Protein AF-A0A9W2ZFW8-F1 (afdb_monomer_lite)

Structure (mmCIF, N/CA/C/O backbone):
data_AF-A0A9W2ZFW8-F1
#
_entry.id   AF-A0A9W2ZFW8-F1
#
loop_
_atom_site.group_PDB
_atom_site.id
_atom_site.type_symbol
_atom_site.label_atom_id
_atom_site.label_alt_id
_atom_site.label_comp_id
_atom_site.label_asym_id
_atom_site.label_entity_id
_atom_site.label_seq_id
_atom_site.pdbx_PDB_ins_code
_atom_site.Cartn_x
_atom_site.Cartn_y
_atom_site.Cartn_z
_atom_site.occupancy
_atom_site.B_iso_or_equiv
_atom_site.auth_seq_id
_atom_site.auth_comp_id
_atom_site.auth_asym_id
_atom_site.auth_atom_id
_atom_site.pdbx_PDB_model_num
ATOM 1 N N . MET A 1 1 ? -16.553 -14.782 97.239 1.00 31.61 1 MET A N 1
ATOM 2 C CA . MET A 1 1 ? -16.275 -13.470 96.618 1.00 31.61 1 MET A CA 1
ATOM 3 C C . MET A 1 1 ? -15.883 -13.699 95.170 1.00 31.61 1 MET A C 1
ATOM 5 O O . MET A 1 1 ? -14.961 -14.470 94.981 1.00 31.61 1 MET A O 1
ATOM 9 N N . LYS A 1 2 ? -16.585 -13.013 94.247 1.00 28.81 2 LYS A N 1
ATOM 10 C CA . LYS A 1 2 ? -16.128 -12.406 92.971 1.00 28.81 2 LYS A CA 1
ATOM 11 C C . LYS A 1 2 ? -15.401 -13.304 91.942 1.00 28.81 2 LYS A C 1
ATOM 13 O O . LYS A 1 2 ? -14.452 -13.972 92.299 1.00 28.81 2 LYS A O 1
ATOM 18 N N . HIS A 1 3 ? -15.677 -13.294 90.638 1.00 27.27 3 HIS A N 1
ATOM 19 C CA . HIS A 1 3 ? -16.649 -12.607 89.779 1.00 27.27 3 HIS A CA 1
ATOM 20 C C . HIS A 1 3 ? -16.687 -13.337 88.415 1.00 27.27 3 HIS A C 1
ATOM 22 O O . HIS A 1 3 ? -15.715 -13.972 88.021 1.00 27.27 3 HIS A O 1
ATOM 28 N N . PHE A 1 4 ? -17.828 -13.203 87.737 1.00 31.17 4 PHE A N 1
ATOM 29 C CA . PHE A 1 4 ? -18.163 -13.555 86.351 1.00 31.17 4 PHE A CA 1
ATOM 30 C C . PHE A 1 4 ? -17.203 -13.004 85.281 1.00 31.17 4 PHE A C 1
ATOM 32 O O . PHE A 1 4 ? -16.798 -11.855 85.427 1.00 31.17 4 PHE A O 1
ATOM 39 N N . THR A 1 5 ? -17.072 -13.715 84.144 1.00 24.08 5 THR A N 1
ATOM 40 C CA . THR A 1 5 ? -17.015 -13.102 82.793 1.00 24.08 5 THR A CA 1
ATOM 41 C C . THR A 1 5 ? -17.642 -14.027 81.732 1.00 24.08 5 THR A C 1
ATOM 43 O O . THR A 1 5 ? -17.488 -15.244 81.783 1.00 24.08 5 THR A O 1
ATOM 46 N N . TYR A 1 6 ? -18.393 -13.411 80.816 1.00 23.45 6 TYR A N 1
ATOM 47 C CA . TYR A 1 6 ? -19.310 -13.953 79.807 1.00 23.45 6 TYR A CA 1
ATOM 48 C C . TYR A 1 6 ? -18.646 -14.677 78.617 1.00 23.45 6 TYR A C 1
ATOM 50 O O . TYR A 1 6 ? -17.563 -14.301 78.177 1.00 23.45 6 TYR A O 1
ATOM 58 N N . TYR A 1 7 ? -19.375 -15.638 78.033 1.00 22.28 7 TYR A N 1
ATOM 59 C CA . TYR A 1 7 ? -19.152 -16.165 76.681 1.00 22.28 7 TYR A CA 1
ATOM 60 C C . TYR A 1 7 ? -19.612 -15.139 75.631 1.00 22.28 7 TYR A C 1
ATOM 62 O O . TYR A 1 7 ? -20.776 -14.740 75.636 1.00 22.28 7 TYR A O 1
ATOM 70 N N . PHE A 1 8 ? -18.722 -14.755 74.713 1.00 21.84 8 PHE A N 1
ATOM 71 C CA . PHE A 1 8 ? -19.089 -14.120 73.445 1.00 21.84 8 PHE A CA 1
ATOM 72 C C . PHE A 1 8 ? -19.116 -15.192 72.352 1.00 21.84 8 PHE A C 1
ATOM 74 O O . PHE A 1 8 ? -18.111 -15.849 72.082 1.00 21.84 8 PHE A O 1
ATOM 81 N N . LEU A 1 9 ? -20.283 -15.367 71.737 1.00 22.66 9 LEU A N 1
ATOM 82 C CA . LEU A 1 9 ? -20.469 -16.130 70.511 1.00 22.66 9 LEU A CA 1
ATOM 83 C C . LEU A 1 9 ? -19.939 -15.265 69.353 1.00 22.66 9 LEU A C 1
ATOM 85 O O . LEU A 1 9 ? -20.582 -14.290 68.972 1.00 22.66 9 LEU A O 1
ATOM 89 N N . ILE A 1 10 ? -18.755 -15.579 68.823 1.00 21.64 10 ILE A N 1
ATOM 90 C CA . ILE A 1 10 ? -18.279 -15.004 67.558 1.00 21.64 10 ILE A CA 1
ATOM 91 C C . ILE A 1 10 ? -18.782 -15.921 66.446 1.00 21.64 10 ILE A C 1
ATOM 93 O O . ILE A 1 10 ? -18.262 -17.018 66.245 1.00 21.64 10 ILE A O 1
ATOM 97 N N . ILE A 1 11 ? -19.823 -15.481 65.741 1.00 21.73 11 ILE A N 1
ATOM 98 C CA . ILE A 1 11 ? -20.190 -16.039 64.440 1.00 21.73 11 ILE A CA 1
ATOM 99 C C . ILE A 1 11 ? -19.097 -15.576 63.473 1.00 21.73 11 ILE A C 1
ATOM 101 O O . ILE A 1 11 ? -19.069 -14.416 63.069 1.00 21.73 11 ILE A O 1
ATOM 105 N N . ASN A 1 12 ? -18.153 -16.463 63.156 1.00 21.72 12 ASN A N 1
ATOM 106 C CA . ASN A 1 12 ? -17.224 -16.239 62.056 1.00 21.72 12 ASN A CA 1
ATOM 107 C C . ASN A 1 12 ? -18.032 -16.252 60.754 1.00 21.72 12 ASN A C 1
ATOM 109 O O . ASN A 1 12 ? -18.466 -17.313 60.309 1.00 21.72 12 ASN A O 1
ATOM 113 N N . PHE A 1 13 ? -18.224 -15.086 60.140 1.00 23.38 13 PHE A N 1
ATOM 114 C CA . PHE A 1 13 ? -18.522 -15.033 58.714 1.00 23.38 13 PHE A CA 1
ATOM 115 C C . PHE A 1 13 ? -17.293 -15.577 57.978 1.00 23.38 13 PHE A C 1
ATOM 117 O O . PHE A 1 13 ? -16.208 -14.997 58.053 1.00 23.38 13 PHE A O 1
ATOM 124 N N . LEU A 1 14 ? -17.446 -16.738 57.335 1.00 28.94 14 LEU A N 1
ATOM 125 C CA . LEU A 1 14 ? -16.432 -17.313 56.456 1.00 28.94 14 LEU A CA 1
ATOM 126 C C . LEU A 1 14 ? -16.151 -16.319 55.319 1.00 28.94 14 LEU A C 1
ATOM 128 O O . LEU A 1 14 ? -17.017 -16.066 54.487 1.00 28.94 14 LEU A O 1
ATOM 132 N N . GLN A 1 15 ? -14.938 -15.768 55.269 1.00 29.45 15 GLN A N 1
ATOM 133 C CA . GLN A 1 15 ? -14.463 -15.026 54.103 1.00 29.45 15 GLN A CA 1
ATOM 134 C C . GLN A 1 15 ? -14.056 -16.009 53.002 1.00 29.45 15 GLN A C 1
ATOM 136 O O . GLN A 1 15 ? -13.111 -16.784 53.156 1.00 29.45 15 GLN A O 1
ATOM 141 N N . VAL A 1 16 ? -14.760 -15.945 51.874 1.00 35.25 16 VAL A N 1
ATOM 142 C CA . VAL A 1 16 ? -14.351 -16.554 50.606 1.00 35.25 16 VAL A CA 1
ATOM 143 C C . VAL A 1 16 ? -13.136 -15.782 50.084 1.00 35.25 16 VAL A C 1
ATOM 145 O O . VAL A 1 16 ? -13.186 -14.562 49.942 1.00 35.25 16 VAL A O 1
ATOM 148 N N . LYS A 1 17 ? -12.019 -16.473 49.826 1.00 35.00 17 LYS A N 1
ATOM 149 C CA . LYS A 1 17 ? -10.791 -15.859 49.302 1.00 35.00 17 LYS A CA 1
ATOM 150 C C . LYS A 1 17 ? -10.717 -16.100 47.794 1.00 35.00 17 LYS A C 1
ATOM 152 O O . LYS A 1 17 ? -10.550 -17.238 47.368 1.00 35.00 17 LYS A O 1
ATOM 157 N N . VAL A 1 18 ? -10.848 -15.035 47.009 1.00 44.06 18 VAL A N 1
ATOM 158 C CA . VAL A 1 18 ? -10.645 -15.046 45.553 1.00 44.06 18 VAL A CA 1
ATOM 159 C C . VAL A 1 18 ? -9.259 -14.465 45.273 1.00 44.06 18 VAL A C 1
ATOM 161 O O . VAL A 1 18 ? -8.947 -13.370 45.737 1.00 44.06 18 VAL A O 1
ATOM 164 N N . GLU A 1 19 ? -8.401 -15.197 44.562 1.00 48.44 19 GLU A N 1
ATOM 165 C CA . GLU A 1 19 ? -7.116 -14.672 44.085 1.00 48.44 19 GLU A CA 1
ATOM 166 C C . GLU A 1 19 ? -7.337 -13.967 42.738 1.00 48.44 19 GLU A C 1
ATOM 168 O O . GLU A 1 19 ? -7.812 -14.582 41.784 1.00 48.44 19 GLU A O 1
ATOM 173 N N . ALA A 1 20 ? -7.031 -12.668 42.667 1.00 46.53 20 ALA A N 1
ATOM 174 C CA . ALA A 1 20 ? -7.050 -11.916 41.413 1.00 46.53 20 ALA A CA 1
ATOM 175 C C . ALA A 1 20 ? -5.888 -12.371 40.513 1.00 46.53 20 ALA A C 1
ATOM 177 O O . ALA A 1 20 ? -4.753 -12.481 40.982 1.00 46.53 20 ALA A O 1
ATOM 178 N N . ALA A 1 21 ? -6.160 -12.622 39.230 1.00 56.41 21 ALA A N 1
ATOM 179 C CA . ALA A 1 21 ? -5.157 -13.051 38.258 1.00 56.41 21 ALA A CA 1
ATOM 180 C C . ALA A 1 21 ? -4.753 -11.880 37.346 1.00 56.41 21 ALA A C 1
ATOM 182 O O . ALA A 1 21 ? -5.589 -11.298 36.653 1.00 56.41 21 ALA A O 1
ATOM 183 N N . THR A 1 22 ? -3.461 -11.552 37.331 1.00 48.75 22 THR A N 1
ATOM 184 C CA . THR A 1 22 ? -2.849 -10.691 36.307 1.00 48.75 22 THR A CA 1
ATOM 185 C C . THR A 1 22 ? -2.267 -11.590 35.222 1.00 48.75 22 THR A C 1
ATOM 187 O O . THR A 1 22 ? -1.548 -12.535 35.547 1.00 48.75 22 THR A O 1
ATOM 190 N N . ILE A 1 23 ? -2.575 -11.313 33.956 1.00 58.12 23 ILE A N 1
ATOM 191 C CA . ILE A 1 23 ? -2.137 -12.104 32.804 1.00 58.12 23 ILE A CA 1
ATOM 192 C C . ILE A 1 23 ? -1.477 -11.169 31.783 1.00 58.12 23 ILE A C 1
ATOM 194 O O . ILE A 1 23 ? -2.114 -10.261 31.247 1.00 58.12 23 ILE A O 1
ATOM 198 N N . ASP A 1 24 ? -0.193 -11.393 31.514 1.00 46.97 24 ASP A N 1
ATOM 199 C CA . ASP A 1 24 ? 0.544 -10.716 30.443 1.00 46.97 24 ASP A CA 1
ATOM 200 C C . ASP A 1 24 ? 0.364 -11.498 29.132 1.00 46.97 24 ASP A C 1
ATOM 202 O O . ASP A 1 24 ? 0.521 -12.722 29.117 1.00 46.97 24 ASP A O 1
ATOM 206 N N . VAL A 1 25 ? 0.031 -10.813 28.033 1.00 50.25 25 VAL A N 1
ATOM 207 C CA . VAL A 1 25 ? -0.354 -11.456 26.765 1.00 50.25 25 VAL A CA 1
ATOM 208 C C . VAL A 1 25 ? 0.441 -10.892 25.583 1.00 50.25 25 VAL A C 1
ATOM 210 O O . VAL A 1 25 ? 0.639 -9.680 25.469 1.00 50.25 25 VAL A O 1
ATOM 213 N N . LEU A 1 26 ? 0.897 -11.792 24.706 1.00 46.38 26 LEU A N 1
ATOM 214 C CA . LEU A 1 26 ? 1.558 -11.501 23.426 1.00 46.38 26 LEU A CA 1
ATOM 215 C C . LEU A 1 26 ? 0.513 -11.399 22.299 1.00 46.38 26 LEU A C 1
ATOM 217 O O . LEU A 1 26 ? -0.500 -12.095 22.345 1.00 46.38 26 LEU A O 1
ATOM 221 N N . GLU A 1 27 ? 0.761 -10.569 21.279 1.00 48.16 27 GLU A N 1
ATOM 222 C CA . GLU A 1 27 ? -0.092 -10.515 20.077 1.00 48.16 27 GLU A CA 1
ATOM 223 C C . GLU A 1 27 ? -0.289 -11.925 19.477 1.00 48.16 27 GLU A C 1
ATOM 225 O O . GLU A 1 27 ? 0.660 -12.700 19.364 1.00 48.16 27 GLU A O 1
ATOM 230 N N . ASP A 1 28 ? -1.537 -12.248 19.117 1.00 47.22 28 ASP A N 1
ATOM 231 C CA . ASP A 1 28 ? -1.970 -13.464 18.402 1.00 47.22 28 ASP A CA 1
ATOM 232 C C . ASP A 1 28 ? -2.026 -14.799 19.180 1.00 47.22 28 ASP A C 1
ATOM 234 O O . ASP A 1 28 ? -2.217 -15.856 18.569 1.00 47.22 28 ASP A O 1
ATOM 238 N N . GLN A 1 29 ? -1.919 -14.797 20.514 1.00 45.84 29 GLN A N 1
ATOM 239 C CA . GLN A 1 29 ? -2.115 -16.006 21.336 1.00 45.84 29 GLN A CA 1
ATOM 240 C C . GLN A 1 29 ? -3.477 -15.980 22.058 1.00 45.84 29 GLN A C 1
ATOM 242 O O . GLN A 1 29 ? -3.819 -14.961 22.661 1.00 45.84 29 GLN A O 1
ATOM 247 N N . PRO A 1 30 ? -4.257 -17.082 22.052 1.00 46.56 30 PRO A N 1
ATOM 248 C CA . PRO A 1 30 ? -5.460 -17.178 22.873 1.00 46.56 30 PRO A CA 1
ATOM 249 C C . PRO A 1 30 ? -5.087 -17.158 24.360 1.00 46.56 30 PRO A C 1
ATOM 251 O O . PRO A 1 30 ? -4.150 -17.828 24.796 1.00 46.56 30 PRO A O 1
ATOM 254 N N . VAL A 1 31 ? -5.829 -16.384 25.149 1.00 53.72 31 VAL A N 1
ATOM 255 C CA . VAL A 1 31 ? -5.595 -16.247 26.593 1.00 53.72 31 VAL A CA 1
ATOM 256 C C . VAL A 1 31 ? -6.463 -17.238 27.337 1.00 53.72 31 VAL A C 1
ATOM 258 O O . VAL A 1 31 ? -7.669 -17.221 27.130 1.00 53.72 31 VAL A O 1
ATOM 261 N N . THR A 1 32 ? -5.875 -18.040 28.230 1.00 50.53 32 THR A N 1
ATOM 262 C CA . THR A 1 32 ? -6.615 -18.889 29.174 1.00 50.53 32 THR A CA 1
ATOM 263 C C . THR A 1 32 ? -6.692 -18.221 30.546 1.00 50.53 32 THR A C 1
ATOM 265 O O . THR A 1 32 ? -5.689 -18.114 31.251 1.00 50.53 32 THR A O 1
ATOM 268 N N . VAL A 1 33 ? -7.889 -17.798 30.954 1.00 53.16 33 VAL A N 1
ATOM 269 C CA . VAL A 1 33 ? -8.146 -17.295 32.316 1.00 53.16 33 VAL A CA 1
ATOM 270 C C . VAL A 1 33 ? -8.590 -18.454 33.201 1.00 53.16 33 VAL A C 1
ATOM 272 O O . VAL A 1 33 ? -9.528 -19.155 32.835 1.00 53.16 33 VAL A O 1
ATOM 275 N N . LEU A 1 34 ? -7.944 -18.643 34.358 1.00 49.59 34 LEU A N 1
ATOM 276 C CA . LEU A 1 34 ? -8.240 -19.735 35.287 1.00 49.59 34 LEU A CA 1
ATOM 277 C C . LEU A 1 34 ? -8.881 -19.208 36.579 1.00 49.59 34 LEU A C 1
ATOM 279 O O . LEU A 1 34 ? -8.193 -18.670 37.445 1.00 49.59 34 LEU A O 1
ATOM 283 N N . CYS A 1 35 ? -10.188 -19.404 36.747 1.00 50.47 35 CYS A N 1
ATOM 284 C CA . CYS A 1 35 ? -10.863 -19.145 38.022 1.00 50.47 35 CYS A CA 1
ATOM 285 C C . CYS A 1 35 ? -10.838 -20.417 38.882 1.00 50.47 35 CYS A C 1
ATOM 287 O O . CYS A 1 35 ? -11.285 -21.469 38.423 1.00 50.47 35 CYS A O 1
ATOM 289 N N . ARG A 1 36 ? -10.313 -20.335 40.115 1.00 52.66 36 ARG A N 1
ATOM 290 C CA . ARG A 1 36 ? -10.326 -21.443 41.087 1.00 52.66 36 ARG A CA 1
ATOM 291 C C . ARG A 1 36 ? -11.293 -21.138 42.213 1.00 52.66 36 ARG A C 1
ATOM 293 O O . ARG A 1 36 ? -11.154 -20.119 42.884 1.00 52.66 36 ARG A O 1
ATOM 300 N N . GLN A 1 37 ? -12.202 -22.067 42.479 1.00 56.41 37 GLN A N 1
ATOM 301 C CA . GLN A 1 37 ? -13.021 -22.025 43.681 1.00 56.41 37 GLN A CA 1
ATOM 302 C C . GLN A 1 37 ? -13.168 -23.424 44.281 1.00 56.41 37 GLN A C 1
ATOM 304 O O . GLN A 1 37 ? -13.388 -24.399 43.563 1.00 56.41 37 GLN A O 1
ATOM 309 N N . SER A 1 38 ? -13.042 -23.502 45.607 1.00 50.16 38 SER A N 1
ATOM 310 C CA . SER A 1 38 ? -13.308 -24.699 46.408 1.00 50.16 38 SER A CA 1
ATOM 311 C C . SER A 1 38 ? -14.647 -24.513 47.129 1.00 50.16 38 SER A C 1
ATOM 313 O O . SER A 1 38 ? -14.664 -23.947 48.225 1.00 50.16 38 SER A O 1
ATOM 315 N N . PRO A 1 39 ? -15.783 -24.907 46.534 1.00 52.12 39 PRO A N 1
ATOM 316 C CA . PRO A 1 39 ? -17.070 -24.783 47.204 1.00 52.12 39 PRO A CA 1
ATOM 317 C C . PRO A 1 39 ? -17.166 -25.771 48.380 1.00 52.12 39 PRO A C 1
ATOM 319 O O . PRO A 1 39 ? -16.813 -26.940 48.250 1.00 52.12 39 PRO A O 1
ATOM 322 N N . GLN A 1 40 ? -17.659 -25.312 49.538 1.00 53.22 40 GLN A N 1
ATOM 323 C CA . GLN A 1 40 ? -17.947 -26.182 50.694 1.00 53.22 40 GLN A CA 1
ATOM 324 C C . GLN A 1 40 ? -19.318 -26.880 50.614 1.00 53.22 40 GLN A C 1
ATOM 326 O O . GLN A 1 40 ? -19.653 -27.679 51.485 1.00 53.22 40 GLN A O 1
ATOM 331 N N . SER A 1 41 ? -20.116 -26.604 49.581 1.00 54.47 41 SER A N 1
ATOM 332 C CA . SER A 1 41 ? -21.440 -27.200 49.373 1.00 54.47 41 SER A CA 1
ATOM 333 C C . SER A 1 41 ? -21.666 -27.534 47.899 1.00 54.47 41 SER A C 1
ATOM 335 O O . SER A 1 41 ? -21.141 -26.833 47.034 1.00 54.47 41 SER A O 1
ATOM 337 N N . GLU A 1 42 ? -22.484 -28.552 47.620 1.00 59.16 42 GLU A N 1
ATOM 338 C CA . GLU A 1 42 ? -22.949 -28.913 46.273 1.00 59.16 42 GLU A CA 1
ATOM 339 C C . GLU A 1 42 ? -23.677 -27.723 45.630 1.00 59.16 42 GLU A C 1
ATOM 341 O O . GLU A 1 42 ? -24.845 -27.474 45.915 1.00 59.16 42 GLU A O 1
ATOM 346 N N . ARG A 1 43 ? -22.979 -26.951 44.792 1.00 64.06 43 ARG A N 1
ATOM 347 C CA . ARG A 1 43 ? -23.563 -25.839 44.032 1.00 64.06 43 ARG A CA 1
ATOM 348 C C . ARG A 1 43 ? -23.303 -26.024 42.549 1.00 64.06 43 ARG A C 1
ATOM 350 O O . ARG A 1 43 ? -22.231 -26.491 42.156 1.00 64.06 43 ARG A O 1
ATOM 357 N N . CYS A 1 44 ? -24.287 -25.645 41.749 1.00 66.56 44 CYS A N 1
ATOM 358 C CA . CYS A 1 44 ? -24.222 -25.656 40.297 1.00 66.56 44 CYS A CA 1
ATOM 359 C C . CYS A 1 44 ? -24.118 -24.204 39.789 1.00 66.56 44 CYS A C 1
ATOM 361 O O . CYS A 1 44 ? -24.771 -23.313 40.334 1.00 66.56 44 CYS A O 1
ATOM 363 N N . ILE A 1 45 ? -23.273 -23.958 38.778 1.00 66.44 45 ILE A N 1
ATOM 364 C CA . ILE A 1 45 ? -23.218 -22.656 38.091 1.00 66.44 45 ILE A CA 1
ATOM 365 C C . ILE A 1 45 ? -24.511 -22.490 37.291 1.00 66.44 45 ILE A C 1
ATOM 367 O O . ILE A 1 45 ? -24.856 -23.373 36.509 1.00 66.44 45 ILE A O 1
ATOM 371 N N . ASP A 1 46 ? -25.177 -21.356 37.477 1.00 74.69 46 ASP A N 1
ATOM 372 C CA . ASP A 1 46 ? -26.357 -20.937 36.721 1.00 74.69 46 ASP A CA 1
ATOM 373 C C . ASP A 1 46 ? -25.927 -20.242 35.419 1.00 74.69 46 ASP A C 1
ATOM 375 O O . ASP A 1 46 ? -26.155 -20.727 34.307 1.00 74.69 46 ASP A O 1
ATOM 379 N N . TYR A 1 47 ? -25.172 -19.148 35.558 1.00 76.56 47 TYR A N 1
ATOM 380 C CA . TYR A 1 47 ? -24.600 -18.426 34.430 1.00 76.56 47 TYR A CA 1
ATOM 381 C C . TYR A 1 47 ? -23.261 -17.769 34.774 1.00 76.56 47 TYR A C 1
ATOM 383 O O . TYR A 1 47 ? -22.967 -17.447 35.928 1.00 76.56 47 TYR A O 1
ATOM 391 N N . LEU A 1 48 ? -22.459 -17.531 33.737 1.00 76.25 48 LEU A N 1
ATOM 392 C CA . LEU A 1 48 ? -21.229 -16.743 33.795 1.00 76.25 48 LEU A CA 1
ATOM 393 C C . LEU A 1 48 ? -21.358 -15.544 32.857 1.00 76.25 48 LEU A C 1
ATOM 395 O O . LEU A 1 48 ? -21.826 -15.700 31.732 1.00 76.25 48 LEU A O 1
ATOM 399 N N . LYS A 1 49 ? -20.947 -14.357 33.309 1.00 80.88 49 LYS A N 1
ATOM 400 C CA . LYS A 1 49 ? -20.893 -13.136 32.492 1.00 80.88 49 LYS A CA 1
ATOM 401 C C . LYS A 1 49 ? -19.511 -12.509 32.564 1.00 80.88 49 LYS A C 1
ATOM 403 O O . LYS A 1 49 ? -18.938 -12.404 33.645 1.00 80.88 49 LYS A O 1
ATOM 408 N N . LEU A 1 50 ? -19.004 -12.059 31.424 1.00 78.31 50 LEU A N 1
ATOM 409 C CA . LEU A 1 50 ? -17.755 -11.314 31.328 1.00 78.31 50 LEU A CA 1
ATOM 410 C C . LEU A 1 50 ? -18.049 -9.859 30.970 1.00 78.31 50 LEU A C 1
ATOM 412 O O . LEU A 1 50 ? -18.825 -9.588 30.052 1.00 78.31 50 LEU A O 1
ATOM 416 N N . TYR A 1 51 ? -17.401 -8.942 31.677 1.00 79.31 51 TYR A N 1
ATOM 417 C CA . TYR A 1 51 ? -17.503 -7.507 31.463 1.00 79.31 51 TYR A CA 1
ATOM 418 C C . TYR A 1 51 ? -16.125 -6.881 31.249 1.00 79.31 51 TYR A C 1
ATOM 420 O O . TYR A 1 51 ? -15.138 -7.362 31.808 1.00 79.31 51 TYR A O 1
ATOM 428 N N . ASP A 1 52 ? -16.055 -5.801 30.474 1.00 79.44 52 ASP A N 1
ATOM 429 C CA . ASP A 1 52 ? -14.857 -4.958 30.396 1.00 79.44 52 ASP A CA 1
ATOM 430 C C . ASP A 1 52 ? -14.727 -4.006 31.607 1.00 79.44 52 ASP A C 1
ATOM 432 O O . ASP A 1 52 ? -15.577 -3.971 32.503 1.00 79.44 52 ASP A O 1
ATOM 436 N N . ASN A 1 53 ? -13.665 -3.195 31.600 1.00 75.12 53 ASN A N 1
ATOM 437 C CA . ASN A 1 53 ? -13.378 -2.146 32.587 1.00 75.12 53 ASN A CA 1
ATOM 438 C C . ASN A 1 53 ? -14.542 -1.165 32.810 1.00 75.12 53 ASN A C 1
ATOM 440 O O . ASN A 1 53 ? -14.711 -0.628 33.904 1.00 75.12 53 ASN A O 1
ATOM 444 N N . ASN A 1 54 ? -15.336 -0.928 31.768 1.00 77.81 54 ASN A N 1
ATOM 445 C CA . ASN A 1 54 ? -16.453 0.008 31.748 1.00 77.81 54 ASN A CA 1
ATOM 446 C C . ASN A 1 54 ? -17.790 -0.692 32.047 1.00 77.81 54 ASN A C 1
ATOM 448 O O . ASN A 1 54 ? -18.854 -0.087 31.913 1.00 77.81 54 ASN A O 1
ATOM 452 N N . LYS A 1 55 ? -17.749 -1.960 32.482 1.00 76.31 55 LYS A N 1
ATOM 453 C CA . LYS A 1 55 ? -18.914 -2.825 32.703 1.00 76.31 55 LYS A CA 1
ATOM 454 C C . LYS A 1 55 ? -19.748 -3.068 31.441 1.00 76.31 55 LYS A C 1
ATOM 456 O O . LYS A 1 55 ? -20.930 -3.406 31.548 1.00 76.31 55 LYS A O 1
ATOM 461 N N . HIS A 1 56 ? -19.169 -2.946 30.248 1.00 78.19 56 HIS A N 1
ATOM 462 C CA . HIS A 1 56 ? -19.820 -3.425 29.038 1.00 78.19 56 HIS A CA 1
ATOM 463 C C . HIS A 1 56 ? -19.828 -4.943 29.042 1.00 78.19 56 HIS A C 1
ATOM 465 O O . HIS A 1 56 ? -18.808 -5.594 29.251 1.00 78.19 56 HIS A O 1
ATOM 471 N N . PHE A 1 57 ? -21.008 -5.500 28.817 1.00 78.12 57 PHE A N 1
ATOM 472 C CA . PHE A 1 57 ? -21.196 -6.930 28.686 1.00 78.12 57 PHE A CA 1
ATOM 473 C C . PHE A 1 57 ? -20.489 -7.437 27.421 1.00 78.12 57 PHE A C 1
ATOM 475 O O . PHE A 1 57 ? -20.807 -6.990 26.320 1.00 78.12 57 PHE A O 1
ATOM 482 N N . LEU A 1 58 ? -19.541 -8.359 27.588 1.00 72.00 58 LEU A N 1
ATOM 483 C CA . LEU A 1 58 ? -18.761 -8.934 26.491 1.00 72.00 58 LEU A CA 1
ATOM 484 C C . LEU A 1 58 ? -19.307 -10.296 26.056 1.00 72.00 58 LEU A C 1
ATOM 486 O O . LEU A 1 58 ? -19.441 -10.552 24.862 1.00 72.00 58 LEU A O 1
ATOM 490 N N . ALA A 1 59 ? -19.620 -11.165 27.020 1.00 77.00 59 ALA A N 1
ATOM 491 C CA . ALA A 1 59 ? -20.091 -12.523 26.759 1.00 77.00 59 ALA A CA 1
ATOM 492 C C . ALA A 1 59 ? -20.872 -13.100 27.949 1.00 77.00 59 ALA A C 1
ATOM 494 O O . ALA A 1 59 ? -20.597 -12.760 29.105 1.00 77.00 59 ALA A O 1
ATOM 495 N N . ASP A 1 60 ? -21.806 -14.011 27.664 1.00 78.88 60 ASP A N 1
ATOM 496 C CA . ASP A 1 60 ? -22.456 -14.879 28.645 1.00 78.88 60 ASP A CA 1
ATOM 497 C C . ASP A 1 60 ? -22.247 -16.360 28.315 1.00 78.88 60 ASP A C 1
ATOM 499 O O . ASP A 1 60 ? -21.991 -16.759 27.181 1.00 78.88 60 ASP A O 1
ATOM 503 N N . TYR A 1 61 ? -22.347 -17.185 29.351 1.00 73.12 61 TYR A N 1
ATOM 504 C CA . TYR A 1 61 ? -22.453 -18.629 29.236 1.00 73.12 61 TYR A CA 1
ATOM 505 C C . TYR A 1 61 ? -23.635 -19.093 30.080 1.00 73.12 61 TYR A C 1
ATOM 507 O O . TYR A 1 61 ? -23.625 -18.936 31.304 1.00 73.12 61 TYR A O 1
ATOM 515 N N . PHE A 1 62 ? -24.639 -19.670 29.419 1.00 67.00 62 PHE A N 1
ATOM 516 C CA . PHE A 1 62 ? -25.793 -20.298 30.056 1.00 67.00 62 PHE A CA 1
ATOM 517 C C . PHE A 1 62 ? -25.705 -21.812 29.883 1.00 67.00 62 PHE A C 1
ATOM 519 O O . PHE A 1 62 ? -25.759 -22.323 28.763 1.00 67.00 62 PHE A O 1
ATOM 526 N N . GLY A 1 63 ? -25.578 -22.540 30.989 1.00 54.53 63 GLY A N 1
ATOM 527 C CA . GLY A 1 63 ? -25.592 -23.998 30.978 1.00 54.53 63 GLY A CA 1
ATOM 528 C C . GLY A 1 63 ? -26.944 -24.535 31.428 1.00 54.53 63 GLY A C 1
ATOM 529 O O . GLY A 1 63 ? -27.099 -24.828 32.605 1.00 54.53 63 GLY A O 1
ATOM 530 N N . TYR A 1 64 ? -27.911 -24.715 30.520 1.00 48.56 64 TYR A N 1
ATOM 531 C CA . TYR A 1 64 ? -29.140 -25.447 30.856 1.00 48.56 64 TYR A CA 1
ATOM 532 C C . TYR A 1 64 ? -28.969 -26.933 30.530 1.00 48.56 64 TYR A C 1
ATOM 534 O O . TYR A 1 64 ? -28.648 -27.300 29.397 1.00 48.56 64 TYR A O 1
ATOM 542 N N . THR A 1 65 ? -29.191 -27.802 31.515 1.00 45.91 65 THR A N 1
ATOM 543 C CA . THR A 1 65 ? -29.293 -29.247 31.287 1.00 45.91 65 THR A CA 1
ATOM 544 C C . THR A 1 65 ? -30.759 -29.638 31.252 1.00 45.91 65 THR A C 1
ATOM 546 O O . THR A 1 65 ? -31.390 -29.810 32.287 1.00 45.91 65 THR A O 1
ATOM 549 N N . ASP A 1 66 ? -31.304 -29.798 30.047 1.00 38.91 66 ASP A N 1
ATOM 550 C CA . ASP A 1 66 ? -32.488 -30.633 29.859 1.00 38.91 66 ASP A CA 1
ATOM 551 C C . ASP A 1 66 ? -32.008 -32.060 29.558 1.00 38.91 66 ASP A C 1
ATOM 553 O O . ASP A 1 66 ? -31.026 -32.257 28.835 1.00 38.91 66 ASP A O 1
ATOM 557 N N . GLY A 1 67 ? -32.625 -33.054 30.192 1.00 44.78 67 GLY A N 1
ATOM 558 C CA . GLY A 1 67 ? -32.090 -34.406 30.379 1.00 44.78 67 GLY A CA 1
ATOM 559 C C . GLY A 1 67 ? -31.226 -34.956 29.227 1.00 44.78 67 GLY A C 1
ATOM 560 O O . GLY A 1 67 ? -31.700 -35.209 28.122 1.00 44.78 67 GLY A O 1
ATOM 561 N N . ALA A 1 68 ? -29.949 -35.213 29.534 1.00 38.22 68 ALA A N 1
ATOM 562 C CA . ALA A 1 68 ? -28.964 -35.962 28.741 1.00 38.22 68 ALA A CA 1
ATOM 563 C C . ALA A 1 68 ? -28.456 -35.367 27.406 1.00 38.22 68 ALA A C 1
ATOM 565 O O . ALA A 1 68 ? -27.663 -36.035 26.735 1.00 38.22 68 ALA A O 1
ATOM 566 N N . LYS A 1 69 ? -28.795 -34.128 27.025 1.00 37.44 69 LYS A N 1
ATOM 567 C CA . LYS A 1 69 ? -28.129 -33.446 25.895 1.00 37.44 69 LYS A CA 1
ATOM 568 C C . LYS A 1 69 ? -27.820 -31.986 26.205 1.00 37.44 69 LYS A C 1
ATOM 570 O O . LYS A 1 69 ? -28.719 -31.169 26.345 1.00 37.44 69 LYS A O 1
ATOM 575 N N . THR A 1 70 ? -26.533 -31.648 26.216 1.00 39.88 70 THR A N 1
ATOM 576 C CA . THR A 1 70 ? -26.048 -30.265 26.182 1.00 39.88 70 THR A CA 1
ATOM 577 C C . THR A 1 70 ? -26.483 -29.622 24.865 1.00 39.88 70 THR A C 1
ATOM 579 O O . THR A 1 70 ? -25.938 -29.924 23.802 1.00 39.88 70 THR A O 1
ATOM 582 N N . VAL A 1 71 ? -27.490 -28.752 24.915 1.00 37.00 71 VAL A N 1
ATOM 583 C CA . VAL A 1 71 ? -27.844 -27.879 23.793 1.00 37.00 71 VAL A CA 1
ATOM 584 C C . VAL A 1 71 ? -27.022 -26.605 23.952 1.00 37.00 71 VAL A C 1
ATOM 586 O O . VAL A 1 71 ? -27.371 -25.726 24.729 1.00 37.00 71 VAL A O 1
ATOM 589 N N . ILE A 1 72 ? -25.897 -26.522 23.240 1.00 46.16 72 ILE A N 1
ATOM 590 C CA . ILE A 1 72 ? -25.202 -25.247 23.039 1.00 46.16 72 ILE A CA 1
ATOM 591 C C . ILE A 1 72 ? -26.100 -24.427 22.111 1.00 46.16 72 ILE A C 1
ATOM 593 O O . ILE A 1 72 ? -26.314 -24.833 20.963 1.00 46.16 72 ILE A O 1
ATOM 597 N N . ASP A 1 73 ? -26.647 -23.310 22.589 1.00 42.97 73 ASP A N 1
ATOM 598 C CA . ASP A 1 73 ? -27.393 -22.376 21.745 1.00 42.97 73 ASP A CA 1
ATOM 599 C C . ASP A 1 73 ? -26.420 -21.677 20.780 1.00 42.97 73 ASP A C 1
ATOM 601 O O . ASP A 1 73 ? -25.897 -20.597 21.039 1.00 42.97 73 ASP A O 1
ATOM 605 N N . LYS A 1 74 ? -26.143 -22.331 19.645 1.00 42.47 74 LYS A N 1
ATOM 606 C CA . LYS A 1 74 ? -25.257 -21.829 18.582 1.00 42.47 74 LYS A CA 1
ATOM 607 C C . LYS A 1 74 ? -25.772 -20.545 17.911 1.00 42.47 74 LYS A C 1
ATOM 609 O O . LYS A 1 74 ? -25.079 -20.011 17.049 1.00 42.47 74 LYS A O 1
ATOM 614 N N . ASN A 1 75 ? -26.961 -20.052 18.271 1.00 40.19 75 ASN A N 1
ATOM 615 C CA . ASN A 1 75 ? -27.572 -18.873 17.657 1.00 40.19 75 ASN A CA 1
ATOM 616 C C . ASN A 1 75 ? -27.264 -17.554 18.384 1.00 40.19 75 ASN A C 1
ATOM 618 O O . ASN A 1 75 ? -27.695 -16.500 17.917 1.00 40.19 75 ASN A O 1
ATOM 622 N N . LYS A 1 76 ? -26.491 -17.570 19.477 1.00 44.34 76 LYS A N 1
ATOM 623 C CA . LYS A 1 76 ? -26.012 -16.354 20.150 1.00 44.34 76 LYS A CA 1
ATOM 624 C C . LYS A 1 76 ? -24.482 -16.321 20.155 1.00 44.34 76 LYS A C 1
ATOM 626 O O . LYS A 1 76 ? -23.846 -16.831 21.059 1.00 44.34 76 LYS A O 1
ATOM 631 N N . SER A 1 77 ? -23.919 -15.701 19.116 1.00 41.97 77 SER A N 1
ATOM 632 C CA . SER A 1 77 ? -22.488 -15.402 18.919 1.00 41.97 77 SER A CA 1
ATOM 633 C C . SER A 1 77 ? -21.546 -16.623 18.788 1.00 41.97 77 SER A C 1
ATOM 635 O O . SER A 1 77 ? -21.086 -17.161 19.791 1.00 41.97 77 SER A O 1
ATOM 637 N N . PRO A 1 78 ? -21.173 -17.048 17.562 1.00 41.72 78 PRO A N 1
ATOM 638 C CA . PRO A 1 78 ? -20.241 -18.166 17.326 1.00 41.72 78 PRO A CA 1
ATOM 639 C C . PRO A 1 78 ? -18.768 -17.874 17.688 1.00 41.72 78 PRO A C 1
ATOM 641 O O . PRO A 1 78 ? -17.887 -18.673 17.379 1.00 41.72 78 PRO A O 1
ATOM 644 N N . ASP A 1 79 ? -18.490 -16.750 18.345 1.00 49.34 79 ASP A N 1
ATOM 645 C CA . ASP A 1 79 ? -17.184 -16.093 18.295 1.00 49.34 79 ASP A CA 1
ATOM 646 C C . ASP A 1 79 ? -16.366 -16.166 19.595 1.00 49.34 79 ASP A C 1
ATOM 648 O O . ASP A 1 79 ? -15.224 -15.710 19.617 1.00 49.34 79 ASP A O 1
ATOM 652 N N . TRP A 1 80 ? -16.933 -16.718 20.671 1.00 48.09 80 TRP A N 1
ATOM 653 C CA . TRP A 1 80 ? -16.286 -16.838 21.981 1.00 48.09 80 TRP A CA 1
ATOM 654 C C . TRP A 1 80 ? -16.386 -18.287 22.453 1.00 48.09 80 TRP A C 1
ATOM 656 O O . TRP A 1 80 ? -17.481 -18.800 22.684 1.00 48.09 80 TRP A O 1
ATOM 666 N N . ILE A 1 81 ? -15.248 -18.973 22.581 1.00 50.69 81 ILE A N 1
ATOM 667 C CA . ILE A 1 81 ? -15.223 -20.366 23.035 1.00 50.69 81 ILE A CA 1
ATOM 668 C C . ILE A 1 81 ? -14.928 -20.373 24.534 1.00 50.69 81 ILE A C 1
ATOM 670 O O . ILE A 1 81 ? -13.789 -20.228 24.971 1.00 50.69 81 ILE A O 1
ATOM 674 N N . ILE A 1 82 ? -15.975 -20.559 25.331 1.00 52.88 82 ILE A N 1
ATOM 675 C CA . ILE A 1 82 ? -15.849 -20.847 26.760 1.00 52.88 82 ILE A CA 1
ATOM 676 C C . ILE A 1 82 ? -15.833 -22.368 26.905 1.00 52.88 82 ILE A C 1
ATOM 678 O O . ILE A 1 82 ? -16.833 -23.036 26.648 1.00 52.88 82 ILE A O 1
ATOM 682 N N . THR A 1 83 ? -14.688 -22.929 27.284 1.00 50.97 83 THR A N 1
ATOM 683 C CA . THR A 1 83 ? -14.537 -24.366 27.543 1.00 50.97 83 THR A CA 1
ATOM 684 C C . THR A 1 83 ? -14.358 -24.581 29.033 1.00 50.97 83 THR A C 1
ATOM 686 O O . THR A 1 83 ? -13.372 -24.147 29.611 1.00 50.97 83 THR A O 1
ATOM 689 N N . THR A 1 84 ? -15.277 -25.281 29.690 1.00 49.12 84 THR A N 1
ATOM 690 C CA . THR A 1 84 ? -15.034 -25.740 31.063 1.00 49.12 84 THR A CA 1
ATOM 691 C C . THR A 1 84 ? -14.355 -27.107 31.007 1.00 49.12 84 THR A C 1
ATOM 693 O O . THR A 1 84 ? -14.910 -28.056 30.453 1.00 49.12 84 THR A O 1
ATOM 696 N N . SER A 1 85 ? -13.139 -27.223 31.544 1.00 45.16 85 SER A N 1
ATOM 697 C CA . SER A 1 85 ? -12.440 -28.504 31.682 1.00 45.16 85 SER A CA 1
ATOM 698 C C . SER A 1 85 ? -12.597 -29.018 33.119 1.00 45.16 85 SER A C 1
ATOM 700 O O . SER A 1 85 ? -12.048 -28.472 34.073 1.00 45.16 85 SER A O 1
ATOM 702 N N . GLY A 1 86 ? -13.418 -30.061 33.263 1.00 50.00 86 GLY A N 1
ATOM 703 C CA . GLY A 1 86 ? -13.968 -30.537 34.538 1.00 50.00 86 GLY A CA 1
ATOM 704 C C . GLY A 1 86 ? -15.494 -30.613 34.449 1.00 50.00 86 GLY A C 1
ATOM 705 O O . GLY A 1 86 ? -16.081 -29.853 33.686 1.00 50.00 86 GLY A O 1
ATOM 706 N N . HIS A 1 87 ? -16.090 -31.590 35.145 1.00 47.53 87 HIS A N 1
ATOM 707 C CA . HIS A 1 87 ? -17.517 -31.964 35.171 1.00 47.53 87 HIS A CA 1
ATOM 708 C C . HIS A 1 87 ? -18.506 -30.964 34.523 1.00 47.53 87 HIS A C 1
ATOM 710 O O . HIS A 1 87 ? -18.587 -29.803 34.916 1.00 47.53 87 HIS A O 1
ATOM 716 N N . LEU A 1 88 ? -19.257 -31.449 33.522 1.00 43.56 88 LEU A N 1
ATOM 717 C CA . LEU A 1 88 ? -20.178 -30.685 32.662 1.00 43.56 88 LEU A CA 1
ATOM 718 C C . LEU A 1 88 ? -21.147 -29.796 33.466 1.00 43.56 88 LEU A C 1
ATOM 720 O O . LEU A 1 88 ? -21.625 -30.202 34.526 1.00 43.56 88 LEU A O 1
ATOM 724 N N . ALA A 1 89 ? -21.493 -28.623 32.918 1.00 42.03 89 ALA A N 1
ATOM 725 C CA . ALA A 1 89 ? -22.544 -27.750 33.451 1.00 42.03 89 ALA A CA 1
ATOM 726 C C . ALA A 1 89 ? -23.803 -28.574 33.791 1.00 42.03 89 ALA A C 1
ATOM 728 O O . ALA A 1 89 ? -24.280 -29.333 32.950 1.00 42.03 89 ALA A O 1
ATOM 729 N N . GLY A 1 90 ? -24.279 -28.480 35.039 1.00 49.91 90 GLY A N 1
ATOM 730 C CA . GLY A 1 90 ? -25.338 -29.331 35.605 1.00 49.91 90 GLY A CA 1
ATOM 731 C C . GLY A 1 90 ? -24.863 -30.453 36.547 1.00 49.91 90 GLY A C 1
ATOM 732 O O . GLY A 1 90 ? -25.691 -31.083 37.200 1.00 49.91 90 GLY A O 1
ATOM 733 N N . GLN A 1 91 ? -23.554 -30.708 36.680 1.00 52.28 91 GLN A N 1
ATOM 734 C CA . GLN A 1 91 ? -23.013 -31.596 37.720 1.00 52.28 91 GLN A CA 1
ATOM 735 C C . GLN A 1 91 ? -22.613 -30.788 38.963 1.00 52.28 91 GLN A C 1
ATOM 737 O O . GLN A 1 91 ? -21.583 -30.117 38.985 1.00 52.28 91 GLN A O 1
ATOM 742 N N . CYS A 1 92 ? -23.445 -30.846 40.007 1.00 52.56 92 CYS A N 1
ATOM 743 C CA . CYS A 1 92 ? -23.153 -30.217 41.294 1.00 52.56 92 CYS A CA 1
ATOM 744 C C . CYS A 1 92 ? -21.991 -30.945 41.988 1.00 52.56 92 CYS A C 1
ATOM 746 O O . CYS A 1 92 ? -21.899 -32.174 42.004 1.00 52.56 92 CYS A O 1
ATOM 748 N N . ASN A 1 93 ? -21.072 -30.159 42.535 1.00 50.56 93 ASN A N 1
ATOM 749 C CA . ASN A 1 93 ? -19.767 -30.631 42.968 1.00 50.56 93 ASN A CA 1
ATOM 750 C C . ASN A 1 93 ? -19.809 -31.257 44.374 1.00 50.56 93 ASN A C 1
ATOM 752 O O . ASN A 1 93 ? -20.164 -30.578 45.336 1.00 50.56 93 ASN A O 1
ATOM 756 N N . LYS A 1 94 ? -19.375 -32.516 44.519 1.00 47.94 94 LYS A N 1
ATOM 757 C CA . LYS A 1 94 ? -19.042 -33.124 45.820 1.00 47.94 94 LYS A CA 1
ATOM 758 C C . LYS A 1 94 ? -17.550 -32.936 46.127 1.00 47.94 94 LYS A C 1
ATOM 760 O O . LYS A 1 94 ? -16.808 -33.905 46.221 1.00 47.94 94 LYS A O 1
ATOM 765 N N . GLY A 1 95 ? -17.125 -31.688 46.317 1.00 50.78 95 GLY A N 1
ATOM 766 C CA . GLY A 1 95 ? -15.878 -31.376 47.030 1.00 50.78 95 GLY A CA 1
ATOM 767 C C . GLY A 1 95 ? -14.585 -31.199 46.225 1.00 50.78 95 GLY A C 1
ATOM 768 O O . GLY A 1 95 ? -13.542 -31.088 46.863 1.00 50.78 95 GLY A O 1
ATOM 769 N N . ASP A 1 96 ? -14.616 -31.107 44.891 1.00 54.53 96 ASP A N 1
ATOM 770 C CA . ASP A 1 96 ? -13.410 -30.854 44.082 1.00 54.53 96 ASP A CA 1
ATOM 771 C C . ASP A 1 96 ? -13.286 -29.398 43.590 1.00 54.53 96 ASP A C 1
ATOM 773 O O . ASP A 1 96 ? -14.193 -28.578 43.715 1.00 54.53 96 ASP A O 1
ATOM 777 N N . LEU A 1 97 ? -12.123 -29.034 43.049 1.00 53.62 97 LEU A N 1
ATOM 778 C CA . LEU A 1 97 ? -11.830 -27.686 42.557 1.00 53.62 97 LEU A CA 1
ATOM 779 C C . LEU A 1 97 ? -12.558 -27.418 41.226 1.00 53.62 97 LEU A C 1
ATOM 781 O O . LEU A 1 97 ? -12.371 -28.152 40.257 1.00 53.62 97 LEU A O 1
ATOM 785 N N . MET A 1 98 ? -13.344 -26.344 41.145 1.00 52.69 98 MET A N 1
ATOM 786 C CA . MET A 1 98 ? -13.974 -25.927 39.886 1.00 52.69 98 MET A CA 1
ATOM 787 C C . MET A 1 98 ? -12.974 -25.125 39.037 1.00 52.69 98 MET A C 1
ATOM 789 O O . MET A 1 98 ? -12.367 -24.179 39.545 1.00 52.69 98 MET A O 1
ATOM 793 N N . ARG A 1 99 ? -12.794 -25.514 37.763 1.00 59.38 99 ARG A N 1
ATOM 794 C CA . ARG A 1 99 ? -11.908 -24.864 36.779 1.00 59.38 99 ARG A CA 1
ATOM 795 C C . ARG A 1 99 ? -12.734 -24.335 35.608 1.00 59.38 99 ARG A C 1
ATOM 797 O O . ARG A 1 99 ? -13.388 -25.099 34.904 1.00 59.38 99 ARG A O 1
ATOM 804 N N . ILE A 1 100 ? -12.679 -23.025 35.399 1.00 58.72 100 ILE A N 1
ATOM 805 C CA . ILE A 1 100 ? -13.286 -22.352 34.246 1.00 58.72 100 ILE A CA 1
ATOM 806 C C . ILE A 1 100 ? -12.143 -21.864 33.363 1.00 58.72 100 ILE A C 1
ATOM 808 O O . ILE A 1 100 ? -11.257 -21.185 33.880 1.00 58.72 100 ILE A O 1
ATOM 812 N N . GLU A 1 101 ? -12.152 -22.225 32.076 1.00 58.62 101 GLU A N 1
ATOM 813 C CA . GLU A 1 101 ? -11.194 -21.736 31.080 1.00 58.62 101 GLU A CA 1
ATOM 814 C C . GLU A 1 101 ? -11.923 -20.884 30.037 1.00 58.62 101 GLU A C 1
ATOM 816 O O . GLU A 1 101 ? -12.777 -21.355 29.284 1.00 58.62 101 GLU A O 1
ATOM 821 N N . LEU A 1 102 ? -11.587 -19.599 29.999 1.00 58.72 102 LEU A N 1
ATOM 822 C CA . LEU A 1 102 ? -12.042 -18.681 28.957 1.00 58.72 102 LEU A CA 1
ATOM 823 C C . LEU A 1 102 ? -10.972 -18.655 27.867 1.00 58.72 102 LEU A C 1
ATOM 825 O O . LEU A 1 102 ? -9.835 -18.367 28.219 1.00 58.72 102 LEU A O 1
ATOM 829 N N . ASN A 1 103 ? -11.304 -18.944 26.602 1.00 57.88 103 ASN A N 1
ATOM 830 C CA . ASN A 1 103 ? -10.420 -18.709 25.452 1.00 57.88 103 ASN A CA 1
ATOM 831 C C . ASN A 1 103 ? -10.884 -17.448 24.714 1.00 57.88 103 ASN A C 1
ATOM 833 O O . ASN A 1 103 ? -11.963 -17.437 24.118 1.00 57.88 103 ASN A O 1
ATOM 837 N N . ILE A 1 104 ? -10.075 -16.389 24.764 1.00 62.22 104 ILE A N 1
ATOM 838 C CA . ILE A 1 104 ? -10.403 -15.083 24.172 1.00 62.22 104 ILE A CA 1
ATOM 839 C C . ILE A 1 104 ? -9.530 -14.832 22.936 1.00 62.22 104 ILE A C 1
ATOM 841 O O . ILE A 1 104 ? -8.309 -14.973 23.006 1.00 62.22 104 ILE A O 1
ATOM 845 N N . ASP A 1 105 ? -10.152 -14.446 21.817 1.00 59.91 105 ASP A N 1
ATOM 846 C CA . ASP A 1 105 ? -9.459 -13.991 20.605 1.00 59.91 105 ASP A CA 1
ATOM 847 C C . ASP A 1 105 ? -8.955 -12.550 20.795 1.00 59.91 105 ASP A C 1
ATOM 849 O O . ASP A 1 105 ? -9.738 -11.601 20.902 1.00 59.91 105 ASP A O 1
ATOM 853 N N . MET A 1 106 ? -7.631 -12.393 20.837 1.00 56.75 106 MET A N 1
ATOM 854 C CA . MET A 1 106 ? -6.966 -11.114 21.091 1.00 56.75 106 MET A CA 1
ATOM 855 C C . MET A 1 106 ? -7.196 -10.071 19.995 1.00 56.75 106 MET A C 1
ATOM 857 O O . MET A 1 106 ? -7.113 -8.883 20.288 1.00 56.75 106 MET A O 1
ATOM 861 N N . SER A 1 107 ? -7.554 -10.470 18.768 1.00 55.19 107 SER A N 1
ATOM 862 C CA . SER A 1 107 ? -7.873 -9.515 17.693 1.00 55.19 107 SER A CA 1
ATOM 863 C C . SER A 1 107 ? -9.088 -8.629 18.009 1.00 55.19 107 SER A C 1
ATOM 865 O O . SER A 1 107 ? -9.293 -7.599 17.366 1.00 55.19 107 SER A O 1
ATOM 867 N N . LYS A 1 108 ? -9.886 -9.013 19.016 1.00 58.03 108 LYS A N 1
ATOM 868 C CA . LYS A 1 108 ? -11.096 -8.309 19.458 1.00 58.03 108 LYS A CA 1
ATOM 869 C C . LYS A 1 108 ? -10.912 -7.509 20.747 1.00 58.03 108 LYS A C 1
ATOM 871 O O . LYS A 1 108 ? -11.786 -6.718 21.092 1.00 58.03 108 LYS A O 1
ATOM 876 N N . LEU A 1 109 ? -9.797 -7.692 21.452 1.00 59.69 109 LEU A N 1
ATOM 877 C CA . LEU A 1 109 ? -9.449 -6.897 22.625 1.00 59.69 109 LEU A CA 1
ATOM 878 C C . LEU A 1 109 ? -8.616 -5.701 22.158 1.00 59.69 109 LEU A C 1
ATOM 880 O O . LEU A 1 109 ? -7.417 -5.825 21.925 1.00 59.69 109 LEU A O 1
ATOM 884 N N . GLN A 1 110 ? -9.272 -4.550 21.973 1.00 52.03 110 GLN A N 1
ATOM 885 C CA . GLN A 1 110 ? -8.611 -3.345 21.459 1.00 52.03 110 GLN A CA 1
ATOM 886 C C . GLN A 1 110 ? -7.538 -2.800 22.420 1.00 52.03 110 GLN A C 1
ATOM 888 O O . GLN A 1 110 ? -6.526 -2.296 21.938 1.00 52.03 110 GLN A O 1
ATOM 893 N N . ASP A 1 111 ? -7.679 -3.016 23.738 1.00 53.72 111 ASP A N 1
ATOM 894 C CA . ASP A 1 111 ? -6.764 -2.492 24.760 1.00 53.72 111 ASP A CA 1
ATOM 895 C C . ASP A 1 111 ? -6.478 -3.473 25.912 1.00 53.72 111 ASP A C 1
ATOM 897 O O . ASP A 1 111 ? -7.277 -4.351 26.249 1.00 53.72 111 ASP A O 1
ATOM 901 N N . SER A 1 112 ? -5.330 -3.278 26.572 1.00 53.94 112 SER A N 1
ATOM 902 C CA . SER A 1 112 ? -5.048 -3.833 27.902 1.00 53.94 112 SER A CA 1
ATOM 903 C C . SER A 1 112 ? -6.017 -3.255 28.940 1.00 53.94 112 SER A C 1
ATOM 905 O O . SER A 1 112 ? -6.157 -2.036 29.028 1.00 53.94 112 SER A O 1
ATOM 907 N N . GLY A 1 113 ? -6.651 -4.095 29.761 1.00 65.50 113 GLY A N 1
ATOM 908 C CA . GLY A 1 113 ? -7.688 -3.655 30.699 1.00 65.50 113 GLY A CA 1
ATOM 909 C C . GLY A 1 113 ? -7.978 -4.648 31.824 1.00 65.50 113 GLY A C 1
ATOM 910 O O . GLY A 1 113 ? -7.477 -5.772 31.817 1.00 65.50 113 GLY A O 1
ATOM 911 N N . VAL A 1 114 ? -8.763 -4.218 32.818 1.00 70.94 114 VAL A N 1
ATOM 912 C CA . VAL A 1 114 ? -9.328 -5.091 33.853 1.00 70.94 114 VAL A CA 1
ATOM 913 C C . VAL A 1 114 ? -10.690 -5.574 33.364 1.00 70.94 114 VAL A C 1
ATOM 915 O O . VAL A 1 114 ? -11.525 -4.790 32.927 1.00 70.94 114 VAL A O 1
ATOM 918 N N . PHE A 1 115 ? -10.916 -6.875 33.415 1.00 74.38 115 PHE A N 1
ATOM 919 C CA . PHE A 1 115 ? -12.174 -7.500 33.035 1.00 74.38 115 PHE A CA 1
ATOM 920 C C . PHE A 1 115 ? -12.822 -8.074 34.283 1.00 74.38 115 PHE A C 1
ATOM 922 O O . PHE A 1 115 ? -12.146 -8.721 35.082 1.00 74.38 115 PHE A O 1
ATOM 929 N N . THR A 1 116 ? -14.119 -7.858 34.461 1.00 78.25 116 THR A N 1
ATOM 930 C CA . THR A 1 116 ? -14.857 -8.410 35.598 1.00 78.25 116 THR A CA 1
ATOM 931 C C . THR A 1 116 ? -15.604 -9.658 35.147 1.00 78.25 116 THR A C 1
ATOM 933 O O . THR A 1 116 ? -16.491 -9.597 34.297 1.00 78.25 116 THR A O 1
ATOM 936 N N . CYS A 1 117 ? -15.247 -10.808 35.712 1.00 76.50 117 CYS A N 1
ATOM 937 C CA . CYS A 1 117 ? -15.980 -12.055 35.529 1.00 76.50 117 CYS A CA 1
ATOM 938 C C . CYS A 1 117 ? -16.960 -12.229 36.692 1.00 76.50 117 CYS A C 1
ATOM 940 O O . CYS A 1 117 ? -16.553 -12.175 37.854 1.00 76.50 117 CYS A O 1
ATOM 942 N N . ILE A 1 118 ? -18.238 -12.414 36.365 1.00 78.00 118 ILE A N 1
ATOM 943 C CA . ILE A 1 118 ? -19.334 -12.592 37.313 1.00 78.00 118 ILE A CA 1
ATOM 944 C C . ILE A 1 118 ? -19.878 -14.013 37.179 1.00 78.00 118 ILE A C 1
ATOM 946 O O . ILE A 1 118 ? -20.374 -14.387 36.115 1.00 78.00 118 ILE A O 1
ATOM 950 N N . ILE A 1 119 ? -19.814 -14.787 38.262 1.00 76.81 119 ILE A N 1
ATOM 951 C CA . ILE A 1 119 ? -20.338 -16.159 38.328 1.00 76.81 119 ILE A CA 1
ATOM 952 C C . ILE A 1 119 ? -21.558 -16.177 39.245 1.00 76.81 119 ILE A C 1
ATOM 954 O O . ILE A 1 119 ? -21.481 -15.706 40.382 1.00 76.81 119 ILE A O 1
ATOM 958 N N . HIS A 1 120 ? -22.664 -16.728 38.749 1.00 76.62 120 HIS A N 1
ATOM 959 C CA . HIS A 1 120 ? -23.906 -16.905 39.494 1.00 76.62 120 HIS A CA 1
ATOM 960 C C . HIS A 1 120 ? -24.158 -18.391 39.777 1.00 76.62 120 HIS A C 1
ATOM 962 O O . HIS A 1 120 ? -23.952 -19.232 38.899 1.00 76.62 120 HIS A O 1
ATOM 968 N N . PHE A 1 121 ? -24.610 -18.717 40.989 1.00 78.31 121 PHE A N 1
ATOM 969 C CA . PHE A 1 121 ? -24.953 -20.082 41.402 1.00 78.31 121 PHE A CA 1
ATOM 970 C C . PHE A 1 121 ? -26.454 -20.198 41.657 1.00 78.31 121 PHE A C 1
ATOM 972 O O . PHE A 1 121 ? -27.040 -19.320 42.291 1.00 78.31 121 PHE A O 1
ATOM 979 N N . ASP A 1 122 ? -27.059 -21.290 41.194 1.00 66.38 122 ASP A N 1
ATOM 980 C CA . ASP A 1 122 ? -28.480 -21.552 41.416 1.00 66.38 122 ASP A CA 1
ATOM 981 C C . ASP A 1 122 ? -28.680 -22.187 42.808 1.00 66.38 122 ASP A C 1
ATOM 983 O O . ASP A 1 122 ? -27.913 -23.062 43.214 1.00 66.38 122 ASP A O 1
ATOM 987 N N . VAL A 1 123 ? -29.750 -21.789 43.500 1.00 61.62 123 VAL A N 1
ATOM 988 C CA . VAL A 1 123 ? -30.275 -22.282 44.796 1.00 61.62 123 VAL A CA 1
ATOM 989 C C . VAL A 1 123 ? -29.784 -21.615 46.106 1.00 61.62 123 VAL A C 1
ATOM 991 O O . VAL A 1 123 ? -28.674 -21.826 46.589 1.00 61.62 123 VAL A O 1
ATOM 994 N N . GLY A 1 124 ? -30.729 -20.941 46.786 1.00 52.50 124 GLY A N 1
ATOM 995 C CA . GLY A 1 124 ? -30.741 -20.704 48.242 1.00 52.50 124 GLY A CA 1
ATOM 996 C C . GLY A 1 124 ? -30.711 -19.235 48.659 1.00 52.50 124 GLY A C 1
ATOM 997 O O . GLY A 1 124 ? -31.590 -18.798 49.387 1.00 52.50 124 GLY A O 1
ATOM 998 N N . GLU A 1 125 ? -29.745 -18.490 48.140 1.00 54.88 125 GLU A N 1
ATOM 999 C CA . GLU A 1 125 ? -29.608 -17.030 48.124 1.00 54.88 125 GLU A CA 1
ATOM 1000 C C . GLU A 1 125 ? -28.534 -16.763 47.051 1.00 54.88 125 GLU A C 1
ATOM 1002 O O . GLU A 1 125 ? -27.514 -17.459 47.058 1.00 54.88 125 GLU A O 1
ATOM 1007 N N . PRO A 1 126 ? -28.755 -15.857 46.082 1.00 55.69 126 PRO A N 1
ATOM 1008 C CA . PRO A 1 126 ? -27.832 -15.668 44.967 1.00 55.69 126 PRO A CA 1
ATOM 1009 C C . PRO A 1 126 ? -26.486 -15.154 45.487 1.00 55.69 126 PRO A C 1
ATOM 1011 O O . PRO A 1 126 ? -26.370 -14.012 45.930 1.00 55.69 126 PRO A O 1
ATOM 1014 N N . GLU A 1 127 ? -25.465 -16.008 45.451 1.00 62.28 127 GLU A N 1
ATOM 1015 C CA . GLU A 1 127 ? -24.098 -15.619 45.781 1.00 62.28 127 GLU A CA 1
ATOM 1016 C C . GLU A 1 127 ? -23.375 -15.294 44.473 1.00 62.28 127 GLU A C 1
ATOM 1018 O O . GLU A 1 127 ? -23.110 -16.173 43.652 1.00 62.28 127 GLU A O 1
ATOM 1023 N N . THR A 1 128 ? -23.106 -14.008 44.264 1.00 66.56 128 THR A N 1
ATOM 1024 C CA . THR A 1 128 ? -22.401 -13.502 43.087 1.00 66.56 128 THR A CA 1
ATOM 1025 C C . THR A 1 128 ? -20.922 -13.384 43.406 1.00 66.56 128 THR A C 1
ATOM 1027 O O . THR A 1 128 ? -20.545 -12.708 44.364 1.00 66.56 128 THR A O 1
ATOM 1030 N N . ILE A 1 129 ? -20.074 -14.004 42.589 1.00 70.88 129 ILE A N 1
ATOM 1031 C CA . ILE A 1 129 ? -18.622 -13.849 42.711 1.00 70.88 129 ILE A CA 1
ATOM 1032 C C . ILE A 1 129 ? -18.135 -12.976 41.575 1.00 70.88 129 ILE A C 1
ATOM 1034 O O . ILE A 1 129 ? -18.261 -13.351 40.411 1.00 70.88 129 ILE A O 1
ATOM 1038 N N . GLU A 1 130 ? -17.566 -11.830 41.937 1.00 73.06 130 GLU A N 1
ATOM 1039 C CA . GLU A 1 130 ? -16.890 -10.925 41.017 1.00 73.06 130 GLU A CA 1
ATOM 1040 C C . GLU A 1 130 ? -15.378 -11.109 41.157 1.00 73.06 130 GLU A C 1
ATOM 1042 O O . GLU A 1 130 ? -14.826 -11.019 42.256 1.00 73.06 130 GLU A O 1
ATOM 1047 N N . THR A 1 131 ? -14.693 -11.368 40.045 1.00 74.25 131 THR A N 1
ATOM 1048 C CA . THR A 1 131 ? -13.227 -11.363 40.003 1.00 74.25 131 THR A CA 1
ATOM 1049 C C . THR A 1 131 ? -12.720 -10.486 38.873 1.00 74.25 131 THR A C 1
ATOM 1051 O O . THR A 1 131 ? -13.272 -10.490 37.773 1.00 74.25 131 THR A O 1
ATOM 1054 N N . ASN A 1 132 ? -11.662 -9.734 39.162 1.00 72.75 132 ASN A N 1
ATOM 1055 C CA . ASN A 1 132 ? -10.996 -8.853 38.218 1.00 72.75 132 ASN A CA 1
ATOM 1056 C C . ASN A 1 132 ? -9.816 -9.585 37.569 1.00 72.75 132 ASN A C 1
ATOM 1058 O O . ASN A 1 132 ? -8.946 -10.114 38.263 1.00 72.75 132 ASN A O 1
ATOM 1062 N N . VAL A 1 133 ? -9.778 -9.581 36.242 1.00 69.75 133 VAL A N 1
ATOM 1063 C CA . VAL A 1 133 ? -8.723 -10.165 35.412 1.00 69.75 133 VAL A CA 1
ATOM 1064 C C . VAL A 1 133 ? -7.992 -9.023 34.727 1.00 69.75 133 VAL A C 1
ATOM 1066 O O . VAL A 1 133 ? -8.587 -8.315 33.925 1.00 69.75 133 VAL A O 1
ATOM 1069 N N . ILE A 1 134 ? -6.717 -8.814 35.042 1.00 67.75 134 ILE A N 1
ATOM 1070 C CA . ILE A 1 134 ? -5.926 -7.739 34.429 1.00 67.75 134 ILE A CA 1
ATOM 1071 C C . ILE A 1 134 ? -5.191 -8.315 33.220 1.00 67.75 134 ILE A C 1
ATOM 1073 O O . ILE A 1 134 ? -4.324 -9.166 33.403 1.00 67.75 134 ILE A O 1
ATOM 1077 N N . ILE A 1 135 ? -5.503 -7.841 32.013 1.00 62.69 135 ILE A N 1
ATOM 1078 C CA . ILE A 1 135 ? -4.798 -8.209 30.778 1.00 62.69 135 ILE A CA 1
ATOM 1079 C C . ILE A 1 135 ? -3.822 -7.090 30.417 1.00 62.69 135 ILE A C 1
ATOM 1081 O O . ILE A 1 135 ? -4.244 -5.956 30.189 1.00 62.69 135 ILE A O 1
ATOM 1085 N N . ARG A 1 136 ? -2.523 -7.393 30.342 1.00 55.06 136 ARG A N 1
ATOM 1086 C CA . ARG A 1 136 ? -1.489 -6.446 29.889 1.00 55.06 136 ARG A CA 1
ATOM 1087 C C . ARG A 1 136 ? -0.992 -6.827 28.499 1.00 55.06 136 ARG A C 1
ATOM 1089 O O . ARG A 1 136 ? -0.607 -7.972 28.268 1.00 55.06 136 ARG A O 1
ATOM 1096 N N . ARG A 1 137 ? -0.980 -5.854 27.585 1.00 47.62 137 ARG A N 1
ATOM 1097 C CA . ARG A 1 137 ? -0.425 -6.004 26.235 1.00 47.62 137 ARG A CA 1
ATOM 1098 C C . ARG A 1 137 ? 1.092 -5.866 26.337 1.00 47.62 137 ARG A C 1
ATOM 1100 O O . ARG A 1 137 ? 1.577 -4.814 26.747 1.00 47.62 137 ARG A O 1
ATOM 1107 N N . LYS A 1 138 ? 1.837 -6.926 26.027 1.00 51.97 138 LYS A N 1
ATOM 1108 C CA . LYS A 1 138 ? 3.304 -6.877 26.020 1.00 51.97 138 LYS A CA 1
ATOM 1109 C C . LYS A 1 138 ? 3.766 -6.252 24.698 1.00 51.97 138 LYS A C 1
ATOM 1111 O O . LYS A 1 138 ? 3.318 -6.688 23.638 1.00 51.97 138 LYS A O 1
ATOM 1116 N N . GLU A 1 139 ? 4.618 -5.226 24.755 1.00 50.78 139 GLU A N 1
ATOM 1117 C CA . GLU A 1 139 ? 5.259 -4.663 23.557 1.00 50.78 139 GLU A CA 1
ATOM 1118 C C . GLU A 1 139 ? 6.003 -5.767 22.787 1.00 50.78 139 GLU A C 1
ATOM 1120 O O . GLU A 1 139 ? 6.465 -6.751 23.378 1.00 50.78 139 GLU A O 1
ATOM 1125 N N . LYS A 1 140 ? 6.065 -5.637 21.455 1.00 55.41 140 LYS A N 1
ATOM 1126 C CA . LYS A 1 140 ? 6.725 -6.602 20.567 1.00 55.41 140 LYS A CA 1
ATOM 1127 C C . LYS A 1 140 ? 8.227 -6.634 20.859 1.00 55.41 140 LYS A C 1
ATOM 1129 O O . LYS A 1 140 ? 9.007 -5.928 20.232 1.00 55.41 140 LYS A O 1
ATOM 1134 N N . ASN A 1 141 ? 8.627 -7.491 21.789 1.00 62.78 141 ASN A N 1
ATOM 1135 C CA . ASN A 1 141 ? 10.021 -7.863 21.951 1.00 62.78 141 ASN A CA 1
ATOM 1136 C C . ASN A 1 141 ? 10.428 -8.733 20.756 1.00 62.78 141 ASN A C 1
ATOM 1138 O O . ASN A 1 141 ? 9.727 -9.684 20.397 1.00 62.78 141 ASN A O 1
ATOM 1142 N N . LEU A 1 142 ? 11.572 -8.433 20.151 1.00 61.56 142 LEU A N 1
ATOM 1143 C CA . LEU A 1 142 ? 12.243 -9.370 19.268 1.00 61.56 142 LEU A CA 1
ATOM 1144 C C . LEU A 1 142 ? 12.711 -10.548 20.103 1.00 61.56 142 LEU A C 1
ATOM 1146 O O . LEU A 1 142 ? 13.474 -10.379 21.047 1.00 61.56 142 LEU A O 1
ATOM 1150 N N . SER A 1 143 ? 12.246 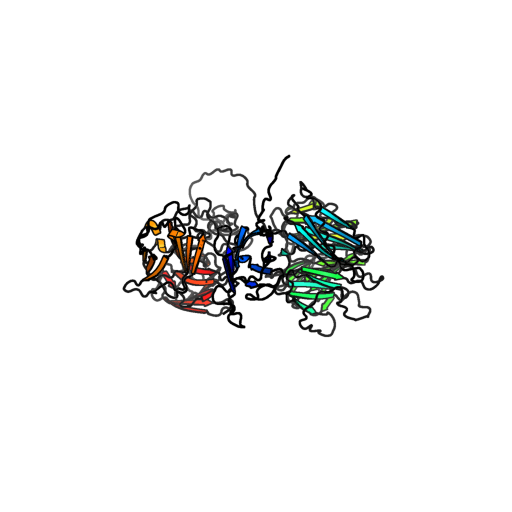-11.734 19.741 1.00 72.12 143 SER A N 1
ATOM 1151 C CA . SER A 1 143 ? 12.660 -12.970 20.382 1.00 72.12 143 SER A CA 1
ATOM 1152 C C . SER A 1 143 ? 13.511 -13.775 19.410 1.00 72.12 143 SER A C 1
ATOM 1154 O O . SER A 1 143 ? 13.145 -13.952 18.244 1.00 72.12 143 SER A O 1
ATOM 1156 N N . PHE A 1 144 ? 14.654 -14.262 19.874 1.00 74.19 144 PHE A N 1
ATOM 1157 C CA . PHE A 1 144 ? 15.491 -15.215 19.155 1.00 74.19 144 PHE A CA 1
ATOM 1158 C C . PHE A 1 144 ? 15.445 -16.535 19.893 1.00 74.19 144 PHE A C 1
ATOM 1160 O O . PHE A 1 144 ? 15.585 -16.547 21.110 1.00 74.19 144 PHE A O 1
ATOM 1167 N N . LYS A 1 145 ? 15.322 -17.651 19.175 1.00 70.62 145 LYS A N 1
ATOM 1168 C CA . LYS A 1 145 ? 15.427 -18.978 19.785 1.00 70.62 145 LYS A CA 1
ATOM 1169 C C . LYS A 1 145 ? 16.556 -19.773 19.157 1.00 70.62 145 LYS A C 1
ATOM 1171 O O . LYS A 1 145 ? 16.528 -20.064 17.965 1.00 70.62 145 LYS A O 1
ATOM 1176 N N . ILE A 1 146 ? 17.519 -20.153 19.984 1.00 68.62 146 ILE A N 1
ATOM 1177 C CA . ILE A 1 146 ? 18.638 -21.025 19.632 1.00 68.62 146 ILE A CA 1
ATOM 1178 C C . ILE A 1 146 ? 18.330 -22.410 20.192 1.00 68.62 146 ILE A C 1
ATOM 1180 O O . ILE A 1 146 ? 18.240 -22.527 21.405 1.00 68.62 146 ILE A O 1
ATOM 1184 N N . TRP A 1 147 ? 18.180 -23.443 19.365 1.00 66.31 147 TRP A N 1
ATOM 1185 C CA . TRP A 1 147 ? 17.788 -24.790 19.812 1.00 66.31 147 TRP A CA 1
ATOM 1186 C C . TRP A 1 147 ? 18.929 -25.810 19.723 1.00 66.31 147 TRP A C 1
ATOM 1188 O O . TRP A 1 147 ? 19.919 -25.580 19.035 1.00 66.31 147 TRP A O 1
ATOM 1198 N N . HIS A 1 148 ? 18.741 -26.970 20.365 1.00 59.34 148 HIS A N 1
ATOM 1199 C CA . HIS A 1 148 ? 19.534 -28.192 20.145 1.00 59.34 148 HIS A CA 1
ATOM 1200 C C . HIS A 1 148 ? 21.048 -28.040 20.387 1.00 59.34 148 HIS A C 1
ATOM 1202 O O . HIS A 1 148 ? 21.884 -28.528 19.629 1.00 59.34 148 HIS A O 1
ATOM 1208 N N . LEU A 1 149 ? 21.418 -27.417 21.506 1.00 59.19 149 LEU A N 1
ATOM 1209 C CA . LEU A 1 149 ? 22.814 -27.214 21.907 1.00 59.19 149 LEU A CA 1
ATOM 1210 C C . LEU A 1 149 ? 23.394 -28.467 22.593 1.00 59.19 149 LEU A C 1
ATOM 1212 O O . LEU A 1 149 ? 23.837 -28.432 23.742 1.00 59.19 149 LEU A O 1
ATOM 1216 N N . GLU A 1 150 ? 23.356 -29.605 21.904 1.00 59.72 150 GLU A N 1
ATOM 1217 C CA . GLU A 1 150 ? 23.962 -30.846 22.385 1.00 59.72 150 GLU A CA 1
ATOM 1218 C C . GLU A 1 150 ? 25.471 -30.849 22.150 1.00 59.72 150 GLU A C 1
ATOM 1220 O O . GLU A 1 150 ? 25.965 -30.438 21.105 1.00 59.72 150 GLU A O 1
ATOM 1225 N N . TYR A 1 151 ? 26.215 -31.339 23.141 1.00 61.16 151 TYR A N 1
ATOM 1226 C CA . TYR A 1 151 ? 27.670 -31.513 23.112 1.00 61.16 151 TYR A CA 1
ATOM 1227 C C . TYR A 1 151 ? 28.527 -30.238 23.085 1.00 61.16 151 TYR A C 1
ATOM 1229 O O . TYR A 1 151 ? 29.747 -30.356 23.169 1.00 61.16 151 TYR A O 1
ATOM 1237 N N . ILE A 1 152 ? 27.950 -29.039 23.046 1.00 63.12 152 ILE A N 1
ATOM 1238 C CA . ILE A 1 152 ? 28.696 -27.773 22.996 1.00 63.12 152 ILE A CA 1
ATOM 1239 C C . ILE A 1 152 ? 29.463 -27.522 24.304 1.00 63.12 152 ILE A C 1
ATOM 1241 O O . ILE A 1 152 ? 28.906 -27.575 25.395 1.00 63.12 152 ILE A O 1
ATOM 1245 N N . SER A 1 153 ? 30.758 -27.214 24.185 1.00 66.00 153 SER A N 1
ATOM 1246 C CA . SER A 1 153 ? 31.643 -26.926 25.327 1.00 66.00 153 SER A CA 1
ATOM 1247 C C . SER A 1 153 ? 31.522 -25.479 25.820 1.00 66.00 153 SER A C 1
ATOM 1249 O O . SER A 1 153 ? 31.602 -25.194 27.014 1.00 66.00 153 SER A O 1
ATOM 1251 N N . SER A 1 154 ? 31.290 -24.541 24.903 1.00 73.38 154 SER A N 1
ATOM 1252 C CA . SER A 1 154 ? 30.954 -23.156 25.229 1.00 73.38 154 SER A CA 1
ATOM 1253 C C . SER A 1 154 ? 30.255 -22.507 24.050 1.00 73.38 154 SER A C 1
ATOM 1255 O O . SER A 1 154 ? 30.624 -22.772 22.910 1.00 73.38 154 SER A O 1
ATOM 1257 N N . MET A 1 155 ? 29.328 -21.604 24.319 1.00 75.50 155 MET A N 1
ATOM 1258 C CA . MET A 1 155 ? 28.665 -20.793 23.308 1.00 75.50 155 MET A CA 1
ATOM 1259 C C . MET A 1 155 ? 28.902 -19.323 23.638 1.00 75.50 155 MET A C 1
ATOM 1261 O O . MET A 1 155 ? 28.765 -18.913 24.781 1.00 75.50 155 MET A O 1
ATOM 1265 N N . THR A 1 156 ? 29.280 -18.516 22.661 1.00 75.88 156 THR A N 1
ATOM 1266 C CA . THR A 1 156 ? 29.432 -17.070 22.808 1.00 75.88 156 THR A CA 1
ATOM 1267 C C . THR A 1 156 ? 28.400 -16.411 21.919 1.00 75.88 156 THR A C 1
ATOM 1269 O O . THR A 1 156 ? 28.407 -16.616 20.710 1.00 75.88 156 THR A O 1
ATOM 1272 N N . VAL A 1 157 ? 27.496 -15.657 22.528 1.00 75.62 157 VAL A N 1
ATOM 1273 C CA . VAL A 1 157 ? 26.478 -14.889 21.823 1.00 75.62 157 VAL A CA 1
ATOM 1274 C C . VAL A 1 157 ? 26.945 -13.447 21.770 1.00 75.62 157 VAL A C 1
ATOM 1276 O O . VAL A 1 157 ? 27.312 -12.844 22.778 1.00 75.62 157 VAL A O 1
ATOM 1279 N N . TYR A 1 158 ? 26.951 -12.927 20.564 1.00 76.44 158 TYR A N 1
ATOM 1280 C CA . TYR A 1 158 ? 27.370 -11.594 20.204 1.00 76.44 158 TYR A CA 1
ATOM 1281 C C . TYR A 1 158 ? 26.103 -10.848 19.766 1.00 76.44 158 TYR A C 1
ATOM 1283 O O . TYR A 1 158 ? 25.522 -11.213 18.750 1.00 76.44 158 TYR A O 1
ATOM 1291 N N . ILE A 1 159 ? 25.670 -9.838 20.527 1.00 75.62 159 ILE A N 1
ATOM 1292 C CA . ILE A 1 159 ? 24.452 -9.052 20.278 1.00 75.62 159 ILE A CA 1
ATOM 1293 C C . ILE A 1 159 ? 24.828 -7.583 20.055 1.00 75.62 159 ILE A C 1
ATOM 1295 O O . ILE A 1 159 ? 25.322 -6.933 20.967 1.00 75.62 159 ILE A O 1
ATOM 1299 N N . CYS A 1 160 ? 24.594 -7.037 18.863 1.00 70.56 160 CYS A N 1
ATOM 1300 C CA . CYS A 1 160 ? 24.789 -5.605 18.591 1.00 70.56 160 CYS A CA 1
ATOM 1301 C C . CYS A 1 160 ? 23.459 -4.862 18.540 1.00 70.56 160 CYS A C 1
ATOM 1303 O O . CYS A 1 160 ? 22.616 -5.263 17.744 1.00 70.56 160 CYS A O 1
ATOM 1305 N N . SER A 1 161 ? 23.323 -3.757 19.285 1.00 68.75 161 SER A N 1
ATOM 1306 C CA . SER A 1 161 ? 22.237 -2.776 19.117 1.00 68.75 161 SER A CA 1
ATOM 1307 C C . SER A 1 161 ? 22.741 -1.490 18.474 1.00 68.75 161 SER A C 1
ATOM 1309 O O . SER A 1 161 ? 23.855 -1.047 18.761 1.00 68.75 161 SER A O 1
ATOM 1311 N N . GLN A 1 162 ? 21.892 -0.851 17.669 1.00 59.78 162 GLN A N 1
ATOM 1312 C CA . GLN A 1 162 ? 22.115 0.521 17.196 1.00 59.78 162 GLN A CA 1
ATOM 1313 C C . GLN A 1 162 ? 21.646 1.574 18.209 1.00 59.78 162 GLN A C 1
ATOM 1315 O O . GLN A 1 162 ? 22.162 2.692 18.227 1.00 59.78 162 GLN A O 1
ATOM 1320 N N . PHE A 1 163 ? 20.701 1.214 19.079 1.00 58.88 163 PHE A N 1
ATOM 1321 C CA . PHE A 1 163 ? 20.091 2.107 20.056 1.00 58.88 163 PHE A CA 1
ATOM 1322 C C . PHE A 1 163 ? 20.572 1.690 21.450 1.00 58.88 163 PHE A C 1
ATOM 1324 O O . PHE A 1 163 ? 20.568 0.516 21.800 1.00 58.88 163 PHE A O 1
ATOM 1331 N N . GLY A 1 164 ? 21.111 2.629 22.227 1.00 53.66 164 GLY A N 1
ATOM 1332 C CA . GLY A 1 164 ? 21.884 2.333 23.442 1.00 53.66 164 GLY A CA 1
ATOM 1333 C C . GLY A 1 164 ? 21.111 1.716 24.620 1.00 53.66 164 GLY A C 1
ATOM 1334 O O . GLY A 1 164 ? 21.677 1.632 25.697 1.00 53.66 164 GLY A O 1
ATOM 1335 N N . ASN A 1 165 ? 19.853 1.290 24.477 1.00 61.53 165 ASN A N 1
ATOM 1336 C CA . ASN A 1 165 ? 19.051 0.784 25.598 1.00 61.53 165 ASN A CA 1
ATOM 1337 C C . ASN A 1 165 ? 18.623 -0.668 25.376 1.00 61.53 165 ASN A C 1
ATOM 1339 O O . ASN A 1 165 ? 17.449 -0.995 25.221 1.00 61.53 165 ASN A O 1
ATOM 1343 N N . LEU A 1 166 ? 19.609 -1.558 25.433 1.00 61.09 166 LEU A N 1
ATOM 1344 C CA . LEU A 1 166 ? 19.417 -2.974 25.181 1.00 61.09 166 LEU A CA 1
ATOM 1345 C C . LEU A 1 166 ? 18.952 -3.720 26.445 1.00 61.09 166 LEU A C 1
ATOM 1347 O O . LEU A 1 166 ? 19.770 -4.152 27.255 1.00 61.09 166 LEU A O 1
ATOM 1351 N N . ASN A 1 167 ? 17.644 -3.936 26.599 1.00 65.06 167 ASN A N 1
ATOM 1352 C CA . ASN A 1 167 ? 17.147 -4.931 27.553 1.00 65.06 167 ASN A CA 1
ATOM 1353 C C . ASN A 1 167 ? 17.225 -6.318 26.918 1.00 65.06 167 ASN A C 1
ATOM 1355 O O . ASN A 1 167 ? 16.635 -6.537 25.861 1.00 65.06 167 ASN A O 1
ATOM 1359 N N . ILE A 1 168 ? 17.946 -7.246 27.556 1.00 64.75 168 ILE A N 1
ATOM 1360 C CA . ILE A 1 168 ? 18.026 -8.645 27.126 1.00 64.75 168 ILE A CA 1
ATOM 1361 C C . ILE A 1 168 ? 17.608 -9.557 28.269 1.00 64.75 168 ILE A C 1
ATOM 1363 O O . ILE A 1 168 ? 18.236 -9.543 29.327 1.00 64.75 168 ILE A O 1
ATOM 1367 N N . SER A 1 169 ? 16.621 -10.420 28.037 1.00 69.00 169 SER A N 1
ATOM 1368 C CA . SER A 1 169 ? 16.400 -11.580 28.904 1.00 69.00 169 SER A CA 1
ATOM 1369 C C . SER A 1 169 ? 16.827 -12.862 28.211 1.00 69.00 169 SER A C 1
ATOM 1371 O O . SER A 1 169 ? 16.387 -13.142 27.098 1.00 69.00 169 SER A O 1
ATOM 1373 N N . PHE A 1 170 ? 17.652 -13.650 28.904 1.00 66.81 170 PHE A N 1
ATOM 1374 C CA . PHE A 1 170 ? 18.012 -15.003 28.499 1.00 66.81 170 PHE A CA 1
ATOM 1375 C C . PHE A 1 170 ? 17.150 -16.006 29.259 1.00 66.81 170 PHE A C 1
ATOM 1377 O O . PHE A 1 170 ? 17.153 -16.036 30.492 1.00 66.81 170 PHE A O 1
ATOM 1384 N N . ARG A 1 171 ? 16.451 -16.871 28.527 1.00 68.00 171 ARG A N 1
ATOM 1385 C CA . ARG A 1 171 ? 15.761 -18.023 29.109 1.00 68.00 171 ARG A CA 1
ATOM 1386 C C . ARG A 1 171 ? 16.338 -19.304 28.537 1.00 68.00 171 ARG A C 1
ATOM 1388 O O . ARG A 1 171 ? 16.372 -19.479 27.325 1.00 68.00 171 ARG A O 1
ATOM 1395 N N . SER A 1 172 ? 16.793 -20.193 29.414 1.00 65.19 172 SER A N 1
ATOM 1396 C CA . SER A 1 172 ? 17.348 -21.495 29.040 1.00 65.19 172 SER A CA 1
ATOM 1397 C C . SER A 1 172 ? 16.549 -22.614 29.687 1.00 65.19 172 SER A C 1
ATOM 1399 O O . SER A 1 172 ? 16.362 -22.598 30.904 1.00 65.19 172 SER A O 1
ATOM 1401 N N . ILE A 1 173 ? 16.147 -23.609 28.899 1.00 65.88 173 ILE A N 1
ATOM 1402 C CA . ILE A 1 173 ? 15.483 -24.811 29.414 1.00 65.88 173 ILE A CA 1
ATOM 1403 C C . ILE A 1 173 ? 16.446 -25.996 29.350 1.00 65.88 173 ILE A C 1
ATOM 1405 O O . ILE A 1 173 ? 16.954 -26.340 28.281 1.00 65.88 173 ILE A O 1
ATOM 1409 N N . PHE A 1 174 ? 16.682 -26.631 30.502 1.00 65.44 174 PHE A N 1
ATOM 1410 C CA . PHE A 1 174 ? 17.532 -27.815 30.627 1.00 65.44 174 PHE A CA 1
ATOM 1411 C C . PHE A 1 174 ? 16.683 -29.077 30.789 1.00 65.44 174 PHE A C 1
ATOM 1413 O O . PHE A 1 174 ? 15.806 -29.140 31.657 1.00 65.44 174 PHE A O 1
ATOM 1420 N N . ARG A 1 175 ? 16.994 -30.119 30.011 1.00 59.53 175 ARG A N 1
ATOM 1421 C CA . ARG A 1 175 ? 16.532 -31.486 30.291 1.00 59.53 175 ARG A CA 1
ATOM 1422 C C . ARG A 1 175 ? 17.711 -32.382 30.648 1.00 59.53 175 ARG A C 1
ATOM 1424 O O . ARG A 1 175 ? 18.696 -32.460 29.913 1.00 59.53 175 ARG A O 1
ATOM 1431 N N . MET A 1 176 ? 17.585 -33.066 31.780 1.00 56.19 176 MET A N 1
ATOM 1432 C CA . MET A 1 176 ? 18.444 -34.188 32.156 1.00 56.19 176 MET A CA 1
ATOM 1433 C C . MET A 1 176 ? 17.859 -35.486 31.584 1.00 56.19 176 MET A C 1
ATOM 1435 O O . MET A 1 176 ? 16.646 -35.584 31.377 1.00 56.19 176 MET A O 1
ATOM 1439 N N . ASN A 1 177 ? 18.718 -36.463 31.278 1.00 55.75 177 ASN A N 1
ATOM 1440 C CA . ASN A 1 177 ? 18.272 -37.775 30.807 1.00 55.75 177 ASN A CA 1
ATOM 1441 C C . ASN A 1 177 ? 17.361 -38.447 31.843 1.00 55.75 177 ASN A C 1
ATOM 1443 O O . ASN A 1 177 ? 17.566 -38.308 33.044 1.00 55.75 177 ASN A O 1
ATOM 1447 N N . ALA A 1 178 ? 16.372 -39.195 31.349 1.00 49.28 178 ALA A N 1
ATOM 1448 C CA . ALA A 1 178 ? 15.256 -39.741 32.124 1.00 49.28 178 ALA A CA 1
ATOM 1449 C C . ALA A 1 178 ? 15.647 -40.683 33.284 1.00 49.28 178 ALA A C 1
ATOM 1451 O O . ALA A 1 178 ? 14.808 -40.938 34.146 1.00 49.28 178 ALA A O 1
ATOM 1452 N N . ASP A 1 179 ? 16.894 -41.159 33.328 1.00 53.06 179 ASP A N 1
ATOM 1453 C CA . ASP A 1 179 ? 17.407 -41.995 34.418 1.00 53.06 179 ASP A CA 1
ATOM 1454 C C . ASP A 1 179 ? 17.786 -41.189 35.682 1.00 53.06 179 ASP A C 1
ATOM 1456 O O . ASP A 1 179 ? 17.890 -41.772 36.759 1.00 53.06 179 ASP A O 1
ATOM 1460 N N . ASP A 1 180 ? 17.894 -39.855 35.592 1.00 48.88 180 ASP A N 1
ATOM 1461 C CA . ASP A 1 180 ? 18.019 -38.939 36.734 1.00 48.88 180 ASP A CA 1
ATOM 1462 C C . ASP A 1 180 ? 16.733 -38.092 36.869 1.00 48.88 180 ASP A C 1
ATOM 1464 O O . ASP A 1 180 ? 16.456 -37.182 36.090 1.00 48.88 180 ASP A O 1
ATOM 1468 N N . LEU A 1 181 ? 15.905 -38.444 37.859 1.00 37.06 181 LEU A N 1
ATOM 1469 C CA . LEU A 1 181 ? 14.559 -37.932 38.178 1.00 37.06 181 LEU A CA 1
ATOM 1470 C C . LEU A 1 181 ? 14.151 -36.525 37.653 1.00 37.06 181 LEU A C 1
ATOM 1472 O O . LEU A 1 181 ? 14.553 -35.490 38.181 1.00 37.06 181 LEU A O 1
ATOM 1476 N N . SER A 1 182 ? 13.180 -36.530 36.729 1.00 38.09 182 SER A N 1
ATOM 1477 C CA . SER A 1 182 ? 11.924 -35.741 36.661 1.00 38.09 182 SER A CA 1
ATOM 1478 C C . SER A 1 182 ? 11.856 -34.274 37.142 1.00 38.09 182 SER A C 1
ATOM 1480 O O . SER A 1 182 ? 10.786 -33.828 37.570 1.00 38.09 182 SER A O 1
ATOM 1482 N N . LYS A 1 183 ? 12.926 -33.484 37.065 1.00 42.00 183 LYS A N 1
ATOM 1483 C CA . LYS A 1 183 ? 12.846 -32.027 37.253 1.00 42.00 183 LYS A CA 1
ATOM 1484 C C . LYS A 1 183 ? 13.418 -31.311 36.036 1.00 42.00 183 LYS A C 1
ATOM 1486 O O . LYS A 1 183 ? 14.631 -31.227 35.885 1.00 42.00 183 LYS A O 1
ATOM 1491 N N . SER A 1 184 ? 12.549 -30.752 35.188 1.00 42.91 184 SER A N 1
ATOM 1492 C CA . SER A 1 184 ? 12.972 -29.646 34.326 1.00 42.91 184 SER A CA 1
ATOM 1493 C C . SER A 1 184 ? 13.266 -28.462 35.243 1.00 42.91 184 SER A C 1
ATOM 1495 O O . SER A 1 184 ? 12.359 -27.941 35.897 1.00 42.91 184 SER A O 1
ATOM 1497 N N . LEU A 1 185 ? 14.530 -28.073 35.349 1.00 44.47 185 LEU A N 1
ATOM 1498 C CA . LEU A 1 185 ? 14.894 -26.843 36.033 1.00 44.47 185 LEU A CA 1
ATOM 1499 C C . LEU A 1 185 ? 14.732 -25.709 35.011 1.00 44.47 185 LEU A C 1
ATOM 1501 O O . LEU A 1 185 ? 15.579 -25.536 34.138 1.00 44.47 185 LEU A O 1
ATOM 1505 N N . ASP A 1 186 ? 13.617 -24.981 35.079 1.00 45.06 186 ASP A N 1
ATOM 1506 C CA . ASP A 1 186 ? 13.474 -23.704 34.372 1.00 45.06 186 ASP A CA 1
ATOM 1507 C C . ASP A 1 186 ? 14.222 -22.656 35.201 1.00 45.06 186 ASP A C 1
ATOM 1509 O O . ASP A 1 186 ? 13.695 -22.083 36.156 1.00 45.06 186 ASP A O 1
ATOM 1513 N N . THR A 1 187 ? 15.517 -22.504 34.935 1.00 49.53 187 THR A N 1
ATOM 1514 C CA . THR A 1 187 ? 16.319 -21.444 35.544 1.00 49.53 187 THR A CA 1
ATOM 1515 C C . THR A 1 187 ? 16.265 -20.231 34.634 1.00 49.53 187 THR A C 1
ATOM 1517 O O . THR A 1 187 ? 17.072 -20.089 33.716 1.00 49.53 187 THR A O 1
ATOM 1520 N N . THR A 1 188 ? 15.321 -19.334 34.899 1.00 44.81 188 THR A N 1
ATOM 1521 C CA . THR A 1 188 ? 15.371 -17.965 34.384 1.00 44.81 188 THR A CA 1
ATOM 1522 C C . THR A 1 188 ? 16.495 -17.219 35.093 1.00 44.81 188 THR A C 1
ATOM 1524 O O . THR A 1 188 ? 16.331 -16.741 36.215 1.00 44.81 188 THR A O 1
ATOM 1527 N N . HIS A 1 189 ? 17.653 -17.130 34.443 1.00 48.62 189 HIS A N 1
ATOM 1528 C CA . HIS A 1 189 ? 18.699 -16.191 34.830 1.00 48.62 189 HIS A CA 1
ATOM 1529 C C . HIS A 1 189 ? 18.375 -14.816 34.232 1.00 48.62 189 HIS A C 1
ATOM 1531 O O . HIS A 1 189 ? 18.886 -14.437 33.182 1.00 48.62 189 HIS A O 1
ATOM 1537 N N . THR A 1 190 ? 17.516 -14.052 34.908 1.00 43.34 190 THR A N 1
ATOM 1538 C CA . THR A 1 190 ? 17.434 -12.596 34.722 1.00 43.34 190 THR A CA 1
ATOM 1539 C C . THR A 1 190 ? 18.637 -11.964 35.413 1.00 43.34 190 THR A C 1
ATOM 1541 O O . THR A 1 190 ? 18.586 -11.648 36.601 1.00 43.34 190 THR A O 1
ATOM 1544 N N . GLU A 1 191 ? 19.756 -11.853 34.699 1.00 48.03 191 GLU A N 1
ATOM 1545 C CA . GLU A 1 191 ? 20.846 -10.976 35.130 1.00 48.03 191 GLU A CA 1
ATOM 1546 C C . GLU A 1 191 ? 20.447 -9.516 34.877 1.00 48.03 191 GLU A C 1
ATOM 1548 O O . GLU A 1 191 ? 19.730 -9.210 33.929 1.00 48.03 191 GLU A O 1
ATOM 1553 N N . SER A 1 192 ? 20.845 -8.645 35.803 1.00 41.09 192 SER A N 1
ATOM 1554 C CA . SER A 1 192 ? 20.476 -7.230 35.911 1.00 41.09 192 SER A CA 1
ATOM 1555 C C . SER A 1 192 ? 20.487 -6.471 34.583 1.00 41.09 192 SER A C 1
ATOM 1557 O O . SER A 1 192 ? 21.443 -6.615 33.826 1.00 41.09 192 SER A O 1
ATOM 1559 N N . ASN A 1 193 ? 19.490 -5.598 34.383 1.00 46.00 193 ASN A N 1
ATOM 1560 C CA . ASN A 1 193 ? 19.478 -4.546 33.362 1.00 46.00 193 ASN A CA 1
ATOM 1561 C C . ASN A 1 193 ? 20.835 -3.819 33.349 1.00 46.00 193 ASN A C 1
ATOM 1563 O O . ASN A 1 193 ? 21.100 -2.978 34.210 1.00 46.00 193 ASN A O 1
ATOM 1567 N N . GLU A 1 194 ? 21.716 -4.157 32.411 1.00 49.66 194 GLU A N 1
ATOM 1568 C CA . GLU A 1 194 ? 22.901 -3.350 32.145 1.00 49.66 194 GLU A CA 1
ATOM 1569 C C . GLU A 1 194 ? 22.458 -2.181 31.261 1.00 49.66 194 GLU A C 1
ATOM 1571 O O . GLU A 1 194 ? 22.324 -2.319 30.048 1.00 49.66 194 GLU A O 1
ATOM 1576 N N . GLU A 1 195 ? 22.196 -1.022 31.873 1.00 44.47 195 GLU A N 1
ATOM 1577 C CA . GLU A 1 195 ? 22.009 0.230 31.134 1.00 44.47 195 GLU A CA 1
ATOM 1578 C C . GLU A 1 195 ? 23.331 0.609 30.444 1.00 44.47 195 GLU A C 1
ATOM 1580 O O . GLU A 1 195 ? 24.265 1.136 31.058 1.00 44.47 195 GLU A O 1
ATOM 1585 N N . LEU A 1 196 ? 23.438 0.295 29.155 1.00 43.59 196 LEU A N 1
ATOM 1586 C CA . LEU A 1 196 ? 24.632 0.523 28.346 1.00 43.59 196 LEU A CA 1
ATOM 1587 C C . LEU A 1 196 ? 24.560 1.867 27.616 1.00 43.59 196 LEU A C 1
ATOM 1589 O O . LEU A 1 196 ? 24.224 1.946 26.445 1.00 43.59 196 LEU A O 1
ATOM 1593 N N . TYR A 1 197 ? 24.976 2.952 28.262 1.00 40.69 197 TYR A N 1
ATOM 1594 C CA . TYR A 1 197 ? 25.088 4.242 27.575 1.00 40.69 197 TYR A CA 1
ATOM 1595 C C . TYR A 1 197 ? 26.165 4.177 26.456 1.00 40.69 197 TYR A C 1
ATOM 1597 O O . TYR A 1 197 ? 27.359 4.063 26.753 1.00 40.69 197 TYR A O 1
ATOM 1605 N N . ALA A 1 198 ? 25.717 4.292 25.190 1.00 45.56 198 ALA A N 1
ATOM 1606 C CA . ALA A 1 198 ? 26.431 4.294 23.888 1.00 45.56 198 ALA A CA 1
ATOM 1607 C C . ALA A 1 198 ? 26.366 2.983 23.070 1.00 45.56 198 ALA A C 1
ATOM 1609 O O . ALA A 1 198 ? 26.293 1.902 23.641 1.00 45.56 198 ALA A O 1
ATOM 1610 N N . MET A 1 199 ? 26.431 3.099 21.725 1.00 50.88 199 MET A N 1
ATOM 1611 C CA . MET A 1 199 ? 26.510 1.977 20.765 1.00 50.88 199 MET A CA 1
ATOM 1612 C C . MET A 1 199 ? 27.614 0.998 21.184 1.00 50.88 199 MET A C 1
ATOM 1614 O O . MET A 1 199 ? 28.796 1.210 20.908 1.00 50.88 199 MET A O 1
ATOM 1618 N N . LYS A 1 200 ? 27.229 -0.059 21.893 1.00 61.75 200 LYS A N 1
ATOM 1619 C CA . LYS A 1 200 ? 28.114 -1.121 22.349 1.00 61.75 200 LYS A CA 1
ATOM 1620 C C . LYS A 1 200 ? 27.433 -2.435 22.069 1.00 61.75 200 LYS A C 1
ATOM 1622 O O . LYS A 1 200 ? 26.304 -2.671 22.492 1.00 61.75 200 LYS A O 1
ATOM 1627 N N . CYS A 1 201 ? 28.143 -3.292 21.361 1.00 65.19 201 CYS A N 1
ATOM 1628 C CA . CYS A 1 201 ? 27.715 -4.654 21.216 1.00 65.19 201 CYS A CA 1
ATOM 1629 C C . CYS A 1 201 ? 28.004 -5.430 22.508 1.00 65.19 201 CYS A C 1
ATOM 1631 O O . CYS A 1 201 ? 29.079 -5.318 23.103 1.00 65.19 201 CYS A O 1
ATOM 1633 N N . LEU A 1 202 ? 27.026 -6.206 22.962 1.00 75.06 202 LEU A N 1
ATOM 1634 C CA . LEU A 1 202 ? 27.157 -7.086 24.105 1.00 75.06 202 LEU A CA 1
ATOM 1635 C C . LEU A 1 202 ? 27.738 -8.422 23.645 1.00 75.06 202 LEU A C 1
ATOM 1637 O O . LEU A 1 202 ? 27.156 -9.146 22.837 1.00 75.06 202 LEU A O 1
ATOM 1641 N N . LYS A 1 203 ? 28.871 -8.790 24.231 1.00 79.81 203 LYS A N 1
ATOM 1642 C CA . LYS A 1 203 ? 29.451 -10.121 24.097 1.00 79.81 203 LYS A CA 1
ATOM 1643 C C . LYS A 1 203 ? 29.174 -10.915 25.362 1.00 79.81 203 LYS A C 1
ATOM 1645 O O . LYS A 1 203 ? 29.740 -10.627 26.416 1.00 79.81 203 LYS A O 1
ATOM 1650 N N . LYS A 1 204 ? 28.353 -11.957 25.254 1.00 79.00 204 LYS A N 1
ATOM 1651 C CA . LYS A 1 204 ? 28.043 -12.853 26.368 1.00 79.00 204 LYS A CA 1
ATOM 1652 C C . LYS A 1 204 ? 28.576 -14.249 26.089 1.00 79.00 204 LYS A C 1
ATOM 1654 O O . LYS A 1 204 ? 28.159 -14.923 25.152 1.00 79.00 204 LYS A O 1
ATOM 1659 N N . LYS A 1 205 ? 29.514 -14.698 26.920 1.00 77.25 205 LYS A N 1
ATOM 1660 C CA . LYS A 1 205 ? 30.066 -16.052 26.845 1.00 77.25 205 LYS A CA 1
ATOM 1661 C C . LYS A 1 205 ? 29.357 -16.962 27.840 1.00 77.25 205 LYS A C 1
ATOM 1663 O O . LYS A 1 205 ? 29.459 -16.769 29.047 1.00 77.25 205 LYS A O 1
ATOM 1668 N N . PHE A 1 206 ? 28.681 -17.972 27.320 1.00 71.25 206 PHE A N 1
ATOM 1669 C CA . PHE A 1 206 ? 28.065 -19.057 28.065 1.00 71.25 206 PHE A CA 1
ATOM 1670 C C . PHE A 1 206 ? 29.042 -20.233 28.124 1.00 71.25 206 PHE A C 1
ATOM 1672 O O . PHE A 1 206 ? 29.368 -20.861 27.113 1.00 71.25 206 PHE A O 1
ATOM 1679 N N . PHE A 1 207 ? 29.534 -20.533 29.323 1.00 70.19 207 PHE A N 1
ATOM 1680 C CA . PHE A 1 207 ? 30.278 -21.762 29.574 1.00 70.19 207 PHE A CA 1
ATOM 1681 C C . PHE A 1 207 ? 29.289 -22.854 29.966 1.00 70.19 207 PHE A C 1
ATOM 1683 O O . PHE A 1 207 ? 28.588 -22.728 30.968 1.00 70.19 207 PHE A O 1
ATOM 1690 N N . ILE A 1 208 ? 29.235 -23.930 29.184 1.00 64.31 208 ILE A N 1
ATOM 1691 C CA . ILE A 1 208 ? 28.381 -25.077 29.487 1.00 64.31 208 ILE A CA 1
ATOM 1692 C C . ILE A 1 208 ? 29.266 -26.069 30.244 1.00 64.31 208 ILE A C 1
ATOM 1694 O O . ILE A 1 208 ? 29.997 -26.854 29.653 1.00 64.31 208 ILE A O 1
ATOM 1698 N N . ILE A 1 209 ? 29.273 -25.968 31.576 1.00 52.81 209 ILE A N 1
ATOM 1699 C CA . ILE A 1 209 ? 30.232 -26.690 32.438 1.00 52.81 209 ILE A CA 1
ATOM 1700 C C . ILE A 1 209 ? 29.820 -28.161 32.680 1.00 52.81 209 ILE A C 1
ATOM 1702 O O . ILE A 1 209 ? 30.549 -28.921 33.312 1.00 52.81 209 ILE A O 1
ATOM 1706 N N . PHE A 1 210 ? 28.692 -28.628 32.140 1.00 58.06 210 PHE A N 1
ATOM 1707 C CA . PHE A 1 210 ? 28.125 -29.924 32.520 1.00 58.06 210 PHE A CA 1
ATOM 1708 C C . PHE A 1 210 ? 28.105 -30.933 31.368 1.00 58.06 210 PHE A C 1
ATOM 1710 O O . PHE A 1 210 ? 27.309 -30.827 30.436 1.00 58.06 210 PHE A O 1
ATOM 1717 N N . HIS A 1 211 ? 28.949 -31.966 31.470 1.00 55.81 211 HIS A N 1
ATOM 1718 C CA . HIS A 1 211 ? 28.825 -33.174 30.656 1.00 55.81 211 HIS A CA 1
ATOM 1719 C C . HIS A 1 211 ? 27.474 -33.851 30.939 1.00 55.81 211 HIS A C 1
ATOM 1721 O O . HIS A 1 211 ? 27.231 -34.289 32.059 1.00 55.81 211 HIS A O 1
ATOM 1727 N N . GLY A 1 212 ? 26.611 -33.947 29.923 1.00 58.12 212 GLY A N 1
ATOM 1728 C CA . GLY A 1 212 ? 25.362 -34.721 29.980 1.00 58.12 212 GLY A CA 1
ATOM 1729 C C . GLY A 1 212 ? 24.063 -33.915 30.100 1.00 58.12 212 GLY A C 1
ATOM 1730 O O . GLY A 1 212 ? 22.996 -34.521 30.066 1.00 58.12 212 GLY A O 1
ATOM 1731 N N . MET A 1 213 ? 24.113 -32.580 30.193 1.00 57.34 213 MET A N 1
ATOM 1732 C CA . MET A 1 213 ? 22.900 -31.755 30.108 1.00 57.34 213 MET A CA 1
ATOM 1733 C C . MET A 1 213 ? 22.587 -31.355 28.667 1.00 57.34 213 MET A C 1
ATOM 1735 O O . MET A 1 213 ? 23.472 -30.946 27.917 1.00 57.34 213 MET A O 1
ATOM 1739 N N . ARG A 1 214 ? 21.302 -31.433 28.309 1.00 62.00 214 ARG A N 1
ATOM 1740 C CA . ARG A 1 214 ? 20.767 -30.969 27.031 1.00 62.00 214 ARG A CA 1
ATOM 1741 C C . ARG A 1 214 ? 20.098 -29.617 27.242 1.00 62.00 214 ARG A C 1
ATOM 1743 O O . ARG A 1 214 ? 19.118 -29.527 27.982 1.00 62.00 214 ARG A O 1
ATOM 1750 N N . ILE A 1 215 ? 20.629 -28.576 26.608 1.00 60.50 215 ILE A N 1
ATOM 1751 C CA . ILE A 1 215 ? 19.930 -27.292 26.511 1.00 60.50 215 ILE A CA 1
ATOM 1752 C C . ILE A 1 215 ? 18.938 -27.424 25.356 1.00 60.50 215 ILE A C 1
ATOM 1754 O O . ILE A 1 215 ? 19.347 -27.638 24.213 1.00 60.50 215 ILE A O 1
ATOM 1758 N N . GLU A 1 216 ? 17.642 -27.344 25.662 1.00 62.81 216 GLU A N 1
ATOM 1759 C CA . GLU A 1 216 ? 16.595 -27.424 24.640 1.00 62.81 216 GLU A CA 1
ATOM 1760 C C . GLU A 1 216 ? 16.644 -26.190 23.753 1.00 62.81 216 GLU A C 1
ATOM 1762 O O . GLU A 1 216 ? 16.775 -26.316 22.535 1.00 62.81 216 GLU A O 1
ATOM 1767 N N . TYR A 1 217 ? 16.609 -25.014 24.383 1.00 64.75 217 TYR A N 1
ATOM 1768 C CA . TYR A 1 217 ? 16.810 -23.750 23.705 1.00 64.75 217 TYR A CA 1
ATOM 1769 C C . TYR A 1 217 ? 17.296 -22.631 24.621 1.00 64.75 217 TYR A C 1
ATOM 1771 O O . TYR A 1 217 ? 17.185 -22.714 25.846 1.00 64.75 217 TYR A O 1
ATOM 1779 N N . ILE A 1 218 ? 17.808 -21.578 23.986 1.00 66.81 218 ILE A N 1
ATOM 1780 C CA . ILE A 1 218 ? 18.067 -20.267 24.569 1.00 66.81 218 ILE A CA 1
ATOM 1781 C C . ILE A 1 218 ? 17.177 -19.265 23.849 1.00 66.81 218 ILE A C 1
ATOM 1783 O O . ILE A 1 218 ? 17.280 -19.101 22.634 1.00 66.81 218 ILE A O 1
ATOM 1787 N N . GLU A 1 219 ? 16.291 -18.632 24.607 1.00 73.00 219 GLU A N 1
ATOM 1788 C CA . GLU A 1 219 ? 15.449 -17.535 24.151 1.00 73.00 219 GLU A CA 1
ATOM 1789 C C . GLU A 1 219 ? 16.090 -16.216 24.568 1.00 73.00 219 GLU A C 1
ATOM 1791 O O . GLU A 1 219 ? 16.468 -16.049 25.730 1.00 73.00 219 GLU A O 1
ATOM 1796 N N . VAL A 1 220 ? 16.266 -15.323 23.602 1.00 71.06 220 VAL A N 1
ATOM 1797 C CA . VAL A 1 220 ? 16.807 -13.980 23.797 1.00 71.06 220 VAL A CA 1
ATOM 1798 C C . VAL A 1 220 ? 15.698 -13.016 23.435 1.00 71.06 220 VAL A C 1
ATOM 1800 O O . VAL A 1 220 ? 15.393 -12.876 22.255 1.00 71.06 220 VAL A O 1
ATOM 1803 N N . ASP A 1 221 ? 15.094 -12.375 24.428 1.00 71.00 221 ASP A N 1
ATOM 1804 C CA . ASP A 1 221 ? 14.123 -11.315 24.166 1.00 71.00 221 ASP A CA 1
ATOM 1805 C C . ASP A 1 221 ? 14.810 -9.968 24.262 1.00 71.00 221 ASP A C 1
ATOM 1807 O O . ASP A 1 221 ? 15.542 -9.710 25.219 1.00 71.00 221 ASP A O 1
ATOM 1811 N N . THR A 1 222 ? 14.535 -9.098 23.304 1.00 71.31 222 THR A N 1
ATOM 1812 C CA . THR A 1 222 ? 15.016 -7.729 23.325 1.00 71.31 222 THR A CA 1
ATOM 1813 C C . THR A 1 222 ? 13.979 -6.752 22.798 1.00 71.31 222 THR A C 1
ATOM 1815 O O . THR A 1 222 ? 13.197 -7.070 21.908 1.00 71.31 222 THR A O 1
ATOM 1818 N N . THR A 1 223 ? 13.939 -5.563 23.393 1.00 66.06 223 THR A N 1
ATOM 1819 C CA . THR A 1 223 ? 13.109 -4.439 22.935 1.00 66.06 223 THR A CA 1
ATOM 1820 C C . THR A 1 223 ? 13.706 -3.747 21.714 1.00 66.06 223 THR A C 1
ATOM 1822 O O . THR A 1 223 ? 13.002 -3.034 21.005 1.00 66.06 223 THR A O 1
ATOM 1825 N N . ASP A 1 224 ? 14.998 -3.973 21.473 1.00 64.56 224 ASP A N 1
ATOM 1826 C CA . ASP A 1 224 ? 15.782 -3.283 20.468 1.00 64.56 224 ASP A CA 1
ATOM 1827 C C . ASP A 1 224 ? 16.163 -4.202 19.315 1.00 64.56 224 ASP A C 1
ATOM 1829 O O . ASP A 1 224 ? 16.242 -5.424 19.399 1.00 64.56 224 ASP A O 1
ATOM 1833 N N . LEU A 1 225 ? 16.442 -3.548 18.208 1.00 62.53 225 LEU A N 1
ATOM 1834 C CA . LEU A 1 225 ? 16.816 -4.115 16.937 1.00 62.53 225 LEU A CA 1
ATOM 1835 C C . LEU A 1 225 ? 18.267 -4.622 16.983 1.00 62.53 225 LEU A C 1
ATOM 1837 O O . LEU A 1 225 ? 19.206 -3.822 16.970 1.00 62.53 225 LEU A O 1
ATOM 1841 N N . VAL A 1 226 ? 18.453 -5.951 17.042 1.00 64.62 226 VAL A N 1
ATOM 1842 C CA . VAL A 1 226 ? 19.782 -6.557 17.233 1.00 64.62 226 VAL A CA 1
ATOM 1843 C C . VAL A 1 226 ? 20.238 -7.501 16.133 1.00 64.62 226 VAL A C 1
ATOM 1845 O O . VAL A 1 226 ? 19.465 -8.281 15.583 1.00 64.62 226 VAL A O 1
ATOM 1848 N N . THR A 1 227 ? 21.544 -7.481 15.864 1.00 66.44 227 THR A N 1
ATOM 1849 C CA . THR A 1 227 ? 22.221 -8.557 15.125 1.00 66.44 227 THR A CA 1
ATOM 1850 C C . THR A 1 227 ? 22.796 -9.549 16.124 1.00 66.44 227 THR A C 1
ATOM 1852 O O . THR A 1 227 ? 23.577 -9.148 16.990 1.00 66.44 227 THR A O 1
ATOM 1855 N N . MET A 1 228 ? 22.430 -10.829 15.995 1.00 72.44 228 MET A N 1
ATOM 1856 C CA . MET A 1 228 ? 22.928 -11.899 16.857 1.00 72.44 228 MET A CA 1
ATOM 1857 C C . MET A 1 228 ? 23.843 -12.856 16.086 1.00 72.44 228 MET A C 1
ATOM 1859 O O . MET A 1 228 ? 23.403 -13.549 15.167 1.00 72.44 228 MET A O 1
ATOM 1863 N N . ILE A 1 229 ? 25.111 -12.922 16.494 1.00 71.81 229 ILE A N 1
ATOM 1864 C CA . ILE A 1 229 ? 26.071 -13.933 16.038 1.00 71.81 229 ILE A CA 1
ATOM 1865 C C . ILE A 1 229 ? 26.266 -14.935 17.170 1.00 71.81 229 ILE A C 1
ATOM 1867 O O . ILE A 1 229 ? 26.570 -14.566 18.304 1.00 71.81 229 ILE A O 1
ATOM 1871 N N . VAL A 1 230 ? 26.105 -16.216 16.871 1.00 71.56 230 VAL A N 1
ATOM 1872 C CA . VAL A 1 230 ? 26.315 -17.288 17.839 1.00 71.56 230 VAL A CA 1
ATOM 1873 C C . VAL A 1 230 ? 27.560 -18.049 17.435 1.00 71.56 230 VAL A C 1
ATOM 1875 O O . VAL A 1 230 ? 27.608 -18.648 16.365 1.00 71.56 230 VAL A O 1
ATOM 1878 N N . VAL A 1 231 ? 28.570 -18.014 18.301 1.00 71.44 231 VAL A N 1
ATOM 1879 C CA . VAL A 1 231 ? 29.809 -18.770 18.143 1.00 71.44 231 VAL A CA 1
ATOM 1880 C C . VAL A 1 231 ? 29.790 -19.935 19.105 1.00 71.44 231 VAL A C 1
ATOM 1882 O O . VAL A 1 231 ? 29.868 -19.726 20.315 1.00 71.44 231 VAL A O 1
ATOM 1885 N N . TYR A 1 232 ? 29.714 -21.161 18.615 1.00 72.44 232 TYR A N 1
ATOM 1886 C CA . TYR A 1 232 ? 29.765 -22.326 19.487 1.00 72.44 232 TYR A CA 1
ATOM 1887 C C . TYR A 1 232 ? 31.075 -23.090 19.313 1.00 72.44 232 TYR A C 1
ATOM 1889 O O . TYR A 1 232 ? 31.607 -23.225 18.216 1.00 72.44 232 TYR A O 1
ATOM 1897 N N . ASN A 1 233 ? 31.607 -23.569 20.437 1.00 66.06 233 ASN A N 1
ATOM 1898 C CA . ASN A 1 233 ? 32.850 -24.320 20.507 1.00 66.06 233 ASN A CA 1
ATOM 1899 C C . ASN A 1 233 ? 32.549 -25.780 20.817 1.00 66.06 233 ASN A C 1
ATOM 1901 O O . ASN A 1 233 ? 31.973 -26.095 21.866 1.00 66.06 233 ASN A O 1
ATOM 1905 N N . TRP A 1 234 ? 33.029 -26.680 19.974 1.00 61.69 234 TRP A N 1
ATOM 1906 C CA . TRP A 1 234 ? 32.876 -28.115 20.154 1.00 61.69 234 TRP A CA 1
ATOM 1907 C C . TRP A 1 234 ? 34.220 -28.832 20.051 1.00 61.69 234 TRP A C 1
ATOM 1909 O O . TRP A 1 234 ? 34.811 -28.858 18.982 1.00 61.69 234 TRP A O 1
ATOM 1919 N N . LEU A 1 235 ? 34.723 -29.411 21.152 1.00 58.59 235 LEU A N 1
ATOM 1920 C CA . LEU A 1 235 ? 35.893 -30.312 21.161 1.00 58.59 235 LEU A CA 1
ATOM 1921 C C . LEU A 1 235 ? 37.093 -29.852 20.284 1.00 58.59 235 LEU A C 1
ATOM 1923 O O . LEU A 1 235 ? 37.730 -30.696 19.661 1.00 58.59 235 LEU A O 1
ATOM 1927 N N . SER A 1 236 ? 37.414 -28.542 20.279 1.00 58.69 236 SER A N 1
ATOM 1928 C CA . SER A 1 236 ? 38.441 -27.791 19.494 1.00 58.69 236 SER A CA 1
ATOM 1929 C C . SER A 1 236 ? 38.002 -27.087 18.197 1.00 58.69 236 SER A C 1
ATOM 1931 O O . SER A 1 236 ? 38.757 -26.276 17.662 1.00 58.69 236 SER A O 1
ATOM 1933 N N . TYR A 1 237 ? 36.776 -27.307 17.741 1.00 60.47 237 TYR A N 1
ATOM 1934 C CA . TYR A 1 237 ? 36.179 -26.641 16.586 1.00 60.47 237 TYR A CA 1
ATOM 1935 C C . TYR A 1 237 ? 35.339 -25.425 17.012 1.00 60.47 237 TYR A C 1
ATOM 1937 O O . TYR A 1 237 ? 34.772 -25.427 18.108 1.00 60.47 237 TYR A O 1
ATOM 1945 N N . GLN A 1 238 ? 35.288 -24.384 16.176 1.00 63.88 238 GLN A N 1
ATOM 1946 C CA . GLN A 1 238 ? 34.472 -23.187 16.409 1.00 63.88 238 GLN A CA 1
ATOM 1947 C C . GLN A 1 238 ? 33.688 -22.832 15.148 1.00 63.88 238 GLN A C 1
ATOM 1949 O O . GLN A 1 238 ? 34.291 -22.657 14.089 1.00 63.88 238 GLN A O 1
ATOM 1954 N N . GLU A 1 239 ? 32.378 -22.647 15.286 1.00 66.06 239 GLU A N 1
ATOM 1955 C CA . GLU A 1 239 ? 31.502 -22.191 14.204 1.00 66.06 239 GLU A CA 1
ATOM 1956 C C . GLU A 1 239 ? 30.750 -20.941 14.619 1.00 66.06 239 GLU A C 1
ATOM 1958 O O . GLU A 1 239 ? 30.381 -20.807 15.784 1.00 66.06 239 GLU A O 1
ATOM 1963 N N . ALA A 1 240 ? 30.534 -20.042 13.662 1.00 63.06 240 ALA A N 1
ATOM 1964 C CA . ALA A 1 240 ? 29.775 -18.818 13.839 1.00 63.06 240 ALA A CA 1
ATOM 1965 C C . ALA A 1 240 ? 28.596 -18.814 12.864 1.00 63.06 240 ALA A C 1
ATOM 1967 O O . ALA A 1 240 ? 28.813 -18.860 11.654 1.00 63.06 240 ALA A O 1
ATOM 1968 N N . TYR A 1 241 ? 27.373 -18.700 13.378 1.00 68.94 241 TYR A N 1
ATOM 1969 C CA . TYR A 1 241 ? 26.181 -18.505 12.554 1.00 68.94 241 TYR A CA 1
ATOM 1970 C C . TYR A 1 241 ? 25.432 -17.239 12.961 1.00 68.94 241 TYR A C 1
ATOM 1972 O O . TYR A 1 241 ? 25.557 -16.742 14.085 1.00 68.94 241 TYR A O 1
ATOM 1980 N N . MET A 1 242 ? 24.657 -16.704 12.021 1.00 68.19 242 MET A N 1
ATOM 1981 C CA . MET A 1 242 ? 23.773 -15.573 12.266 1.00 68.19 242 MET A CA 1
ATOM 1982 C C . MET A 1 242 ? 22.364 -16.085 12.542 1.00 68.19 242 MET A C 1
ATOM 1984 O O . MET A 1 242 ? 21.786 -16.797 11.724 1.00 68.19 242 MET A O 1
ATOM 1988 N N . ALA A 1 243 ? 21.816 -15.727 13.697 1.00 70.94 243 ALA A N 1
ATOM 1989 C CA . ALA A 1 243 ? 20.458 -16.101 14.057 1.00 70.94 243 ALA A CA 1
ATOM 1990 C C . ALA A 1 243 ? 19.465 -15.053 13.545 1.00 70.94 243 ALA A C 1
ATOM 1992 O O . ALA A 1 243 ? 19.627 -13.859 13.800 1.00 70.94 243 ALA A O 1
ATOM 1993 N N . LEU A 1 244 ? 18.418 -15.510 12.856 1.00 71.12 244 LEU A N 1
ATOM 1994 C CA . LEU A 1 244 ? 17.300 -14.659 12.456 1.00 71.12 244 LEU A CA 1
ATOM 1995 C C . LEU A 1 244 ? 16.294 -14.544 13.612 1.00 71.12 244 LEU A C 1
ATOM 1997 O O . LEU A 1 244 ? 15.948 -15.572 14.211 1.00 71.12 244 LEU A O 1
ATOM 2001 N N . PRO A 1 245 ? 15.801 -13.334 13.925 1.00 75.06 245 PRO A N 1
ATOM 2002 C CA . PRO A 1 245 ? 14.763 -13.170 14.935 1.00 75.06 245 PRO A CA 1
ATOM 2003 C C . PRO A 1 245 ? 13.454 -13.827 14.472 1.00 75.06 245 PRO A C 1
ATOM 2005 O O . PRO A 1 245 ? 13.214 -13.990 13.275 1.00 75.06 245 PRO A O 1
ATOM 2008 N N . ILE A 1 246 ? 12.598 -14.226 15.419 1.00 74.81 246 ILE A N 1
ATOM 2009 C CA . ILE A 1 246 ? 11.368 -14.991 15.138 1.00 74.81 246 ILE A CA 1
ATOM 2010 C C . ILE A 1 246 ? 10.419 -14.249 14.190 1.00 74.81 246 ILE A C 1
ATOM 2012 O O . ILE A 1 246 ? 9.764 -14.866 13.356 1.00 74.81 246 ILE A O 1
ATOM 2016 N N . ASN A 1 247 ? 10.352 -12.923 14.280 1.00 71.12 247 ASN A N 1
ATOM 2017 C CA . ASN A 1 247 ? 9.553 -12.099 13.372 1.00 71.12 247 ASN A CA 1
ATOM 2018 C C . ASN A 1 247 ? 10.091 -12.094 11.929 1.00 71.12 247 ASN A C 1
ATOM 2020 O O . ASN A 1 247 ? 9.346 -11.761 11.012 1.00 71.12 247 ASN A O 1
ATOM 2024 N N . GLU A 1 248 ? 11.354 -12.474 11.721 1.00 74.44 248 GLU A N 1
ATOM 2025 C CA . GLU A 1 248 ? 11.960 -12.616 10.396 1.00 74.44 248 GLU A CA 1
ATOM 2026 C C . GLU A 1 248 ? 11.873 -14.040 9.840 1.00 74.44 248 GLU A C 1
ATOM 2028 O O . GLU A 1 248 ? 12.333 -14.319 8.731 1.00 74.44 248 GLU A O 1
ATOM 2033 N N . TRP A 1 249 ? 11.245 -14.957 10.574 1.00 82.75 249 TRP A N 1
ATOM 2034 C CA . TRP A 1 249 ? 10.969 -16.290 10.063 1.00 82.75 249 TRP A CA 1
ATOM 2035 C C . TRP A 1 249 ? 10.019 -16.221 8.865 1.00 82.75 249 TRP A C 1
ATOM 2037 O O . TRP A 1 249 ? 9.137 -15.362 8.781 1.00 82.75 249 TRP A O 1
ATOM 2047 N N . ARG A 1 250 ? 10.211 -17.122 7.902 1.00 84.50 250 ARG A N 1
ATOM 2048 C CA . ARG A 1 250 ? 9.424 -17.173 6.663 1.00 84.50 250 ARG A CA 1
ATOM 2049 C C . ARG A 1 250 ? 8.695 -18.503 6.546 1.00 84.50 250 ARG A C 1
ATOM 2051 O O . ARG A 1 250 ? 8.942 -19.445 7.288 1.00 84.50 250 ARG A O 1
ATOM 2058 N N . SER A 1 251 ? 7.761 -18.569 5.609 1.00 84.50 251 SER A N 1
ATOM 2059 C CA . SER A 1 251 ? 7.038 -19.797 5.268 1.00 84.50 251 SER A CA 1
ATOM 2060 C C . SER A 1 251 ? 7.789 -20.676 4.266 1.00 84.50 251 SER A C 1
ATOM 2062 O O . SER A 1 251 ? 7.300 -21.751 3.933 1.00 84.50 251 SER A O 1
ATOM 2064 N N . ARG A 1 252 ? 8.941 -20.229 3.740 1.00 86.44 252 ARG A N 1
ATOM 2065 C CA . ARG A 1 252 ? 9.698 -20.892 2.666 1.00 86.44 252 ARG A CA 1
ATOM 2066 C C . ARG A 1 252 ? 11.204 -20.682 2.820 1.00 86.44 252 ARG A C 1
ATOM 2068 O O . ARG A 1 252 ? 11.647 -19.545 2.983 1.00 86.44 252 ARG A O 1
ATOM 2075 N N . TYR A 1 253 ? 11.979 -21.756 2.692 1.00 83.62 253 TYR A N 1
ATOM 2076 C CA . TYR A 1 253 ? 13.444 -21.754 2.767 1.00 83.62 253 TYR A CA 1
ATOM 2077 C C . TYR A 1 253 ? 14.064 -22.647 1.694 1.00 83.62 253 TYR A C 1
ATOM 2079 O O . TYR A 1 253 ? 13.552 -23.732 1.416 1.00 83.62 253 TYR A O 1
ATOM 2087 N N . ILE A 1 254 ? 15.203 -22.220 1.146 1.00 82.12 254 ILE A N 1
ATOM 2088 C CA . ILE A 1 254 ? 16.141 -23.098 0.433 1.00 82.12 254 ILE A CA 1
ATOM 2089 C C . ILE A 1 254 ? 17.303 -23.396 1.372 1.00 82.12 254 ILE A C 1
ATOM 2091 O O . ILE A 1 254 ? 17.825 -22.498 2.034 1.00 82.12 254 ILE A O 1
ATOM 2095 N N . ILE A 1 255 ? 17.693 -24.661 1.440 1.00 79.62 255 ILE A N 1
ATOM 2096 C CA . ILE A 1 255 ? 18.758 -25.138 2.312 1.00 79.62 255 ILE A CA 1
ATOM 2097 C C . ILE A 1 255 ? 19.729 -25.936 1.460 1.00 79.62 255 ILE A C 1
ATOM 2099 O O . ILE A 1 255 ? 19.314 -26.845 0.744 1.00 79.62 255 ILE A O 1
ATOM 2103 N N . ILE A 1 256 ? 21.017 -25.631 1.563 1.00 74.69 256 ILE A N 1
ATOM 2104 C CA . ILE A 1 256 ? 22.085 -26.436 0.971 1.00 74.69 256 ILE A CA 1
ATOM 2105 C C . ILE A 1 256 ? 22.987 -26.919 2.096 1.00 74.69 256 ILE A C 1
ATOM 2107 O O . ILE A 1 256 ? 23.501 -26.116 2.874 1.00 74.69 256 ILE A O 1
ATOM 2111 N N . TYR A 1 257 ? 23.192 -28.231 2.161 1.00 70.94 257 TYR A N 1
ATOM 2112 C CA . TYR A 1 257 ? 24.004 -28.870 3.194 1.00 70.94 257 TYR A CA 1
ATOM 2113 C C . TYR A 1 257 ? 24.759 -30.089 2.641 1.00 70.94 257 TYR A C 1
ATOM 2115 O O . TYR A 1 257 ? 24.507 -30.554 1.522 1.00 70.94 257 TYR A O 1
ATOM 2123 N N . SER A 1 258 ? 25.733 -30.600 3.401 1.00 66.50 258 SER A N 1
ATOM 2124 C CA . SER A 1 258 ? 26.441 -31.841 3.050 1.00 66.50 258 SER A CA 1
ATOM 2125 C C . SER A 1 258 ? 25.590 -33.051 3.393 1.00 66.50 258 SER A C 1
ATOM 2127 O O . SER A 1 258 ? 24.822 -33.031 4.347 1.00 66.50 258 SER A O 1
ATOM 2129 N N . ARG A 1 259 ? 25.806 -34.176 2.703 1.00 62.66 259 ARG A N 1
ATOM 2130 C CA . ARG A 1 259 ? 25.149 -35.456 3.037 1.00 62.66 259 ARG A CA 1
ATOM 2131 C C . ARG A 1 259 ? 25.322 -35.913 4.496 1.00 62.66 259 ARG A C 1
ATOM 2133 O O . ARG A 1 259 ? 24.552 -36.747 4.950 1.00 62.66 259 ARG A O 1
ATOM 2140 N N . ALA A 1 260 ? 26.306 -35.385 5.222 1.00 58.28 260 ALA A N 1
ATOM 2141 C CA . ALA A 1 260 ? 26.528 -35.683 6.633 1.00 58.28 260 ALA A CA 1
ATOM 2142 C C . ALA A 1 260 ? 25.809 -34.707 7.585 1.00 58.28 260 ALA A C 1
ATOM 2144 O O . ALA A 1 260 ? 26.141 -34.677 8.763 1.00 58.28 260 ALA A O 1
ATOM 2145 N N . GLY A 1 261 ? 24.883 -33.869 7.110 1.00 62.62 261 GLY A N 1
ATOM 2146 C CA . GLY A 1 261 ? 24.251 -32.832 7.925 1.00 62.62 261 GLY A CA 1
ATOM 2147 C C . GLY A 1 261 ? 22.852 -33.102 8.458 1.00 62.62 261 GLY A C 1
ATOM 2148 O O . GLY A 1 261 ? 22.178 -34.046 8.059 1.00 62.62 261 GLY A O 1
ATOM 2149 N N . PHE A 1 262 ? 22.440 -32.246 9.392 1.00 63.91 262 PHE A N 1
ATOM 2150 C CA . PHE A 1 262 ? 21.090 -32.161 9.928 1.00 63.91 262 PHE A CA 1
ATOM 2151 C C . PHE A 1 262 ? 20.418 -30.865 9.481 1.00 63.91 262 PHE A C 1
ATOM 2153 O O . PHE A 1 262 ? 21.067 -29.862 9.191 1.00 63.91 262 PHE A O 1
ATOM 2160 N N . VAL A 1 263 ? 19.090 -30.888 9.467 1.00 63.91 263 VAL A N 1
ATOM 2161 C CA . VAL A 1 263 ? 18.256 -29.699 9.339 1.00 63.91 263 VAL A CA 1
ATOM 2162 C C . VAL A 1 263 ? 17.231 -29.742 10.458 1.00 63.91 263 VAL A C 1
ATOM 2164 O O . VAL A 1 263 ? 16.439 -30.675 10.559 1.00 63.91 263 VAL A O 1
ATOM 2167 N N . THR A 1 264 ? 17.262 -28.721 11.297 1.00 67.12 264 THR A N 1
ATOM 2168 C CA . THR A 1 264 ? 16.302 -28.468 12.361 1.00 67.12 264 THR A CA 1
ATOM 2169 C C . THR A 1 264 ? 15.357 -27.371 11.895 1.00 67.12 264 THR A C 1
ATOM 2171 O O . THR A 1 264 ? 15.771 -26.253 11.593 1.00 67.12 264 THR A O 1
ATOM 2174 N N . ILE A 1 265 ? 14.070 -27.696 11.844 1.00 67.56 265 ILE A N 1
ATOM 2175 C CA . ILE A 1 265 ? 12.998 -26.758 11.516 1.00 67.56 265 ILE A CA 1
ATOM 2176 C C . ILE A 1 265 ? 12.280 -26.407 12.808 1.00 67.56 265 ILE A C 1
ATOM 2178 O O . ILE A 1 265 ? 12.004 -27.277 13.626 1.00 67.56 265 ILE A O 1
ATOM 2182 N N . ILE A 1 266 ? 12.010 -25.127 13.017 1.00 69.56 266 ILE A N 1
ATOM 2183 C CA . ILE A 1 266 ? 11.491 -24.612 14.278 1.00 69.56 266 ILE A CA 1
ATOM 2184 C C . ILE A 1 266 ? 10.239 -23.805 13.966 1.00 69.56 266 ILE A C 1
ATOM 2186 O O . ILE A 1 266 ? 10.332 -22.687 13.477 1.00 69.56 266 ILE A O 1
ATOM 2190 N N . SER A 1 267 ? 9.053 -24.337 14.246 1.00 67.19 267 SER A N 1
ATOM 2191 C CA . SER A 1 267 ? 7.820 -23.559 14.103 1.00 67.19 267 SER A CA 1
ATOM 2192 C C . SER A 1 267 ? 7.441 -22.893 15.423 1.00 67.19 267 SER A C 1
ATOM 2194 O O . SER A 1 267 ? 7.588 -23.480 16.493 1.00 67.19 267 SER A O 1
ATOM 2196 N N . ALA A 1 268 ? 6.920 -21.667 15.350 1.00 60.91 268 ALA A N 1
ATOM 2197 C CA . ALA A 1 268 ? 6.317 -21.006 16.506 1.00 60.91 268 ALA A CA 1
ATOM 2198 C C . ALA A 1 268 ? 4.953 -21.620 16.888 1.00 60.91 268 ALA A C 1
ATOM 2200 O O . ALA A 1 268 ? 4.476 -21.410 18.002 1.00 60.91 268 ALA A O 1
ATOM 2201 N N . LYS A 1 269 ? 4.320 -22.373 15.978 1.00 62.53 269 LYS A N 1
ATOM 2202 C CA . LYS A 1 269 ? 3.038 -23.052 16.200 1.00 62.53 269 LYS A CA 1
ATOM 2203 C C . LYS A 1 269 ? 3.263 -24.557 16.352 1.00 62.53 269 LYS A C 1
ATOM 2205 O O . LYS A 1 269 ? 3.972 -25.164 15.558 1.00 62.53 269 LYS A O 1
ATOM 2210 N N . ASN A 1 270 ? 2.604 -25.166 17.340 1.00 49.75 270 ASN A N 1
ATOM 2211 C CA . ASN A 1 270 ? 2.759 -26.594 17.647 1.00 49.75 270 ASN A CA 1
ATOM 2212 C C . ASN A 1 270 ? 2.209 -27.548 16.560 1.00 49.75 270 ASN A C 1
ATOM 2214 O O . ASN A 1 270 ? 2.591 -28.709 16.568 1.00 49.75 270 ASN A O 1
ATOM 2218 N N . ASN A 1 271 ? 1.362 -27.081 15.625 1.00 52.19 271 ASN A N 1
ATOM 2219 C CA . ASN A 1 271 ? 0.652 -27.925 14.641 1.00 52.19 271 ASN A CA 1
ATOM 2220 C C . ASN A 1 271 ? 0.810 -27.442 13.185 1.00 52.19 271 ASN A C 1
ATOM 2222 O O . ASN A 1 271 ? -0.154 -27.396 12.421 1.00 52.19 271 ASN A O 1
ATOM 2226 N N . SER A 1 272 ? 2.006 -27.019 12.798 1.00 52.69 272 SER A N 1
ATOM 2227 C CA . SER A 1 272 ? 2.253 -26.550 11.432 1.00 52.69 272 SER A CA 1
ATOM 2228 C C . SER A 1 272 ? 2.523 -27.727 10.496 1.00 52.69 272 SER A C 1
ATOM 2230 O O . SER A 1 272 ? 3.480 -28.470 10.704 1.00 52.69 272 SER A O 1
ATOM 2232 N N . SER A 1 273 ? 1.716 -27.871 9.444 1.00 62.75 273 SER A N 1
ATOM 2233 C CA . SER A 1 273 ? 2.026 -28.734 8.301 1.00 62.75 273 SER A CA 1
ATOM 2234 C C . SER A 1 273 ? 3.325 -28.250 7.654 1.00 62.75 273 SER A C 1
ATOM 2236 O O . SER A 1 273 ? 3.494 -27.063 7.350 1.00 62.75 273 SER A O 1
ATOM 2238 N N . LEU A 1 274 ? 4.271 -29.166 7.476 1.00 62.91 274 LEU A N 1
ATOM 2239 C CA . LEU A 1 274 ? 5.559 -28.894 6.859 1.00 62.91 274 LEU A CA 1
ATOM 2240 C C . LEU A 1 274 ? 5.700 -29.768 5.622 1.00 62.91 274 LEU A C 1
ATOM 2242 O O . LEU A 1 274 ? 5.647 -30.992 5.708 1.00 62.91 274 LEU A O 1
ATOM 2246 N N . ASN A 1 275 ? 5.945 -29.129 4.489 1.00 68.69 275 ASN A N 1
ATOM 2247 C CA . ASN A 1 275 ? 6.253 -29.801 3.245 1.00 68.69 275 ASN A CA 1
ATOM 2248 C C . ASN A 1 275 ? 7.747 -29.659 2.955 1.00 68.69 275 ASN A C 1
ATOM 2250 O O . ASN A 1 275 ? 8.297 -28.555 2.925 1.00 68.69 275 ASN A O 1
ATOM 2254 N N . VAL A 1 276 ? 8.410 -30.794 2.742 1.00 68.88 276 VAL A N 1
ATOM 2255 C CA . VAL A 1 276 ? 9.836 -30.861 2.420 1.00 68.88 276 VAL A CA 1
ATOM 2256 C C . VAL A 1 276 ? 9.981 -31.484 1.044 1.00 68.88 276 VAL A C 1
ATOM 2258 O O . VAL A 1 276 ? 9.620 -32.639 0.838 1.00 68.88 276 VAL A O 1
ATOM 2261 N N . ILE A 1 277 ? 10.537 -30.724 0.109 1.00 70.06 277 ILE A N 1
ATOM 2262 C CA .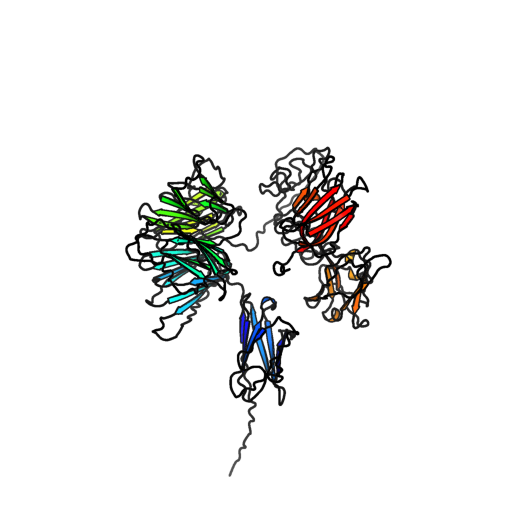 ILE A 1 277 ? 10.931 -31.217 -1.204 1.00 70.06 277 ILE A CA 1
ATOM 2263 C C . ILE A 1 277 ? 12.449 -31.389 -1.165 1.00 70.06 277 ILE A C 1
ATOM 2265 O O . ILE A 1 277 ? 13.201 -30.412 -1.203 1.00 70.06 277 ILE A O 1
ATOM 2269 N N . SER A 1 278 ? 12.899 -32.637 -1.039 1.00 64.44 278 SER A N 1
ATOM 2270 C CA . SER A 1 278 ? 14.307 -33.005 -1.182 1.00 64.44 278 SER A CA 1
ATOM 2271 C C . SER A 1 278 ? 14.594 -33.456 -2.607 1.00 64.44 278 SER A C 1
ATOM 2273 O O . SER A 1 278 ? 13.755 -34.074 -3.262 1.00 64.44 278 SER A O 1
ATOM 2275 N N . GLN A 1 279 ? 15.792 -33.151 -3.099 1.00 59.41 279 GLN A N 1
ATOM 2276 C CA . GLN A 1 279 ? 16.244 -33.669 -4.381 1.00 59.41 279 GLN A CA 1
ATOM 2277 C C . GLN A 1 279 ? 17.690 -34.142 -4.263 1.00 59.41 279 GLN A C 1
ATOM 2279 O O . GLN A 1 279 ? 18.607 -33.344 -4.062 1.00 59.41 279 GLN A O 1
ATOM 2284 N N . GLU A 1 280 ? 17.890 -35.457 -4.369 1.00 54.12 280 GLU A N 1
ATOM 2285 C CA . GLU A 1 280 ? 19.226 -36.046 -4.394 1.00 54.12 280 GLU A CA 1
ATOM 2286 C C . GLU A 1 280 ? 19.923 -35.818 -5.736 1.00 54.12 280 GLU A C 1
ATOM 2288 O O . GLU A 1 280 ? 19.344 -35.942 -6.816 1.00 54.12 280 GLU A O 1
ATOM 2293 N N . VAL A 1 281 ? 21.209 -35.469 -5.651 1.00 47.34 281 VAL A N 1
ATOM 2294 C CA . VAL A 1 281 ? 22.134 -35.481 -6.783 1.00 47.34 281 VAL A CA 1
ATOM 2295 C C . VAL A 1 281 ? 22.773 -36.869 -6.843 1.00 47.34 281 VAL A C 1
ATOM 2297 O O . VAL A 1 281 ? 23.615 -37.199 -6.006 1.00 47.34 281 VAL A O 1
ATOM 2300 N N . GLY A 1 282 ? 22.354 -37.673 -7.819 1.00 42.09 282 GLY A N 1
ATOM 2301 C CA . GLY A 1 282 ? 22.785 -39.060 -8.033 1.00 42.09 282 GLY A CA 1
ATOM 2302 C C . GLY A 1 282 ? 21.572 -39.980 -8.182 1.00 42.09 282 GLY A C 1
ATOM 2303 O O . GLY A 1 282 ? 20.534 -39.689 -7.613 1.00 42.09 282 GLY A O 1
ATOM 2304 N N . GLU A 1 283 ? 21.679 -41.002 -9.027 1.00 40.25 283 GLU A N 1
ATOM 2305 C CA . GLU A 1 283 ? 20.584 -41.833 -9.559 1.00 40.25 283 GLU A CA 1
ATOM 2306 C C . GLU A 1 283 ? 19.520 -42.314 -8.542 1.00 40.25 283 GLU A C 1
ATOM 2308 O O . GLU A 1 283 ? 19.832 -42.665 -7.411 1.00 40.25 283 GLU A O 1
ATOM 2313 N N . GLU A 1 284 ? 18.279 -42.388 -9.046 1.00 34.78 284 GLU A N 1
ATOM 2314 C CA . GLU A 1 284 ? 16.980 -42.700 -8.413 1.00 34.78 284 GLU A CA 1
ATOM 2315 C C . GLU A 1 284 ? 16.225 -41.544 -7.715 1.00 34.78 284 GLU A C 1
ATOM 2317 O O . GLU A 1 284 ? 16.583 -41.028 -6.661 1.00 34.78 284 GLU A O 1
ATOM 2322 N N . GLN A 1 285 ? 15.092 -41.156 -8.324 1.00 33.97 285 GLN A N 1
ATOM 2323 C CA . GLN A 1 285 ? 14.096 -40.254 -7.743 1.00 33.97 285 GLN A CA 1
ATOM 2324 C C . GLN A 1 285 ? 13.452 -40.892 -6.504 1.00 33.97 285 GLN A C 1
ATOM 2326 O O . GLN A 1 285 ? 12.519 -41.685 -6.617 1.00 33.97 285 GLN A O 1
ATOM 2331 N N . LEU A 1 286 ? 13.884 -40.488 -5.314 1.00 33.81 286 LEU A N 1
ATOM 2332 C CA . LEU A 1 286 ? 13.099 -40.668 -4.096 1.00 33.81 286 LEU A CA 1
ATOM 2333 C C . LEU A 1 286 ? 12.068 -39.536 -3.999 1.00 33.81 286 LEU A C 1
ATOM 2335 O O . LEU A 1 286 ? 12.360 -38.440 -3.529 1.00 33.81 286 LEU A O 1
ATOM 2339 N N . ALA A 1 287 ? 10.844 -39.798 -4.462 1.00 31.97 287 ALA A N 1
ATOM 2340 C CA . ALA A 1 287 ? 9.690 -38.977 -4.113 1.00 31.97 287 ALA A CA 1
ATOM 2341 C C . ALA A 1 287 ? 9.354 -39.231 -2.635 1.00 31.97 287 ALA A C 1
ATOM 2343 O O . ALA A 1 287 ? 8.774 -40.261 -2.289 1.00 31.97 287 ALA A O 1
ATOM 2344 N N . ILE A 1 288 ? 9.756 -38.324 -1.744 1.00 37.69 288 ILE A N 1
ATOM 2345 C CA . ILE A 1 288 ? 9.359 -38.394 -0.336 1.00 37.69 288 ILE A CA 1
ATOM 2346 C C . ILE A 1 288 ? 7.928 -37.857 -0.221 1.00 37.69 288 ILE A C 1
ATOM 2348 O O . ILE A 1 288 ? 7.681 -36.663 -0.357 1.00 37.69 288 ILE A O 1
ATOM 2352 N N . THR A 1 289 ? 6.981 -38.768 -0.007 1.00 33.16 289 THR A N 1
ATOM 2353 C CA . THR A 1 289 ? 5.593 -38.486 0.393 1.00 33.16 289 THR A CA 1
ATOM 2354 C C . THR A 1 289 ? 5.543 -37.753 1.738 1.00 33.16 289 THR A C 1
ATOM 2356 O O . THR A 1 289 ? 6.335 -38.080 2.624 1.00 33.16 289 THR A O 1
ATOM 2359 N N . GLU A 1 290 ? 4.592 -36.817 1.883 1.00 35.09 290 GLU A N 1
ATOM 2360 C CA . GLU A 1 290 ? 4.224 -36.110 3.124 1.00 35.09 290 GLU A CA 1
ATOM 2361 C C . GLU A 1 290 ? 4.485 -36.957 4.381 1.00 35.09 290 GLU A C 1
ATOM 2363 O O . GLU A 1 290 ? 3.890 -38.019 4.578 1.00 35.09 290 GLU A O 1
ATOM 2368 N N . ARG A 1 291 ? 5.371 -36.479 5.256 1.00 36.50 291 ARG A N 1
ATOM 2369 C CA . ARG A 1 291 ? 5.467 -36.957 6.636 1.00 36.50 291 ARG A CA 1
ATOM 2370 C C . ARG A 1 291 ? 5.253 -35.768 7.556 1.00 36.50 291 ARG A C 1
ATOM 2372 O O . ARG A 1 291 ? 5.976 -34.784 7.446 1.00 36.50 291 ARG A O 1
ATOM 2379 N N . GLU A 1 292 ? 4.325 -35.894 8.503 1.00 35.25 292 GLU A N 1
ATOM 2380 C CA . GLU A 1 292 ? 4.420 -35.157 9.764 1.00 35.25 292 GLU A CA 1
ATOM 2381 C C . GLU A 1 292 ? 5.780 -35.503 10.383 1.00 35.25 292 GLU A C 1
ATOM 2383 O O . GLU A 1 292 ? 6.006 -36.617 10.859 1.00 35.25 292 GLU A O 1
ATOM 2388 N N . VAL A 1 293 ? 6.736 -34.582 10.287 1.00 39.69 293 VAL A N 1
ATOM 2389 C CA . VAL A 1 293 ? 8.048 -34.758 10.903 1.00 39.69 293 VAL A CA 1
ATOM 2390 C C . VAL A 1 293 ? 7.905 -34.386 12.377 1.00 39.69 293 VAL A C 1
ATOM 2392 O O . VAL A 1 293 ? 7.976 -33.212 12.733 1.00 39.69 293 VAL A O 1
ATOM 2395 N N . GLU A 1 294 ? 7.714 -35.377 13.254 1.00 36.31 294 GLU A N 1
ATOM 2396 C CA . GLU A 1 294 ? 7.999 -35.188 14.680 1.00 36.31 294 GLU A CA 1
ATOM 2397 C C . GLU A 1 294 ? 9.502 -34.903 14.824 1.00 36.31 294 GLU A C 1
ATOM 2399 O O . GLU A 1 294 ? 10.347 -35.796 14.734 1.00 36.31 294 GLU A O 1
ATOM 2404 N N . LEU A 1 295 ? 9.845 -33.629 15.020 1.00 38.53 295 LEU A N 1
ATOM 2405 C CA . LEU A 1 295 ? 11.205 -33.163 15.271 1.00 38.53 295 LEU A CA 1
ATOM 2406 C C . LEU A 1 295 ? 11.704 -33.700 16.618 1.00 38.53 295 LEU A C 1
ATOM 2408 O O . LEU A 1 295 ? 11.568 -33.065 17.663 1.00 38.53 295 LEU A O 1
ATOM 2412 N N . ARG A 1 296 ? 12.309 -34.889 16.602 1.00 33.03 296 ARG A N 1
ATOM 2413 C CA . ARG A 1 296 ? 13.131 -35.394 17.704 1.00 33.03 296 ARG A CA 1
ATOM 2414 C C . ARG A 1 296 ? 14.506 -35.789 17.175 1.00 33.03 296 ARG A C 1
ATOM 2416 O O . ARG A 1 296 ? 14.698 -36.897 16.705 1.00 33.03 296 ARG A O 1
ATOM 2423 N N . SER A 1 297 ? 15.449 -34.852 17.304 1.00 35.31 297 SER A N 1
ATOM 2424 C CA . SER A 1 297 ? 16.903 -35.051 17.436 1.00 35.31 297 SER A CA 1
ATOM 2425 C C . SER A 1 297 ? 17.648 -35.934 16.429 1.00 35.31 297 SER A C 1
ATOM 2427 O O . SER A 1 297 ? 17.468 -37.143 16.432 1.00 35.31 297 SER A O 1
ATOM 2429 N N . CYS A 1 298 ? 18.589 -35.344 15.679 1.00 33.16 298 CYS A N 1
ATOM 2430 C CA . CYS A 1 298 ? 19.749 -35.989 15.026 1.00 33.16 298 CYS A CA 1
ATOM 2431 C C . CYS A 1 298 ? 19.583 -37.422 14.464 1.00 33.16 298 CYS A C 1
ATOM 2433 O O . CYS A 1 298 ? 20.534 -38.200 14.463 1.00 33.16 298 CYS A O 1
ATOM 2435 N N . GLN A 1 299 ? 18.415 -37.786 13.933 1.00 35.75 299 GLN A N 1
ATOM 2436 C CA . GLN A 1 299 ? 18.221 -39.045 13.215 1.00 35.75 299 GLN A CA 1
ATOM 2437 C C . GLN A 1 299 ? 17.440 -38.822 11.918 1.00 35.75 299 GLN A C 1
ATOM 2439 O O . GLN A 1 299 ? 16.349 -39.341 11.720 1.00 35.75 299 GLN A O 1
ATOM 2444 N N . MET A 1 300 ? 18.062 -38.119 10.971 1.00 33.12 300 MET A N 1
ATOM 2445 C CA . MET A 1 300 ? 17.999 -38.577 9.582 1.00 33.12 300 MET A CA 1
ATOM 2446 C C . MET A 1 300 ? 19.259 -39.398 9.310 1.00 33.12 300 MET A C 1
ATOM 2448 O O . MET A 1 300 ? 20.228 -38.920 8.734 1.00 33.12 300 MET A O 1
ATOM 2452 N N . ILE A 1 301 ? 19.262 -40.651 9.770 1.00 30.62 301 ILE A N 1
ATOM 2453 C CA . ILE A 1 301 ? 20.212 -41.647 9.271 1.00 30.62 301 ILE A CA 1
ATOM 2454 C C . ILE A 1 301 ? 19.593 -42.203 7.988 1.00 30.62 301 ILE A C 1
ATOM 2456 O O . ILE A 1 301 ? 18.753 -43.099 8.046 1.00 30.62 301 ILE A O 1
ATOM 2460 N N . LEU A 1 302 ? 19.993 -41.674 6.830 1.00 32.75 302 LEU A N 1
ATOM 2461 C CA . LEU A 1 302 ? 19.959 -42.461 5.599 1.00 32.75 302 LEU A CA 1
ATOM 2462 C C . LEU A 1 302 ? 21.191 -43.383 5.644 1.00 32.75 302 LEU A C 1
ATOM 2464 O O . LEU A 1 302 ? 22.321 -42.891 5.662 1.00 32.75 302 LEU A O 1
ATOM 2468 N N . PRO A 1 303 ? 21.019 -44.711 5.754 1.00 26.70 303 PRO A N 1
ATOM 2469 C CA . PRO A 1 303 ? 22.133 -45.625 5.914 1.00 26.70 303 PRO A CA 1
ATOM 2470 C C . PRO A 1 303 ? 22.770 -45.874 4.547 1.00 26.70 303 PRO A C 1
ATOM 2472 O O . PRO A 1 303 ? 22.344 -46.760 3.817 1.00 26.70 303 PRO A O 1
ATOM 2475 N N . MET A 1 304 ? 23.821 -45.135 4.203 1.00 30.27 304 MET A N 1
ATOM 2476 C CA . MET A 1 304 ? 24.756 -45.576 3.166 1.00 30.27 304 MET A CA 1
ATOM 2477 C C . MET A 1 304 ? 26.190 -45.386 3.648 1.00 30.27 304 MET A C 1
ATOM 2479 O O . MET A 1 304 ? 26.807 -44.339 3.483 1.00 30.27 304 MET A O 1
ATOM 2483 N N . MET A 1 305 ? 26.720 -46.441 4.273 1.00 24.66 305 MET A N 1
ATOM 2484 C CA . MET A 1 305 ? 28.154 -46.597 4.489 1.00 24.66 305 MET A CA 1
ATOM 2485 C C . MET A 1 305 ? 28.823 -46.881 3.142 1.00 24.66 305 MET A C 1
ATOM 2487 O O . MET A 1 305 ? 28.795 -47.999 2.635 1.00 24.66 305 MET A O 1
ATOM 2491 N N . GLY A 1 306 ? 29.438 -45.856 2.575 1.00 26.64 306 GLY A N 1
ATOM 2492 C CA . GLY A 1 306 ? 30.374 -45.944 1.465 1.00 26.64 306 GLY A CA 1
ATOM 2493 C C . GLY A 1 306 ? 31.141 -44.633 1.421 1.00 26.64 306 GLY A C 1
ATOM 2494 O O . GLY A 1 306 ? 30.540 -43.585 1.620 1.00 26.64 306 GLY A O 1
ATOM 2495 N N . PHE A 1 307 ? 32.460 -44.675 1.241 1.00 30.36 307 PHE A N 1
ATOM 2496 C CA . PHE A 1 307 ? 33.287 -43.476 1.092 1.00 30.36 307 PHE A CA 1
ATOM 2497 C C . PHE A 1 307 ? 32.724 -42.605 -0.045 1.00 30.36 307 PHE A C 1
ATOM 2499 O O . PHE A 1 307 ? 32.896 -42.931 -1.216 1.00 30.36 307 PHE A O 1
ATOM 2506 N N . VAL A 1 308 ? 32.011 -41.528 0.297 1.00 30.88 308 VAL A N 1
ATOM 2507 C CA . VAL A 1 308 ? 31.438 -40.595 -0.679 1.00 30.88 308 VAL A CA 1
ATOM 2508 C C . VAL A 1 308 ? 32.478 -39.517 -0.966 1.00 30.88 308 VAL A C 1
ATOM 2510 O O . VAL A 1 308 ? 33.001 -38.893 -0.042 1.00 30.88 308 VAL A O 1
ATOM 2513 N N . GLU A 1 309 ? 32.789 -39.301 -2.245 1.00 43.62 309 GLU A N 1
ATOM 2514 C CA . GLU A 1 309 ? 33.579 -38.152 -2.692 1.00 43.62 309 GLU A CA 1
ATOM 2515 C C . GLU A 1 309 ? 32.984 -36.860 -2.110 1.00 43.62 309 GLU A C 1
ATOM 2517 O O . GLU A 1 309 ? 31.772 -36.657 -2.136 1.00 43.62 309 GLU A O 1
ATOM 2522 N N . THR A 1 310 ? 33.835 -35.967 -1.609 1.00 46.28 310 THR A N 1
ATOM 2523 C CA . THR A 1 310 ? 33.524 -34.733 -0.856 1.00 46.28 310 THR A CA 1
ATOM 2524 C C . THR A 1 310 ? 32.726 -33.659 -1.624 1.00 46.28 310 THR A C 1
ATOM 2526 O O . THR A 1 310 ? 32.775 -32.486 -1.274 1.00 46.28 310 THR A O 1
ATOM 2529 N N . ASN A 1 311 ? 32.005 -34.030 -2.685 1.00 51.69 311 ASN A N 1
ATOM 2530 C CA . ASN A 1 311 ? 31.402 -33.136 -3.673 1.00 51.69 311 ASN A CA 1
ATOM 2531 C C . ASN A 1 311 ? 29.874 -33.276 -3.811 1.00 51.69 311 ASN A C 1
ATOM 2533 O O . ASN A 1 311 ? 29.293 -32.643 -4.692 1.00 51.69 311 ASN A O 1
ATOM 2537 N N . THR A 1 312 ? 29.204 -34.100 -3.002 1.00 60.44 312 THR A N 1
ATOM 2538 C CA . THR A 1 312 ? 27.740 -34.248 -3.074 1.00 60.44 312 THR A CA 1
ATOM 2539 C C . THR A 1 312 ? 27.054 -33.325 -2.065 1.00 60.44 312 THR A C 1
ATOM 2541 O O . THR A 1 312 ? 26.985 -33.637 -0.873 1.00 60.44 312 THR A O 1
ATOM 2544 N N . PHE A 1 313 ? 26.553 -32.192 -2.550 1.00 64.81 313 PHE A N 1
ATOM 2545 C CA . PHE A 1 313 ? 25.670 -31.290 -1.808 1.00 64.81 313 PHE A CA 1
ATOM 2546 C C . PHE A 1 313 ? 24.214 -31.715 -2.022 1.00 64.81 313 PHE A C 1
ATOM 2548 O O . PHE A 1 313 ? 23.863 -32.141 -3.126 1.00 64.81 313 PHE A O 1
ATOM 2555 N N . LEU A 1 314 ? 23.375 -31.593 -0.990 1.00 69.06 314 LEU A N 1
ATOM 2556 C CA . LEU A 1 314 ? 21.926 -31.744 -1.117 1.00 69.06 314 LEU A CA 1
ATOM 2557 C C . LEU A 1 314 ? 21.261 -30.371 -1.023 1.00 69.06 314 LEU A C 1
ATOM 2559 O O . LEU A 1 314 ? 21.596 -29.587 -0.136 1.00 69.06 314 LEU A O 1
ATOM 2563 N N . GLY A 1 315 ? 20.317 -30.104 -1.923 1.00 72.00 315 GLY A N 1
ATOM 2564 C CA . GLY A 1 315 ? 19.390 -28.986 -1.799 1.00 72.00 315 GLY A CA 1
ATOM 2565 C C . GLY A 1 315 ? 18.050 -29.461 -1.241 1.00 72.00 315 GLY A C 1
ATOM 2566 O O . GLY A 1 315 ? 17.490 -30.449 -1.719 1.00 72.00 315 GLY A O 1
ATOM 2567 N N . LEU A 1 316 ? 17.534 -28.760 -0.237 1.00 77.81 316 LEU A N 1
ATOM 2568 C CA . LEU A 1 316 ? 16.172 -28.912 0.265 1.00 77.81 316 LEU A CA 1
ATOM 2569 C C . LEU A 1 316 ? 15.409 -27.624 0.012 1.00 77.81 316 LEU A C 1
ATOM 2571 O O . LEU A 1 316 ? 15.896 -26.531 0.301 1.00 77.81 316 LEU A O 1
ATOM 2575 N N . TYR A 1 317 ? 14.182 -27.769 -0.463 1.00 80.00 317 TYR A N 1
ATOM 2576 C CA . TYR A 1 317 ? 13.198 -26.708 -0.423 1.00 80.00 317 TYR A CA 1
ATOM 2577 C C . TYR A 1 317 ? 12.146 -27.058 0.621 1.00 80.00 317 TYR A C 1
ATOM 2579 O O . TYR A 1 317 ? 11.494 -28.098 0.545 1.00 80.00 317 TYR A O 1
ATOM 2587 N N . VAL A 1 318 ? 12.011 -26.196 1.619 1.00 80.69 318 VAL A N 1
ATOM 2588 C CA . VAL A 1 318 ? 11.120 -26.411 2.755 1.00 80.69 318 VAL A CA 1
ATOM 2589 C C . VAL A 1 318 ? 10.068 -25.318 2.750 1.00 80.69 318 VAL A C 1
ATOM 2591 O O . VAL A 1 318 ? 10.418 -24.140 2.668 1.00 80.69 318 VAL A O 1
ATOM 2594 N N . TYR A 1 319 ? 8.793 -25.685 2.870 1.00 83.00 319 TYR A N 1
ATOM 2595 C CA . TYR A 1 319 ? 7.707 -24.722 3.001 1.00 83.00 319 TYR A CA 1
ATOM 2596 C C . TYR A 1 319 ? 6.623 -25.173 3.981 1.00 83.00 319 TYR A C 1
ATOM 2598 O O . TYR A 1 319 ? 6.419 -26.361 4.213 1.00 83.00 319 TYR A O 1
ATOM 2606 N N . SER A 1 320 ? 5.931 -24.210 4.579 1.00 81.88 320 SER A N 1
ATOM 2607 C CA . SER A 1 320 ? 4.860 -24.422 5.555 1.00 81.88 320 SER A CA 1
ATOM 2608 C C . SER A 1 320 ? 3.799 -23.339 5.402 1.00 81.88 320 SER A C 1
ATOM 2610 O O . SER A 1 320 ? 4.088 -22.242 4.930 1.00 81.88 320 SER A O 1
ATOM 2612 N N . ASP A 1 321 ? 2.584 -23.611 5.872 1.00 75.94 321 ASP A N 1
ATOM 2613 C CA . ASP A 1 321 ? 1.488 -22.632 5.918 1.00 75.94 321 ASP A CA 1
ATOM 2614 C C . ASP A 1 321 ? 1.707 -21.545 6.993 1.00 75.94 321 ASP A C 1
ATOM 2616 O O . ASP A 1 321 ? 0.944 -20.585 7.103 1.00 75.94 321 ASP A O 1
ATOM 2620 N N . SER A 1 322 ? 2.756 -21.686 7.807 1.00 75.25 322 SER A N 1
ATOM 2621 C CA . SER A 1 322 ? 3.138 -20.748 8.863 1.00 75.25 322 SER A CA 1
ATOM 2622 C C . SER A 1 322 ? 4.623 -20.393 8.788 1.00 75.25 322 SER A C 1
ATOM 2624 O O . SER A 1 322 ? 5.406 -21.103 8.164 1.00 75.25 322 SER A O 1
ATOM 2626 N N . ALA A 1 323 ? 5.024 -19.296 9.431 1.00 79.69 323 ALA A N 1
ATOM 2627 C CA . ALA A 1 323 ? 6.433 -18.939 9.548 1.00 79.69 323 ALA A CA 1
ATOM 2628 C C . ALA A 1 323 ? 7.181 -19.910 10.481 1.00 79.69 323 ALA A C 1
ATOM 2630 O O . ALA A 1 323 ? 6.693 -20.261 11.561 1.00 79.69 323 ALA A O 1
ATOM 2631 N N . PHE A 1 324 ? 8.379 -20.322 10.076 1.00 79.25 324 PHE A N 1
ATOM 2632 C CA . PHE A 1 324 ? 9.268 -21.177 10.861 1.00 79.25 324 PHE A CA 1
ATOM 2633 C C . PHE A 1 324 ? 10.723 -20.742 10.696 1.00 79.25 324 PHE A C 1
ATOM 2635 O O . PHE A 1 324 ? 11.092 -20.159 9.686 1.00 79.25 324 PHE A O 1
ATOM 2642 N N . GLY A 1 325 ? 11.553 -21.009 11.695 1.00 75.06 325 GLY A N 1
ATOM 2643 C CA . GLY A 1 325 ? 12.997 -20.870 11.623 1.00 75.06 325 GLY A CA 1
ATOM 2644 C C . GLY A 1 325 ? 13.625 -22.148 11.086 1.00 75.06 325 GLY A C 1
ATOM 2645 O O . GLY A 1 325 ? 13.084 -23.243 11.248 1.00 75.06 325 GLY A O 1
ATOM 2646 N N . VAL A 1 326 ? 14.790 -22.020 10.465 1.00 72.38 326 VAL A N 1
ATOM 2647 C CA . VAL A 1 326 ? 15.571 -23.156 9.976 1.00 72.38 326 VAL A CA 1
ATOM 2648 C C . VAL A 1 326 ? 16.999 -23.010 10.463 1.00 72.38 326 VAL A C 1
ATOM 2650 O O . VAL A 1 326 ? 17.613 -21.961 10.285 1.00 72.38 326 VAL A O 1
ATOM 2653 N N . VAL A 1 327 ? 17.523 -24.085 11.037 1.00 70.19 327 VAL A N 1
ATOM 2654 C CA . VAL A 1 327 ? 18.933 -24.248 11.381 1.00 70.19 327 VAL A CA 1
ATOM 2655 C C . VAL A 1 327 ? 19.404 -25.513 10.679 1.00 70.19 327 VAL A C 1
ATOM 2657 O O . VAL A 1 327 ? 18.928 -26.598 10.991 1.00 70.19 327 VAL A O 1
ATOM 2660 N N . ALA A 1 328 ? 20.285 -25.392 9.694 1.00 68.31 328 ALA A N 1
ATOM 2661 C CA . ALA A 1 328 ? 21.000 -26.548 9.150 1.00 68.31 328 ALA A CA 1
ATOM 2662 C C . ALA A 1 328 ? 22.299 -26.741 9.937 1.00 68.31 328 ALA A C 1
ATOM 2664 O O . ALA A 1 328 ? 22.669 -25.828 10.649 1.00 68.31 328 ALA A O 1
ATOM 2665 N N . GLY A 1 329 ? 22.962 -27.888 9.832 1.00 64.94 329 GLY A N 1
ATOM 2666 C CA . GLY A 1 329 ? 24.263 -28.145 10.457 1.00 64.94 329 GLY A CA 1
ATOM 2667 C C . GLY A 1 329 ? 24.864 -29.469 10.010 1.00 64.94 329 GLY A C 1
ATOM 2668 O O . GLY A 1 329 ? 24.257 -30.182 9.213 1.00 64.94 329 GLY A O 1
ATOM 2669 N N . GLN A 1 330 ? 26.057 -29.827 10.495 1.00 64.31 330 GLN A N 1
ATOM 2670 C CA . GLN A 1 330 ? 26.700 -31.111 10.178 1.00 64.31 330 GLN A CA 1
ATOM 2671 C C . GLN A 1 330 ? 26.664 -32.090 11.367 1.00 64.31 330 GLN A C 1
ATOM 2673 O O . GLN A 1 330 ? 27.114 -31.760 12.461 1.00 64.31 330 GLN A O 1
ATOM 2678 N N . CYS A 1 331 ? 26.178 -33.321 11.171 1.00 54.66 331 CYS A N 1
ATOM 2679 C CA . CYS A 1 331 ? 26.340 -34.419 12.126 1.00 54.66 331 CYS A CA 1
ATOM 2680 C C . CYS A 1 331 ? 27.694 -35.088 11.881 1.00 54.66 331 CYS A C 1
ATOM 2682 O O . CYS A 1 331 ? 27.927 -35.697 10.836 1.00 54.66 331 CYS A O 1
ATOM 2684 N N . TYR A 1 332 ? 28.615 -34.999 12.837 1.00 58.50 332 TYR A N 1
ATOM 2685 C CA . TYR A 1 332 ? 29.928 -35.588 12.616 1.00 58.50 332 TYR A CA 1
ATOM 2686 C C . TYR A 1 332 ? 29.926 -37.114 12.785 1.00 58.50 332 TYR A C 1
ATOM 2688 O O . TYR A 1 332 ? 29.618 -37.640 13.856 1.00 58.50 332 TYR A O 1
ATOM 2696 N N . LEU A 1 333 ? 30.344 -37.803 11.719 1.00 49.97 333 LEU A N 1
ATOM 2697 C CA . LEU A 1 333 ? 30.723 -39.212 11.693 1.00 49.97 333 LEU A CA 1
ATOM 2698 C C . LEU A 1 333 ? 32.261 -39.295 11.592 1.00 49.97 333 LEU A C 1
ATOM 2700 O O . LEU A 1 333 ? 32.843 -39.047 10.542 1.00 49.97 333 LEU A O 1
ATOM 2704 N N . ASP A 1 334 ? 32.875 -39.669 12.714 1.00 53.06 334 ASP A N 1
ATOM 2705 C CA . ASP A 1 334 ? 34.245 -40.184 12.885 1.00 53.06 334 ASP A CA 1
ATOM 2706 C C . ASP A 1 334 ? 35.457 -39.240 12.689 1.00 53.06 334 ASP A C 1
ATOM 2708 O O . ASP A 1 334 ? 35.590 -38.560 11.676 1.00 53.06 334 ASP A O 1
ATOM 2712 N N . LYS A 1 335 ? 36.389 -39.256 13.666 1.00 53.88 335 LYS A N 1
ATOM 2713 C CA . LYS A 1 335 ? 37.500 -38.299 13.965 1.00 53.88 335 LYS A CA 1
ATOM 2714 C C . LYS A 1 335 ? 38.494 -37.975 12.831 1.00 53.88 335 LYS A C 1
ATOM 2716 O O . LYS A 1 335 ? 39.458 -37.249 13.074 1.00 53.88 335 LYS A O 1
ATOM 2721 N N . GLN A 1 336 ? 38.325 -38.526 11.634 1.00 54.12 336 GLN A N 1
ATOM 2722 C CA . GLN A 1 336 ? 39.295 -38.442 10.539 1.00 54.12 336 GLN A CA 1
ATOM 2723 C C . GLN A 1 336 ? 38.800 -37.708 9.287 1.00 54.12 336 GLN A C 1
ATOM 2725 O O . GLN A 1 336 ? 39.614 -37.446 8.403 1.00 54.12 336 GLN A O 1
ATOM 2730 N N . SER A 1 337 ? 37.519 -37.342 9.180 1.00 53.06 337 SER A N 1
ATOM 2731 C CA . SER A 1 337 ? 37.029 -36.621 7.999 1.00 53.06 337 SER A CA 1
ATOM 2732 C C . SER A 1 337 ? 37.174 -35.103 8.180 1.00 53.06 337 SER A C 1
ATOM 2734 O O . SER A 1 337 ? 36.542 -34.484 9.031 1.00 53.06 337 SER A O 1
ATOM 2736 N N . SER A 1 338 ? 38.042 -34.478 7.388 1.00 50.59 338 SER A N 1
ATOM 2737 C CA . SER A 1 338 ? 38.346 -33.038 7.412 1.00 50.59 338 SER A CA 1
ATOM 2738 C C . SER A 1 338 ? 37.297 -32.174 6.696 1.00 50.59 338 SER A C 1
ATOM 2740 O O . SER A 1 338 ? 37.618 -31.091 6.210 1.00 50.59 338 SER A O 1
ATOM 2742 N N . VAL A 1 339 ? 36.061 -32.660 6.554 1.00 49.03 339 VAL A N 1
ATOM 2743 C CA . VAL A 1 339 ? 35.013 -31.939 5.824 1.00 49.03 339 VAL A CA 1
ATOM 2744 C C . VAL A 1 339 ? 34.227 -31.104 6.818 1.00 49.03 339 VAL A C 1
ATOM 2746 O O . VAL A 1 339 ? 33.445 -31.629 7.609 1.00 49.03 339 VAL A O 1
ATOM 2749 N N . GLN A 1 340 ? 34.517 -29.810 6.774 1.00 55.19 340 GLN A N 1
ATOM 2750 C CA . GLN A 1 340 ? 34.071 -28.782 7.695 1.00 55.19 340 GLN A CA 1
ATOM 2751 C C . GLN A 1 340 ? 33.149 -27.795 6.955 1.00 55.19 340 GLN A C 1
ATOM 2753 O O . GLN A 1 340 ? 33.490 -27.320 5.871 1.00 55.19 340 GLN A O 1
ATOM 2758 N N . ASN A 1 341 ? 32.009 -27.504 7.590 1.00 57.44 341 ASN A N 1
ATOM 2759 C CA . ASN A 1 341 ? 31.200 -26.281 7.484 1.00 57.44 341 ASN A CA 1
ATOM 2760 C C . ASN A 1 341 ? 30.260 -26.243 6.280 1.00 57.44 341 ASN A C 1
ATOM 2762 O O . ASN A 1 341 ? 30.598 -25.697 5.230 1.00 57.44 341 ASN A O 1
ATOM 2766 N N . LEU A 1 342 ? 29.053 -26.794 6.444 1.00 53.47 342 LEU A N 1
ATOM 2767 C CA . LEU A 1 342 ? 28.005 -26.759 5.424 1.00 53.47 342 LEU A CA 1
ATOM 2768 C C . LEU A 1 342 ? 26.665 -26.282 5.981 1.00 53.47 342 LEU A C 1
ATOM 2770 O O . LEU A 1 342 ? 25.679 -27.015 5.965 1.00 53.47 342 LEU A O 1
ATOM 2774 N N . GLU A 1 343 ? 26.626 -25.035 6.433 1.00 62.88 343 GLU A N 1
ATOM 2775 C CA . GLU A 1 343 ? 25.365 -24.355 6.701 1.00 62.88 343 GLU A CA 1
ATOM 2776 C C . GLU A 1 343 ? 25.150 -23.263 5.666 1.00 62.88 343 GLU A C 1
ATOM 2778 O O . GLU A 1 343 ? 25.891 -22.285 5.571 1.00 62.88 343 GLU A O 1
ATOM 2783 N N . SER A 1 344 ? 24.116 -23.439 4.854 1.00 70.50 344 SER A N 1
ATOM 2784 C CA . SER A 1 344 ? 23.633 -22.384 3.991 1.00 70.50 344 SER A CA 1
ATOM 2785 C C . SER A 1 344 ? 22.115 -22.480 3.967 1.00 70.50 344 SER A C 1
ATOM 2787 O O . SER A 1 344 ? 21.536 -23.421 3.427 1.00 70.50 344 SER A O 1
ATOM 2789 N N . VAL A 1 345 ? 21.473 -21.528 4.634 1.00 75.56 345 VAL A N 1
ATOM 2790 C CA . VAL A 1 345 ? 20.019 -21.397 4.719 1.00 75.56 345 VAL A CA 1
ATOM 2791 C C . VAL A 1 345 ? 19.663 -20.043 4.125 1.00 75.56 345 VAL A C 1
ATOM 2793 O O . VAL A 1 345 ? 20.246 -19.028 4.508 1.00 75.56 345 VAL A O 1
ATOM 2796 N N . LEU A 1 346 ? 18.721 -20.028 3.186 1.00 81.62 346 LEU A N 1
ATOM 2797 C CA . LEU A 1 346 ? 18.219 -18.807 2.571 1.00 81.62 346 LEU A CA 1
ATOM 2798 C C . LEU A 1 346 ? 16.688 -18.752 2.707 1.00 81.62 346 LEU A C 1
ATOM 2800 O O . LEU A 1 346 ? 16.003 -19.573 2.085 1.00 81.62 346 LEU A O 1
ATOM 2804 N N . PRO A 1 347 ? 16.126 -17.814 3.495 1.00 81.00 347 PRO A N 1
ATOM 2805 C CA . PRO A 1 347 ? 14.693 -17.535 3.445 1.00 81.00 347 PRO A CA 1
ATOM 2806 C C . PRO A 1 347 ? 14.307 -17.036 2.047 1.00 81.00 347 PRO A C 1
ATOM 2808 O O . PRO A 1 347 ? 15.020 -16.225 1.455 1.00 81.00 347 PRO A O 1
ATOM 2811 N N . ILE A 1 348 ? 13.182 -17.512 1.511 1.00 82.19 348 ILE A N 1
ATOM 2812 C CA . ILE A 1 348 ? 12.701 -17.094 0.187 1.00 82.19 348 ILE A CA 1
ATOM 2813 C C . ILE A 1 348 ? 11.748 -15.910 0.326 1.00 82.19 348 ILE A C 1
ATOM 2815 O O . ILE A 1 348 ? 10.710 -16.008 0.982 1.00 82.19 348 ILE A O 1
ATOM 2819 N N . GLU A 1 349 ? 12.078 -14.820 -0.363 1.00 79.25 349 GLU A N 1
ATOM 2820 C CA . GLU A 1 349 ? 11.166 -13.710 -0.650 1.00 79.25 349 GLU A CA 1
ATOM 2821 C C . GLU A 1 349 ? 10.757 -13.779 -2.119 1.00 79.25 349 GLU A C 1
ATOM 2823 O O . GLU A 1 349 ? 11.626 -13.978 -2.958 1.00 79.25 349 GLU A O 1
ATOM 2828 N N . ASP A 1 350 ? 9.473 -13.596 -2.444 1.00 77.44 350 ASP A N 1
ATOM 2829 C CA . ASP A 1 350 ? 9.026 -13.539 -3.841 1.00 77.44 350 ASP A CA 1
ATOM 2830 C C . ASP A 1 350 ? 9.514 -12.241 -4.491 1.00 77.44 350 ASP A C 1
ATOM 2832 O O . ASP A 1 350 ? 8.881 -11.189 -4.393 1.00 77.44 350 ASP A O 1
ATOM 2836 N N . LEU A 1 351 ? 10.668 -12.317 -5.149 1.00 78.12 351 LEU A N 1
ATOM 2837 C CA . LEU A 1 351 ? 11.233 -11.213 -5.913 1.00 78.12 351 LEU A CA 1
ATOM 2838 C C . LEU A 1 351 ? 10.871 -11.346 -7.400 1.00 78.12 351 LEU A C 1
ATOM 2840 O O . LEU A 1 351 ? 10.891 -12.458 -7.934 1.00 78.12 351 LEU A O 1
ATOM 2844 N N . PRO A 1 352 ? 10.613 -10.227 -8.108 1.00 76.69 352 PRO A N 1
ATOM 2845 C CA . PRO A 1 352 ? 10.356 -10.252 -9.551 1.00 76.69 352 PRO A CA 1
ATOM 2846 C C . PRO A 1 352 ? 11.575 -10.750 -10.342 1.00 76.69 352 PRO A C 1
ATOM 2848 O O . PRO A 1 352 ? 11.444 -11.307 -11.430 1.00 76.69 352 PRO A O 1
ATOM 2851 N N . ARG A 1 353 ? 12.774 -10.542 -9.788 1.00 86.31 353 ARG A N 1
ATOM 2852 C CA . ARG A 1 353 ? 14.046 -11.022 -10.316 1.00 86.31 353 ARG A CA 1
ATOM 2853 C C . ARG A 1 353 ? 15.033 -11.176 -9.168 1.00 86.31 353 ARG A C 1
ATOM 2855 O O . ARG A 1 353 ? 15.076 -10.328 -8.279 1.00 86.31 353 ARG A O 1
ATOM 2862 N N . TYR A 1 354 ? 15.836 -12.229 -9.216 1.00 88.62 354 TYR A N 1
ATOM 2863 C CA . TYR A 1 354 ? 16.900 -12.477 -8.257 1.00 88.62 354 TYR A CA 1
ATOM 2864 C C . TYR A 1 354 ? 18.236 -12.168 -8.907 1.00 88.62 354 TYR A C 1
ATOM 2866 O O . TYR A 1 354 ? 18.625 -12.832 -9.870 1.00 88.62 354 TYR A O 1
ATOM 2874 N N . THR A 1 355 ? 18.935 -11.180 -8.362 1.00 89.75 355 THR A N 1
ATOM 2875 C CA . THR A 1 355 ? 20.276 -10.805 -8.801 1.00 89.75 355 THR A CA 1
ATOM 2876 C C . THR A 1 355 ? 21.257 -11.074 -7.672 1.00 89.75 355 THR A C 1
ATOM 2878 O O . THR A 1 355 ? 21.086 -10.568 -6.571 1.00 89.75 355 THR A O 1
ATOM 2881 N N . TYR A 1 356 ? 22.291 -11.869 -7.927 1.00 91.69 356 TYR A N 1
ATOM 2882 C CA . TYR A 1 356 ? 23.344 -12.187 -6.967 1.00 91.69 356 TYR A CA 1
ATOM 2883 C C . TYR A 1 356 ? 24.680 -11.724 -7.515 1.00 91.69 356 TYR A C 1
ATOM 2885 O O . TYR A 1 356 ? 25.000 -11.942 -8.685 1.00 91.69 356 TYR A O 1
ATOM 2893 N N . VAL A 1 357 ? 25.485 -11.144 -6.637 1.00 90.00 357 VAL A N 1
ATOM 2894 C CA . VAL A 1 357 ? 26.873 -10.808 -6.933 1.00 90.00 357 VAL A CA 1
ATOM 2895 C C . VAL A 1 357 ? 27.748 -11.736 -6.108 1.00 90.00 357 VAL A C 1
ATOM 2897 O O . VAL A 1 357 ? 27.969 -11.516 -4.919 1.00 90.00 357 VAL A O 1
ATOM 2900 N N . ALA A 1 358 ? 28.213 -12.808 -6.740 1.00 89.00 358 ALA A N 1
ATOM 2901 C CA . ALA A 1 358 ? 29.137 -13.742 -6.121 1.00 89.00 358 ALA A CA 1
ATOM 2902 C C . ALA A 1 358 ? 30.578 -13.269 -6.324 1.00 89.00 358 ALA A C 1
ATOM 2904 O O . ALA A 1 358 ? 30.932 -12.731 -7.374 1.00 89.00 358 ALA A O 1
ATOM 2905 N N . PHE A 1 359 ? 31.434 -13.501 -5.338 1.00 88.19 359 PHE A N 1
ATOM 2906 C CA . PHE A 1 359 ? 32.824 -13.057 -5.365 1.00 88.19 359 PHE A CA 1
ATOM 2907 C C . PHE A 1 359 ? 33.738 -14.093 -4.711 1.00 88.19 359 PHE A C 1
ATOM 2909 O O . PHE A 1 359 ? 33.285 -14.949 -3.956 1.00 88.19 359 PHE A O 1
ATOM 2916 N N . CYS A 1 360 ? 35.033 -14.017 -5.011 1.00 85.56 360 CYS A N 1
ATOM 2917 C CA . CYS A 1 360 ? 36.061 -14.834 -4.374 1.00 85.56 360 CYS A CA 1
ATOM 2918 C C . CYS A 1 360 ? 37.116 -13.916 -3.748 1.00 85.56 360 CYS A C 1
ATOM 2920 O O . CYS A 1 360 ? 37.724 -13.134 -4.484 1.00 85.56 360 CYS A O 1
ATOM 2922 N N . PRO A 1 361 ? 37.337 -13.976 -2.424 1.00 78.56 361 PRO A N 1
ATOM 2923 C CA . PRO A 1 361 ? 38.405 -13.219 -1.780 1.00 78.56 361 PRO A CA 1
ATOM 2924 C C . PRO A 1 361 ? 39.785 -13.626 -2.322 1.00 78.56 361 PRO A C 1
ATOM 2926 O O . PRO A 1 361 ? 40.022 -14.800 -2.621 1.00 78.56 361 PRO A O 1
ATOM 2929 N N . GLU A 1 362 ? 40.717 -12.672 -2.420 1.00 70.25 362 GLU A N 1
ATOM 2930 C CA . GLU A 1 362 ? 42.085 -12.943 -2.881 1.00 70.25 362 GLU A CA 1
ATOM 2931 C C . GLU A 1 362 ? 42.755 -14.071 -2.065 1.00 70.25 362 GLU A C 1
ATOM 2933 O O . GLU A 1 362 ? 42.593 -14.163 -0.848 1.00 70.25 362 GLU A O 1
ATOM 2938 N N . LYS A 1 363 ? 43.569 -14.909 -2.732 1.00 69.00 363 LYS A N 1
ATOM 2939 C CA . LYS A 1 363 ? 44.340 -16.037 -2.149 1.00 69.00 363 LYS A CA 1
ATOM 2940 C C . LYS A 1 363 ? 43.525 -17.254 -1.681 1.00 69.00 363 LYS A C 1
ATOM 2942 O O . LYS A 1 363 ? 44.064 -18.094 -0.956 1.00 69.00 363 LYS A O 1
ATOM 2947 N N . ARG A 1 364 ? 42.271 -17.399 -2.111 1.00 74.25 364 ARG A N 1
ATOM 2948 C CA . ARG A 1 364 ? 41.458 -18.606 -1.879 1.00 74.25 364 ARG A CA 1
ATOM 2949 C C . ARG A 1 364 ? 41.083 -19.268 -3.202 1.00 74.25 364 ARG A C 1
ATOM 2951 O O . ARG A 1 364 ? 40.951 -18.597 -4.219 1.00 74.25 364 ARG A O 1
ATOM 2958 N N . GLN A 1 365 ? 40.932 -20.591 -3.193 1.00 80.69 365 GLN A N 1
ATOM 2959 C CA . GLN A 1 365 ? 40.281 -21.294 -4.299 1.00 80.69 365 GLN A CA 1
ATOM 2960 C C . GLN A 1 365 ? 38.785 -21.293 -4.018 1.00 80.69 365 GLN A C 1
ATOM 2962 O O . GLN A 1 365 ? 38.380 -21.769 -2.960 1.00 80.69 365 GLN A O 1
ATOM 2967 N N . CYS A 1 366 ? 37.972 -20.749 -4.922 1.00 82.44 366 CYS A N 1
ATOM 2968 C CA . CYS A 1 366 ? 36.531 -20.696 -4.714 1.00 82.44 366 CYS A CA 1
ATOM 2969 C C . CYS A 1 366 ? 35.791 -21.599 -5.698 1.00 82.44 366 CYS A C 1
ATOM 2971 O O . CYS A 1 366 ? 36.141 -21.685 -6.873 1.00 82.44 366 CYS A O 1
ATOM 2973 N N . TYR A 1 367 ? 34.721 -22.225 -5.234 1.00 82.62 367 TYR A N 1
ATOM 2974 C CA . TYR A 1 367 ? 33.724 -22.889 -6.055 1.00 82.62 367 TYR A CA 1
ATOM 2975 C C . TYR A 1 367 ? 32.400 -22.174 -5.838 1.00 82.62 367 TYR A C 1
ATOM 2977 O O . TYR A 1 367 ? 31.950 -22.005 -4.709 1.00 82.62 367 TYR A O 1
ATOM 2985 N N . LEU A 1 368 ? 31.790 -21.724 -6.921 1.00 81.50 368 LEU A N 1
ATOM 2986 C CA . LEU A 1 368 ? 30.451 -21.167 -6.905 1.00 81.50 368 LEU A CA 1
ATOM 2987 C C . LEU A 1 368 ? 29.467 -22.308 -7.148 1.00 81.50 368 LEU A C 1
ATOM 2989 O O . LEU A 1 368 ? 29.538 -22.984 -8.174 1.00 81.50 368 LEU A O 1
ATOM 2993 N N . ILE A 1 369 ? 28.559 -22.507 -6.206 1.00 82.75 369 ILE A N 1
ATOM 2994 C CA . ILE A 1 369 ? 27.499 -23.505 -6.257 1.00 82.75 369 ILE A CA 1
ATOM 2995 C C . ILE A 1 369 ? 26.191 -22.735 -6.398 1.00 82.75 369 ILE A C 1
ATOM 2997 O O . ILE A 1 369 ? 25.841 -21.935 -5.534 1.00 82.75 369 ILE A O 1
ATOM 3001 N N . VAL A 1 370 ? 25.481 -22.950 -7.501 1.00 82.56 370 VAL A N 1
ATOM 3002 C CA . VAL A 1 370 ? 24.161 -22.359 -7.732 1.00 82.56 370 VAL A CA 1
ATOM 3003 C C . VAL A 1 370 ? 23.131 -23.472 -7.697 1.00 82.56 370 VAL A C 1
ATOM 3005 O O . VAL A 1 370 ? 23.166 -24.377 -8.532 1.00 82.56 370 VAL A O 1
ATOM 3008 N N . TYR A 1 371 ? 22.220 -23.388 -6.735 1.00 81.12 371 TYR A N 1
ATOM 3009 C CA . TYR A 1 371 ? 21.028 -24.219 -6.676 1.00 81.12 371 TYR A CA 1
ATOM 3010 C C . TYR A 1 371 ? 19.834 -23.423 -7.200 1.00 81.12 371 TYR A C 1
ATOM 3012 O O . TYR A 1 371 ? 19.499 -22.370 -6.657 1.00 81.12 371 TYR A O 1
ATOM 3020 N N . ALA A 1 372 ? 19.184 -23.923 -8.246 1.00 79.25 372 ALA A N 1
ATOM 3021 C CA . ALA A 1 372 ? 17.969 -23.336 -8.798 1.00 79.25 372 ALA A CA 1
ATOM 3022 C C . ALA A 1 372 ? 16.880 -24.408 -8.852 1.00 79.25 372 ALA A C 1
ATOM 3024 O O . ALA A 1 372 ? 17.137 -25.513 -9.316 1.00 79.25 372 ALA A O 1
ATOM 3025 N N . MET A 1 373 ? 15.659 -24.094 -8.408 1.00 69.75 373 MET A N 1
ATOM 3026 C CA . MET A 1 373 ? 14.559 -25.076 -8.430 1.00 69.75 373 MET A CA 1
ATOM 3027 C C . MET A 1 373 ? 14.174 -25.507 -9.846 1.00 69.75 373 MET A C 1
ATOM 3029 O O . MET A 1 373 ? 13.741 -26.639 -10.056 1.00 69.75 373 MET A O 1
ATOM 3033 N N . VAL A 1 374 ? 14.306 -24.583 -10.801 1.00 70.31 374 VAL A N 1
ATOM 3034 C CA . VAL A 1 374 ? 14.006 -24.808 -12.213 1.00 70.31 374 VAL A CA 1
ATOM 3035 C C . VAL A 1 374 ? 15.321 -24.732 -12.998 1.00 70.31 374 VAL A C 1
ATOM 3037 O O . VAL A 1 374 ? 15.938 -23.658 -13.024 1.00 70.31 374 VAL A O 1
ATOM 3040 N N . PRO A 1 375 ? 15.762 -25.832 -13.642 1.00 63.78 375 PRO A N 1
ATOM 3041 C CA . PRO A 1 375 ? 16.957 -25.832 -14.477 1.00 63.78 375 PRO A CA 1
ATOM 3042 C C . PRO A 1 375 ? 16.857 -24.763 -15.567 1.00 63.78 375 PRO A C 1
ATOM 3044 O O . PRO A 1 375 ? 15.822 -24.642 -16.217 1.00 63.78 375 PRO A O 1
ATOM 3047 N N . GLY A 1 376 ? 17.942 -24.032 -15.833 1.00 64.94 376 GLY A N 1
ATOM 3048 C CA . GLY A 1 376 ? 18.046 -23.174 -17.023 1.00 64.94 376 GLY A CA 1
ATOM 3049 C C . GLY A 1 376 ? 17.393 -21.789 -16.932 1.00 64.94 376 GLY A C 1
ATOM 3050 O O . GLY A 1 376 ? 17.471 -21.034 -17.896 1.00 64.94 376 GLY A O 1
ATOM 3051 N N . ASN A 1 377 ? 16.826 -21.408 -15.784 1.00 75.31 377 ASN A N 1
ATOM 3052 C CA . ASN A 1 377 ? 16.167 -20.106 -15.594 1.00 75.31 377 ASN A CA 1
ATOM 3053 C C . ASN A 1 377 ? 17.084 -18.981 -15.088 1.00 75.31 377 ASN A C 1
ATOM 3055 O O . ASN A 1 377 ? 16.600 -17.967 -14.575 1.00 75.31 377 ASN A O 1
ATOM 3059 N N . PHE A 1 378 ? 18.402 -19.140 -15.211 1.00 85.12 378 PHE A N 1
ATOM 3060 C CA . PHE A 1 378 ? 19.339 -18.110 -14.790 1.00 85.12 378 PHE A CA 1
ATOM 3061 C C . PHE A 1 378 ? 20.490 -17.905 -15.764 1.00 85.12 378 PHE A C 1
ATOM 3063 O O . PHE A 1 378 ? 20.909 -18.805 -16.488 1.00 85.12 378 PHE A O 1
ATOM 3070 N N . THR A 1 379 ? 21.018 -16.689 -15.749 1.00 85.88 379 THR A N 1
ATOM 3071 C CA . THR A 1 379 ? 22.212 -16.292 -16.485 1.00 85.88 379 THR A CA 1
ATOM 3072 C C . THR A 1 379 ? 23.353 -16.086 -15.503 1.00 85.88 379 THR A C 1
ATOM 3074 O O . THR A 1 379 ? 23.149 -15.524 -14.432 1.00 85.88 379 THR A O 1
ATOM 3077 N N . CYS A 1 380 ? 24.550 -16.548 -15.860 1.00 85.81 380 CYS A N 1
ATOM 3078 C CA . CYS A 1 380 ? 25.779 -16.273 -15.124 1.00 85.81 380 CYS A CA 1
ATOM 3079 C C . CYS A 1 380 ? 26.732 -15.520 -16.048 1.00 85.81 380 CYS A C 1
ATOM 3081 O O . CYS A 1 380 ? 27.097 -16.016 -17.120 1.00 85.81 380 CYS A O 1
ATOM 3083 N N . LYS A 1 381 ? 27.117 -14.313 -15.637 1.00 84.75 381 LYS A N 1
ATOM 3084 C CA . LYS A 1 381 ? 28.032 -13.434 -16.362 1.00 84.75 381 LYS A CA 1
ATOM 3085 C C . LYS A 1 381 ? 29.243 -13.149 -15.490 1.00 84.75 381 LYS A C 1
ATOM 3087 O O . LYS A 1 381 ? 29.115 -12.796 -14.319 1.00 84.75 381 LYS A O 1
ATOM 3092 N N . LYS A 1 382 ? 30.432 -13.285 -16.065 1.00 82.44 382 LYS A N 1
ATOM 3093 C CA . LYS A 1 382 ? 31.667 -12.854 -15.415 1.00 82.44 382 LYS A CA 1
ATOM 3094 C C . LYS A 1 382 ? 31.692 -11.324 -15.382 1.00 82.44 382 LYS A C 1
ATOM 3096 O O . LYS A 1 382 ? 31.489 -10.702 -16.419 1.00 82.44 382 LYS A O 1
ATOM 3101 N N . LEU A 1 383 ? 31.935 -10.725 -14.217 1.00 79.44 383 LEU A N 1
ATOM 3102 C CA . LEU A 1 383 ? 31.984 -9.262 -14.086 1.00 79.44 383 LEU A CA 1
ATOM 3103 C C . LEU A 1 383 ? 33.272 -8.660 -14.673 1.00 79.44 383 LEU A C 1
ATOM 3105 O O . LEU A 1 383 ? 33.274 -7.506 -15.088 1.00 79.44 383 LEU A O 1
ATOM 3109 N N . PHE A 1 384 ? 34.356 -9.446 -14.735 1.00 76.12 384 PHE A N 1
ATOM 3110 C CA . PHE A 1 384 ? 35.686 -8.974 -15.131 1.00 76.12 384 PHE A CA 1
ATOM 3111 C C . PHE A 1 384 ? 36.356 -9.885 -16.177 1.00 76.12 384 PHE A C 1
ATOM 3113 O O . PHE A 1 384 ? 36.508 -11.092 -15.962 1.00 76.12 384 PHE A O 1
ATOM 3120 N N . GLY A 1 385 ? 36.835 -9.300 -17.280 1.00 71.00 385 GLY A N 1
ATOM 3121 C CA . GLY A 1 385 ? 37.500 -9.991 -18.399 1.00 71.00 385 GLY A CA 1
ATOM 3122 C C . GLY A 1 385 ? 36.574 -10.277 -19.587 1.00 71.00 385 GLY A C 1
ATOM 3123 O O . GLY A 1 385 ? 35.404 -9.906 -19.555 1.00 71.00 385 GLY A O 1
ATOM 3124 N N . ASP A 1 386 ? 37.104 -10.917 -20.637 1.00 62.19 386 ASP A N 1
ATOM 3125 C CA . ASP A 1 386 ? 36.343 -11.239 -21.855 1.00 62.19 386 ASP A CA 1
ATOM 3126 C C . ASP A 1 386 ? 35.033 -11.955 -21.509 1.00 62.19 386 ASP A C 1
ATOM 3128 O O . ASP A 1 386 ? 35.034 -12.863 -20.672 1.00 62.19 386 ASP A O 1
ATOM 3132 N N . SER A 1 387 ? 33.944 -11.554 -22.175 1.00 59.97 387 SER A N 1
ATOM 3133 C CA . SER A 1 387 ? 32.534 -11.928 -21.967 1.00 59.97 387 SER A CA 1
ATOM 3134 C C . SER A 1 387 ? 32.209 -13.404 -22.246 1.00 59.97 387 SER A C 1
ATOM 3136 O O . SER A 1 387 ? 31.189 -13.744 -22.845 1.00 59.97 387 SER A O 1
ATOM 3138 N N . HIS A 1 388 ? 33.072 -14.313 -21.811 1.00 60.09 388 HIS A N 1
ATOM 3139 C CA . HIS A 1 388 ? 32.825 -15.735 -21.894 1.00 60.09 388 HIS A CA 1
ATOM 3140 C C . HIS A 1 388 ? 31.733 -16.105 -20.878 1.00 60.09 388 HIS A C 1
ATOM 3142 O O . HIS A 1 388 ? 31.834 -15.724 -19.704 1.00 60.09 388 HIS A O 1
ATOM 3148 N N . PRO A 1 389 ? 30.688 -16.837 -21.301 1.00 63.44 389 PRO A N 1
ATOM 3149 C CA . PRO A 1 389 ? 29.674 -17.351 -20.389 1.00 63.44 389 PRO A CA 1
ATOM 3150 C C . PRO A 1 389 ? 30.329 -18.240 -19.326 1.00 63.44 389 PRO A C 1
ATOM 3152 O O . PRO A 1 389 ? 31.342 -18.893 -19.587 1.00 63.44 389 PRO A O 1
ATOM 3155 N N . CYS A 1 390 ? 29.768 -18.264 -18.114 1.00 67.88 390 CYS A N 1
ATOM 3156 C CA . CYS A 1 390 ? 30.243 -19.172 -17.074 1.00 67.88 390 CYS A CA 1
ATOM 3157 C C . CYS A 1 390 ? 30.094 -20.619 -17.572 1.00 67.88 390 CYS A C 1
ATOM 3159 O O . CYS A 1 390 ? 28.973 -21.084 -17.784 1.00 67.88 390 CYS A O 1
ATOM 3161 N N . TRP A 1 391 ? 31.204 -21.334 -17.762 1.00 69.19 391 TRP A N 1
ATOM 3162 C CA . TRP A 1 391 ? 31.166 -22.737 -18.170 1.00 69.19 391 TRP A CA 1
ATOM 3163 C C . TRP A 1 391 ? 30.995 -23.622 -16.932 1.00 69.19 391 TRP A C 1
ATOM 3165 O O . TRP A 1 391 ? 31.852 -23.585 -16.043 1.00 69.19 391 TRP A O 1
ATOM 3175 N N . PRO A 1 392 ? 29.900 -24.392 -16.829 1.00 70.88 392 PRO A N 1
ATOM 3176 C CA . PRO A 1 392 ? 29.695 -25.284 -15.701 1.00 70.88 392 PRO A CA 1
ATOM 3177 C C . PRO A 1 392 ? 30.711 -26.425 -15.753 1.00 70.88 392 PRO A C 1
ATOM 3179 O O . PRO A 1 392 ? 30.942 -27.016 -16.804 1.00 70.88 392 PRO A O 1
ATOM 3182 N N . ILE A 1 393 ? 31.306 -26.759 -14.611 1.00 60.53 393 ILE A N 1
ATOM 3183 C CA . ILE A 1 393 ? 32.235 -27.899 -14.509 1.00 60.53 393 ILE A CA 1
ATOM 3184 C C . ILE A 1 393 ? 31.463 -29.183 -14.266 1.00 60.53 393 ILE A C 1
ATOM 3186 O O . ILE A 1 393 ? 31.841 -30.252 -14.738 1.00 60.53 393 ILE A O 1
ATOM 3190 N N . LYS A 1 394 ? 30.353 -29.059 -13.539 1.00 61.12 394 LYS A N 1
ATOM 3191 C CA . LYS A 1 394 ? 29.347 -30.097 -13.368 1.00 61.12 394 LYS A CA 1
ATOM 3192 C C . LYS A 1 394 ? 27.977 -29.429 -13.399 1.00 61.12 394 LYS A C 1
ATOM 3194 O O . LYS A 1 394 ? 27.753 -28.450 -12.687 1.00 61.12 394 LYS A O 1
ATOM 3199 N N . SER A 1 395 ? 27.072 -29.970 -14.205 1.00 59.69 395 SER A N 1
ATOM 3200 C CA . SER A 1 395 ? 25.649 -29.638 -14.180 1.00 59.69 395 SER A CA 1
ATOM 3201 C C . SER A 1 395 ? 24.870 -30.916 -13.898 1.00 59.69 395 SER A C 1
ATOM 3203 O O . SER A 1 395 ? 24.873 -31.834 -14.716 1.00 59.69 395 SER A O 1
ATOM 3205 N N . HIS A 1 396 ? 24.217 -30.975 -12.746 1.00 60.84 396 HIS A N 1
ATOM 3206 C CA . HIS A 1 396 ? 23.143 -31.935 -12.492 1.00 60.84 396 HIS A CA 1
ATOM 3207 C C . HIS A 1 396 ? 21.846 -31.141 -12.468 1.00 60.84 396 HIS A C 1
ATOM 3209 O O . HIS A 1 396 ? 21.907 -29.979 -12.091 1.00 60.84 396 HIS A O 1
ATOM 3215 N N . ALA A 1 397 ? 20.722 -31.742 -12.873 1.00 59.84 397 ALA A N 1
ATOM 3216 C CA . ALA A 1 397 ? 19.435 -31.095 -13.175 1.00 59.84 397 ALA A CA 1
ATOM 3217 C C . ALA A 1 397 ? 19.207 -29.698 -12.548 1.00 59.84 397 ALA A C 1
ATOM 3219 O O . ALA A 1 397 ? 18.938 -28.770 -13.293 1.00 59.84 397 ALA A O 1
ATOM 3220 N N . ASN A 1 398 ? 19.409 -29.519 -11.237 1.00 65.12 398 ASN A N 1
ATOM 3221 C CA . ASN A 1 398 ? 19.178 -28.260 -10.513 1.00 65.12 398 ASN A CA 1
ATOM 3222 C C . ASN A 1 398 ? 20.400 -27.629 -9.809 1.00 65.12 398 ASN A C 1
ATOM 3224 O O . ASN A 1 398 ? 20.270 -26.573 -9.189 1.00 65.12 398 ASN A O 1
ATOM 3228 N N . ILE A 1 399 ? 21.588 -28.242 -9.897 1.00 67.25 399 ILE A N 1
ATOM 3229 C CA . ILE A 1 399 ? 22.829 -27.742 -9.280 1.00 67.25 399 ILE A CA 1
ATOM 3230 C C . ILE A 1 399 ? 23.892 -27.519 -10.343 1.00 67.25 399 ILE A C 1
ATOM 3232 O O . ILE A 1 399 ? 24.307 -28.451 -11.043 1.00 67.25 399 ILE A O 1
ATOM 3236 N N . ILE A 1 400 ? 24.388 -26.287 -10.405 1.00 71.62 400 ILE A N 1
ATOM 3237 C CA . ILE A 1 400 ? 25.487 -25.916 -11.287 1.00 71.62 400 ILE A CA 1
ATOM 3238 C C . ILE A 1 400 ? 26.689 -25.483 -10.454 1.00 71.6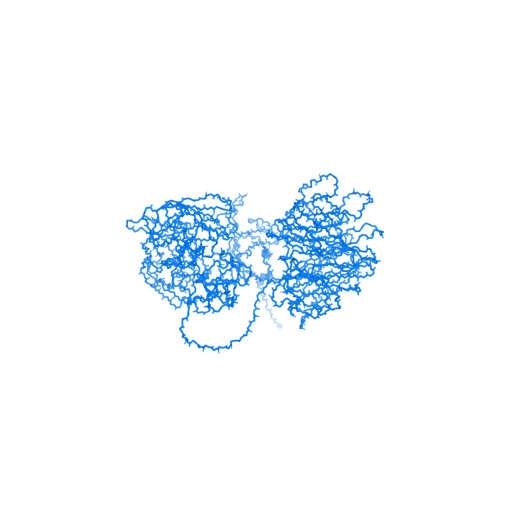2 400 ILE A C 1
ATOM 3240 O O . ILE A 1 400 ? 26.591 -24.577 -9.628 1.00 71.62 400 ILE A O 1
ATOM 3244 N N . VAL A 1 401 ? 27.829 -26.144 -10.678 1.00 71.81 401 VAL A N 1
ATOM 3245 C CA . VAL A 1 401 ? 29.093 -25.835 -9.999 1.00 71.81 401 VAL A CA 1
ATOM 3246 C C . VAL A 1 401 ? 30.069 -25.194 -10.978 1.00 71.81 401 VAL A C 1
ATOM 3248 O O . VAL A 1 401 ? 30.384 -25.765 -12.027 1.00 71.81 401 VAL A O 1
ATOM 3251 N N . TYR A 1 402 ? 30.600 -24.037 -10.595 1.00 72.75 402 TYR A N 1
ATOM 3252 C CA . TYR A 1 402 ? 31.644 -23.313 -11.313 1.00 72.75 402 TYR A CA 1
ATOM 3253 C C . TYR A 1 402 ? 32.905 -23.241 -10.443 1.00 72.75 402 TYR A C 1
ATOM 3255 O O . TYR A 1 402 ? 32.844 -22.812 -9.293 1.00 72.75 402 TYR A O 1
ATOM 3263 N N . GLN A 1 403 ? 34.067 -23.632 -10.968 1.00 69.62 403 GLN A N 1
ATOM 3264 C CA . GLN A 1 403 ? 35.350 -23.386 -10.295 1.00 69.62 403 GLN A CA 1
ATOM 3265 C C . GLN A 1 403 ? 35.811 -21.984 -10.643 1.00 69.62 403 GLN A C 1
ATOM 3267 O O . GLN A 1 403 ? 35.774 -21.559 -11.798 1.00 69.62 403 GLN A O 1
ATOM 3272 N N . ASN A 1 404 ? 36.267 -21.276 -9.626 1.00 63.97 404 ASN A N 1
ATOM 3273 C CA . ASN A 1 404 ? 36.694 -19.905 -9.734 1.00 63.97 404 ASN A CA 1
ATOM 3274 C C . ASN A 1 404 ? 38.128 -19.767 -9.230 1.00 63.97 404 ASN A C 1
ATOM 3276 O O . ASN A 1 404 ? 38.425 -20.035 -8.066 1.00 63.97 404 ASN A O 1
ATOM 3280 N N . SER A 1 405 ? 39.018 -19.326 -10.113 1.00 56.59 405 SER A N 1
ATOM 3281 C CA . SER A 1 405 ? 40.407 -19.044 -9.765 1.00 56.59 405 SER A CA 1
ATOM 3282 C C . SER A 1 405 ? 40.647 -17.601 -9.305 1.00 56.59 405 SER A C 1
ATOM 3284 O O . SER A 1 405 ? 41.680 -17.386 -8.675 1.00 56.59 405 SER A O 1
ATOM 3286 N N . SER A 1 406 ? 39.750 -16.627 -9.577 1.00 58.44 406 SER A N 1
ATOM 3287 C CA . SER A 1 406 ? 40.009 -15.202 -9.247 1.00 58.44 406 SER A CA 1
ATOM 3288 C C . SER A 1 406 ? 38.912 -14.155 -9.576 1.00 58.44 406 SER A C 1
ATOM 3290 O O . SER A 1 406 ? 39.238 -12.978 -9.669 1.00 58.44 406 SER A O 1
ATOM 3292 N N . ASN A 1 407 ? 37.633 -14.491 -9.794 1.00 72.69 407 ASN A N 1
ATOM 3293 C CA . ASN A 1 407 ? 36.669 -13.540 -10.393 1.00 72.69 407 ASN A CA 1
ATOM 3294 C C . ASN A 1 407 ? 35.377 -13.319 -9.592 1.00 72.69 407 ASN A C 1
ATOM 3296 O O . ASN A 1 407 ? 34.988 -14.147 -8.772 1.00 72.69 407 ASN A O 1
ATOM 3300 N N . ALA A 1 408 ? 34.692 -12.210 -9.869 1.00 84.38 408 ALA A N 1
ATOM 3301 C CA . ALA A 1 408 ? 33.316 -11.979 -9.442 1.00 84.38 408 ALA A CA 1
ATOM 3302 C C . ALA A 1 408 ? 32.326 -12.328 -10.567 1.00 84.38 408 ALA A C 1
ATOM 3304 O O . ALA A 1 408 ? 32.644 -12.196 -11.755 1.00 84.38 408 ALA A O 1
ATOM 3305 N N . PHE A 1 409 ? 31.130 -12.770 -10.188 1.00 86.06 409 PHE A N 1
ATOM 3306 C CA . PHE A 1 409 ? 30.070 -13.191 -11.098 1.00 86.06 409 PHE A CA 1
ATOM 3307 C C . PHE A 1 409 ? 28.761 -12.495 -10.760 1.00 86.06 409 PHE A C 1
ATOM 3309 O O . PHE A 1 409 ? 28.396 -12.367 -9.592 1.00 86.06 409 PHE A O 1
ATOM 3316 N N . LEU A 1 410 ? 28.041 -12.113 -11.805 1.00 87.88 410 LEU A N 1
ATOM 3317 C CA . LEU A 1 410 ? 26.657 -11.689 -11.740 1.00 87.88 410 LEU A CA 1
ATOM 3318 C C . LEU A 1 410 ? 25.777 -12.875 -12.126 1.00 87.88 410 LEU A C 1
ATOM 3320 O O . LEU A 1 410 ? 25.916 -13.420 -13.223 1.00 87.88 410 LEU A O 1
ATOM 3324 N N . ILE A 1 411 ? 24.889 -13.276 -11.224 1.00 89.56 411 ILE A N 1
ATOM 3325 C CA . ILE A 1 411 ? 23.939 -14.364 -11.446 1.00 89.56 411 ILE A CA 1
ATOM 3326 C C . ILE A 1 411 ? 22.547 -13.757 -11.393 1.00 89.56 411 ILE A C 1
ATOM 3328 O O . ILE A 1 411 ? 22.171 -13.172 -10.383 1.00 89.56 411 ILE A O 1
ATOM 3332 N N . GLU A 1 412 ? 21.786 -13.880 -12.473 1.00 89.56 412 GLU A N 1
ATOM 3333 C CA . GLU A 1 412 ? 20.444 -13.306 -12.578 1.00 89.56 412 GLU A CA 1
ATOM 3334 C C . GLU A 1 412 ? 19.448 -14.406 -12.923 1.00 89.56 412 GLU A C 1
ATOM 3336 O O . GLU A 1 412 ? 19.668 -15.121 -13.897 1.00 89.56 412 GLU A O 1
ATOM 3341 N N . GLY A 1 413 ? 18.344 -14.520 -12.188 1.00 88.31 413 GLY A N 1
ATOM 3342 C CA . GLY A 1 413 ? 17.295 -15.502 -12.463 1.00 88.31 413 GLY A CA 1
ATOM 3343 C C . GLY A 1 413 ? 15.898 -14.981 -12.146 1.00 88.31 413 GLY A C 1
ATOM 3344 O O . GLY A 1 413 ? 15.731 -14.024 -11.394 1.00 88.31 413 GLY A O 1
ATOM 3345 N N . ILE A 1 414 ? 14.889 -15.608 -12.746 1.00 84.81 414 ILE A N 1
ATOM 3346 C CA . ILE A 1 414 ? 13.461 -15.267 -12.566 1.00 84.81 414 ILE A CA 1
ATOM 3347 C C . ILE A 1 414 ? 12.771 -16.123 -11.492 1.00 84.81 414 ILE A C 1
ATOM 3349 O O . ILE A 1 414 ? 11.571 -16.013 -11.270 1.00 84.81 414 ILE A O 1
ATOM 3353 N N . SER A 1 415 ? 13.511 -17.025 -10.854 1.00 86.00 415 SER A N 1
ATOM 3354 C CA . SER A 1 415 ? 13.009 -17.943 -9.831 1.00 86.00 415 SER A CA 1
ATOM 3355 C C . SER A 1 415 ? 13.927 -17.901 -8.608 1.00 86.00 415 SER A C 1
ATOM 3357 O O . SER A 1 415 ? 15.102 -17.563 -8.773 1.00 86.00 415 SER A O 1
ATOM 3359 N N . PRO A 1 416 ? 13.431 -18.254 -7.405 1.00 83.25 416 PRO A N 1
ATOM 3360 C CA . PRO A 1 416 ? 14.267 -18.342 -6.219 1.00 83.25 416 PRO A CA 1
ATOM 3361 C C . PRO A 1 416 ? 15.465 -19.259 -6.460 1.00 83.25 416 PRO A C 1
ATOM 3363 O O . PRO A 1 416 ? 15.320 -20.405 -6.899 1.00 83.25 416 PRO A O 1
ATOM 3366 N N . MET A 1 417 ? 16.652 -18.743 -6.163 1.00 87.94 417 MET A N 1
ATOM 3367 C CA . MET A 1 417 ? 17.901 -19.488 -6.238 1.00 87.94 417 MET A CA 1
ATOM 3368 C C . MET A 1 417 ? 18.633 -19.394 -4.916 1.00 87.94 417 MET A C 1
ATOM 3370 O O . MET A 1 417 ? 18.436 -18.476 -4.122 1.00 87.94 417 MET A O 1
ATOM 3374 N N . HIS A 1 418 ? 19.530 -20.335 -4.697 1.00 87.69 418 HIS A N 1
ATOM 3375 C CA . HIS A 1 418 ? 20.441 -20.287 -3.581 1.00 87.69 418 HIS A CA 1
ATOM 3376 C C . HIS A 1 418 ? 21.862 -20.359 -4.113 1.00 87.69 418 HIS A C 1
ATOM 3378 O O . HIS A 1 418 ? 22.311 -21.370 -4.653 1.00 87.69 418 HIS A O 1
ATOM 3384 N N . VAL A 1 419 ? 22.530 -19.212 -4.036 1.00 87.62 419 VAL A N 1
ATOM 3385 C CA . VAL A 1 419 ? 23.893 -19.026 -4.512 1.00 87.62 419 VAL A CA 1
ATOM 3386 C C . VAL A 1 419 ? 24.831 -19.145 -3.322 1.00 87.62 419 VAL A C 1
ATOM 3388 O O . VAL A 1 419 ? 24.721 -18.391 -2.357 1.00 87.62 419 VAL A O 1
ATOM 3391 N N . VAL A 1 420 ? 25.768 -20.083 -3.401 1.00 86.25 420 VAL A N 1
ATOM 3392 C CA . VAL A 1 420 ? 26.730 -20.368 -2.339 1.00 86.25 420 VAL A CA 1
ATOM 3393 C C . VAL A 1 420 ? 28.137 -20.292 -2.896 1.00 86.25 420 VAL A C 1
ATOM 3395 O O . VAL A 1 420 ? 28.463 -20.924 -3.899 1.00 86.25 420 VAL A O 1
ATOM 3398 N N . VAL A 1 421 ? 28.998 -19.533 -2.228 1.00 86.69 421 VAL A N 1
ATOM 3399 C CA . VAL A 1 421 ? 30.431 -19.526 -2.517 1.00 86.69 421 VAL A CA 1
ATOM 3400 C C . VAL A 1 421 ? 31.123 -20.433 -1.511 1.00 86.69 421 VAL A C 1
ATOM 3402 O O . VAL A 1 421 ? 31.193 -20.127 -0.326 1.00 86.69 421 VAL A O 1
ATOM 3405 N N . SER A 1 422 ? 31.653 -21.549 -1.995 1.00 84.81 422 SER A N 1
ATOM 3406 C CA . SER A 1 422 ? 32.577 -22.411 -1.268 1.00 84.81 422 SER A CA 1
ATOM 3407 C C . SER A 1 422 ? 33.990 -21.874 -1.428 1.00 84.81 422 SER A C 1
ATOM 3409 O O . SER A 1 422 ? 34.467 -21.734 -2.546 1.00 84.81 422 SER A O 1
ATOM 3411 N N . MET A 1 423 ? 34.689 -21.598 -0.337 1.00 83.50 423 MET A N 1
ATOM 3412 C CA . MET A 1 423 ? 36.077 -21.140 -0.345 1.00 83.50 423 MET A CA 1
ATOM 3413 C C . MET A 1 423 ? 36.960 -22.167 0.333 1.00 83.50 423 MET A C 1
ATOM 3415 O O . MET A 1 423 ? 36.664 -22.588 1.443 1.00 83.50 423 MET A O 1
ATOM 3419 N N . THR A 1 424 ? 38.080 -22.500 -0.292 1.00 82.31 424 THR A N 1
ATOM 3420 C CA . THR A 1 424 ? 39.121 -23.336 0.296 1.00 82.31 424 THR A CA 1
ATOM 3421 C C . THR A 1 424 ? 40.348 -22.483 0.584 1.00 82.31 424 THR A C 1
ATOM 3423 O O . THR A 1 424 ? 40.884 -21.804 -0.303 1.00 82.31 424 THR A O 1
ATOM 3426 N N . THR A 1 425 ? 40.806 -22.502 1.832 1.00 75.75 425 THR A N 1
ATOM 3427 C CA . THR A 1 425 ? 42.060 -21.858 2.228 1.00 75.75 425 THR A CA 1
ATOM 3428 C C . THR A 1 425 ? 43.240 -22.646 1.651 1.00 75.75 425 THR A C 1
ATOM 3430 O O . THR A 1 425 ? 43.394 -23.842 1.885 1.00 75.75 425 THR A O 1
ATOM 3433 N N . VAL A 1 426 ? 44.126 -21.981 0.904 1.00 72.00 426 VAL A N 1
ATOM 3434 C CA . VAL A 1 426 ? 45.263 -22.664 0.250 1.00 72.00 426 VAL A CA 1
ATOM 3435 C C . VAL A 1 426 ? 46.223 -23.292 1.273 1.00 72.00 426 VAL A C 1
ATOM 3437 O O . VAL A 1 426 ? 46.865 -24.296 0.984 1.00 72.00 426 VAL A O 1
ATOM 3440 N N . GLN A 1 427 ? 46.321 -22.713 2.474 1.00 72.38 427 GLN A N 1
ATOM 3441 C CA . GLN A 1 427 ? 47.258 -23.161 3.508 1.00 72.38 427 GLN A CA 1
ATOM 3442 C C . GLN A 1 427 ? 46.742 -24.333 4.347 1.00 72.38 427 GLN A C 1
ATOM 3444 O O . GLN A 1 427 ? 47.539 -25.182 4.734 1.00 72.38 427 GLN A O 1
ATOM 3449 N N . THR A 1 428 ? 45.445 -24.365 4.663 1.00 74.88 428 THR A N 1
ATOM 3450 C CA . THR A 1 428 ? 44.879 -25.346 5.605 1.00 74.88 428 THR A CA 1
ATOM 3451 C C . THR A 1 428 ? 43.937 -26.343 4.936 1.00 74.88 428 THR A C 1
ATOM 3453 O O . THR A 1 428 ? 43.625 -27.364 5.539 1.00 74.88 428 THR A O 1
ATOM 3456 N N . GLY A 1 429 ? 43.505 -26.089 3.695 1.00 78.69 429 GLY A N 1
ATOM 3457 C CA . GLY A 1 429 ? 42.542 -26.932 2.984 1.00 78.69 429 GLY A CA 1
ATOM 3458 C C . GLY A 1 429 ? 41.128 -26.871 3.567 1.00 78.69 429 GLY A C 1
ATOM 3459 O O . GLY A 1 429 ? 40.273 -27.653 3.160 1.00 78.69 429 GLY A O 1
ATOM 3460 N N . ILE A 1 430 ? 40.875 -25.958 4.509 1.00 76.12 430 ILE A N 1
ATOM 3461 C CA . ILE A 1 430 ? 39.578 -25.810 5.165 1.00 76.12 430 ILE A CA 1
ATOM 3462 C C . ILE A 1 430 ? 38.610 -25.194 4.163 1.00 76.12 430 ILE A C 1
ATOM 3464 O O . ILE A 1 430 ? 38.920 -24.184 3.521 1.00 76.12 430 ILE A O 1
ATOM 3468 N N . ILE A 1 431 ? 37.451 -25.830 4.025 1.00 76.06 431 ILE A N 1
ATOM 3469 C CA . ILE A 1 431 ? 36.355 -25.365 3.184 1.00 76.06 431 ILE A CA 1
ATOM 3470 C C . ILE A 1 431 ? 35.426 -24.503 4.040 1.00 76.06 431 ILE A C 1
ATOM 3472 O O . ILE A 1 431 ? 35.187 -24.771 5.211 1.00 76.06 431 ILE A O 1
ATOM 3476 N N . THR A 1 432 ? 34.924 -23.416 3.474 1.00 79.25 432 THR A N 1
ATOM 3477 C CA . THR A 1 432 ? 33.946 -22.544 4.121 1.00 79.25 432 THR A CA 1
ATOM 3478 C C . THR A 1 432 ? 32.915 -22.128 3.102 1.00 79.25 432 THR A C 1
ATOM 3480 O O . THR A 1 432 ? 33.270 -21.598 2.051 1.00 79.25 432 THR A O 1
ATOM 3483 N N . LEU A 1 433 ? 31.645 -22.358 3.410 1.00 82.50 433 LEU A N 1
ATOM 3484 C CA . LEU A 1 433 ? 30.543 -21.891 2.585 1.00 82.50 433 LEU A CA 1
ATOM 3485 C C . LEU A 1 433 ? 30.100 -20.498 3.015 1.00 82.50 433 LEU A C 1
ATOM 3487 O O . LEU A 1 433 ? 30.104 -20.169 4.195 1.00 82.50 433 LEU A O 1
ATOM 3491 N N . CYS A 1 434 ? 29.697 -19.690 2.043 1.00 85.81 434 CYS A N 1
ATOM 3492 C CA . CYS A 1 434 ? 29.062 -18.404 2.265 1.00 85.81 434 CYS A CA 1
ATOM 3493 C C . CYS A 1 434 ? 27.803 -18.317 1.407 1.00 85.81 434 CYS A C 1
ATOM 3495 O O . CYS A 1 434 ? 27.887 -18.398 0.178 1.00 85.81 434 CYS A O 1
ATOM 3497 N N . THR A 1 435 ? 26.645 -18.140 2.046 1.00 87.25 435 THR A N 1
ATOM 3498 C CA . THR A 1 435 ? 25.410 -17.779 1.344 1.00 87.25 435 THR A CA 1
ATOM 3499 C C . THR A 1 435 ? 25.567 -16.390 0.739 1.00 87.25 435 THR A C 1
ATOM 3501 O O . THR A 1 435 ? 25.794 -15.421 1.463 1.00 87.25 435 THR A O 1
ATOM 3504 N N . ILE A 1 436 ? 25.395 -16.276 -0.575 1.00 90.00 436 ILE A N 1
ATOM 3505 C CA . ILE A 1 436 ? 25.281 -14.986 -1.250 1.00 90.00 436 ILE A CA 1
ATOM 3506 C C . ILE A 1 436 ? 23.811 -14.594 -1.250 1.00 90.00 436 ILE A C 1
ATOM 3508 O O . ILE A 1 436 ? 22.960 -15.326 -1.760 1.00 90.00 436 ILE A O 1
ATOM 3512 N N . ILE A 1 437 ? 23.514 -13.440 -0.663 1.00 88.69 437 ILE A N 1
ATOM 3513 C CA . ILE A 1 437 ? 22.154 -12.911 -0.613 1.00 88.69 437 ILE A CA 1
ATOM 3514 C C . ILE A 1 437 ? 21.836 -12.132 -1.902 1.00 88.69 437 ILE A C 1
ATOM 3516 O O . ILE A 1 437 ? 22.744 -11.527 -2.487 1.00 88.69 437 ILE A O 1
ATOM 3520 N N . PRO A 1 438 ? 20.574 -12.136 -2.371 1.00 87.56 438 PRO A N 1
ATOM 3521 C CA . PRO A 1 438 ? 20.160 -11.308 -3.500 1.00 87.56 438 PRO A CA 1
ATOM 3522 C C . PRO A 1 438 ? 20.437 -9.819 -3.245 1.00 87.56 438 PRO A C 1
ATOM 3524 O O . PRO A 1 438 ? 20.198 -9.316 -2.149 1.00 87.56 438 PRO A O 1
ATOM 3527 N N . SER A 1 439 ? 20.858 -9.072 -4.265 1.00 87.12 439 SER A N 1
ATOM 3528 C CA . SER A 1 439 ? 21.102 -7.628 -4.157 1.00 87.12 439 SER A CA 1
ATOM 3529 C C . SER A 1 439 ? 19.843 -6.833 -3.815 1.00 87.12 439 SER A C 1
ATOM 3531 O O . SER A 1 439 ? 19.925 -5.767 -3.220 1.00 87.12 439 SER A O 1
ATOM 3533 N N . ASN A 1 440 ? 18.664 -7.369 -4.139 1.00 81.88 440 ASN A N 1
ATOM 3534 C CA . ASN A 1 440 ? 17.365 -6.784 -3.798 1.00 81.88 440 ASN A CA 1
ATOM 3535 C C . ASN A 1 440 ? 17.084 -6.756 -2.287 1.00 81.88 440 ASN A C 1
ATOM 3537 O O . ASN A 1 440 ? 16.181 -6.046 -1.849 1.00 81.88 440 ASN A O 1
ATOM 3541 N N . ILE A 1 441 ? 17.822 -7.541 -1.495 1.00 84.06 441 ILE A N 1
ATOM 3542 C CA . ILE A 1 441 ? 17.675 -7.585 -0.036 1.00 84.06 441 ILE A CA 1
ATOM 3543 C C . ILE A 1 441 ? 18.875 -6.985 0.702 1.00 84.06 441 ILE A C 1
ATOM 3545 O O . ILE A 1 441 ? 18.977 -7.114 1.919 1.00 84.06 441 ILE A O 1
ATOM 3549 N N . PHE A 1 442 ? 19.769 -6.308 -0.021 1.00 89.81 442 PHE A N 1
ATOM 3550 C CA . PHE A 1 442 ? 20.784 -5.457 0.587 1.00 89.81 442 PHE A CA 1
ATOM 3551 C C . PHE A 1 442 ? 20.125 -4.357 1.429 1.00 89.81 442 PHE A C 1
ATOM 3553 O O . PHE A 1 442 ? 18.979 -3.970 1.189 1.00 89.81 442 PHE A O 1
ATOM 3560 N N . GLY A 1 443 ? 20.849 -3.836 2.412 1.00 85.88 443 GLY A N 1
ATOM 3561 C CA . GLY A 1 443 ? 20.417 -2.683 3.191 1.00 85.88 443 GLY A CA 1
ATOM 3562 C C . GLY A 1 443 ? 21.451 -1.574 3.173 1.00 85.88 443 GLY A C 1
ATOM 3563 O O . GLY A 1 443 ? 22.461 -1.636 2.477 1.00 85.88 443 GLY A O 1
ATOM 3564 N N . ILE A 1 444 ? 21.141 -0.515 3.911 1.00 87.81 444 ILE A N 1
ATOM 3565 C CA . ILE A 1 444 ? 21.865 0.761 3.853 1.00 87.81 444 ILE A CA 1
ATOM 3566 C C . ILE A 1 444 ? 22.840 0.951 5.017 1.00 87.81 444 ILE A C 1
ATOM 3568 O O . ILE A 1 444 ? 23.690 1.833 4.956 1.00 87.81 444 ILE A O 1
ATOM 3572 N N . THR A 1 445 ? 22.716 0.134 6.067 1.00 86.50 445 THR A N 1
ATOM 3573 C CA . THR A 1 445 ? 23.570 0.164 7.256 1.00 86.50 445 THR A CA 1
ATOM 3574 C C . THR A 1 445 ? 23.805 -1.251 7.767 1.00 86.50 445 THR A C 1
ATOM 3576 O O . THR A 1 445 ? 22.853 -2.007 7.950 1.00 86.50 445 THR A O 1
ATOM 3579 N N . TYR A 1 446 ? 25.061 -1.580 8.058 1.00 87.00 446 TYR A N 1
ATOM 3580 C CA . TYR A 1 446 ? 25.484 -2.850 8.638 1.00 87.00 446 TYR A CA 1
ATOM 3581 C C . TYR A 1 446 ? 26.354 -2.595 9.861 1.00 87.00 446 TYR A C 1
ATOM 3583 O O . TYR A 1 446 ? 27.319 -1.840 9.782 1.00 87.00 446 TYR A O 1
ATOM 3591 N N . SER A 1 447 ? 26.054 -3.272 10.963 1.00 83.56 447 SER A N 1
ATOM 3592 C CA . SER A 1 447 ? 26.900 -3.300 12.158 1.00 83.56 447 SER A CA 1
ATOM 3593 C C . SER A 1 447 ? 27.411 -4.721 12.350 1.00 83.56 447 SER A C 1
ATOM 3595 O O . SER A 1 447 ? 26.649 -5.676 12.195 1.00 83.56 447 SER A O 1
ATOM 3597 N N . PHE A 1 448 ? 28.696 -4.884 12.659 1.00 85.25 448 PHE A N 1
ATOM 3598 C CA . PHE A 1 448 ? 29.289 -6.212 12.815 1.00 85.25 448 PHE A CA 1
ATOM 3599 C C . PHE A 1 448 ? 30.273 -6.283 13.978 1.00 85.25 448 PHE A C 1
ATOM 3601 O O . PHE A 1 448 ? 30.896 -5.292 14.356 1.00 85.25 448 PHE A O 1
ATOM 3608 N N . MET A 1 449 ? 30.447 -7.502 14.489 1.00 82.88 449 MET A N 1
ATOM 3609 C CA . MET A 1 449 ? 31.492 -7.855 15.446 1.00 82.88 449 MET A CA 1
ATOM 3610 C C . MET A 1 449 ? 32.435 -8.888 14.874 1.00 82.88 449 MET A C 1
ATOM 3612 O O . MET A 1 449 ? 32.088 -9.615 13.944 1.00 82.88 449 MET A O 1
ATOM 3616 N N . LEU A 1 450 ? 33.614 -8.977 15.479 1.00 86.94 450 LEU A N 1
ATOM 3617 C CA . LEU A 1 450 ? 34.620 -9.965 15.133 1.00 86.94 450 LEU A CA 1
ATOM 3618 C C . LEU A 1 450 ? 34.550 -11.129 16.135 1.00 86.94 450 LEU A C 1
ATOM 3620 O O . LEU A 1 450 ? 34.865 -10.941 17.311 1.00 86.94 450 LEU A O 1
ATOM 3624 N N . PRO A 1 451 ? 34.123 -12.330 15.702 1.00 82.06 451 PRO A N 1
ATOM 3625 C CA . PRO A 1 451 ? 34.198 -13.541 16.504 1.00 82.06 451 PRO A CA 1
ATOM 3626 C C . PRO A 1 451 ? 35.612 -13.786 17.030 1.00 82.06 451 PRO A C 1
ATOM 3628 O O . PRO A 1 451 ? 36.584 -13.739 16.278 1.00 82.06 451 PRO A O 1
ATOM 3631 N N . ASP A 1 452 ? 35.722 -14.128 18.308 1.00 80.50 452 ASP A N 1
ATOM 3632 C CA . ASP A 1 452 ? 36.988 -14.551 18.899 1.00 80.50 452 ASP A CA 1
ATOM 3633 C C . ASP A 1 452 ? 37.465 -15.873 18.286 1.00 80.50 452 ASP A C 1
ATOM 3635 O O . ASP A 1 452 ? 36.668 -16.705 17.854 1.00 80.50 452 ASP A O 1
ATOM 3639 N N . GLY A 1 453 ? 38.773 -16.126 18.370 1.00 82.88 453 GLY A N 1
ATOM 3640 C CA . GLY A 1 453 ? 39.367 -17.409 17.972 1.00 82.88 453 GLY A CA 1
ATOM 3641 C C . GLY A 1 453 ? 39.752 -17.496 16.494 1.00 82.88 453 GLY A C 1
ATOM 3642 O O . GLY A 1 453 ? 40.332 -18.491 16.055 1.00 82.88 453 GLY A O 1
ATOM 3643 N N . PHE A 1 454 ? 39.533 -16.413 15.751 1.00 85.31 454 PHE A N 1
ATOM 3644 C CA . PHE A 1 454 ? 40.052 -16.217 14.406 1.00 85.31 454 PHE A CA 1
ATOM 3645 C C . PHE A 1 454 ? 41.221 -15.230 14.450 1.00 85.31 454 PHE A C 1
ATOM 3647 O O . PHE A 1 454 ? 41.221 -14.275 15.224 1.00 85.31 454 PHE A O 1
ATOM 3654 N N . SER A 1 455 ? 42.278 -15.511 13.686 1.00 87.06 455 SER A N 1
ATOM 3655 C CA . SER A 1 455 ? 43.489 -14.677 13.672 1.00 87.06 455 SER A CA 1
ATOM 3656 C C . SER A 1 455 ? 43.379 -13.505 12.707 1.00 87.06 455 SER A C 1
ATOM 3658 O O . SER A 1 455 ? 44.116 -12.528 12.835 1.00 87.06 455 SER A O 1
ATOM 3660 N N . SER A 1 456 ? 42.490 -13.623 11.728 1.00 89.44 456 SER A N 1
ATOM 3661 C CA . SER A 1 456 ? 42.295 -12.642 10.674 1.00 89.44 456 SER A CA 1
ATOM 3662 C C . SER A 1 456 ? 40.829 -12.590 10.283 1.00 89.44 456 SER A C 1
ATOM 3664 O O . SER A 1 456 ? 40.133 -13.605 10.254 1.00 89.44 456 SER A O 1
ATOM 3666 N N . HIS A 1 457 ? 40.379 -11.376 9.984 1.00 90.50 457 HIS A N 1
ATOM 3667 C CA . HIS A 1 457 ? 39.025 -11.091 9.555 1.00 90.50 457 HIS A CA 1
ATOM 3668 C C . HIS A 1 457 ? 39.058 -10.187 8.334 1.00 90.50 457 HIS A C 1
ATOM 3670 O O . HIS A 1 457 ? 39.900 -9.292 8.230 1.00 90.50 457 HIS A O 1
ATOM 3676 N N . TYR A 1 458 ? 38.124 -10.417 7.425 1.00 90.25 458 TYR A N 1
ATOM 3677 C CA . TYR A 1 458 ? 37.987 -9.674 6.189 1.00 90.25 458 TYR A CA 1
ATOM 3678 C C . TYR A 1 458 ? 36.536 -9.293 5.989 1.00 90.25 458 TYR A C 1
ATOM 3680 O O . TYR A 1 458 ? 35.631 -10.095 6.215 1.00 90.25 458 TYR A O 1
ATOM 3688 N N . LEU A 1 459 ? 36.338 -8.077 5.513 1.00 91.88 459 LEU A N 1
ATOM 3689 C CA . LEU A 1 459 ? 35.045 -7.598 5.083 1.00 91.88 459 LEU A CA 1
ATOM 3690 C C . LEU A 1 459 ? 35.001 -7.558 3.567 1.00 91.88 459 LEU A C 1
ATOM 3692 O O . LEU A 1 459 ? 35.973 -7.137 2.935 1.00 91.88 459 LEU A O 1
ATOM 3696 N N . VAL A 1 460 ? 33.869 -7.965 3.003 1.00 91.81 460 VAL A N 1
ATOM 3697 C CA . VAL A 1 460 ? 33.568 -7.773 1.588 1.00 91.81 460 VAL A CA 1
ATOM 3698 C C . VAL A 1 460 ? 32.311 -6.936 1.449 1.00 91.81 460 VAL A C 1
ATOM 3700 O O . VAL A 1 460 ? 31.248 -7.318 1.936 1.00 91.81 460 VAL A O 1
ATOM 3703 N N . LEU A 1 461 ? 32.451 -5.797 0.776 1.00 92.75 461 LEU A N 1
ATOM 3704 C CA . LEU A 1 461 ? 31.355 -4.898 0.445 1.00 92.75 461 LEU A CA 1
ATOM 3705 C C . LEU A 1 461 ? 31.045 -4.992 -1.041 1.00 92.75 461 LEU A C 1
ATOM 3707 O O . LEU A 1 461 ? 31.955 -4.967 -1.868 1.00 92.75 461 LEU A O 1
ATOM 3711 N N . VAL A 1 462 ? 29.762 -5.061 -1.372 1.00 91.94 462 VAL A N 1
ATOM 3712 C CA . VAL A 1 462 ? 29.258 -5.116 -2.743 1.00 91.94 462 VAL A CA 1
ATOM 3713 C C . VAL A 1 462 ? 28.289 -3.958 -2.946 1.00 91.94 462 VAL A C 1
ATOM 3715 O O . VAL A 1 462 ? 27.194 -3.982 -2.404 1.00 91.94 462 VAL A O 1
ATOM 3718 N N . THR A 1 463 ? 28.650 -2.946 -3.725 1.00 91.00 463 THR A N 1
ATOM 3719 C CA . THR A 1 463 ? 27.813 -1.749 -3.919 1.00 91.00 463 THR A CA 1
ATOM 3720 C C . THR A 1 463 ? 27.737 -1.360 -5.388 1.00 91.00 463 THR A C 1
ATOM 3722 O O . THR A 1 463 ? 28.657 -1.631 -6.151 1.00 91.00 463 THR A O 1
ATOM 3725 N N . GLN A 1 464 ? 26.644 -0.723 -5.802 1.00 88.00 464 GLN A N 1
ATOM 3726 C CA . GLN A 1 464 ? 26.535 -0.122 -7.136 1.00 88.00 464 GLN A CA 1
ATOM 3727 C C . GLN A 1 464 ? 27.101 1.305 -7.188 1.00 88.00 464 GLN A C 1
ATOM 3729 O O . GLN A 1 464 ? 27.426 1.822 -8.256 1.00 88.00 464 GLN A O 1
ATOM 3734 N N . LYS A 1 465 ? 27.242 1.954 -6.028 1.00 87.44 465 LYS A N 1
ATOM 3735 C CA . LYS A 1 465 ? 27.780 3.310 -5.909 1.00 87.44 465 LYS A CA 1
ATOM 3736 C C . LYS A 1 465 ? 29.303 3.298 -5.739 1.00 87.44 465 LYS A C 1
ATOM 3738 O O . LYS A 1 465 ? 29.887 2.260 -5.403 1.00 87.44 465 LYS A O 1
ATOM 3743 N N . PRO A 1 466 ? 29.982 4.423 -6.030 1.00 84.75 466 PRO A N 1
ATOM 3744 C CA . PRO A 1 466 ? 31.403 4.560 -5.748 1.00 84.75 466 PRO A CA 1
ATOM 3745 C C . PRO A 1 466 ? 31.682 4.457 -4.246 1.00 84.75 466 PRO A C 1
ATOM 3747 O O . PRO A 1 466 ? 30.822 4.706 -3.408 1.00 84.75 466 PRO A O 1
ATOM 3750 N N . TYR A 1 467 ? 32.926 4.117 -3.923 1.00 81.19 467 TYR A N 1
ATOM 3751 C CA . TYR A 1 467 ? 33.420 3.932 -2.559 1.00 81.19 467 TYR A CA 1
ATOM 3752 C C . TYR A 1 467 ? 33.114 5.100 -1.607 1.00 81.19 467 TYR A C 1
ATOM 3754 O O . TYR A 1 467 ? 32.810 4.875 -0.439 1.00 81.19 467 TYR A O 1
ATOM 3762 N N . ASP A 1 468 ? 33.161 6.334 -2.118 1.00 84.56 468 ASP A N 1
ATOM 3763 C CA . ASP A 1 468 ? 32.948 7.557 -1.333 1.00 84.56 468 ASP A CA 1
ATOM 3764 C C . ASP A 1 468 ? 31.522 7.687 -0.783 1.00 84.56 468 ASP A C 1
ATOM 3766 O O . ASP A 1 468 ? 31.278 8.508 0.100 1.00 84.56 468 ASP A O 1
ATOM 3770 N N . ASP A 1 469 ? 30.593 6.864 -1.275 1.00 87.25 469 ASP A N 1
ATOM 3771 C CA . ASP A 1 469 ? 29.237 6.773 -0.753 1.00 87.25 469 ASP A CA 1
ATOM 3772 C C . ASP A 1 469 ? 29.153 6.046 0.597 1.00 87.25 469 ASP A C 1
ATOM 3774 O O . ASP A 1 469 ? 28.139 6.128 1.275 1.00 87.25 469 ASP A O 1
ATOM 3778 N N . LEU A 1 470 ? 30.194 5.335 1.028 1.00 89.62 470 LEU A N 1
ATOM 3779 C CA . LEU A 1 470 ? 30.157 4.562 2.266 1.00 89.62 470 LEU A CA 1
ATOM 3780 C C . LEU A 1 470 ? 30.869 5.315 3.410 1.00 89.62 470 LEU A C 1
ATOM 3782 O O . LEU A 1 470 ? 31.954 5.879 3.244 1.00 89.62 470 LEU A O 1
ATOM 3786 N N . ARG A 1 471 ? 30.277 5.305 4.612 1.00 86.88 471 ARG A N 1
ATOM 3787 C CA . ARG A 1 471 ? 30.833 5.845 5.872 1.00 86.88 471 ARG A CA 1
ATOM 3788 C C . ARG A 1 471 ? 31.037 4.744 6.905 1.00 86.88 471 ARG A C 1
ATOM 3790 O O . ARG A 1 471 ? 30.167 3.905 7.085 1.00 86.88 471 ARG A O 1
ATOM 3797 N N . GLY A 1 472 ? 32.187 4.772 7.573 1.00 81.62 472 GLY A N 1
ATOM 3798 C CA . GLY A 1 472 ? 32.630 3.805 8.580 1.00 81.62 472 GLY A CA 1
ATOM 3799 C C . GLY A 1 472 ? 34.125 3.997 8.848 1.00 81.62 472 GLY A C 1
ATOM 3800 O O . GLY A 1 472 ? 34.857 4.464 7.970 1.00 81.62 472 GLY A O 1
ATOM 3801 N N . HIS A 1 473 ? 34.598 3.680 10.051 1.00 82.06 473 HIS A N 1
ATOM 3802 C CA . HIS A 1 473 ? 36.012 3.829 10.419 1.00 82.06 473 HIS A CA 1
ATOM 3803 C C . HIS A 1 473 ? 36.904 2.860 9.642 1.00 82.06 473 HIS A C 1
ATOM 3805 O O . HIS A 1 473 ? 38.002 3.218 9.214 1.00 82.06 473 HIS A O 1
ATOM 3811 N N . VAL A 1 474 ? 36.422 1.636 9.429 1.00 77.94 474 VAL A N 1
ATOM 3812 C CA . VAL A 1 474 ? 37.174 0.570 8.767 1.00 77.94 474 VAL A CA 1
ATOM 3813 C C . VAL A 1 474 ? 37.175 0.727 7.250 1.00 77.94 474 VAL A C 1
ATOM 3815 O O . VAL A 1 474 ? 38.009 0.129 6.572 1.00 77.94 474 VAL A O 1
ATOM 3818 N N . ILE A 1 475 ? 36.318 1.595 6.706 1.00 75.19 475 ILE A N 1
ATOM 3819 C CA . ILE A 1 475 ? 36.254 1.840 5.266 1.00 75.19 475 ILE A CA 1
ATOM 3820 C C . ILE A 1 475 ? 37.635 2.183 4.727 1.00 75.19 475 ILE A C 1
ATOM 3822 O O . ILE A 1 475 ? 38.072 1.499 3.817 1.00 75.19 475 ILE A O 1
ATOM 3826 N N . GLN A 1 476 ? 38.387 3.080 5.378 1.00 73.88 476 GLN A N 1
ATOM 3827 C CA . GLN A 1 476 ? 39.737 3.498 4.955 1.00 73.88 476 GLN A CA 1
ATOM 3828 C C . GLN A 1 476 ? 40.750 2.351 4.758 1.00 73.88 476 GLN A C 1
ATOM 3830 O O . GLN A 1 476 ? 41.777 2.549 4.108 1.00 73.88 476 GLN A O 1
ATOM 3835 N N . LEU A 1 477 ? 40.494 1.168 5.325 1.00 74.38 477 LEU A N 1
ATOM 3836 C CA . LEU A 1 477 ? 41.345 -0.020 5.205 1.00 74.38 477 LEU A CA 1
ATOM 3837 C C . LEU A 1 477 ? 40.937 -0.938 4.044 1.00 74.38 477 LEU A C 1
ATOM 3839 O O . LEU A 1 477 ? 41.705 -1.829 3.664 1.00 74.38 477 LEU A O 1
ATOM 3843 N N . LEU A 1 478 ? 39.748 -0.734 3.480 1.00 77.69 478 LEU A N 1
ATOM 3844 C CA . LEU A 1 478 ? 39.238 -1.496 2.354 1.00 77.69 478 LEU A CA 1
ATOM 3845 C C . LEU A 1 478 ? 39.929 -1.046 1.073 1.00 77.69 478 LEU A C 1
ATOM 3847 O O . LEU A 1 478 ? 40.072 0.141 0.784 1.00 77.69 478 LEU A O 1
ATOM 3851 N N . LYS A 1 479 ? 40.355 -2.024 0.280 1.00 76.81 479 LYS A N 1
ATOM 3852 C CA . LYS A 1 479 ? 40.894 -1.779 -1.051 1.00 76.81 479 LYS A CA 1
ATOM 3853 C C . LYS A 1 479 ? 39.872 -2.262 -2.075 1.00 76.81 479 LYS A C 1
ATOM 3855 O O . LYS A 1 479 ? 39.180 -3.253 -1.823 1.00 76.81 479 LYS A O 1
ATOM 3860 N N . PRO A 1 480 ? 39.752 -1.595 -3.231 1.00 74.06 480 PRO A N 1
ATOM 3861 C CA . PRO A 1 480 ? 39.032 -2.181 -4.350 1.00 74.06 480 PRO A CA 1
ATOM 3862 C C . PRO A 1 480 ? 39.691 -3.524 -4.672 1.00 74.06 480 PRO A C 1
ATOM 3864 O O . PRO A 1 480 ? 40.878 -3.576 -4.995 1.00 74.06 480 PRO A O 1
ATOM 3867 N N . ALA A 1 481 ? 38.936 -4.614 -4.530 1.00 66.12 481 ALA A N 1
ATOM 3868 C CA . ALA A 1 481 ? 39.456 -5.956 -4.794 1.00 66.12 481 ALA A CA 1
ATOM 3869 C C . ALA A 1 481 ? 39.672 -6.189 -6.291 1.00 66.12 481 ALA A C 1
ATOM 3871 O O . ALA A 1 481 ? 40.471 -7.027 -6.694 1.00 66.12 481 ALA A O 1
ATOM 3872 N N . PHE A 1 482 ? 38.978 -5.408 -7.120 1.00 66.06 482 PHE A N 1
ATOM 3873 C CA . PHE A 1 482 ? 39.055 -5.475 -8.567 1.00 66.06 482 PHE A CA 1
ATOM 3874 C C . PHE A 1 482 ? 39.161 -4.053 -9.128 1.00 66.06 482 PHE A C 1
ATOM 3876 O O . PHE A 1 482 ? 38.164 -3.383 -9.372 1.00 66.06 482 PHE A O 1
ATOM 3883 N N . ASN A 1 483 ? 40.392 -3.573 -9.321 1.00 50.81 483 ASN A N 1
ATOM 3884 C CA . ASN A 1 483 ? 40.666 -2.346 -10.072 1.00 50.81 483 ASN A CA 1
ATOM 3885 C C . ASN A 1 483 ? 40.594 -2.650 -11.575 1.00 50.81 483 ASN A C 1
ATOM 3887 O O . ASN A 1 483 ? 41.622 -2.763 -12.240 1.00 50.81 483 ASN A O 1
ATOM 3891 N N . SER A 1 484 ? 39.394 -2.809 -12.132 1.00 47.97 484 SER A N 1
ATOM 3892 C CA . SER A 1 484 ? 39.231 -2.725 -13.583 1.00 47.97 484 SER A CA 1
ATOM 3893 C C . SER A 1 484 ? 38.449 -1.468 -13.919 1.00 47.97 484 SER A C 1
ATOM 3895 O O . SER A 1 484 ? 37.265 -1.369 -13.623 1.00 47.97 484 SER A O 1
ATOM 3897 N N . SER A 1 485 ? 39.095 -0.538 -14.611 1.00 46.56 485 SER A N 1
ATOM 3898 C CA . SER A 1 485 ? 38.503 0.655 -15.228 1.00 46.56 485 SER A CA 1
ATOM 3899 C C . SER A 1 485 ? 37.439 0.355 -16.306 1.00 46.56 485 SER A C 1
ATOM 3901 O O . SER A 1 485 ? 37.026 1.257 -17.027 1.00 46.56 485 SER A O 1
ATOM 3903 N N . GLY A 1 486 ? 36.983 -0.897 -16.424 1.00 51.38 486 GLY A N 1
ATOM 3904 C CA . GLY A 1 486 ? 35.914 -1.354 -17.309 1.00 51.38 486 GLY A CA 1
ATOM 3905 C C . GLY A 1 486 ? 34.730 -1.889 -16.503 1.00 51.38 486 GLY A C 1
ATOM 3906 O O . GLY A 1 486 ? 34.502 -3.096 -16.465 1.00 51.38 486 GLY A O 1
ATOM 3907 N N . ASN A 1 487 ? 33.992 -0.995 -15.843 1.00 49.97 487 ASN A N 1
ATOM 3908 C CA . ASN A 1 487 ? 32.754 -1.311 -15.122 1.00 49.97 487 ASN A CA 1
ATOM 3909 C C . ASN A 1 487 ? 31.630 -1.645 -16.116 1.00 49.97 487 ASN A C 1
ATOM 3911 O O . ASN A 1 487 ? 30.806 -0.800 -16.444 1.00 49.97 487 ASN A O 1
ATOM 3915 N N . SER A 1 488 ? 31.583 -2.880 -16.609 1.00 53.31 488 SER A N 1
ATOM 3916 C CA . SER A 1 488 ? 30.540 -3.305 -17.556 1.00 53.31 488 SER A CA 1
ATOM 3917 C C . SER A 1 488 ? 29.183 -3.612 -16.901 1.00 53.31 488 SER A C 1
ATOM 3919 O O . SER A 1 488 ? 28.194 -3.756 -17.611 1.00 53.31 488 SER A O 1
ATOM 3921 N N . ALA A 1 489 ? 29.102 -3.669 -15.564 1.00 64.31 489 ALA A N 1
ATOM 3922 C CA . ALA A 1 489 ? 27.858 -3.970 -14.842 1.00 64.31 489 ALA A CA 1
ATOM 3923 C C . ALA A 1 489 ? 27.527 -3.004 -13.688 1.00 64.31 489 ALA A C 1
ATOM 3925 O O . ALA A 1 489 ? 26.592 -3.264 -12.938 1.00 64.31 489 ALA A O 1
ATOM 3926 N N . GLY A 1 490 ? 28.299 -1.924 -13.506 1.00 78.75 490 GLY A N 1
ATOM 3927 C CA . GLY A 1 490 ? 28.027 -0.924 -12.464 1.00 78.75 490 GLY A CA 1
ATOM 3928 C C . GLY A 1 490 ? 28.100 -1.440 -11.019 1.00 78.75 490 GLY A C 1
ATOM 3929 O O . GLY A 1 490 ? 27.503 -0.831 -10.143 1.00 78.75 490 GLY A O 1
ATOM 3930 N N . VAL A 1 491 ? 28.799 -2.551 -10.754 1.00 85.56 491 VAL A N 1
ATOM 3931 C CA . VAL A 1 491 ? 28.978 -3.113 -9.403 1.00 85.56 491 VAL A CA 1
ATOM 3932 C C . VAL A 1 491 ? 30.440 -3.008 -8.980 1.00 85.56 491 VAL A C 1
ATOM 3934 O O . VAL A 1 491 ? 31.329 -3.512 -9.664 1.00 85.56 491 VAL A O 1
ATOM 3937 N N . ASN A 1 492 ? 30.676 -2.409 -7.819 1.00 86.81 492 ASN A N 1
ATOM 3938 C CA . ASN A 1 492 ? 31.971 -2.277 -7.168 1.00 86.81 492 ASN A CA 1
ATOM 3939 C C . ASN A 1 492 ? 32.069 -3.261 -5.991 1.00 86.81 492 ASN A C 1
ATOM 3941 O O . ASN A 1 492 ? 31.140 -3.388 -5.190 1.00 86.81 492 ASN A O 1
ATOM 3945 N N . ILE A 1 493 ? 33.209 -3.949 -5.877 1.00 89.06 493 ILE A N 1
ATOM 3946 C CA . ILE A 1 493 ? 33.485 -4.895 -4.789 1.00 89.06 493 ILE A CA 1
ATOM 3947 C C . ILE A 1 493 ? 34.739 -4.445 -4.045 1.00 89.06 493 ILE A C 1
ATOM 3949 O O . ILE A 1 493 ? 35.830 -4.362 -4.619 1.00 89.06 493 ILE A O 1
ATOM 3953 N N . PHE A 1 494 ? 34.585 -4.190 -2.751 1.00 89.00 494 PHE A N 1
ATOM 3954 C CA . PHE A 1 494 ? 35.669 -3.789 -1.862 1.00 89.00 494 PHE A CA 1
ATOM 3955 C C . PHE A 1 494 ? 35.972 -4.916 -0.892 1.00 89.00 494 PHE A C 1
ATOM 3957 O O . PHE A 1 494 ? 35.057 -5.509 -0.328 1.00 89.00 494 PHE A O 1
ATOM 3964 N N . VAL A 1 495 ? 37.254 -5.206 -0.696 1.00 89.38 495 VAL A N 1
ATOM 3965 C CA . VAL A 1 495 ? 37.704 -6.217 0.260 1.00 89.38 495 VAL A CA 1
ATOM 3966 C C . VAL A 1 495 ? 38.815 -5.621 1.103 1.00 89.38 495 VAL A C 1
ATOM 3968 O O . VAL A 1 495 ? 39.732 -4.976 0.592 1.00 89.38 495 VAL A O 1
ATOM 3971 N N . GLY A 1 496 ? 38.767 -5.847 2.408 1.00 87.88 496 GLY A N 1
ATOM 3972 C CA . GLY A 1 496 ? 39.866 -5.443 3.269 1.00 87.88 496 GLY A CA 1
ATOM 3973 C C . GLY A 1 496 ? 39.834 -6.101 4.635 1.00 87.88 496 GLY A C 1
ATOM 3974 O O . GLY A 1 496 ? 38.804 -6.643 5.042 1.00 87.88 496 GLY A O 1
ATOM 3975 N N . PRO A 1 497 ? 40.983 -6.106 5.326 1.00 90.38 497 PRO A N 1
ATOM 3976 C CA . PRO A 1 497 ? 41.065 -6.627 6.675 1.00 90.38 497 PRO A CA 1
ATOM 3977 C C . PRO A 1 497 ? 40.291 -5.724 7.640 1.00 90.38 497 PRO A C 1
ATOM 3979 O O . PRO A 1 497 ? 40.372 -4.499 7.556 1.00 90.38 497 PRO A O 1
ATOM 3982 N N . VAL A 1 498 ? 39.592 -6.337 8.589 1.00 89.69 498 VAL A N 1
ATOM 3983 C CA . VAL A 1 498 ? 38.953 -5.658 9.724 1.00 89.69 498 VAL A CA 1
ATOM 3984 C C . VAL A 1 498 ? 39.635 -6.134 11.005 1.00 89.69 498 VAL A C 1
ATOM 3986 O O . VAL A 1 498 ? 39.849 -7.327 11.197 1.00 89.69 498 VAL A O 1
ATOM 3989 N N . THR A 1 499 ? 40.021 -5.209 11.880 1.00 88.44 499 THR A N 1
ATOM 3990 C CA . THR A 1 499 ? 40.604 -5.545 13.197 1.00 88.44 499 THR A CA 1
ATOM 3991 C C . THR A 1 499 ? 39.727 -5.105 14.357 1.00 88.44 499 THR A C 1
ATOM 3993 O O . THR A 1 499 ? 39.961 -5.530 15.482 1.00 88.44 499 THR A O 1
ATOM 3996 N N . ASN A 1 500 ? 38.736 -4.258 14.080 1.00 86.75 500 ASN A N 1
ATOM 3997 C CA . ASN A 1 500 ? 37.806 -3.716 15.054 1.00 86.75 500 ASN A CA 1
ATOM 3998 C C . ASN A 1 500 ? 36.372 -3.891 14.547 1.00 86.75 500 ASN A C 1
ATOM 4000 O O . ASN A 1 500 ? 36.134 -3.996 13.342 1.00 86.75 500 ASN A O 1
ATOM 4004 N N . GLU A 1 501 ? 35.446 -3.904 15.494 1.00 85.12 501 GLU A N 1
ATOM 4005 C CA . GLU A 1 501 ? 34.006 -3.815 15.267 1.00 85.12 501 GLU A CA 1
ATOM 4006 C C . GLU A 1 501 ? 33.667 -2.424 14.718 1.00 85.12 501 GLU A C 1
ATOM 4008 O O . GLU A 1 501 ? 34.305 -1.436 15.097 1.00 85.12 501 GLU A O 1
ATOM 4013 N N . ASP A 1 502 ? 32.698 -2.336 13.810 1.00 85.31 502 ASP A N 1
ATOM 4014 C CA . ASP A 1 502 ? 32.321 -1.063 13.194 1.00 85.31 502 ASP A CA 1
ATOM 4015 C C . ASP A 1 502 ? 30.884 -1.091 12.667 1.00 85.31 502 ASP A C 1
ATOM 4017 O O . ASP A 1 502 ? 30.251 -2.145 12.540 1.00 85.31 502 ASP A O 1
ATOM 4021 N N . THR A 1 503 ? 30.380 0.098 12.345 1.00 85.50 503 THR A N 1
ATOM 4022 C CA . THR A 1 503 ? 29.137 0.286 11.599 1.00 85.50 503 THR A CA 1
ATOM 4023 C C . THR A 1 503 ? 29.439 0.981 10.282 1.00 85.50 503 THR A C 1
ATOM 4025 O O . THR A 1 503 ? 30.152 1.982 10.239 1.00 85.50 503 THR A O 1
ATOM 4028 N N . ILE A 1 504 ? 28.891 0.432 9.205 1.00 88.50 504 ILE A N 1
ATOM 4029 C CA . ILE A 1 504 ? 29.072 0.923 7.844 1.00 88.50 504 ILE A CA 1
ATOM 4030 C C . ILE A 1 504 ? 27.715 1.357 7.319 1.00 88.50 504 ILE A C 1
ATOM 4032 O O . ILE A 1 504 ? 26.781 0.559 7.328 1.00 88.50 504 ILE A O 1
ATOM 4036 N N . THR A 1 505 ? 27.623 2.590 6.831 1.00 89.25 505 THR A N 1
ATOM 4037 C CA . THR A 1 505 ? 26.383 3.204 6.339 1.00 89.25 505 THR A CA 1
ATOM 4038 C C . THR A 1 505 ? 26.604 3.852 4.975 1.00 89.25 505 THR A C 1
ATOM 4040 O O . THR A 1 505 ? 27.635 4.485 4.760 1.00 89.25 505 THR A O 1
ATOM 4043 N N . SER A 1 506 ? 25.639 3.733 4.063 1.00 90.12 506 SER A N 1
ATOM 4044 C CA . SER A 1 506 ? 25.614 4.504 2.813 1.00 90.12 506 SER A CA 1
ATOM 4045 C C . SER A 1 506 ? 25.117 5.935 3.065 1.00 90.12 506 SER A C 1
ATOM 4047 O O . SER A 1 506 ? 24.080 6.140 3.693 1.00 90.12 506 SER A O 1
ATOM 4049 N N . ILE A 1 507 ? 25.846 6.930 2.557 1.00 87.12 507 ILE A N 1
ATOM 4050 C CA . ILE A 1 507 ? 25.522 8.362 2.640 1.00 87.12 507 ILE A CA 1
ATOM 4051 C C . ILE A 1 507 ? 24.300 8.676 1.780 1.00 87.12 507 ILE A C 1
ATOM 4053 O O . ILE A 1 507 ? 23.400 9.380 2.231 1.00 87.12 507 ILE A O 1
ATOM 4057 N N . SER A 1 508 ? 24.258 8.146 0.556 1.00 85.50 508 SER A N 1
ATOM 4058 C CA . SER A 1 508 ? 23.126 8.302 -0.366 1.00 85.50 508 SER A CA 1
ATOM 4059 C C . SER A 1 508 ? 21.943 7.392 -0.043 1.00 85.50 508 SER A C 1
ATOM 4061 O O . SER A 1 508 ? 20.971 7.382 -0.792 1.00 85.50 508 SER A O 1
ATOM 4063 N N . GLN A 1 509 ? 22.012 6.627 1.052 1.00 86.31 509 GLN A N 1
ATOM 4064 C CA . GLN A 1 509 ? 21.016 5.619 1.420 1.00 86.31 509 GLN A CA 1
ATOM 4065 C C . GLN A 1 509 ? 20.823 4.548 0.336 1.00 86.31 509 GLN A C 1
ATOM 4067 O O . GLN A 1 509 ? 19.743 3.974 0.193 1.00 86.31 509 GLN A O 1
ATOM 4072 N N . THR A 1 510 ? 21.872 4.250 -0.432 1.00 86.56 510 THR A N 1
ATOM 4073 C CA . THR A 1 510 ? 21.820 3.177 -1.421 1.00 86.56 510 THR A CA 1
ATOM 4074 C C . THR A 1 510 ? 22.135 1.826 -0.782 1.00 86.56 510 THR A C 1
ATOM 4076 O O . THR A 1 510 ? 23.093 1.705 -0.011 1.00 86.56 510 THR A O 1
ATOM 4079 N N . PRO A 1 511 ? 21.338 0.782 -1.071 1.00 90.31 511 PRO A N 1
ATOM 4080 C CA . PRO A 1 511 ? 21.610 -0.548 -0.553 1.00 90.31 511 PRO A CA 1
ATOM 4081 C C . PRO A 1 511 ? 22.934 -1.119 -1.074 1.00 90.31 511 PRO A C 1
ATOM 4083 O O . PRO A 1 511 ? 23.230 -1.056 -2.269 1.00 90.31 511 PRO A O 1
ATOM 4086 N N . PHE A 1 512 ? 23.707 -1.746 -0.193 1.00 93.50 512 PHE A N 1
ATOM 4087 C CA . PHE A 1 512 ? 24.931 -2.473 -0.537 1.00 93.50 512 PHE A CA 1
ATOM 4088 C C . PHE A 1 512 ? 24.980 -3.804 0.208 1.00 93.50 512 PHE A C 1
ATOM 4090 O O . PHE A 1 512 ? 24.377 -3.928 1.252 1.00 93.50 512 PHE A O 1
ATOM 4097 N N . GLY A 1 513 ? 25.667 -4.817 -0.305 1.00 91.75 513 GLY A N 1
ATOM 4098 C CA . GLY A 1 513 ? 25.861 -6.095 0.373 1.00 91.75 513 GLY A CA 1
ATOM 4099 C C . GLY A 1 513 ? 27.083 -6.045 1.279 1.00 91.75 513 GLY A C 1
ATOM 4100 O O . GLY A 1 513 ? 28.104 -5.469 0.905 1.00 91.75 513 GLY A O 1
ATOM 4101 N N . CYS A 1 514 ? 27.006 -6.679 2.446 1.00 92.75 514 CYS A N 1
ATOM 4102 C CA . CYS A 1 514 ? 28.088 -6.711 3.423 1.00 92.75 514 CYS A CA 1
ATOM 4103 C C . CYS A 1 514 ? 28.296 -8.142 3.924 1.00 92.75 514 CYS A C 1
ATOM 4105 O O . CYS A 1 514 ? 27.352 -8.797 4.361 1.00 92.75 514 CYS A O 1
ATOM 4107 N N . TYR A 1 515 ? 29.526 -8.641 3.843 1.00 92.19 515 TYR A N 1
ATOM 4108 C CA . TYR A 1 515 ? 29.867 -10.024 4.165 1.00 92.19 515 TYR A CA 1
ATOM 4109 C C . TYR A 1 515 ? 31.120 -10.065 5.034 1.00 92.19 515 TYR A C 1
ATOM 4111 O O . TYR A 1 515 ? 32.108 -9.393 4.730 1.00 92.19 515 TYR A O 1
ATOM 4119 N N . LEU A 1 516 ? 31.092 -10.879 6.088 1.00 90.88 516 LEU A N 1
ATOM 4120 C CA . LEU A 1 516 ? 32.196 -11.033 7.028 1.00 90.88 516 LEU A CA 1
ATOM 4121 C C . LEU A 1 516 ? 32.819 -12.420 6.899 1.00 90.88 516 LEU A C 1
ATOM 4123 O O . LEU A 1 516 ? 32.128 -13.438 6.939 1.00 90.88 516 LEU A O 1
ATOM 4127 N N . PHE A 1 517 ? 34.141 -12.444 6.793 1.00 89.38 517 PHE A N 1
ATOM 4128 C CA . PHE A 1 517 ? 34.949 -13.651 6.703 1.00 89.38 517 PHE A CA 1
ATOM 4129 C C . PHE A 1 517 ? 35.968 -13.648 7.829 1.00 89.38 517 PHE A C 1
ATOM 4131 O O . PHE A 1 517 ? 36.535 -12.607 8.158 1.00 89.38 517 PHE A O 1
ATOM 4138 N N . GLY A 1 518 ? 36.271 -14.820 8.368 1.00 87.69 518 GLY A N 1
ATOM 4139 C CA . GLY A 1 518 ? 37.406 -14.984 9.264 1.00 87.69 518 GLY A CA 1
ATOM 4140 C C . GLY A 1 518 ? 38.102 -16.311 9.056 1.00 87.69 518 GLY A C 1
ATOM 4141 O O . GLY A 1 518 ? 37.510 -17.280 8.579 1.00 87.69 518 GLY A O 1
ATOM 4142 N N . ASP A 1 519 ? 39.385 -16.344 9.379 1.00 85.94 519 ASP A N 1
ATOM 4143 C CA . ASP A 1 519 ? 40.208 -17.542 9.332 1.00 85.94 519 ASP A CA 1
ATOM 4144 C C . ASP A 1 519 ? 41.201 -17.625 10.491 1.00 85.94 519 ASP A C 1
ATOM 4146 O O . ASP A 1 519 ? 41.647 -16.642 11.089 1.00 85.94 519 ASP A O 1
ATOM 4150 N N . SER A 1 520 ? 41.514 -18.866 10.833 1.00 84.31 520 SER A N 1
ATOM 4151 C CA . SER A 1 520 ? 42.535 -19.272 11.781 1.00 84.31 520 SER A CA 1
ATOM 4152 C C . SER A 1 520 ? 43.281 -20.485 11.220 1.00 84.31 520 SER A C 1
ATOM 4154 O O . SER A 1 520 ? 42.986 -20.985 10.133 1.00 84.31 520 SER A O 1
ATOM 4156 N N . LYS A 1 521 ? 44.266 -20.996 11.965 1.00 81.62 521 LYS A N 1
ATOM 4157 C CA . LYS A 1 521 ? 44.981 -22.222 11.574 1.00 81.62 521 LYS A CA 1
ATOM 4158 C C . LYS A 1 521 ? 44.071 -23.452 11.499 1.00 81.62 521 LYS A C 1
ATOM 4160 O O . LYS A 1 521 ? 44.441 -24.419 10.842 1.00 81.62 521 LYS A O 1
ATOM 4165 N N . THR A 1 522 ? 42.941 -23.438 12.204 1.00 79.44 522 THR A N 1
ATOM 4166 C CA . THR A 1 522 ? 42.091 -24.619 12.399 1.00 79.44 522 THR A CA 1
ATOM 4167 C C . THR A 1 522 ? 40.637 -24.404 12.014 1.00 79.44 522 THR A C 1
ATOM 4169 O O . THR A 1 522 ? 39.940 -25.396 11.873 1.00 79.44 522 THR A O 1
ATOM 4172 N N . ASN A 1 523 ? 40.187 -23.156 11.839 1.00 79.75 523 ASN A N 1
ATOM 4173 C CA . ASN A 1 523 ? 38.792 -22.825 11.554 1.00 79.75 523 ASN A CA 1
ATOM 4174 C C . ASN A 1 523 ? 38.698 -21.684 10.534 1.00 79.75 523 ASN A C 1
ATOM 4176 O O . ASN A 1 523 ? 39.596 -20.846 10.430 1.00 79.75 523 ASN A O 1
ATOM 4180 N N . SER A 1 524 ? 37.566 -21.589 9.847 1.00 83.69 524 SER A N 1
ATOM 4181 C CA . SER A 1 524 ? 37.186 -20.403 9.082 1.00 83.69 524 SER A CA 1
ATOM 4182 C C . SER A 1 524 ? 35.669 -20.262 9.018 1.00 83.69 524 SER A C 1
ATOM 4184 O O . SER A 1 524 ? 34.942 -21.249 9.097 1.00 83.69 524 SER A O 1
ATOM 4186 N N . TYR A 1 525 ? 35.194 -19.026 8.896 1.00 84.94 525 TYR A N 1
ATOM 4187 C CA . TYR A 1 525 ? 33.774 -18.716 8.750 1.00 84.94 525 TYR A CA 1
ATOM 4188 C 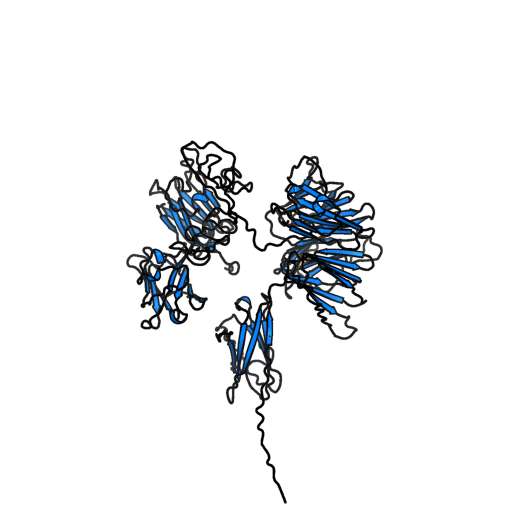C . TYR A 1 525 ? 33.558 -17.702 7.630 1.00 84.94 525 TYR A C 1
ATOM 4190 O O . TYR A 1 525 ? 34.468 -16.951 7.256 1.00 84.94 525 TYR A O 1
ATOM 4198 N N . ALA A 1 526 ? 32.341 -17.693 7.100 1.00 85.50 526 ALA A N 1
ATOM 4199 C CA . ALA A 1 526 ? 31.885 -16.702 6.149 1.00 85.50 526 ALA A CA 1
ATOM 4200 C C . ALA A 1 526 ? 30.378 -16.532 6.263 1.00 85.50 526 ALA A C 1
ATOM 4202 O O . ALA A 1 526 ? 29.634 -17.500 6.145 1.00 85.50 526 ALA A O 1
ATOM 4203 N N . THR A 1 527 ? 29.922 -15.307 6.476 1.00 85.69 527 THR A N 1
ATOM 4204 C CA . THR A 1 527 ? 28.500 -15.042 6.681 1.00 85.69 527 THR A CA 1
ATOM 4205 C C . THR A 1 527 ? 28.109 -13.700 6.066 1.00 85.69 527 THR A C 1
ATOM 4207 O O . THR A 1 527 ? 28.885 -12.741 6.170 1.00 85.69 527 THR A O 1
ATOM 4210 N N . PRO A 1 528 ? 26.944 -13.592 5.402 1.00 87.12 528 PRO A N 1
ATOM 4211 C CA . PRO A 1 528 ? 26.369 -12.286 5.123 1.00 87.12 528 PRO A CA 1
ATOM 4212 C C . PRO A 1 528 ? 26.074 -11.587 6.454 1.00 87.12 528 PRO A C 1
ATOM 4214 O O . PRO A 1 528 ? 25.523 -12.187 7.375 1.00 87.12 528 PRO A O 1
ATOM 4217 N N . ILE A 1 529 ? 26.433 -10.313 6.568 1.00 85.69 529 ILE A N 1
ATOM 4218 C CA . ILE A 1 529 ? 25.952 -9.490 7.675 1.00 85.69 529 ILE A CA 1
ATOM 4219 C C . ILE A 1 529 ? 24.522 -9.108 7.305 1.00 85.69 529 ILE A C 1
ATOM 4221 O O . ILE A 1 529 ? 24.290 -8.630 6.201 1.00 85.69 529 ILE A O 1
ATOM 4225 N N . HIS A 1 530 ? 23.541 -9.365 8.165 1.00 71.75 530 HIS A N 1
ATOM 4226 C CA . HIS A 1 530 ? 22.149 -9.061 7.848 1.00 71.75 530 HIS A CA 1
ATOM 4227 C C . HIS A 1 530 ? 21.838 -7.607 8.210 1.00 71.75 530 HIS A C 1
ATOM 4229 O O . HIS A 1 530 ? 21.912 -7.219 9.372 1.00 71.75 530 HIS A O 1
ATOM 4235 N N . SER A 1 531 ? 21.456 -6.802 7.222 1.00 57.50 531 SER A N 1
ATOM 4236 C CA . SER A 1 531 ? 20.847 -5.491 7.442 1.00 57.50 531 SER A CA 1
ATOM 4237 C C . SER A 1 531 ? 19.383 -5.583 7.053 1.00 57.50 531 SER A C 1
ATOM 4239 O O . SER A 1 531 ? 19.075 -5.745 5.874 1.00 57.50 531 SER A O 1
ATOM 4241 N N . ARG A 1 532 ? 18.461 -5.434 7.991 1.00 48.78 532 ARG A N 1
ATOM 4242 C CA . ARG A 1 532 ? 17.138 -4.917 7.633 1.00 48.78 532 ARG A CA 1
ATOM 4243 C C . ARG A 1 532 ? 16.487 -4.338 8.876 1.00 48.78 532 ARG A C 1
ATOM 4245 O O . ARG A 1 532 ? 15.962 -5.072 9.699 1.00 48.78 532 ARG A O 1
ATOM 4252 N N . PHE A 1 533 ? 16.533 -3.010 8.963 1.00 44.97 533 PHE A N 1
ATOM 4253 C CA . PHE A 1 533 ? 15.577 -2.207 9.711 1.00 44.97 533 PHE A CA 1
ATOM 4254 C C . PHE A 1 533 ? 14.929 -1.218 8.753 1.00 44.97 533 PHE A C 1
ATOM 4256 O O . PHE A 1 533 ? 15.564 -0.289 8.265 1.00 44.97 533 PHE A O 1
ATOM 4263 N N . TYR A 1 534 ? 13.651 -1.462 8.482 1.00 32.28 534 TYR A N 1
ATOM 4264 C CA . TYR A 1 534 ? 12.668 -0.423 8.222 1.00 32.28 534 TYR A CA 1
ATOM 4265 C C . TYR A 1 534 ? 12.089 -0.048 9.588 1.00 32.28 534 TYR A C 1
ATOM 4267 O O . TYR A 1 534 ? 11.460 -0.920 10.165 1.00 32.28 534 TYR A O 1
ATOM 4275 N N . PHE A 1 535 ? 12.314 1.175 10.094 1.00 24.77 535 PHE A N 1
ATOM 4276 C CA . PHE A 1 535 ? 11.386 1.959 10.939 1.00 24.77 535 PHE A CA 1
ATOM 4277 C C . PHE A 1 535 ? 11.929 3.398 11.170 1.00 24.77 535 PHE A C 1
ATOM 4279 O O . PHE A 1 535 ? 12.924 3.596 11.852 1.00 24.77 535 PHE A O 1
ATOM 4286 N N . ASN A 1 536 ? 11.235 4.374 10.567 1.00 25.58 536 ASN A N 1
ATOM 4287 C CA . ASN A 1 536 ? 10.914 5.755 10.986 1.00 25.58 536 ASN A CA 1
ATOM 4288 C C . ASN A 1 536 ? 11.952 6.757 11.582 1.00 25.58 536 ASN A C 1
ATOM 4290 O O . ASN A 1 536 ? 12.346 6.660 12.738 1.00 25.58 536 ASN A O 1
ATOM 4294 N N . ASN A 1 537 ? 12.081 7.879 10.842 1.00 26.91 537 ASN A N 1
ATOM 4295 C CA . ASN A 1 537 ? 12.088 9.307 11.251 1.00 26.91 537 ASN A CA 1
ATOM 4296 C C . ASN A 1 537 ? 13.395 10.109 11.520 1.00 26.91 537 ASN A C 1
ATOM 4298 O O . ASN A 1 537 ? 14.318 9.665 12.188 1.00 26.91 537 ASN A O 1
ATOM 4302 N N . TYR A 1 538 ? 13.303 11.391 11.101 1.00 25.31 538 TYR A N 1
ATOM 4303 C CA . TYR A 1 538 ? 14.029 12.623 11.489 1.00 25.31 538 TYR A CA 1
ATOM 4304 C C . TYR A 1 538 ? 15.390 12.963 10.858 1.00 25.31 538 TYR A C 1
ATOM 4306 O O . TYR A 1 538 ? 16.423 12.493 11.315 1.00 25.31 538 TYR A O 1
ATOM 4314 N N . VAL A 1 539 ? 15.397 13.976 9.973 1.00 25.02 539 VAL A N 1
ATOM 4315 C CA . VAL A 1 539 ? 16.436 15.028 9.961 1.00 25.02 539 VAL A CA 1
ATOM 4316 C C . VAL A 1 539 ? 15.800 16.394 9.656 1.00 25.02 539 VAL A C 1
ATOM 4318 O O . VAL A 1 539 ? 15.428 16.700 8.530 1.00 25.02 539 VAL A O 1
ATOM 4321 N N . THR A 1 540 ? 15.694 17.227 10.688 1.00 27.83 540 THR A N 1
ATOM 4322 C CA . THR A 1 540 ? 15.524 18.689 10.635 1.00 27.83 540 THR A CA 1
ATOM 4323 C C . THR A 1 540 ? 16.821 19.377 10.200 1.00 27.83 540 THR A C 1
ATOM 4325 O O . THR A 1 540 ? 17.840 19.108 10.829 1.00 27.83 540 THR A O 1
ATOM 4328 N N . ALA A 1 541 ? 16.775 20.340 9.265 1.00 27.00 541 ALA A N 1
ATOM 4329 C CA . ALA A 1 541 ? 17.499 21.622 9.387 1.00 27.00 541 ALA A CA 1
ATOM 4330 C C . ALA A 1 541 ? 17.228 22.632 8.243 1.00 27.00 541 ALA A C 1
ATOM 4332 O O . ALA A 1 541 ? 17.638 22.442 7.106 1.00 27.00 541 ALA A O 1
ATOM 4333 N N . SER A 1 542 ? 16.663 23.771 8.658 1.00 25.45 542 SER A N 1
ATOM 4334 C CA . SER A 1 542 ? 17.046 25.161 8.347 1.00 25.45 542 SER A CA 1
ATOM 4335 C C . SER A 1 542 ? 16.941 25.727 6.918 1.00 25.45 542 SER A C 1
ATOM 4337 O O . SER A 1 542 ? 17.848 25.659 6.096 1.00 25.45 542 SER A O 1
ATOM 4339 N N . THR A 1 543 ? 15.861 26.486 6.739 1.00 27.25 543 THR A N 1
ATOM 4340 C CA . THR A 1 543 ? 15.601 27.526 5.734 1.00 27.25 543 THR A CA 1
ATOM 4341 C C . THR A 1 543 ? 16.574 28.712 5.776 1.00 27.25 543 THR A C 1
ATOM 4343 O O . THR A 1 543 ? 16.798 29.285 6.842 1.00 27.25 543 THR A O 1
ATOM 4346 N N . THR A 1 544 ? 16.979 29.205 4.599 1.00 26.62 544 THR A N 1
ATOM 4347 C CA . THR A 1 544 ? 17.163 30.653 4.372 1.00 26.62 544 THR A CA 1
ATOM 4348 C C . THR A 1 544 ? 16.647 31.034 2.986 1.00 26.62 544 THR A C 1
ATOM 4350 O O . THR A 1 544 ? 17.150 30.581 1.965 1.00 26.62 544 THR A O 1
ATOM 4353 N N . THR A 1 545 ? 15.604 31.857 2.984 1.00 29.05 545 THR A N 1
ATOM 4354 C CA . THR A 1 545 ? 14.907 32.449 1.837 1.00 29.05 545 THR A CA 1
ATOM 4355 C C . THR A 1 545 ? 15.685 33.609 1.220 1.00 29.05 545 THR A C 1
ATOM 4357 O O . THR A 1 545 ? 16.227 34.426 1.958 1.00 29.05 545 THR A O 1
ATOM 4360 N N . THR A 1 546 ? 15.604 33.793 -0.100 1.00 26.41 546 THR A N 1
ATOM 4361 C CA . THR A 1 546 ? 15.395 35.129 -0.696 1.00 26.41 546 THR A CA 1
ATOM 4362 C C . THR A 1 546 ? 14.815 35.017 -2.108 1.00 26.41 546 THR A C 1
ATOM 4364 O O . THR A 1 546 ? 15.462 34.598 -3.057 1.00 26.41 546 THR A O 1
ATOM 4367 N N . THR A 1 547 ? 13.553 35.417 -2.205 1.00 28.09 547 THR A N 1
ATOM 4368 C CA . THR A 1 547 ? 12.793 35.770 -3.408 1.00 28.09 547 THR A CA 1
ATOM 4369 C C . THR A 1 547 ? 13.284 37.081 -4.023 1.00 28.09 547 THR A C 1
ATOM 4371 O O . THR A 1 547 ? 13.454 38.031 -3.264 1.00 28.09 547 THR A O 1
ATOM 4374 N N . THR A 1 548 ? 13.338 37.174 -5.359 1.00 25.72 548 THR A N 1
ATOM 4375 C CA . THR A 1 548 ? 12.653 38.228 -6.149 1.00 25.72 548 THR A CA 1
ATOM 4376 C C . THR A 1 548 ? 12.727 37.974 -7.668 1.00 25.72 548 THR A C 1
ATOM 4378 O O . THR A 1 548 ? 13.782 38.012 -8.291 1.00 25.72 548 THR A O 1
ATOM 4381 N N . THR A 1 549 ? 11.556 37.766 -8.271 1.00 28.56 549 THR A N 1
ATOM 4382 C CA . THR A 1 549 ? 11.193 37.939 -9.697 1.00 28.56 549 THR A CA 1
ATOM 4383 C C . THR A 1 549 ? 10.908 39.427 -10.019 1.00 28.56 549 THR A C 1
ATOM 4385 O O . THR A 1 549 ? 10.870 40.214 -9.069 1.00 28.56 549 THR A O 1
ATOM 4388 N N . PRO A 1 550 ? 10.513 39.857 -11.249 1.00 52.06 550 PRO A N 1
ATOM 4389 C CA . PRO A 1 550 ? 10.566 39.253 -12.605 1.00 52.06 550 PRO A CA 1
ATOM 4390 C C . PRO A 1 550 ? 11.056 40.248 -13.705 1.00 52.06 550 PRO A C 1
ATOM 4392 O O . PRO A 1 550 ? 11.185 41.443 -13.454 1.00 52.06 550 PRO A O 1
ATOM 4395 N N . THR A 1 551 ? 11.233 39.805 -14.964 1.00 26.55 551 THR A N 1
ATOM 4396 C CA . THR A 1 551 ? 10.441 40.288 -16.136 1.00 26.55 551 THR A CA 1
ATOM 4397 C C . THR A 1 551 ? 10.885 39.697 -17.490 1.00 26.55 551 THR A C 1
ATOM 4399 O O . THR A 1 551 ? 12.032 39.819 -17.895 1.00 26.55 551 THR A O 1
ATOM 4402 N N . ASN A 1 552 ? 9.873 39.176 -18.199 1.00 32.88 552 ASN A N 1
ATOM 4403 C CA . ASN A 1 552 ? 9.661 39.076 -19.653 1.00 32.88 552 ASN A CA 1
ATOM 4404 C C . ASN A 1 552 ? 10.457 38.086 -20.535 1.00 32.88 552 ASN A C 1
ATOM 4406 O O . ASN A 1 552 ? 11.558 38.374 -20.990 1.00 32.88 552 ASN A O 1
ATOM 4410 N N . THR A 1 553 ? 9.708 37.030 -20.914 1.00 59.22 553 THR A N 1
ATOM 4411 C CA . THR A 1 553 ? 9.713 36.196 -22.147 1.00 59.22 553 THR A CA 1
ATOM 4412 C C . THR A 1 553 ? 10.988 35.423 -22.487 1.00 59.22 553 THR A C 1
ATOM 4414 O O . THR A 1 553 ? 12.031 36.045 -22.669 1.00 59.22 553 THR A O 1
ATOM 4417 N N . PRO A 1 554 ? 10.906 34.085 -22.654 1.00 50.81 554 PRO A N 1
ATOM 4418 C CA . PRO A 1 554 ? 10.995 33.508 -24.015 1.00 50.81 554 PRO A CA 1
ATOM 4419 C C . PRO A 1 554 ? 10.275 32.140 -24.182 1.00 50.81 554 PRO A C 1
ATOM 4421 O O . PRO A 1 554 ? 9.902 31.495 -23.213 1.00 50.81 554 PRO A O 1
ATOM 4424 N N . TRP A 1 555 ? 9.879 31.743 -25.398 1.00 53.62 555 TRP A N 1
ATOM 4425 C CA . TRP A 1 555 ? 10.486 30.598 -26.113 1.00 53.62 555 TRP A CA 1
ATOM 4426 C C . TRP A 1 555 ? 11.264 29.653 -25.191 1.00 53.62 555 TRP A C 1
ATOM 4428 O O . TRP A 1 555 ? 12.326 30.029 -24.694 1.00 53.62 555 TRP A O 1
ATOM 4438 N N . CYS A 1 556 ? 10.733 28.446 -24.990 1.00 59.22 556 CYS A N 1
ATOM 4439 C CA . CYS A 1 556 ? 11.455 27.393 -24.297 1.00 59.22 556 CYS A CA 1
ATOM 4440 C C . CYS A 1 556 ? 12.744 27.084 -25.071 1.00 59.22 556 CYS A C 1
ATOM 4442 O O . CYS A 1 556 ? 12.722 26.860 -26.284 1.00 59.22 556 CYS A O 1
ATOM 4444 N N . ILE A 1 557 ? 13.876 27.185 -24.383 1.00 64.44 557 ILE A N 1
ATOM 4445 C CA . ILE A 1 557 ? 15.192 26.806 -24.883 1.00 64.44 557 ILE A CA 1
ATOM 4446 C C . ILE A 1 557 ? 15.613 25.663 -23.970 1.00 64.44 557 ILE A C 1
ATOM 4448 O O . ILE A 1 557 ? 15.721 25.933 -22.772 1.00 64.44 557 ILE A O 1
ATOM 4452 N N . PRO A 1 558 ? 15.875 24.455 -24.504 1.00 67.31 558 PRO A N 1
ATOM 4453 C CA . PRO A 1 558 ? 16.269 23.326 -23.678 1.00 67.31 558 PRO A CA 1
ATOM 4454 C C . PRO A 1 558 ? 17.426 23.718 -22.756 1.00 67.31 558 PRO A C 1
ATOM 4456 O O . PRO A 1 558 ? 18.434 24.275 -23.217 1.00 67.31 558 PRO A O 1
ATOM 4459 N N . SER A 1 559 ? 17.262 23.496 -21.455 1.00 68.19 559 SER A N 1
ATOM 4460 C CA . SER A 1 559 ? 18.216 23.908 -20.422 1.00 68.19 559 SER A CA 1
ATOM 4461 C C . SER A 1 559 ? 18.758 22.723 -19.628 1.00 68.19 559 SER A C 1
ATOM 4463 O O . SER A 1 559 ? 18.334 21.587 -19.788 1.00 68.19 559 SER A O 1
ATOM 4465 N N . LEU A 1 560 ? 19.788 22.964 -18.808 1.00 69.00 560 LEU A N 1
ATOM 4466 C CA . LEU A 1 560 ? 20.314 21.925 -17.924 1.00 69.00 560 LEU A CA 1
ATOM 4467 C C . LEU A 1 560 ? 19.233 21.527 -16.918 1.00 69.00 560 LEU A C 1
ATOM 4469 O O . LEU A 1 560 ? 18.782 22.383 -16.167 1.00 69.00 560 LEU A O 1
ATOM 4473 N N . LYS A 1 561 ? 18.885 20.243 -16.884 1.00 62.81 561 LYS A N 1
ATOM 4474 C CA . LYS A 1 561 ? 17.945 19.624 -15.944 1.00 62.81 561 LYS A CA 1
ATOM 4475 C C . LYS A 1 561 ? 18.372 19.924 -14.500 1.00 62.81 561 LYS A C 1
ATOM 4477 O O . LYS A 1 561 ? 19.448 19.498 -14.070 1.00 62.81 561 LYS A O 1
ATOM 4482 N N . LEU A 1 562 ? 17.587 20.723 -13.781 1.00 64.75 562 LEU A N 1
ATOM 4483 C CA . LEU A 1 562 ? 17.817 21.065 -12.378 1.00 64.75 562 LEU A CA 1
ATOM 4484 C C . LEU A 1 562 ? 16.551 20.699 -11.596 1.00 64.75 562 LEU A C 1
ATOM 4486 O O . LEU A 1 562 ? 15.500 21.226 -11.938 1.00 64.75 562 LEU A O 1
ATOM 4490 N N . PRO A 1 563 ? 16.635 19.860 -10.548 1.00 60.28 563 PRO A N 1
ATOM 4491 C CA . PRO A 1 563 ? 15.438 19.422 -9.846 1.00 60.28 563 PRO A CA 1
ATOM 4492 C C . PRO A 1 563 ? 14.622 20.572 -9.241 1.00 60.28 563 PRO A C 1
ATOM 4494 O O . PRO A 1 563 ? 15.160 21.359 -8.451 1.00 60.28 563 PRO A O 1
ATOM 4497 N N . GLY A 1 564 ? 13.325 20.633 -9.551 1.00 62.81 564 GLY A N 1
ATOM 4498 C CA . GLY A 1 564 ? 12.374 21.603 -9.007 1.00 62.81 564 GLY A CA 1
ATOM 4499 C C . GLY A 1 564 ? 12.610 23.041 -9.457 1.00 62.81 564 GLY A C 1
ATOM 4500 O O . GLY A 1 564 ? 12.298 23.976 -8.704 1.00 62.81 564 GLY A O 1
ATOM 4501 N N . ASP A 1 565 ? 13.236 23.252 -10.614 1.00 63.12 565 ASP A N 1
ATOM 4502 C CA . ASP A 1 565 ? 13.580 24.589 -11.093 1.00 63.12 565 ASP A CA 1
ATOM 4503 C C . ASP A 1 565 ? 12.392 25.333 -11.730 1.00 63.12 565 ASP A C 1
ATOM 4505 O O . ASP A 1 565 ? 12.523 26.513 -12.088 1.00 63.12 565 ASP A O 1
ATOM 4509 N N . ASN A 1 566 ? 11.215 24.694 -11.747 1.00 63.88 566 ASN A N 1
ATOM 4510 C CA . ASN A 1 566 ? 9.962 25.175 -12.312 1.00 63.88 566 ASN A CA 1
ATOM 4511 C C . ASN A 1 566 ? 10.100 25.606 -13.777 1.00 63.88 566 ASN A C 1
ATOM 4513 O O . ASN A 1 566 ? 9.445 26.563 -14.219 1.00 63.88 566 ASN A O 1
ATOM 4517 N N . LYS A 1 567 ? 10.970 24.928 -14.525 1.00 64.25 567 LYS A N 1
ATOM 4518 C CA . LYS A 1 567 ? 11.126 25.110 -15.959 1.00 64.25 567 LYS A CA 1
ATOM 4519 C C . LYS A 1 567 ? 10.934 23.783 -16.686 1.00 64.25 567 LYS A C 1
ATOM 4521 O O . LYS A 1 567 ? 11.093 22.710 -16.130 1.00 64.25 567 LYS A O 1
ATOM 4526 N N . ASP A 1 568 ? 10.506 23.941 -17.925 1.00 64.38 568 ASP A N 1
ATOM 4527 C CA . ASP A 1 568 ? 10.342 22.893 -18.920 1.00 64.38 568 ASP A CA 1
ATOM 4528 C C . ASP A 1 568 ? 11.695 22.782 -19.627 1.00 64.38 568 ASP A C 1
ATOM 4530 O O . ASP A 1 568 ? 12.005 23.587 -20.515 1.00 64.38 568 ASP A O 1
ATOM 4534 N N . ASN A 1 569 ? 12.595 21.952 -19.104 1.00 70.38 569 ASN A N 1
ATOM 4535 C CA . ASN A 1 569 ? 13.999 21.953 -19.506 1.00 70.38 569 ASN A CA 1
ATOM 4536 C C . ASN A 1 569 ? 14.213 21.187 -20.809 1.00 70.38 569 ASN A C 1
ATOM 4538 O O . ASN A 1 569 ? 15.268 21.365 -21.433 1.00 70.38 569 ASN A O 1
ATOM 4542 N N . ASP A 1 570 ? 13.220 20.428 -21.260 1.00 64.69 570 ASP A N 1
ATOM 4543 C CA . ASP A 1 570 ? 13.227 19.697 -22.520 1.00 64.69 570 ASP A CA 1
ATOM 4544 C C . ASP A 1 570 ? 12.226 20.230 -23.576 1.00 64.69 570 ASP A C 1
ATOM 4546 O O . ASP A 1 570 ? 12.340 19.899 -24.765 1.00 64.69 570 ASP A O 1
ATOM 4550 N N . CYS A 1 571 ? 11.372 21.178 -23.184 1.00 65.06 571 CYS A N 1
ATOM 4551 C CA . CYS A 1 571 ? 10.400 21.892 -24.006 1.00 65.06 571 CYS A CA 1
ATOM 4552 C C . CYS A 1 571 ? 9.198 21.071 -24.487 1.00 65.06 571 CYS A C 1
ATOM 4554 O O . CYS A 1 571 ? 8.639 21.382 -25.551 1.00 65.06 571 CYS A O 1
ATOM 4556 N N . ASP A 1 572 ? 8.789 20.048 -23.747 1.00 61.62 572 ASP A N 1
ATOM 4557 C CA . ASP A 1 572 ? 7.639 19.212 -24.082 1.00 61.62 572 ASP A CA 1
ATOM 4558 C C . ASP A 1 572 ? 6.292 19.733 -23.527 1.00 61.62 572 ASP A C 1
ATOM 4560 O O . ASP A 1 572 ? 5.210 19.250 -23.891 1.00 61.62 572 ASP A O 1
ATOM 4564 N N . GLY A 1 573 ? 6.336 20.812 -22.742 1.00 56.97 573 GLY A N 1
ATOM 4565 C CA . GLY A 1 573 ? 5.187 21.494 -22.167 1.00 56.97 573 GLY A CA 1
ATOM 4566 C C . GLY A 1 573 ? 4.876 21.134 -20.715 1.00 56.97 573 GLY A C 1
ATOM 4567 O O . GLY A 1 573 ? 3.866 21.651 -20.211 1.00 56.97 573 GLY A O 1
ATOM 4568 N N . TYR A 1 574 ? 5.690 20.304 -20.064 1.00 56.75 574 TYR A N 1
ATOM 4569 C CA . TYR A 1 574 ? 5.615 20.013 -18.637 1.00 56.75 574 TYR A CA 1
ATOM 4570 C C . TYR A 1 574 ? 6.783 20.650 -17.868 1.00 56.75 574 TYR A C 1
ATOM 4572 O O . TYR A 1 574 ? 7.662 21.282 -18.433 1.00 56.75 574 TYR A O 1
ATOM 4580 N N . VAL A 1 575 ? 6.644 20.707 -16.548 1.00 60.06 575 VAL A N 1
ATOM 4581 C CA . VAL A 1 575 ? 7.599 21.354 -15.651 1.00 60.06 575 VAL A CA 1
ATOM 4582 C C . VAL A 1 575 ? 7.734 20.459 -14.422 1.00 60.06 575 VAL A C 1
ATOM 4584 O O . VAL A 1 575 ? 6.738 20.260 -13.717 1.00 60.06 575 VAL A O 1
ATOM 4587 N N . ASP A 1 576 ? 8.956 20.017 -14.115 1.00 62.28 576 ASP A N 1
ATOM 4588 C CA . ASP A 1 576 ? 9.295 19.243 -12.913 1.00 62.28 576 ASP A CA 1
ATOM 4589 C C . ASP A 1 576 ? 8.469 17.931 -12.729 1.00 62.28 576 ASP A C 1
ATOM 4591 O O . ASP A 1 576 ? 8.023 17.627 -11.618 1.00 62.28 576 ASP A O 1
ATOM 4595 N N . GLU A 1 577 ? 8.192 17.169 -13.792 1.00 59.88 577 GLU A N 1
ATOM 4596 C CA . GLU A 1 577 ? 7.312 15.982 -13.805 1.00 59.88 577 GLU A CA 1
ATOM 4597 C C . GLU A 1 577 ? 7.976 14.631 -13.495 1.00 59.88 577 GLU A C 1
ATOM 4599 O O . GLU A 1 577 ? 7.270 13.694 -13.111 1.00 59.88 577 GLU A O 1
ATOM 4604 N N . GLU A 1 578 ? 9.297 14.517 -13.606 1.00 65.00 578 GLU A N 1
ATOM 4605 C CA . GLU A 1 578 ? 10.023 13.244 -13.509 1.00 65.00 578 GLU A CA 1
ATOM 4606 C C . GLU A 1 578 ? 10.720 13.093 -12.155 1.00 65.00 578 GLU A C 1
ATOM 4608 O O . GLU A 1 578 ? 11.279 14.039 -11.621 1.00 65.00 578 GLU A O 1
ATOM 4613 N N . ILE A 1 579 ? 10.746 11.921 -11.529 1.00 61.88 579 ILE A N 1
ATOM 4614 C CA . ILE A 1 579 ? 11.548 11.752 -10.306 1.00 61.88 579 ILE A CA 1
ATOM 4615 C C . ILE A 1 579 ? 12.948 11.328 -10.751 1.00 61.88 579 ILE A C 1
ATOM 4617 O O . ILE A 1 579 ? 13.040 10.365 -11.490 1.00 61.88 579 ILE A O 1
ATOM 4621 N N . ASP A 1 580 ? 14.017 11.985 -10.272 1.00 66.62 580 ASP A N 1
ATOM 4622 C CA . ASP A 1 580 ? 15.428 11.687 -10.624 1.00 66.62 580 ASP A CA 1
ATOM 4623 C C . ASP A 1 580 ? 15.841 10.259 -10.202 1.00 66.62 580 ASP A C 1
ATOM 4625 O O . ASP A 1 580 ? 16.474 10.050 -9.158 1.00 66.62 580 ASP A O 1
ATOM 4629 N N . ASN A 1 581 ? 15.383 9.254 -10.946 1.00 63.81 581 ASN A N 1
ATOM 4630 C CA . ASN A 1 581 ? 15.359 7.845 -10.567 1.00 63.81 581 ASN A CA 1
ATOM 4631 C C . ASN A 1 581 ? 15.817 6.907 -11.704 1.00 63.81 581 ASN A C 1
ATOM 4633 O O . ASN A 1 581 ? 15.854 5.681 -11.528 1.00 63.81 581 ASN A O 1
ATOM 4637 N N . SER A 1 582 ? 16.227 7.480 -12.833 1.00 65.81 582 SER A N 1
ATOM 4638 C CA . SER A 1 582 ? 16.646 6.823 -14.068 1.00 65.81 582 SER A CA 1
ATOM 4639 C C . SER A 1 582 ? 15.587 5.947 -14.706 1.00 65.81 582 SER A C 1
ATOM 4641 O O . SER A 1 582 ? 15.901 4.935 -15.346 1.00 65.81 582 SER A O 1
ATOM 4643 N N . LYS A 1 583 ? 14.332 6.359 -14.554 1.00 60.03 583 LYS A N 1
ATOM 4644 C CA . LYS A 1 583 ? 13.188 5.850 -15.289 1.00 60.03 583 LYS A CA 1
ATOM 4645 C C . LYS A 1 583 ? 12.452 7.022 -15.900 1.00 60.03 583 LYS A C 1
ATOM 4647 O O . LYS A 1 583 ? 12.393 8.106 -15.352 1.00 60.03 583 LYS A O 1
ATOM 4652 N N . ASP A 1 584 ? 11.892 6.707 -17.041 1.00 58.91 584 ASP A N 1
ATOM 4653 C CA . ASP A 1 584 ? 10.891 7.495 -17.717 1.00 58.91 584 ASP A CA 1
ATOM 4654 C C . ASP A 1 584 ? 9.562 7.156 -17.028 1.00 58.91 584 ASP A C 1
ATOM 4656 O O . ASP A 1 584 ? 8.992 6.073 -17.238 1.00 58.91 584 ASP A O 1
ATOM 4660 N N . ASP A 1 585 ? 9.173 7.987 -16.061 1.00 57.62 585 ASP A N 1
ATOM 4661 C CA . ASP A 1 585 ? 8.051 7.700 -15.164 1.00 57.62 585 ASP A CA 1
ATOM 4662 C C . ASP A 1 585 ? 6.699 7.905 -15.876 1.00 57.62 585 ASP A C 1
ATOM 4664 O O . ASP A 1 585 ? 5.673 7.380 -15.418 1.00 57.62 585 ASP A O 1
ATOM 4668 N N . ASP A 1 586 ? 6.683 8.587 -17.028 1.00 55.00 586 ASP A N 1
ATOM 4669 C CA . ASP A 1 586 ? 5.479 8.855 -17.817 1.00 55.00 586 ASP A CA 1
ATOM 4670 C C . ASP A 1 586 ? 5.431 8.191 -19.220 1.00 55.00 586 ASP A C 1
ATOM 4672 O O . ASP A 1 586 ? 4.371 8.173 -19.859 1.00 55.00 586 ASP A O 1
ATOM 4676 N N . ASN A 1 587 ? 6.487 7.462 -19.594 1.00 55.00 587 ASN A N 1
ATOM 4677 C CA . ASN A 1 587 ? 6.696 6.672 -20.818 1.00 55.00 587 ASN A CA 1
ATOM 4678 C C . ASN A 1 587 ? 6.730 7.467 -22.135 1.00 55.00 587 ASN A C 1
ATOM 4680 O O . ASN A 1 587 ? 6.262 6.962 -23.171 1.00 55.00 587 ASN A O 1
ATOM 4684 N N . ASP A 1 588 ? 7.282 8.674 -22.149 1.00 56.47 588 ASP A N 1
ATOM 4685 C CA . ASP A 1 588 ? 7.500 9.435 -23.385 1.00 56.47 588 ASP A CA 1
ATOM 4686 C C . ASP A 1 588 ? 8.819 9.061 -24.129 1.00 56.47 588 ASP A C 1
ATOM 4688 O O . ASP A 1 588 ? 9.063 9.491 -25.264 1.00 56.47 588 ASP A O 1
ATOM 4692 N N . ASN A 1 589 ? 9.562 8.083 -23.596 1.00 63.12 589 ASN A N 1
ATOM 4693 C CA . ASN A 1 589 ? 10.890 7.551 -23.963 1.00 63.12 589 ASN A CA 1
ATOM 4694 C C . ASN A 1 589 ? 12.071 8.419 -23.548 1.00 63.12 589 ASN A C 1
ATOM 4696 O O . ASN A 1 589 ? 13.136 8.379 -24.185 1.00 63.12 589 ASN A O 1
ATOM 4700 N N . LYS A 1 590 ? 11.880 9.185 -22.492 1.00 58.78 590 LYS A N 1
ATOM 4701 C CA . LYS A 1 590 ? 12.769 10.243 -22.091 1.00 58.78 590 LYS A CA 1
ATOM 4702 C C . LYS A 1 590 ? 12.896 10.102 -20.547 1.00 58.78 590 LYS A C 1
ATOM 4704 O O . LYS A 1 590 ? 11.917 10.005 -19.838 1.00 58.78 590 LYS A O 1
ATOM 4709 N N . ILE A 1 591 ? 14.119 9.833 -20.063 1.00 62.72 591 ILE A N 1
ATOM 4710 C CA . ILE A 1 591 ? 14.458 9.493 -18.671 1.00 62.72 591 ILE A CA 1
ATOM 4711 C C . ILE A 1 591 ? 15.030 10.711 -17.921 1.00 62.72 591 ILE A C 1
ATOM 4713 O O . ILE A 1 591 ? 16.020 11.321 -18.353 1.00 62.72 591 ILE A O 1
ATOM 4717 N N . ASP A 1 592 ? 14.505 10.937 -16.718 1.00 58.56 592 ASP A N 1
ATOM 4718 C CA . ASP A 1 592 ? 14.873 11.974 -15.749 1.00 58.56 592 ASP A CA 1
ATOM 4719 C C . ASP A 1 592 ? 14.905 13.377 -16.372 1.00 58.56 592 ASP A C 1
ATOM 4721 O O . ASP A 1 592 ? 15.842 14.143 -16.128 1.00 58.56 592 ASP A O 1
ATOM 4725 N N . GLU A 1 593 ? 13.974 13.690 -17.273 1.00 52.56 593 GLU A N 1
ATOM 4726 C CA . GLU A 1 593 ? 14.068 14.871 -18.144 1.00 52.56 593 GLU A CA 1
ATOM 4727 C C . GLU A 1 593 ? 13.859 16.198 -17.437 1.00 52.56 593 GLU A C 1
ATOM 4729 O O . GLU A 1 593 ? 14.572 17.156 -17.731 1.00 52.56 593 GLU A O 1
ATOM 4734 N N . ASP A 1 594 ? 13.013 16.200 -16.415 1.00 61.72 594 ASP A N 1
ATOM 4735 C CA . ASP A 1 594 ? 12.501 17.404 -15.780 1.00 61.72 594 ASP A CA 1
ATOM 4736 C C . ASP A 1 594 ? 12.186 17.074 -14.330 1.00 61.72 594 ASP A C 1
ATOM 4738 O O . ASP A 1 594 ? 11.088 16.672 -13.958 1.00 61.72 594 ASP A O 1
ATOM 4742 N N . THR A 1 595 ? 13.223 17.118 -13.497 1.00 60.59 595 THR A N 1
ATOM 4743 C CA . THR A 1 595 ? 13.185 16.410 -12.221 1.00 60.59 595 THR A CA 1
ATOM 4744 C C . THR A 1 595 ? 12.312 17.125 -11.183 1.00 60.59 595 THR A C 1
ATOM 4746 O O . THR A 1 595 ? 12.678 18.167 -10.652 1.00 60.59 595 THR A O 1
ATOM 4749 N N . ALA A 1 596 ? 11.170 16.548 -10.823 1.00 57.34 596 ALA A N 1
ATOM 4750 C CA . ALA A 1 596 ? 10.381 16.900 -9.659 1.00 57.34 596 ALA A CA 1
ATOM 4751 C C . ALA A 1 596 ? 11.287 17.030 -8.434 1.00 57.34 596 ALA A C 1
ATOM 4753 O O . ALA A 1 596 ? 11.994 16.090 -8.051 1.00 57.34 596 ALA A O 1
ATOM 4754 N N . ALA A 1 597 ? 11.244 18.184 -7.761 1.00 53.03 597 ALA A N 1
ATOM 4755 C CA . ALA A 1 597 ? 11.805 18.263 -6.422 1.00 53.03 597 ALA A CA 1
ATOM 4756 C C . ALA A 1 597 ? 11.145 17.172 -5.579 1.00 53.03 597 ALA A C 1
ATOM 4758 O O . ALA A 1 597 ? 9.925 17.178 -5.398 1.00 53.03 597 ALA A O 1
ATOM 4759 N N . TYR A 1 598 ? 11.959 16.247 -5.064 1.00 51.47 598 TYR A N 1
ATOM 4760 C CA . TYR A 1 598 ? 11.510 15.234 -4.124 1.00 51.47 598 TYR A CA 1
ATOM 4761 C C . TYR A 1 598 ? 10.657 15.907 -3.049 1.00 51.47 598 TYR A C 1
ATOM 4763 O O . TYR A 1 598 ? 11.170 16.629 -2.188 1.00 51.47 598 TYR A O 1
ATOM 4771 N N . THR A 1 599 ? 9.349 15.649 -3.051 1.00 54.12 599 THR A N 1
ATOM 4772 C CA . THR A 1 599 ? 8.637 15.753 -1.787 1.00 54.12 599 THR A CA 1
ATOM 4773 C C . THR A 1 599 ? 9.213 14.659 -0.904 1.00 54.12 599 THR A C 1
ATOM 4775 O O . THR A 1 599 ? 9.656 13.608 -1.380 1.00 54.12 599 THR A O 1
ATOM 4778 N N . GLU A 1 600 ? 9.224 14.863 0.405 1.00 53.66 600 GLU A N 1
ATOM 4779 C CA . GLU A 1 600 ? 9.818 13.869 1.289 1.00 53.66 600 GLU A CA 1
ATOM 4780 C C . GLU A 1 600 ? 9.096 12.490 1.260 1.00 53.66 600 GLU A C 1
ATOM 4782 O O . GLU A 1 600 ? 9.478 11.591 2.016 1.00 53.66 600 GLU A O 1
ATOM 4787 N N . THR A 1 601 ? 8.020 12.341 0.471 1.00 57.28 601 THR A N 1
ATOM 4788 C CA . THR A 1 601 ? 7.253 11.108 0.224 1.00 57.28 601 THR A CA 1
ATOM 4789 C C . THR A 1 601 ? 7.710 10.337 -1.013 1.00 57.28 601 THR A C 1
ATOM 4791 O O . THR A 1 601 ? 7.312 9.185 -1.162 1.00 57.28 601 THR A O 1
ATOM 4794 N N . GLY A 1 602 ? 8.512 10.951 -1.891 1.00 68.06 602 GLY A N 1
ATOM 4795 C CA . GLY A 1 602 ? 8.816 10.404 -3.214 1.00 68.06 602 GLY A CA 1
ATOM 4796 C C . GLY A 1 602 ? 7.644 10.471 -4.202 1.00 68.06 602 GLY A C 1
ATOM 4797 O O . GLY A 1 602 ? 7.665 9.742 -5.183 1.00 68.06 602 GLY A O 1
ATOM 4798 N N . CYS A 1 603 ? 6.626 11.303 -3.949 1.00 78.81 603 CYS A N 1
ATOM 4799 C CA . CYS A 1 603 ? 5.508 11.552 -4.866 1.00 78.81 603 CYS A CA 1
ATOM 4800 C C . CYS A 1 603 ? 5.435 13.022 -5.289 1.00 78.81 603 CYS A C 1
ATOM 4802 O O . CYS A 1 603 ? 5.945 13.900 -4.591 1.00 78.81 603 CYS A O 1
ATOM 4804 N N . LEU A 1 604 ? 4.744 13.315 -6.393 1.00 78.44 604 LEU A N 1
ATOM 4805 C CA . LEU A 1 604 ? 4.443 14.694 -6.782 1.00 78.44 604 LEU A CA 1
ATOM 4806 C C . LEU A 1 604 ? 3.625 15.416 -5.689 1.00 78.44 604 LEU A C 1
ATOM 4808 O O . LEU A 1 604 ? 2.851 14.773 -4.968 1.00 78.44 604 LEU A O 1
ATOM 4812 N N . PRO A 1 605 ? 3.752 16.749 -5.537 1.00 78.56 605 PRO A N 1
ATOM 4813 C CA . PRO A 1 605 ? 2.933 17.514 -4.601 1.00 78.56 605 PRO A CA 1
ATOM 4814 C C . PRO A 1 605 ? 1.436 17.227 -4.777 1.00 78.56 605 PRO A C 1
ATOM 4816 O O . PRO A 1 605 ? 0.897 17.287 -5.878 1.00 78.56 605 PRO A O 1
ATOM 4819 N N . GLY A 1 606 ? 0.752 16.915 -3.674 1.00 84.94 606 GLY A N 1
ATOM 4820 C CA . GLY A 1 606 ? -0.659 16.524 -3.703 1.00 84.94 606 GLY A CA 1
ATOM 4821 C C . GLY A 1 606 ? -0.907 15.036 -3.971 1.00 84.94 606 GLY A C 1
ATOM 4822 O O . GLY A 1 606 ? -2.066 14.635 -4.012 1.00 84.94 606 GLY A O 1
ATOM 4823 N N . TRP A 1 607 ? 0.136 14.213 -4.072 1.00 89.38 607 TRP A N 1
ATOM 4824 C CA . TRP A 1 607 ? 0.038 12.760 -4.206 1.00 89.38 607 TRP A CA 1
ATOM 4825 C C . TRP A 1 607 ? 0.697 12.036 -3.032 1.00 89.38 607 TRP A C 1
ATOM 4827 O O . TRP A 1 607 ? 1.657 12.518 -2.428 1.00 89.38 607 TRP A O 1
ATOM 4837 N N . PHE A 1 608 ? 0.172 10.862 -2.690 1.00 91.38 608 PHE A N 1
ATOM 4838 C CA . PHE A 1 608 ? 0.722 10.001 -1.646 1.00 91.38 608 PHE A CA 1
ATOM 4839 C C . PHE A 1 608 ? 0.413 8.520 -1.911 1.00 91.38 608 PHE A C 1
ATOM 4841 O O . PHE A 1 608 ? -0.275 8.164 -2.865 1.00 91.38 608 PHE A O 1
ATOM 4848 N N . GLY A 1 609 ? 0.912 7.642 -1.038 1.00 86.75 609 GLY A N 1
ATOM 4849 C CA . GLY A 1 609 ? 0.794 6.189 -1.178 1.00 86.75 609 GLY A CA 1
ATOM 4850 C C . GLY A 1 609 ? 2.095 5.553 -1.659 1.00 86.75 609 GLY A C 1
ATOM 4851 O O . GLY A 1 609 ? 2.985 6.226 -2.162 1.00 86.75 609 GLY A O 1
ATOM 4852 N N . THR A 1 610 ? 2.224 4.235 -1.503 1.00 81.56 610 THR A N 1
ATOM 4853 C CA . THR A 1 610 ? 3.468 3.507 -1.833 1.00 81.56 610 THR A CA 1
ATOM 4854 C C . THR A 1 610 ? 3.830 3.548 -3.316 1.00 81.56 610 THR A C 1
ATOM 4856 O O . THR A 1 610 ? 4.949 3.203 -3.676 1.00 81.56 610 THR A O 1
ATOM 4859 N N . LYS A 1 611 ? 2.861 3.889 -4.171 1.00 83.81 611 LYS A N 1
ATOM 4860 C CA . LYS A 1 611 ? 3.013 4.012 -5.624 1.00 83.81 611 LYS A CA 1
ATOM 4861 C C . LYS A 1 611 ? 2.507 5.363 -6.137 1.00 83.81 611 LYS A C 1
ATOM 4863 O O . LYS A 1 611 ? 2.172 5.460 -7.307 1.00 83.81 611 LYS A O 1
ATOM 4868 N N . CYS A 1 612 ? 2.371 6.357 -5.254 1.00 84.94 612 CYS A N 1
ATOM 4869 C CA . CYS A 1 612 ? 1.762 7.647 -5.591 1.00 84.94 612 CYS A CA 1
ATOM 4870 C C . CYS A 1 612 ? 0.369 7.500 -6.233 1.00 84.94 612 CYS A C 1
ATOM 4872 O O . CYS A 1 612 ? -0.018 8.258 -7.110 1.00 84.94 612 CYS A O 1
ATOM 4874 N N . ASP A 1 613 ? -0.392 6.502 -5.776 1.00 88.56 613 ASP A N 1
ATOM 4875 C CA . ASP A 1 613 ? -1.681 6.061 -6.319 1.00 88.56 613 ASP A CA 1
ATOM 4876 C C . ASP A 1 613 ? -2.876 6.664 -5.561 1.00 88.56 613 ASP A C 1
ATOM 4878 O O . ASP A 1 613 ? -3.978 6.106 -5.518 1.00 88.56 613 ASP A O 1
ATOM 4882 N N . LYS A 1 614 ? -2.649 7.777 -4.855 1.00 91.94 614 LYS A N 1
ATOM 4883 C CA . LYS A 1 614 ? -3.664 8.453 -4.047 1.00 91.94 614 LYS A CA 1
ATOM 4884 C C . LYS A 1 614 ? -3.510 9.961 -4.139 1.00 91.94 614 LYS A C 1
ATOM 4886 O O . LYS A 1 614 ? -2.428 10.493 -3.898 1.00 91.94 614 LYS A O 1
ATOM 4891 N N . LEU A 1 615 ? -4.622 10.642 -4.398 1.00 93.62 615 LEU A N 1
ATOM 4892 C CA . LEU A 1 615 ? -4.674 12.096 -4.420 1.00 93.62 615 LEU A CA 1
ATOM 4893 C C . LEU A 1 615 ? -5.001 12.656 -3.033 1.00 93.62 615 LEU A C 1
ATOM 4895 O O . LEU A 1 615 ? -5.868 12.153 -2.312 1.00 93.62 615 LEU A O 1
ATOM 4899 N N . CYS A 1 616 ? -4.305 13.722 -2.670 1.00 94.56 616 CYS A N 1
ATOM 4900 C CA . CYS A 1 616 ? -4.488 14.481 -1.450 1.00 94.56 616 CYS A CA 1
ATOM 4901 C C . CYS A 1 616 ? -5.762 15.323 -1.522 1.00 94.56 616 CYS A C 1
ATOM 4903 O O . CYS A 1 616 ? -5.851 16.279 -2.289 1.00 94.56 616 CYS A O 1
ATOM 4905 N N . HIS A 1 617 ? -6.735 15.011 -0.669 1.00 95.44 617 HIS A N 1
ATOM 4906 C CA . HIS A 1 617 ? -7.975 15.781 -0.549 1.00 95.44 617 HIS A CA 1
ATOM 4907 C C . HIS A 1 617 ? -8.026 16.600 0.743 1.00 95.44 617 HIS A C 1
ATOM 4909 O O . HIS A 1 617 ? -9.101 16.861 1.275 1.00 95.44 617 HIS A O 1
ATOM 4915 N N . CYS A 1 618 ? -6.870 17.005 1.262 1.00 94.88 618 CYS A N 1
ATOM 4916 C CA . CYS A 1 618 ? -6.771 17.969 2.353 1.00 94.88 618 CYS A CA 1
ATOM 4917 C C . CYS A 1 618 ? -6.886 19.393 1.805 1.00 94.88 618 CYS A C 1
ATOM 4919 O O . CYS A 1 618 ? -6.499 19.664 0.665 1.00 94.88 618 CYS A O 1
ATOM 4921 N N . ASN A 1 619 ? -7.400 20.325 2.605 1.00 93.81 619 ASN A N 1
ATOM 4922 C CA . ASN A 1 619 ? -7.484 21.720 2.192 1.00 93.81 619 ASN A CA 1
ATOM 4923 C C . ASN A 1 619 ? -6.088 22.266 1.831 1.00 93.81 619 ASN A C 1
ATOM 4925 O O . ASN A 1 619 ? -5.113 22.013 2.539 1.00 93.81 619 ASN A O 1
ATOM 4929 N N . ASN A 1 620 ? -5.989 22.987 0.711 1.00 90.56 620 ASN A N 1
ATOM 4930 C CA . ASN A 1 620 ? -4.722 23.447 0.120 1.00 90.56 620 ASN A CA 1
ATOM 4931 C C . ASN A 1 620 ? -3.693 22.330 -0.168 1.00 90.56 620 ASN A C 1
ATOM 4933 O O . ASN A 1 620 ? -2.495 22.605 -0.191 1.00 90.56 620 ASN A O 1
ATOM 4937 N N . SER A 1 621 ? -4.137 21.080 -0.343 1.00 90.56 621 SER A N 1
ATOM 4938 C CA . SER A 1 621 ? -3.273 19.911 -0.576 1.00 90.56 621 SER A CA 1
ATOM 4939 C C . SER A 1 621 ? -2.234 19.667 0.535 1.00 90.56 621 SER A C 1
ATOM 4941 O O . SER A 1 621 ? -1.168 19.109 0.288 1.00 90.56 621 SER A O 1
ATOM 4943 N N . GLN A 1 622 ? -2.538 20.076 1.774 1.00 91.62 622 GLN A N 1
ATOM 4944 C CA . GLN A 1 622 ? -1.644 19.948 2.934 1.00 91.62 622 GLN A CA 1
ATOM 4945 C C . GLN A 1 622 ? -1.804 18.591 3.644 1.00 91.62 622 GLN A C 1
ATOM 4947 O O . GLN A 1 622 ? -2.275 18.517 4.781 1.00 91.62 622 GLN A O 1
ATOM 4952 N N . CYS A 1 623 ? -1.425 17.506 2.971 1.00 92.88 623 CYS A N 1
ATOM 4953 C CA . CYS A 1 623 ? -1.307 16.177 3.581 1.00 92.88 623 CYS A CA 1
ATOM 4954 C C . CYS A 1 623 ? 0.125 15.876 4.038 1.00 92.88 623 CYS A C 1
ATOM 4956 O O . CYS A 1 623 ? 1.114 16.380 3.506 1.00 92.88 623 CYS A O 1
ATOM 4958 N N . LEU A 1 624 ? 0.214 15.021 5.048 1.00 90.94 624 LEU A N 1
ATOM 4959 C CA . LEU A 1 624 ? 1.401 14.316 5.495 1.00 90.94 624 LEU A CA 1
ATOM 4960 C C . LEU A 1 624 ? 1.720 13.157 4.542 1.00 90.94 624 LEU A C 1
ATOM 4962 O O . LEU A 1 624 ? 0.920 12.779 3.687 1.00 90.94 624 LEU A O 1
ATOM 4966 N N . LYS A 1 625 ? 2.884 12.529 4.734 1.00 85.25 625 LYS A N 1
ATOM 4967 C CA . LYS A 1 625 ? 3.377 11.453 3.856 1.00 85.25 625 LYS A CA 1
ATOM 4968 C C . LYS A 1 625 ? 2.465 10.241 3.758 1.00 85.25 625 LYS A C 1
ATOM 4970 O O . LYS A 1 625 ? 2.386 9.583 2.726 1.00 85.25 625 LYS A O 1
ATOM 4975 N N . ASN A 1 626 ? 1.811 9.926 4.866 1.00 90.38 626 ASN A N 1
ATOM 4976 C CA . ASN A 1 626 ? 0.873 8.822 4.944 1.00 90.38 626 ASN A CA 1
ATOM 4977 C C . ASN A 1 626 ? -0.486 9.168 4.309 1.00 90.38 626 ASN A C 1
ATOM 4979 O O . ASN A 1 626 ? -1.279 8.254 4.114 1.00 90.38 626 ASN A O 1
ATOM 4983 N N . GLY A 1 627 ? -0.731 10.434 3.951 1.00 92.75 627 GLY A N 1
ATOM 4984 C CA . GLY A 1 627 ? -1.991 10.941 3.410 1.00 92.75 627 GLY A CA 1
ATOM 4985 C C . GLY A 1 627 ? -2.900 11.621 4.426 1.00 92.75 627 GLY A C 1
ATOM 4986 O O . GLY A 1 627 ? -3.936 12.152 4.033 1.00 92.75 627 GLY A O 1
ATOM 4987 N N . ASP A 1 628 ? -2.556 11.600 5.716 1.00 94.50 628 ASP A N 1
ATOM 4988 C CA . ASP A 1 628 ? -3.347 12.289 6.736 1.00 94.50 628 ASP A CA 1
ATOM 4989 C C . ASP A 1 628 ? -3.208 13.798 6.554 1.00 94.50 628 ASP A C 1
ATOM 4991 O O . ASP A 1 628 ? -2.153 14.282 6.151 1.00 94.50 628 ASP A O 1
ATOM 4995 N N . CYS A 1 629 ? -4.246 14.571 6.850 1.00 93.56 629 CYS A N 1
ATOM 4996 C CA . CYS A 1 629 ? -4.106 16.022 6.809 1.00 93.56 629 CYS A CA 1
ATOM 4997 C C . CYS A 1 629 ? -3.192 16.514 7.932 1.00 93.56 629 CYS A C 1
ATOM 4999 O O . CYS A 1 629 ? -3.147 15.930 9.015 1.00 93.56 629 CYS A O 1
ATOM 5001 N N . GLN A 1 630 ? -2.464 17.601 7.672 1.00 93.56 630 GLN A N 1
ATOM 5002 C CA . GLN A 1 630 ? -1.716 18.292 8.720 1.00 93.56 630 GLN A CA 1
ATOM 5003 C C . GLN A 1 630 ? -2.654 18.739 9.854 1.00 93.56 630 GLN A C 1
ATOM 5005 O O . GLN A 1 630 ? -3.864 18.889 9.670 1.00 93.56 630 GLN A O 1
ATOM 5010 N N . GLU A 1 631 ? -2.097 18.965 11.043 1.00 91.25 631 GLU A N 1
ATOM 5011 C CA . GLU A 1 631 ? -2.879 19.414 12.194 1.00 91.25 631 GLU A CA 1
ATOM 5012 C C . GLU A 1 631 ? -3.654 20.700 11.851 1.00 91.25 631 GLU A C 1
ATOM 5014 O O . GLU A 1 631 ? -3.103 21.640 11.280 1.00 91.25 631 GLU A O 1
ATOM 5019 N N . ASN A 1 632 ? -4.944 20.744 12.198 1.00 88.94 632 ASN A N 1
ATOM 5020 C CA . ASN A 1 632 ? -5.878 21.832 11.868 1.00 88.94 632 ASN A CA 1
ATOM 5021 C C . ASN A 1 632 ? -6.233 21.995 10.377 1.00 88.94 632 ASN A C 1
ATOM 5023 O O . ASN A 1 632 ? -6.930 22.948 10.021 1.00 88.94 632 ASN A O 1
ATOM 5027 N N . VAL A 1 633 ? -5.831 21.066 9.507 1.00 92.06 633 VAL A N 1
ATOM 5028 C CA . VAL A 1 633 ? -6.261 21.030 8.105 1.00 92.06 633 VAL A CA 1
ATOM 5029 C C . VAL A 1 633 ? -7.421 20.046 7.955 1.00 92.06 633 VAL A C 1
ATOM 5031 O O . VAL A 1 633 ? -7.296 18.863 8.253 1.00 92.06 633 VAL A O 1
ATOM 5034 N N . ALA A 1 634 ? -8.568 20.535 7.484 1.00 93.19 634 ALA A N 1
ATOM 5035 C CA . ALA A 1 634 ? -9.734 19.702 7.195 1.00 93.19 634 ALA A CA 1
ATOM 5036 C C . ALA A 1 634 ? -9.675 19.103 5.778 1.00 93.19 634 ALA A C 1
ATOM 5038 O O . ALA A 1 634 ? -8.957 19.601 4.905 1.00 93.19 634 ALA A O 1
ATOM 5039 N N . CYS A 1 635 ? -10.487 18.076 5.529 1.00 95.38 635 CYS A N 1
ATOM 5040 C CA . CYS A 1 635 ? -10.734 17.581 4.178 1.00 95.38 635 CYS A CA 1
ATOM 5041 C C . CYS A 1 635 ? -11.379 18.656 3.288 1.00 95.38 635 CYS A C 1
ATOM 5043 O O . CYS A 1 635 ? -12.118 19.525 3.761 1.00 95.38 635 CYS A O 1
ATOM 5045 N N . LEU A 1 636 ? -11.136 18.570 1.981 1.00 94.69 636 LEU A N 1
ATOM 5046 C CA . LEU A 1 636 ? -11.843 19.350 0.973 1.00 94.69 636 LEU A CA 1
ATOM 5047 C C . LEU A 1 636 ? -13.351 19.050 1.030 1.00 94.69 636 LEU A C 1
ATOM 5049 O O . LEU A 1 636 ? -13.741 17.905 1.279 1.00 94.69 636 LEU A O 1
ATOM 5053 N N . PRO A 1 637 ? -14.220 20.043 0.758 1.00 93.62 637 PRO A N 1
ATOM 5054 C CA . PRO A 1 637 ? -15.657 19.812 0.679 1.00 93.62 637 PRO A CA 1
ATOM 5055 C C . PRO A 1 637 ? -15.991 18.671 -0.289 1.00 93.62 637 PRO A C 1
ATOM 5057 O O . PRO A 1 637 ? -15.561 18.675 -1.440 1.00 93.62 637 PRO A O 1
ATOM 5060 N N . GLY A 1 638 ? -16.774 17.702 0.185 1.00 94.31 638 GLY A N 1
ATOM 5061 C CA . GLY A 1 638 ? -17.117 16.497 -0.574 1.00 94.31 638 GLY A CA 1
ATOM 5062 C C . GLY A 1 638 ? -16.196 15.303 -0.317 1.00 94.31 638 GLY A C 1
ATOM 5063 O O . GLY A 1 638 ? -16.382 14.274 -0.961 1.00 94.31 638 GLY A O 1
ATOM 5064 N N . PHE A 1 639 ? -15.250 15.408 0.622 1.00 95.56 639 PHE A N 1
ATOM 5065 C CA . PHE A 1 639 ? -14.377 14.312 1.045 1.00 95.56 639 PHE A CA 1
ATOM 5066 C C . PHE A 1 639 ? -14.313 14.187 2.570 1.00 95.56 639 PHE A C 1
ATOM 5068 O O . PHE A 1 639 ? -14.437 15.184 3.283 1.00 95.56 639 PHE A O 1
ATOM 5075 N N . PHE A 1 640 ? -14.130 12.964 3.079 1.00 96.12 640 PHE A N 1
ATOM 5076 C CA . PHE A 1 640 ? -14.040 12.690 4.518 1.00 96.12 640 PHE A CA 1
ATOM 5077 C C . PHE A 1 640 ? -13.351 11.351 4.851 1.00 96.12 640 PHE A C 1
ATOM 5079 O O . PHE A 1 640 ? -12.913 10.613 3.962 1.00 96.12 640 PHE A O 1
ATOM 5086 N N . GLY A 1 641 ? -13.275 11.053 6.154 1.00 93.31 641 GLY A N 1
ATOM 5087 C CA . GLY A 1 641 ? -12.723 9.828 6.736 1.00 93.31 641 GLY A CA 1
ATOM 5088 C C . GLY A 1 641 ? -11.202 9.728 6.620 1.00 93.31 641 GLY A C 1
ATOM 5089 O O . GLY A 1 641 ? -10.516 10.730 6.414 1.00 93.31 641 GLY A O 1
ATOM 5090 N N . LEU A 1 642 ? -10.669 8.511 6.773 1.00 91.62 642 LEU A N 1
ATOM 5091 C CA . LEU A 1 642 ? -9.224 8.273 6.782 1.00 91.62 642 LEU A CA 1
ATOM 5092 C C . LEU A 1 642 ? -8.563 8.849 5.517 1.00 91.62 642 LEU A C 1
ATOM 5094 O O . LEU A 1 642 ? -8.949 8.504 4.395 1.00 91.62 642 LEU A O 1
ATOM 5098 N N . GLN A 1 643 ? -7.574 9.730 5.709 1.00 95.25 643 GLN A N 1
ATOM 5099 C CA . GLN A 1 643 ? -6.803 10.381 4.636 1.00 95.25 643 GLN A CA 1
ATOM 5100 C C . GLN A 1 643 ? -7.667 11.173 3.627 1.00 95.25 643 GLN A C 1
ATOM 5102 O O . GLN A 1 643 ? -7.267 11.380 2.478 1.00 95.25 643 GLN A O 1
ATOM 5107 N N . CYS A 1 644 ? -8.883 11.574 4.022 1.00 95.62 644 CYS A N 1
ATOM 5108 C CA . CYS A 1 644 ? -9.862 12.261 3.171 1.00 95.62 644 CYS A CA 1
ATOM 5109 C C . CYS A 1 644 ? -10.177 11.524 1.860 1.00 95.62 644 CYS A C 1
ATOM 5111 O O . CYS A 1 644 ? -10.384 12.141 0.819 1.00 95.62 644 CYS A O 1
ATOM 5113 N N . GLN A 1 645 ? -10.177 10.192 1.877 1.00 95.88 645 GLN A N 1
ATOM 5114 C CA . GLN A 1 645 ? -10.299 9.402 0.651 1.00 95.88 645 GLN A CA 1
ATOM 5115 C C . GLN A 1 645 ? -11.734 9.001 0.289 1.00 95.88 645 GLN A C 1
ATOM 5117 O O . GLN A 1 645 ? -11.961 8.488 -0.809 1.00 95.88 645 GLN A O 1
ATOM 5122 N N . TYR A 1 646 ? -12.703 9.195 1.184 1.00 95.19 646 TYR A N 1
ATOM 5123 C CA . TYR A 1 646 ? -14.095 8.828 0.932 1.00 95.19 646 TYR A CA 1
ATOM 5124 C C . TYR A 1 646 ? -14.874 10.005 0.368 1.00 95.19 646 TYR A C 1
ATOM 5126 O O . TYR A 1 646 ? -14.832 11.100 0.927 1.00 95.19 646 TYR A O 1
ATOM 5134 N N . LYS A 1 647 ? -15.612 9.777 -0.722 1.00 94.19 647 LYS A N 1
ATOM 5135 C CA . LYS A 1 647 ? -16.455 10.805 -1.336 1.00 94.19 647 LYS A CA 1
ATOM 5136 C C . LYS A 1 647 ? -17.743 10.976 -0.541 1.00 94.19 647 LYS A C 1
ATOM 5138 O O . LYS A 1 647 ? -18.525 10.035 -0.399 1.00 94.19 647 LYS A O 1
ATOM 5143 N N . ASP A 1 648 ? -17.969 12.195 -0.073 1.00 95.88 648 ASP A N 1
ATOM 5144 C CA . ASP A 1 648 ? -19.138 12.603 0.690 1.00 95.88 648 ASP A CA 1
ATOM 5145 C C . ASP A 1 648 ? -20.195 13.247 -0.207 1.00 95.88 648 ASP A C 1
ATOM 5147 O O . ASP A 1 648 ? -20.156 14.441 -0.526 1.00 95.88 648 ASP A O 1
ATOM 5151 N N . ILE A 1 649 ? -21.175 12.456 -0.627 1.00 94.88 649 ILE A N 1
ATOM 5152 C CA . ILE A 1 649 ? -22.185 12.929 -1.581 1.00 94.88 649 ILE A CA 1
ATOM 5153 C C . ILE A 1 649 ? -23.296 13.768 -0.939 1.00 94.88 649 ILE A C 1
ATOM 5155 O O . ILE A 1 649 ? -24.118 14.339 -1.659 1.00 94.88 649 ILE A O 1
ATOM 5159 N N . ILE A 1 650 ? -23.334 13.892 0.393 1.00 96.94 650 ILE A N 1
ATOM 5160 C CA . ILE A 1 650 ? -24.345 14.720 1.070 1.00 96.94 650 ILE A CA 1
ATOM 5161 C C . ILE A 1 650 ? -24.157 16.215 0.785 1.00 96.94 650 ILE A C 1
ATOM 5163 O O . ILE A 1 650 ? -25.133 16.964 0.777 1.00 96.94 650 ILE A O 1
ATOM 5167 N N . ILE A 1 651 ? -22.928 16.645 0.475 1.00 96.25 651 ILE A N 1
ATOM 5168 C CA . ILE A 1 651 ? -22.605 18.046 0.172 1.00 96.25 651 ILE A CA 1
ATOM 5169 C C . ILE A 1 651 ? -23.391 18.546 -1.049 1.00 96.25 651 ILE A C 1
ATOM 5171 O O . ILE A 1 651 ? -23.832 19.693 -1.073 1.00 96.25 651 ILE A O 1
ATOM 5175 N N . ALA A 1 652 ? -23.643 17.671 -2.028 1.00 94.38 652 ALA A N 1
ATOM 5176 C CA . ALA A 1 652 ? -24.435 17.977 -3.220 1.00 94.38 652 ALA A CA 1
ATOM 5177 C C . ALA A 1 652 ? -25.934 17.630 -3.082 1.00 94.38 652 ALA A C 1
ATOM 5179 O O . ALA A 1 652 ? -26.709 17.868 -4.010 1.00 94.38 652 ALA A O 1
ATOM 5180 N N . ALA A 1 653 ? -26.353 17.039 -1.959 1.00 96.81 653 ALA A N 1
ATOM 5181 C CA . ALA A 1 653 ? -27.730 16.613 -1.733 1.00 96.81 653 ALA A CA 1
ATOM 5182 C C . ALA A 1 653 ? -28.607 17.755 -1.191 1.00 96.81 653 ALA A C 1
ATOM 5184 O O . ALA A 1 653 ? -28.135 18.689 -0.543 1.00 96.81 653 ALA A O 1
ATOM 5185 N N . ASN A 1 654 ? -29.916 17.659 -1.411 1.00 97.81 654 ASN A N 1
ATOM 5186 C CA . ASN A 1 654 ? -30.896 18.490 -0.719 1.00 97.81 654 ASN A CA 1
ATOM 5187 C C . ASN A 1 654 ? -31.257 17.823 0.615 1.00 97.81 654 ASN A C 1
ATOM 5189 O O . ASN A 1 654 ? -31.712 16.677 0.622 1.00 97.81 654 ASN A O 1
ATOM 5193 N N . VAL A 1 655 ? -31.042 18.511 1.734 1.00 98.00 655 VAL A N 1
ATOM 5194 C CA . VAL A 1 655 ? -31.199 17.948 3.084 1.00 98.00 655 VAL A CA 1
ATOM 5195 C C . VAL A 1 655 ? -32.318 18.656 3.843 1.00 98.00 655 VAL A C 1
ATOM 5197 O O . VAL A 1 655 ? -32.606 19.821 3.598 1.00 98.00 655 VAL A O 1
ATOM 5200 N N . SER A 1 656 ? -32.970 17.960 4.775 1.00 97.69 656 SER A N 1
ATOM 5201 C CA . SER A 1 656 ? -34.023 18.558 5.612 1.00 97.69 656 SER A CA 1
ATOM 5202 C C . SER A 1 656 ? -33.502 19.582 6.625 1.00 97.69 656 SER A C 1
ATOM 5204 O O . SER A 1 656 ? -34.283 20.394 7.112 1.00 97.69 656 SER A O 1
ATOM 5206 N N . GLN A 1 657 ? -32.215 19.506 6.971 1.00 97.12 657 GLN A N 1
ATOM 5207 C CA . GLN A 1 657 ? -31.502 20.421 7.866 1.00 97.12 657 GLN A CA 1
ATOM 5208 C C . GLN A 1 657 ? -30.110 20.667 7.273 1.00 97.12 657 GLN A C 1
ATOM 5210 O O . GLN A 1 657 ? -29.351 19.715 7.087 1.00 97.12 657 GLN A O 1
ATOM 5215 N N . GLU A 1 658 ? -29.782 21.910 6.913 1.00 96.75 658 GLU A N 1
ATOM 5216 C CA . GLU A 1 658 ? -28.519 22.238 6.223 1.00 96.75 658 GLU A CA 1
ATOM 5217 C C . GLU A 1 658 ? -27.288 22.003 7.110 1.00 96.75 658 GLU A C 1
ATOM 5219 O O . GLU A 1 658 ? -26.206 21.703 6.603 1.00 96.75 658 GLU A O 1
ATOM 5224 N N . GLU A 1 659 ? -27.469 22.017 8.431 1.00 96.44 659 GLU A N 1
ATOM 5225 C CA . GLU A 1 659 ? -26.452 21.706 9.433 1.00 96.44 659 GLU A CA 1
ATOM 5226 C C . GLU A 1 659 ? -25.859 20.297 9.255 1.00 96.44 659 GLU A C 1
ATOM 5228 O O . GLU A 1 659 ? -24.699 20.070 9.591 1.00 96.44 659 GLU A O 1
ATOM 5233 N N . MET A 1 660 ? -26.588 19.363 8.625 1.00 95.50 660 MET A N 1
ATOM 5234 C CA . MET A 1 660 ? -26.079 18.022 8.287 1.00 95.50 660 MET A CA 1
ATOM 5235 C C . MET A 1 660 ? -24.822 18.061 7.400 1.00 95.50 660 MET A C 1
ATOM 5237 O O . MET A 1 660 ? -24.001 17.139 7.439 1.00 95.50 660 MET A O 1
ATOM 5241 N N . LYS A 1 661 ? -24.665 19.117 6.591 1.00 94.88 661 LYS A N 1
ATOM 5242 C CA . LYS A 1 661 ? -23.528 19.309 5.678 1.00 94.88 661 LYS A CA 1
ATOM 5243 C C . LYS A 1 661 ? -22.336 19.999 6.339 1.00 94.88 661 LYS A C 1
ATOM 5245 O O . LYS A 1 661 ? -21.299 20.136 5.695 1.00 94.88 661 LYS A O 1
ATOM 5250 N N . PHE A 1 662 ? -22.455 20.458 7.585 1.00 92.25 662 PHE A N 1
ATOM 5251 C CA . PHE A 1 662 ? -21.366 21.171 8.246 1.00 92.25 662 PHE A CA 1
ATOM 5252 C C . PHE A 1 662 ? -20.195 20.232 8.537 1.00 92.25 662 PHE A C 1
ATOM 5254 O O . PHE A 1 662 ? -20.368 19.091 8.961 1.00 92.25 662 PHE A O 1
ATOM 5261 N N . ARG A 1 663 ? -18.985 20.715 8.258 1.00 91.00 663 ARG A N 1
ATOM 5262 C CA . ARG A 1 663 ? -17.724 19.999 8.464 1.00 91.00 663 ARG A CA 1
ATOM 5263 C C . ARG A 1 663 ? -16.833 20.879 9.321 1.00 91.00 663 ARG A C 1
ATOM 5265 O O . ARG A 1 663 ? -16.750 22.083 9.079 1.00 91.00 663 ARG A O 1
ATOM 5272 N N . HIS A 1 664 ? -16.188 20.295 10.319 1.00 86.50 664 HIS A N 1
ATOM 5273 C CA . HIS A 1 664 ? -15.274 21.013 11.198 1.00 86.50 664 HIS A CA 1
ATOM 5274 C C . HIS A 1 664 ? -13.989 20.206 11.371 1.00 86.50 664 HIS A C 1
ATOM 5276 O O . HIS A 1 664 ? -14.023 18.980 11.323 1.00 86.50 664 HIS A O 1
ATOM 5282 N N . SER A 1 665 ? -12.859 20.889 11.568 1.00 82.56 665 SER A N 1
ATOM 5283 C CA . SER A 1 665 ? -11.567 20.231 11.821 1.00 82.56 665 SER A CA 1
ATOM 5284 C C . SER A 1 665 ? -11.561 19.463 13.145 1.00 82.56 665 SER A C 1
ATOM 5286 O O . SER A 1 665 ? -10.858 18.471 13.288 1.00 82.56 665 SER A O 1
ATOM 5288 N N . PHE A 1 666 ? -12.373 19.921 14.100 1.00 86.31 666 PHE A N 1
ATOM 5289 C CA . PHE A 1 666 ? -12.596 19.265 15.382 1.00 86.31 666 PHE A CA 1
ATOM 5290 C C . PHE A 1 666 ? -13.974 18.624 15.415 1.00 86.31 666 PHE A C 1
ATOM 5292 O O . PHE A 1 666 ? -14.992 19.307 15.248 1.00 86.31 666 PHE A O 1
ATOM 5299 N N . LYS A 1 667 ? -13.982 17.322 15.682 1.00 87.12 667 LYS A N 1
ATOM 5300 C CA . LYS A 1 667 ? -15.184 16.520 15.873 1.00 87.12 667 LYS A CA 1
ATOM 5301 C C . LYS A 1 667 ? -16.111 17.167 16.903 1.00 87.12 667 LYS A C 1
ATOM 5303 O O . LYS A 1 667 ? -15.671 17.547 17.984 1.00 87.12 667 LYS A O 1
ATOM 5308 N N . CYS A 1 668 ? -17.388 17.303 16.550 1.00 90.38 668 CYS A N 1
ATOM 5309 C CA . CYS A 1 668 ? -18.434 17.840 17.427 1.00 90.38 668 CYS A CA 1
ATOM 5310 C C . CYS A 1 668 ? -18.187 19.232 18.029 1.00 90.38 668 CYS A C 1
ATOM 5312 O O . CYS A 1 668 ? -18.793 19.575 19.042 1.00 90.38 668 CYS A O 1
ATOM 5314 N N . TRP A 1 669 ? -17.361 20.072 17.393 1.00 92.56 669 TRP A N 1
ATOM 5315 C CA . TRP A 1 669 ? -17.206 21.467 17.822 1.00 92.56 669 TRP A CA 1
ATOM 5316 C C . TRP A 1 669 ? -18.536 22.232 17.815 1.00 92.56 669 TRP A C 1
ATOM 5318 O O . TRP A 1 669 ? -18.833 22.991 18.734 1.00 92.56 669 TRP A O 1
ATOM 5328 N N . ASN A 1 670 ? -19.348 21.987 16.786 1.00 93.12 670 ASN A N 1
ATOM 5329 C CA . ASN A 1 670 ? -20.733 22.426 16.711 1.00 93.12 670 ASN A CA 1
ATOM 5330 C C . ASN A 1 670 ? -21.637 21.193 16.677 1.00 93.12 670 ASN A C 1
ATOM 5332 O O . ASN A 1 670 ? -21.307 20.191 16.038 1.00 93.12 670 ASN A O 1
ATOM 5336 N N . ASN A 1 671 ? -22.790 21.295 17.328 1.00 96.50 671 ASN A N 1
ATOM 5337 C CA . ASN A 1 671 ? -23.869 20.326 17.224 1.00 96.50 671 ASN A CA 1
ATOM 5338 C C . ASN A 1 671 ? -25.192 21.034 16.904 1.00 96.50 671 ASN A C 1
ATOM 5340 O O . ASN A 1 671 ? -25.317 22.253 17.038 1.00 96.50 671 ASN A O 1
ATOM 5344 N N . PHE A 1 672 ? -26.162 20.268 16.420 1.00 97.50 672 PHE A N 1
ATOM 5345 C CA . PHE A 1 672 ? -27.495 20.740 16.084 1.00 97.50 672 PHE A CA 1
ATOM 5346 C C . PHE A 1 672 ? -28.553 19.739 16.544 1.00 97.50 672 PHE A C 1
ATOM 5348 O O . PHE A 1 672 ? -28.340 18.523 16.565 1.00 97.50 672 PHE A O 1
ATOM 5355 N N . THR A 1 673 ? -29.724 20.269 16.903 1.00 97.56 673 THR A N 1
ATOM 5356 C CA . THR A 1 673 ? -30.837 19.449 17.378 1.00 97.56 673 THR A CA 1
ATOM 5357 C C . THR A 1 673 ? -31.583 18.825 16.206 1.00 97.56 673 THR A C 1
ATOM 5359 O O . THR A 1 673 ? -32.184 19.515 15.381 1.00 97.56 673 THR A O 1
ATOM 5362 N N . VAL A 1 674 ? -31.586 17.501 16.160 1.00 95.88 674 VAL A N 1
ATOM 5363 C CA . VAL A 1 674 ? -32.164 16.733 15.066 1.00 95.88 674 VAL A CA 1
ATOM 5364 C C . VAL A 1 674 ? -33.672 16.582 15.225 1.00 95.88 674 VAL A C 1
ATOM 5366 O O . VAL A 1 674 ? -34.158 16.197 16.288 1.00 95.88 674 VAL A O 1
ATOM 5369 N N . MET A 1 675 ? -34.416 16.807 14.138 1.00 89.62 675 MET A N 1
ATOM 5370 C CA . MET A 1 675 ? -35.848 16.512 14.062 1.00 89.62 675 MET A CA 1
ATOM 5371 C C . MET A 1 675 ? -36.092 15.281 13.187 1.00 89.62 675 MET A C 1
ATOM 5373 O O . MET A 1 675 ? -35.641 15.224 12.044 1.00 89.62 675 MET A O 1
ATOM 5377 N N . SER A 1 676 ? -36.831 14.301 13.708 1.00 93.88 676 SER A N 1
ATOM 5378 C CA . SER A 1 676 ? -37.253 13.131 12.930 1.00 93.88 676 SER A CA 1
ATOM 5379 C C . SER A 1 676 ? -38.398 13.482 11.968 1.00 93.88 676 SER A C 1
ATOM 5381 O O . SER A 1 676 ? -39.353 14.125 12.408 1.00 93.88 676 SER A O 1
ATOM 5383 N N . PRO A 1 677 ? -38.396 13.008 10.707 1.00 95.81 677 PRO A N 1
ATOM 5384 C CA . PRO A 1 677 ? -37.302 12.330 10.011 1.00 95.81 677 PRO A CA 1
ATOM 5385 C C . PRO A 1 677 ? -36.264 13.317 9.455 1.00 95.81 677 PRO A C 1
ATOM 5387 O O . PRO A 1 677 ? -36.632 14.350 8.891 1.00 95.81 677 PRO A O 1
ATOM 5390 N N . LEU A 1 678 ? -34.986 12.933 9.469 1.00 97.12 678 LEU A N 1
ATOM 5391 C CA . LEU A 1 678 ? -33.994 13.572 8.603 1.00 97.12 678 LEU A CA 1
ATOM 5392 C C . LEU A 1 678 ? -34.114 13.002 7.192 1.00 97.12 678 LEU A C 1
ATOM 5394 O O . LEU A 1 678 ? -34.167 11.783 7.011 1.00 97.12 678 LEU A O 1
ATOM 5398 N N . LYS A 1 679 ? -34.140 13.875 6.187 1.00 98.06 679 LYS A N 1
ATOM 5399 C CA . LYS A 1 679 ? -34.228 13.492 4.776 1.00 98.06 679 LYS A CA 1
ATOM 5400 C C . LYS A 1 679 ? -33.012 13.991 4.015 1.00 98.06 679 LYS A C 1
ATOM 5402 O O . LYS A 1 679 ? -32.693 15.172 4.075 1.00 98.06 679 LYS A O 1
ATOM 5407 N N . ILE A 1 680 ? -32.381 13.095 3.263 1.00 98.25 680 ILE A N 1
ATOM 5408 C CA . ILE A 1 680 ? -31.288 13.399 2.333 1.00 98.25 680 ILE A CA 1
ATOM 5409 C C . ILE A 1 680 ? -31.766 12.999 0.943 1.00 98.25 680 ILE A C 1
ATOM 5411 O O . ILE A 1 680 ? -32.013 11.821 0.699 1.00 98.25 680 ILE A O 1
ATOM 5415 N N . THR A 1 681 ? -31.924 13.967 0.048 1.00 97.81 681 THR A N 1
ATOM 5416 C CA . THR A 1 681 ? -32.481 13.781 -1.297 1.00 97.81 681 THR A CA 1
ATOM 5417 C C . THR A 1 681 ? -31.410 14.075 -2.338 1.00 97.81 681 THR A C 1
ATOM 5419 O O . THR A 1 681 ? -30.925 15.203 -2.435 1.00 97.81 681 THR A O 1
ATOM 5422 N N . PHE A 1 682 ? -31.040 13.077 -3.134 1.00 95.44 682 PHE A N 1
ATOM 5423 C CA . PHE A 1 682 ? -30.031 13.223 -4.179 1.00 95.44 682 PHE A CA 1
ATOM 5424 C C . PHE A 1 682 ? -30.658 13.730 -5.480 1.00 95.44 682 PHE A C 1
ATOM 5426 O O . PHE A 1 682 ? -31.773 13.356 -5.844 1.00 95.44 682 PHE A O 1
ATOM 5433 N N . SER A 1 683 ? -29.921 14.572 -6.203 1.00 90.31 683 SER A N 1
ATOM 5434 C CA . SER A 1 683 ? -30.348 15.137 -7.492 1.00 90.31 683 SER A CA 1
ATOM 5435 C C . SER A 1 683 ? -30.423 14.098 -8.617 1.00 90.31 683 SER A C 1
ATOM 5437 O O . SER A 1 683 ? -31.092 14.317 -9.625 1.00 90.31 683 SER A O 1
ATOM 5439 N N . SER A 1 684 ? -29.755 12.957 -8.445 1.00 88.25 684 SER A N 1
ATOM 5440 C CA . SER A 1 684 ? -29.770 11.821 -9.363 1.00 88.25 684 SER A CA 1
ATOM 5441 C C . SER A 1 684 ? -29.735 10.507 -8.581 1.00 88.25 684 SER A C 1
ATOM 5443 O O . SER A 1 684 ? -29.373 10.480 -7.404 1.00 88.25 684 SER A O 1
ATOM 5445 N N . ALA A 1 685 ? -30.145 9.412 -9.226 1.00 88.56 685 ALA A N 1
ATOM 5446 C CA . ALA A 1 685 ? -30.080 8.086 -8.623 1.00 88.56 685 ALA A CA 1
ATOM 5447 C C . ALA A 1 685 ? -28.613 7.694 -8.408 1.00 88.56 685 ALA A C 1
ATOM 5449 O O . ALA A 1 685 ? -27.901 7.445 -9.377 1.00 88.56 685 ALA A O 1
ATOM 5450 N N . THR A 1 686 ? -28.187 7.603 -7.151 1.00 88.94 686 THR A N 1
ATOM 5451 C CA . THR A 1 686 ? -26.785 7.406 -6.760 1.00 88.94 686 THR A CA 1
ATOM 5452 C C . THR A 1 686 ? -26.615 6.134 -5.935 1.00 88.94 686 THR A C 1
ATOM 5454 O O . THR A 1 686 ? -27.583 5.608 -5.381 1.00 88.94 686 THR A O 1
ATOM 5457 N N . ARG A 1 687 ? -25.397 5.606 -5.856 1.00 88.38 687 ARG A N 1
ATOM 5458 C CA . ARG A 1 687 ? -25.067 4.458 -5.010 1.00 88.38 687 ARG A CA 1
ATOM 5459 C C . ARG A 1 687 ? -24.323 4.952 -3.776 1.00 88.38 687 ARG A C 1
ATOM 5461 O O . ARG A 1 687 ? -23.523 5.874 -3.857 1.00 88.38 687 ARG A O 1
ATOM 5468 N N . ILE A 1 688 ? -24.593 4.321 -2.638 1.00 92.44 688 ILE A N 1
ATOM 5469 C CA . ILE A 1 688 ? -23.858 4.568 -1.395 1.00 92.44 688 ILE A CA 1
ATOM 5470 C C . ILE A 1 688 ? -23.337 3.244 -0.857 1.00 92.44 688 ILE A C 1
ATOM 5472 O O . ILE A 1 688 ? -23.950 2.195 -1.081 1.00 92.44 688 ILE A O 1
ATOM 5476 N N . THR A 1 689 ? -22.219 3.292 -0.147 1.00 90.00 689 THR A N 1
ATOM 5477 C CA . THR A 1 689 ? -21.606 2.124 0.492 1.00 90.00 689 THR A CA 1
ATOM 5478 C C . THR A 1 689 ? -21.980 2.053 1.972 1.00 90.00 689 THR A C 1
ATOM 5480 O O . THR A 1 689 ? -22.399 0.998 2.451 1.00 90.00 689 THR A O 1
ATOM 5483 N N . TRP A 1 690 ? -21.882 3.175 2.687 1.00 95.00 690 TRP A N 1
ATOM 5484 C CA . TRP A 1 690 ? -22.245 3.307 4.099 1.00 95.00 690 TRP A CA 1
ATOM 5485 C C . TRP A 1 690 ? -22.496 4.774 4.485 1.00 95.00 690 TRP A C 1
ATOM 5487 O O . TRP A 1 690 ? -22.214 5.692 3.715 1.00 95.00 690 TRP A O 1
ATOM 5497 N N . ILE A 1 691 ? -23.068 4.993 5.668 1.00 97.88 691 ILE A N 1
ATOM 5498 C CA . ILE A 1 691 ? -23.353 6.318 6.241 1.00 97.88 691 ILE A CA 1
ATOM 5499 C C . ILE A 1 691 ? -22.630 6.422 7.579 1.00 97.88 691 ILE A C 1
ATOM 5501 O O . ILE A 1 691 ? -22.695 5.481 8.360 1.00 97.88 691 ILE A O 1
ATOM 5505 N N . GLN A 1 692 ? -21.974 7.544 7.857 1.00 97.81 692 GLN A N 1
ATOM 5506 C CA . GLN A 1 692 ? -21.400 7.839 9.172 1.00 97.81 692 GLN A CA 1
ATOM 5507 C C . GLN A 1 692 ? -22.156 8.995 9.810 1.00 97.81 692 GLN A C 1
ATOM 5509 O O . GLN A 1 692 ? -22.471 9.984 9.150 1.00 97.81 692 GLN A O 1
ATOM 5514 N N . ILE A 1 693 ? -22.464 8.858 11.092 1.00 98.06 693 ILE A N 1
ATOM 5515 C CA . ILE A 1 693 ? -23.149 9.870 11.888 1.00 98.06 693 ILE A CA 1
ATOM 5516 C C . ILE A 1 693 ? -22.281 10.161 13.103 1.00 98.06 693 ILE A C 1
ATOM 5518 O O . ILE A 1 693 ? -21.955 9.256 13.870 1.00 98.06 693 ILE A O 1
ATOM 5522 N N . GLU A 1 694 ? -21.936 11.432 13.267 1.00 97.50 694 GLU A N 1
ATOM 5523 C CA . GLU A 1 694 ? -21.271 11.963 14.451 1.00 97.50 694 GLU A CA 1
ATOM 5524 C C . GLU A 1 694 ? -22.307 12.668 15.324 1.00 97.50 694 GLU A C 1
ATOM 5526 O O . GLU A 1 694 ? -23.112 13.456 14.818 1.00 97.50 694 GLU A O 1
ATOM 5531 N N . ALA A 1 695 ? -22.294 12.404 16.627 1.00 97.56 695 ALA A N 1
ATOM 5532 C CA . ALA A 1 695 ? -23.239 12.964 17.586 1.00 97.56 695 ALA A CA 1
ATOM 5533 C C . ALA A 1 695 ? -22.553 13.392 18.884 1.00 97.56 695 ALA A C 1
ATOM 5535 O O . ALA A 1 695 ? -21.422 13.003 19.152 1.00 97.56 695 ALA A O 1
ATOM 5536 N N . ALA A 1 696 ? -23.238 14.194 19.700 1.00 97.12 696 ALA A N 1
ATOM 5537 C CA . ALA A 1 696 ? -22.670 14.689 20.953 1.00 97.12 696 ALA A CA 1
ATOM 5538 C C . ALA A 1 696 ? -22.458 13.576 21.996 1.00 97.12 696 ALA A C 1
ATOM 5540 O O . ALA A 1 696 ? -21.621 13.725 22.884 1.00 97.12 696 ALA A O 1
ATOM 5541 N N . SER A 1 697 ? -23.222 12.484 21.902 1.00 97.00 697 SER A N 1
ATOM 5542 C CA . SER A 1 697 ? -23.170 11.342 22.817 1.00 97.00 697 SER A CA 1
ATOM 5543 C C . SER A 1 697 ? -23.622 10.042 22.145 1.00 97.00 697 SER A C 1
ATOM 5545 O O . SER A 1 697 ? -24.240 10.054 21.074 1.00 97.00 697 SER A O 1
ATOM 5547 N N . LYS A 1 698 ? -23.375 8.906 22.803 1.00 96.81 698 LYS A N 1
ATOM 5548 C CA . LYS A 1 698 ? -23.808 7.582 22.333 1.00 96.81 698 LYS A CA 1
ATOM 5549 C C . LYS A 1 698 ? -25.325 7.451 22.347 1.00 96.81 698 LYS A C 1
ATOM 5551 O O . LYS A 1 698 ? -25.912 6.845 21.451 1.00 96.81 698 LYS A O 1
ATOM 5556 N N . GLU A 1 699 ? -25.974 8.048 23.341 1.00 96.75 699 GLU A N 1
ATOM 5557 C CA . GLU A 1 699 ? -27.425 8.053 23.517 1.00 96.75 699 GLU A CA 1
ATOM 5558 C C . GLU A 1 699 ? -28.136 8.733 22.341 1.00 96.75 699 GLU A C 1
ATOM 5560 O O . GLU A 1 699 ? -29.219 8.295 21.938 1.00 96.75 699 GLU A O 1
ATOM 5565 N N . ASP A 1 700 ? -27.516 9.760 21.753 1.00 97.06 700 ASP A N 1
ATOM 5566 C CA . ASP A 1 700 ? -28.023 10.434 20.556 1.00 97.06 700 ASP A CA 1
ATOM 5567 C C . ASP A 1 700 ? -28.023 9.507 19.322 1.00 97.06 700 ASP A C 1
ATOM 5569 O O . ASP A 1 700 ? -28.830 9.694 18.409 1.00 97.06 700 ASP A O 1
ATOM 5573 N N . LEU A 1 701 ? -27.205 8.451 19.302 1.00 97.12 701 LEU A N 1
ATOM 5574 C CA . LEU A 1 701 ? -27.098 7.494 18.190 1.00 97.12 701 LEU A CA 1
ATOM 5575 C C . LEU A 1 701 ? -28.033 6.270 18.333 1.00 97.12 701 LEU A C 1
ATOM 5577 O O . LEU A 1 701 ? -28.271 5.549 17.365 1.00 97.12 701 LEU A O 1
ATOM 5581 N N . MET A 1 702 ? -28.622 6.021 19.507 1.00 95.38 702 MET A N 1
ATOM 5582 C CA . MET A 1 702 ? -29.394 4.791 19.772 1.00 95.38 702 MET A CA 1
ATOM 5583 C C . MET A 1 702 ? -30.782 4.762 19.114 1.00 95.38 702 MET A C 1
ATOM 5585 O O . MET A 1 702 ? -31.510 5.741 19.170 1.00 95.38 702 MET A O 1
ATOM 5589 N N . GLY A 1 703 ? -31.241 3.638 18.561 1.00 94.75 703 GLY A N 1
ATOM 5590 C CA . GLY A 1 703 ? -32.612 3.547 18.009 1.00 94.75 703 GLY A CA 1
ATOM 5591 C C . GLY A 1 703 ? -32.821 4.359 16.723 1.00 94.75 703 GLY A C 1
ATOM 5592 O O . GLY A 1 703 ? -33.926 4.803 16.416 1.00 94.75 703 GLY A O 1
ATOM 5593 N N . LEU A 1 704 ? -31.733 4.606 15.992 1.00 96.88 704 LEU A N 1
ATOM 5594 C CA . LEU A 1 704 ? -31.744 5.119 14.627 1.00 96.88 704 LEU A CA 1
ATOM 5595 C C . LEU A 1 704 ? -32.326 4.070 13.677 1.00 96.88 704 LEU A C 1
ATOM 5597 O O . LEU A 1 704 ? -31.908 2.915 13.724 1.00 96.88 704 LEU A O 1
ATOM 5601 N N . GLN A 1 705 ? -33.211 4.461 12.764 1.00 96.88 705 GLN A N 1
ATOM 5602 C CA . GLN A 1 705 ? -33.733 3.616 11.687 1.00 96.88 705 GLN A CA 1
ATOM 5603 C C . GLN A 1 705 ? -33.474 4.259 10.324 1.00 96.88 705 GLN A C 1
ATOM 5605 O O . GLN A 1 705 ? -33.770 5.434 10.113 1.00 96.88 705 GLN A O 1
ATOM 5610 N N . LEU A 1 706 ? -32.946 3.470 9.385 1.00 97.62 706 LEU A N 1
ATOM 5611 C CA . LEU A 1 706 ? -32.613 3.922 8.037 1.00 97.62 706 LEU A CA 1
ATOM 5612 C C . LEU A 1 706 ? -33.544 3.287 7.002 1.00 97.62 706 LEU A C 1
ATOM 5614 O O . LEU A 1 706 ? -33.601 2.058 6.870 1.00 97.62 706 LEU A O 1
ATOM 5618 N N . THR A 1 707 ? -34.230 4.126 6.232 1.00 97.75 707 THR A N 1
ATOM 5619 C CA . THR A 1 707 ? -35.081 3.703 5.115 1.00 97.75 707 THR A CA 1
ATOM 5620 C C . THR A 1 707 ? -34.755 4.490 3.851 1.00 97.75 707 THR A C 1
ATOM 5622 O O . THR A 1 707 ? -34.280 5.623 3.902 1.00 97.75 707 THR A O 1
ATOM 5625 N N . PHE A 1 708 ? -34.991 3.877 2.697 1.00 97.62 708 PHE A N 1
ATOM 5626 C CA . PHE A 1 708 ? -34.805 4.488 1.388 1.00 97.62 708 PHE A CA 1
ATOM 5627 C C . PHE A 1 708 ? -36.166 4.768 0.760 1.00 97.62 708 PHE A C 1
ATOM 5629 O O . PHE A 1 708 ? -37.017 3.877 0.666 1.00 97.62 708 PHE A O 1
ATOM 5636 N N . GLU A 1 709 ? -36.365 6.010 0.328 1.00 97.06 709 GLU A N 1
ATOM 5637 C CA . GLU A 1 709 ? -37.621 6.497 -0.240 1.00 97.06 709 GLU A CA 1
ATOM 5638 C C . GLU A 1 709 ? -37.495 6.739 -1.752 1.00 97.06 709 GLU A C 1
ATOM 5640 O O . GLU A 1 709 ? -36.415 6.987 -2.300 1.00 97.06 709 GLU A O 1
ATOM 5645 N N . LYS A 1 710 ? -38.636 6.663 -2.445 1.00 94.12 710 LYS A N 1
ATOM 5646 C CA . LYS A 1 710 ? -38.727 6.904 -3.887 1.00 94.12 710 LYS A CA 1
ATOM 5647 C C . LYS A 1 710 ? -38.941 8.385 -4.172 1.00 94.12 710 LYS A C 1
ATOM 5649 O O . LYS A 1 710 ? -39.839 8.991 -3.597 1.00 94.12 710 LYS A O 1
ATOM 5654 N N . ILE A 1 711 ? -38.239 8.908 -5.173 1.00 93.81 711 ILE A N 1
ATOM 5655 C CA . ILE A 1 711 ? -38.582 10.185 -5.810 1.00 93.81 711 ILE A CA 1
ATOM 5656 C C . ILE A 1 711 ? -39.460 9.902 -7.043 1.00 93.81 711 ILE A C 1
ATOM 5658 O O . ILE A 1 711 ? -39.166 8.963 -7.796 1.00 93.81 711 ILE A O 1
ATOM 5662 N N . PRO A 1 712 ? -40.545 10.665 -7.284 1.00 93.19 712 PRO A N 1
ATOM 5663 C CA . PRO A 1 712 ? -41.352 10.520 -8.492 1.00 93.19 712 PRO A CA 1
ATOM 5664 C C . PRO A 1 712 ? -40.490 10.533 -9.763 1.00 93.19 712 PRO A C 1
ATOM 5666 O O . PRO A 1 712 ? -39.566 11.328 -9.885 1.00 93.19 712 PRO A O 1
ATOM 5669 N N . ASN A 1 713 ? -40.805 9.657 -10.720 1.00 90.38 713 ASN A N 1
ATOM 5670 C CA . ASN A 1 713 ? -40.141 9.547 -12.030 1.00 90.38 713 ASN A CA 1
ATOM 5671 C C . ASN A 1 713 ? -38.682 9.056 -12.044 1.00 90.38 713 ASN A C 1
ATOM 5673 O O . ASN A 1 713 ? -38.138 8.863 -13.128 1.00 90.38 713 ASN A O 1
ATOM 5677 N N . ILE A 1 714 ? -38.073 8.757 -10.892 1.00 88.12 714 ILE A N 1
ATOM 5678 C CA . ILE A 1 714 ? -36.742 8.140 -10.826 1.00 88.12 714 ILE A CA 1
ATOM 5679 C C . ILE A 1 714 ? -36.882 6.697 -10.317 1.00 88.12 714 ILE A C 1
ATOM 5681 O O . ILE A 1 714 ? -37.641 6.403 -9.388 1.00 88.12 714 ILE A O 1
ATOM 5685 N N . ARG A 1 715 ? -36.199 5.749 -10.970 1.00 90.12 715 ARG A N 1
ATOM 5686 C CA . ARG A 1 715 ? -36.163 4.345 -10.534 1.00 90.12 715 ARG A CA 1
ATOM 5687 C C . ARG A 1 715 ? -35.063 4.179 -9.491 1.00 90.12 715 ARG A C 1
ATOM 5689 O O . ARG A 1 715 ? -33.890 4.250 -9.833 1.00 90.12 715 ARG A O 1
ATOM 5696 N N . CYS A 1 716 ? -35.456 3.932 -8.246 1.00 93.56 716 CYS A N 1
ATOM 5697 C CA . CYS A 1 716 ? -34.542 3.813 -7.113 1.00 93.56 716 CYS A CA 1
ATOM 5698 C C . CYS A 1 716 ? -34.953 2.645 -6.212 1.00 93.56 716 CYS A C 1
ATOM 5700 O O . CYS A 1 716 ? -36.094 2.179 -6.265 1.00 93.56 716 CYS A O 1
ATOM 5702 N N . PHE A 1 717 ? -34.024 2.179 -5.386 1.00 93.19 717 PHE A N 1
ATOM 5703 C CA . PHE A 1 717 ? -34.283 1.265 -4.288 1.00 93.19 717 PHE A CA 1
ATOM 5704 C C . PHE A 1 717 ? -35.189 1.928 -3.248 1.00 93.19 717 PHE A C 1
ATOM 5706 O O . PHE A 1 717 ? -35.026 3.106 -2.932 1.00 93.19 717 PHE A O 1
ATOM 5713 N N . THR A 1 718 ? -36.137 1.156 -2.723 1.00 95.44 718 THR A N 1
ATOM 5714 C CA . THR A 1 718 ? -37.087 1.598 -1.701 1.00 95.44 718 THR A CA 1
ATOM 5715 C C . THR A 1 718 ? -37.231 0.518 -0.647 1.00 95.44 718 THR A C 1
ATOM 5717 O O . THR A 1 718 ? -37.402 -0.650 -1.004 1.00 95.44 718 THR A O 1
ATOM 5720 N N . GLY A 1 719 ? -37.238 0.900 0.624 1.00 96.25 719 GLY A N 1
ATOM 5721 C CA . GLY A 1 719 ? -37.388 -0.032 1.738 1.00 96.25 719 GLY A CA 1
ATOM 5722 C C . GLY A 1 719 ? -36.346 0.182 2.833 1.00 96.25 719 GLY A C 1
ATOM 5723 O O . GLY A 1 719 ? -35.594 1.155 2.784 1.00 96.25 719 GLY A O 1
ATOM 5724 N N . PRO A 1 720 ? -36.305 -0.696 3.845 1.00 96.56 720 PRO A N 1
ATOM 5725 C CA . PRO A 1 720 ? -35.346 -0.587 4.937 1.00 96.56 720 PRO A CA 1
ATOM 5726 C C . PRO A 1 720 ? -33.916 -0.920 4.486 1.00 96.56 720 PRO A C 1
ATOM 5728 O O . PRO A 1 720 ? -33.700 -1.583 3.468 1.00 96.56 720 PRO A O 1
ATOM 5731 N N . CYS A 1 721 ? -32.936 -0.493 5.282 1.00 95.62 721 CYS A N 1
ATOM 5732 C CA . CYS A 1 721 ? -31.549 -0.951 5.187 1.00 95.62 721 CYS A CA 1
ATOM 5733 C C . CYS A 1 721 ? -31.457 -2.477 5.366 1.00 95.62 721 CYS A C 1
ATOM 5735 O O . CYS A 1 721 ? -31.636 -2.996 6.467 1.00 95.62 721 CYS A O 1
ATOM 5737 N N . GLN A 1 722 ? -31.205 -3.198 4.269 1.00 93.81 722 GLN A N 1
ATOM 5738 C CA . GLN A 1 722 ? -31.018 -4.653 4.273 1.00 93.81 722 GLN A CA 1
ATOM 5739 C C . GLN A 1 722 ? -29.634 -5.020 4.811 1.00 93.81 722 GLN A C 1
ATOM 5741 O O . GLN A 1 722 ? -28.665 -4.316 4.526 1.00 93.81 722 GLN A O 1
ATOM 5746 N N . ASP A 1 723 ? -29.541 -6.131 5.546 1.00 93.25 723 ASP A N 1
ATOM 5747 C CA . ASP A 1 723 ? -28.302 -6.628 6.165 1.00 93.25 723 ASP A CA 1
ATOM 5748 C C . ASP A 1 723 ? -27.546 -5.526 6.931 1.00 93.25 723 ASP A C 1
ATOM 5750 O O . ASP A 1 723 ? -26.331 -5.364 6.790 1.00 93.25 723 ASP A O 1
ATOM 5754 N N . ARG A 1 724 ? -28.299 -4.717 7.692 1.00 95.81 724 ARG A N 1
ATOM 5755 C CA . ARG A 1 724 ? -27.772 -3.574 8.439 1.00 95.81 724 ARG A CA 1
ATOM 5756 C C . ARG A 1 724 ? -26.674 -4.016 9.401 1.00 95.81 724 ARG A C 1
ATOM 5758 O O . ARG A 1 724 ? -26.877 -4.931 10.198 1.00 95.81 724 ARG A O 1
ATOM 5765 N N . ARG A 1 725 ? -25.540 -3.318 9.358 1.00 96.50 725 ARG A N 1
ATOM 5766 C CA . ARG A 1 725 ? -24.459 -3.446 10.338 1.00 96.50 725 ARG A CA 1
ATOM 5767 C C . ARG A 1 725 ? -24.115 -2.077 10.891 1.00 96.50 725 ARG A C 1
ATOM 5769 O O . ARG A 1 725 ? -23.833 -1.164 10.119 1.00 96.50 725 ARG A O 1
ATOM 5776 N N . ASP A 1 726 ? -24.111 -1.993 12.210 1.00 96.81 726 ASP A N 1
ATOM 5777 C CA . ASP A 1 726 ? -23.817 -0.786 12.967 1.00 96.81 726 ASP A CA 1
ATOM 5778 C C . ASP A 1 726 ? -22.445 -0.965 13.618 1.00 96.81 726 ASP A C 1
ATOM 5780 O O . ASP A 1 726 ? -22.225 -1.926 14.356 1.00 96.81 726 ASP A O 1
ATOM 5784 N N . ILE A 1 727 ? -21.513 -0.072 13.301 1.00 96.62 727 ILE A N 1
ATOM 5785 C CA . ILE A 1 727 ? -20.140 -0.086 13.803 1.00 96.62 727 ILE A CA 1
ATOM 5786 C C . ILE A 1 727 ? -19.931 1.220 14.558 1.00 96.62 727 ILE A C 1
ATOM 5788 O O . ILE A 1 727 ? -19.938 2.292 13.955 1.00 96.62 727 ILE A O 1
ATOM 5792 N N . TYR A 1 728 ? -19.770 1.132 15.874 1.00 96.19 728 TYR A N 1
ATOM 5793 C CA . TYR A 1 728 ? -19.378 2.278 16.685 1.00 96.19 728 TYR A CA 1
ATOM 5794 C C . TYR A 1 728 ? -17.861 2.410 16.611 1.00 96.19 728 TYR A C 1
ATOM 5796 O O . TYR A 1 728 ? -17.151 1.511 17.054 1.00 96.19 728 TYR A O 1
ATOM 5804 N N . GLU A 1 729 ? -17.384 3.493 16.004 1.00 94.75 729 GLU A N 1
ATOM 5805 C CA . GLU A 1 729 ? -15.951 3.807 15.976 1.00 94.75 729 GLU A CA 1
ATOM 5806 C C . GLU A 1 729 ? -15.497 4.317 17.351 1.00 94.75 729 GLU A C 1
ATOM 5808 O O . GLU A 1 729 ? -14.435 3.943 17.834 1.00 94.75 729 GLU A O 1
ATOM 5813 N N . ASP A 1 730 ? -16.357 5.098 18.010 1.00 94.69 730 ASP A N 1
ATOM 5814 C CA . ASP A 1 730 ? -16.243 5.503 19.409 1.00 94.69 730 ASP A CA 1
ATOM 5815 C C . ASP A 1 730 ? -17.633 5.816 20.003 1.00 94.69 730 ASP A C 1
ATOM 5817 O O . ASP A 1 730 ? -18.668 5.516 19.401 1.00 94.69 730 ASP A O 1
ATOM 5821 N N . GLU A 1 731 ? -17.684 6.413 21.199 1.00 96.19 731 GLU A N 1
ATOM 5822 C CA . GLU A 1 731 ? -18.939 6.775 21.878 1.00 96.19 731 GLU A CA 1
ATOM 5823 C C . GLU A 1 731 ? -19.784 7.803 21.110 1.00 96.19 731 GLU A C 1
ATOM 5825 O O . GLU A 1 731 ? -20.976 7.929 21.359 1.00 96.19 731 GLU A O 1
ATOM 5830 N N . SER A 1 732 ? -19.197 8.524 20.161 1.00 96.88 732 SER A N 1
ATOM 5831 C CA . SER A 1 732 ? -19.808 9.657 19.462 1.00 96.88 732 SER A CA 1
ATOM 5832 C C . SER A 1 732 ? -19.939 9.437 17.954 1.00 96.88 732 SER A C 1
ATOM 5834 O O . SER A 1 732 ? -20.345 10.346 17.229 1.00 96.88 732 SER A O 1
ATOM 5836 N N . THR A 1 733 ? -19.579 8.261 17.429 1.00 97.50 733 THR A N 1
ATOM 5837 C CA . THR A 1 733 ? -19.591 7.989 15.983 1.00 97.50 733 THR A CA 1
ATOM 5838 C C . THR A 1 733 ? -20.095 6.608 15.641 1.00 97.50 733 THR A C 1
ATOM 5840 O O . THR A 1 733 ? -19.576 5.596 16.107 1.00 97.50 733 THR A O 1
ATOM 5843 N N . LEU A 1 734 ? -21.094 6.589 14.762 1.00 97.81 734 LEU A N 1
ATOM 5844 C CA . LEU A 1 734 ? -21.735 5.389 14.257 1.00 97.81 734 LEU A CA 1
ATOM 5845 C C . LEU A 1 734 ? -21.602 5.321 12.737 1.00 97.81 734 LEU A C 1
ATOM 5847 O O . LEU A 1 734 ? -22.052 6.217 12.025 1.00 97.81 734 LEU A O 1
ATOM 5851 N N . ILE A 1 735 ? -21.068 4.209 12.244 1.00 97.62 735 ILE A N 1
ATOM 5852 C CA . ILE A 1 735 ? -21.053 3.842 10.831 1.00 97.62 735 ILE A CA 1
ATOM 5853 C C . ILE A 1 735 ? -22.145 2.796 10.590 1.00 97.62 735 ILE A C 1
ATOM 5855 O O . ILE A 1 735 ? -22.137 1.716 11.178 1.00 97.62 735 ILE A O 1
ATOM 5859 N N . ILE A 1 736 ? -23.082 3.108 9.699 1.00 97.69 736 ILE A N 1
ATOM 5860 C CA . ILE A 1 736 ? -24.189 2.245 9.288 1.00 97.69 736 ILE A CA 1
ATOM 5861 C C . ILE A 1 736 ? -23.899 1.727 7.881 1.00 97.69 736 ILE A C 1
ATOM 5863 O O . ILE A 1 736 ? -23.905 2.480 6.903 1.00 97.69 736 ILE A O 1
ATOM 5867 N N . MET A 1 737 ? -23.681 0.421 7.763 1.00 95.81 737 MET A N 1
ATOM 5868 C CA . MET A 1 737 ? -23.514 -0.259 6.481 1.00 95.81 737 MET A CA 1
ATOM 5869 C C . MET A 1 737 ? -24.800 -0.984 6.092 1.00 95.81 737 MET A C 1
ATOM 5871 O O . MET A 1 737 ? -25.393 -1.692 6.905 1.00 95.81 737 MET A O 1
ATOM 5875 N N . CYS A 1 738 ? -25.181 -0.875 4.821 1.00 92.75 738 CYS A N 1
ATOM 5876 C CA . CYS A 1 738 ? -26.350 -1.550 4.263 1.00 92.75 738 CYS A CA 1
ATOM 5877 C C . CYS A 1 738 ? -25.958 -2.348 3.023 1.00 92.75 738 CYS A C 1
ATOM 5879 O O . CYS A 1 738 ? -25.145 -1.906 2.207 1.00 92.75 738 CYS A O 1
ATOM 5881 N N . ARG A 1 739 ? -26.598 -3.496 2.802 1.00 88.25 739 ARG A N 1
ATOM 5882 C CA . ARG A 1 739 ? -26.544 -4.168 1.505 1.00 88.25 739 ARG A CA 1
ATOM 5883 C C . ARG A 1 739 ? -27.516 -3.498 0.541 1.00 88.25 739 ARG A C 1
ATOM 5885 O O . ARG A 1 739 ? -28.692 -3.835 0.472 1.00 88.25 739 ARG A O 1
ATOM 5892 N N . ILE A 1 740 ? -26.995 -2.564 -0.242 1.00 85.12 740 ILE A N 1
ATOM 5893 C CA . ILE A 1 740 ? -27.759 -1.853 -1.266 1.00 85.12 740 ILE A CA 1
ATOM 5894 C C . ILE A 1 740 ? -27.373 -2.419 -2.634 1.00 85.12 740 ILE A C 1
ATOM 5896 O O . ILE A 1 740 ? -26.208 -2.399 -3.021 1.00 85.12 740 ILE A O 1
ATOM 5900 N N . THR A 1 741 ? -28.346 -2.971 -3.358 1.00 80.06 741 THR A N 1
ATOM 5901 C CA . THR A 1 741 ? -28.123 -3.612 -4.671 1.00 80.06 741 THR A CA 1
ATOM 5902 C C . THR A 1 741 ? -28.511 -2.727 -5.855 1.00 80.06 741 THR A C 1
ATOM 5904 O O . THR A 1 741 ? -28.313 -3.114 -7.001 1.00 80.06 741 THR A O 1
ATOM 5907 N N . ARG A 1 742 ? -29.101 -1.553 -5.600 1.00 87.19 742 ARG A N 1
ATOM 5908 C CA . ARG A 1 742 ? -29.613 -0.625 -6.617 1.00 87.19 742 ARG A CA 1
ATOM 5909 C C . ARG A 1 742 ? -29.424 0.816 -6.159 1.00 87.19 742 ARG A C 1
ATOM 5911 O O . ARG A 1 742 ? -29.335 1.068 -4.965 1.00 87.19 742 ARG A O 1
ATOM 5918 N N . ASN A 1 743 ? -29.441 1.757 -7.095 1.00 90.06 743 ASN A N 1
ATOM 5919 C CA . ASN A 1 743 ? -29.313 3.177 -6.777 1.00 90.06 743 ASN A CA 1
ATOM 5920 C C . ASN A 1 743 ? -30.421 3.640 -5.832 1.00 90.06 743 ASN A C 1
ATOM 5922 O O . ASN A 1 743 ? -31.576 3.240 -5.973 1.00 90.06 743 ASN A O 1
ATOM 5926 N N . ILE A 1 744 ? -30.078 4.519 -4.908 1.00 94.75 744 ILE A N 1
ATOM 5927 C CA . ILE A 1 744 ? -30.998 5.200 -4.011 1.00 94.75 744 ILE A CA 1
ATOM 5928 C C . ILE A 1 744 ? -31.204 6.636 -4.490 1.00 94.75 744 ILE A C 1
ATOM 5930 O O . ILE A 1 744 ? -30.391 7.192 -5.227 1.00 94.75 744 ILE A O 1
ATOM 5934 N N . CYS A 1 745 ? -32.313 7.235 -4.079 1.00 96.25 745 CYS A N 1
ATOM 5935 C CA . CYS A 1 745 ? -32.628 8.622 -4.421 1.00 96.25 745 CYS A CA 1
ATOM 5936 C C . CYS A 1 745 ? -32.882 9.470 -3.188 1.00 96.25 745 CYS A C 1
ATOM 5938 O O . CYS A 1 745 ? -32.538 10.647 -3.175 1.00 96.25 745 CYS A O 1
ATOM 5940 N N . GLN A 1 746 ? -33.439 8.871 -2.139 1.00 97.88 746 GLN A N 1
ATOM 5941 C CA . GLN A 1 746 ? -33.629 9.554 -0.879 1.00 97.88 746 GLN A CA 1
ATOM 5942 C C . GLN A 1 746 ? -33.348 8.608 0.286 1.00 97.88 746 GLN A C 1
ATOM 5944 O O . GLN A 1 746 ? -33.789 7.459 0.280 1.00 97.88 746 GLN A O 1
ATOM 5949 N N . VAL A 1 747 ? -32.629 9.111 1.282 1.00 98.12 747 VAL A N 1
ATOM 5950 C CA . VAL A 1 747 ? -32.411 8.461 2.574 1.00 98.12 747 VAL A CA 1
ATOM 5951 C C . VAL A 1 747 ? -33.298 9.149 3.602 1.00 98.12 747 VAL A C 1
ATOM 5953 O O . VAL A 1 747 ? -33.297 10.378 3.691 1.00 98.12 747 VAL A O 1
ATOM 5956 N N . SER A 1 748 ? -34.048 8.369 4.374 1.00 98.12 748 SER A N 1
ATOM 5957 C CA . SER A 1 748 ? -34.780 8.840 5.543 1.00 98.12 748 SER A CA 1
ATOM 5958 C C . SER A 1 748 ? -34.228 8.182 6.802 1.00 98.12 748 SER A C 1
ATOM 5960 O O . SER A 1 748 ? -34.211 6.954 6.924 1.00 98.12 748 SER A O 1
ATOM 5962 N N . ILE A 1 749 ? -33.764 9.020 7.726 1.00 97.94 749 ILE A N 1
ATOM 5963 C CA . ILE A 1 749 ? -33.279 8.620 9.042 1.00 97.94 749 ILE A CA 1
ATOM 5964 C C . ILE A 1 749 ? -34.362 8.981 10.063 1.00 97.94 749 ILE A C 1
ATOM 5966 O O . ILE A 1 749 ? -34.746 10.145 10.194 1.00 97.94 749 ILE A O 1
ATOM 5970 N N . THR A 1 750 ? -34.863 7.977 10.774 1.00 97.44 750 THR A N 1
ATOM 5971 C CA . THR A 1 750 ? -35.906 8.105 11.802 1.00 97.44 750 THR A CA 1
ATOM 5972 C C . THR A 1 750 ? -35.406 7.606 13.153 1.00 97.44 750 THR A C 1
ATOM 5974 O O . THR A 1 750 ? -34.343 6.991 13.234 1.00 97.44 750 THR A O 1
ATOM 5977 N N . PHE A 1 751 ? -36.153 7.898 14.218 1.00 95.81 751 PHE A N 1
ATOM 5978 C CA . PHE A 1 751 ? -35.838 7.465 15.579 1.00 95.81 751 PHE A CA 1
ATOM 5979 C C . PHE A 1 751 ? -37.018 6.714 16.184 1.00 95.81 751 PHE A C 1
ATOM 5981 O O . PHE A 1 751 ? -38.163 7.102 15.950 1.00 95.81 751 PHE A O 1
ATOM 5988 N N . ASP A 1 752 ? -36.735 5.715 17.020 1.00 94.56 752 ASP A N 1
ATOM 5989 C CA . ASP A 1 752 ? -37.765 4.999 17.788 1.00 94.56 752 ASP A CA 1
ATOM 5990 C C . ASP A 1 752 ? -38.571 5.951 18.699 1.00 94.56 752 ASP A C 1
ATOM 5992 O O . ASP A 1 752 ? -39.782 5.805 18.857 1.00 94.56 752 ASP A O 1
ATOM 5996 N N . GLU A 1 753 ? -37.907 6.978 19.242 1.00 93.00 753 GLU A N 1
ATOM 5997 C CA . GLU A 1 753 ? -38.506 8.049 20.049 1.00 93.00 753 GLU A CA 1
ATOM 5998 C C . GLU A 1 753 ? -38.430 9.398 19.303 1.00 93.00 753 GLU A C 1
ATOM 6000 O O . GLU A 1 753 ? -37.501 10.179 19.529 1.00 93.00 753 GLU A O 1
ATOM 6005 N N . PRO A 1 754 ? -39.384 9.717 18.409 1.00 87.75 754 PRO A N 1
ATOM 6006 C CA . PRO A 1 754 ? -39.293 10.888 17.530 1.00 87.75 754 PRO A CA 1
ATOM 6007 C C . PRO A 1 754 ? -39.386 12.233 18.266 1.00 87.75 754 PRO A C 1
ATOM 6009 O O . PRO A 1 754 ? -39.007 13.259 17.706 1.00 87.75 754 PRO A O 1
ATOM 6012 N N . THR A 1 755 ? -39.892 12.250 19.504 1.00 90.12 755 THR A N 1
ATOM 6013 C CA . THR A 1 755 ? -40.033 13.464 20.326 1.00 90.12 755 THR A CA 1
ATOM 6014 C C . THR A 1 755 ? -38.805 13.774 21.175 1.00 90.12 755 THR A C 1
ATOM 6016 O O . THR A 1 755 ? -38.718 14.873 21.721 1.00 90.12 755 THR A O 1
ATOM 6019 N N . LYS A 1 756 ? -37.879 12.821 21.342 1.00 92.25 756 LYS A N 1
ATOM 6020 C CA . LYS A 1 756 ? -36.676 13.028 22.150 1.00 92.25 756 LYS A CA 1
ATOM 6021 C C . LYS A 1 756 ? -35.668 13.846 21.330 1.00 92.25 756 LYS A C 1
ATOM 6023 O O . LYS A 1 756 ? -35.258 13.372 20.270 1.00 92.25 756 LYS A O 1
ATOM 6028 N N . PRO A 1 757 ? -35.272 15.054 21.779 1.00 91.81 757 PRO A N 1
ATOM 6029 C CA . PRO A 1 757 ? -34.285 15.849 21.062 1.00 91.81 757 PRO A CA 1
ATOM 6030 C C . PRO A 1 757 ? -32.947 15.114 21.065 1.00 91.81 757 PRO A C 1
ATOM 6032 O O . PRO A 1 757 ? -32.555 14.550 22.087 1.00 91.81 757 PRO A O 1
ATOM 6035 N N . ARG A 1 758 ? -32.260 15.134 19.924 1.00 96.50 758 ARG A N 1
ATOM 6036 C CA . ARG A 1 758 ? -30.939 14.522 19.759 1.00 96.50 758 ARG A CA 1
ATOM 6037 C C . ARG A 1 758 ? -29.956 15.529 19.214 1.00 96.50 758 ARG A C 1
ATOM 6039 O O . ARG A 1 758 ? -30.364 16.364 18.413 1.00 96.50 758 ARG A O 1
ATOM 6046 N N . GLN A 1 759 ? -28.697 15.450 19.616 1.00 97.62 759 GLN A N 1
ATOM 6047 C CA . GLN A 1 759 ? -27.664 16.374 19.151 1.00 97.62 759 GLN A CA 1
ATOM 6048 C C . GLN A 1 759 ? -26.716 15.677 18.176 1.00 97.62 759 GLN A C 1
ATOM 6050 O O . GLN A 1 759 ? -25.898 14.853 18.584 1.00 97.62 759 GLN A O 1
ATOM 6055 N N . PHE A 1 760 ? -26.815 16.003 16.886 1.00 97.69 760 PHE A N 1
ATOM 6056 C CA . PHE A 1 760 ? -25.857 15.540 15.875 1.00 97.69 760 PHE A CA 1
ATOM 6057 C C . PHE A 1 760 ? -24.810 16.604 15.602 1.00 97.69 760 PHE A C 1
ATOM 6059 O O . PHE A 1 760 ? -25.063 17.794 15.744 1.00 97.69 760 PHE A O 1
ATOM 6066 N N . CYS A 1 761 ? -23.634 16.156 15.196 1.00 96.50 761 CYS A N 1
ATOM 6067 C CA . CYS A 1 761 ? -22.519 17.005 14.811 1.00 96.50 761 CYS A CA 1
ATOM 6068 C C . CYS A 1 761 ? -22.388 17.049 13.290 1.00 96.50 761 CYS A C 1
ATOM 6070 O O . CYS A 1 761 ? -22.316 18.125 12.704 1.00 96.50 761 CYS A O 1
ATOM 6072 N N . ALA A 1 762 ? -22.412 15.879 12.646 1.00 96.25 762 ALA A N 1
ATOM 6073 C CA . ALA A 1 762 ? -22.301 15.751 11.201 1.00 96.25 762 ALA A CA 1
ATOM 6074 C C . ALA A 1 762 ? -22.916 14.433 10.711 1.00 96.25 762 ALA A C 1
ATOM 6076 O O . ALA A 1 762 ? -22.971 13.437 11.433 1.00 96.25 762 ALA A O 1
ATOM 6077 N N . VAL A 1 763 ? -23.364 14.429 9.455 1.00 97.50 763 VAL A N 1
ATOM 6078 C CA . VAL A 1 763 ? -23.791 13.220 8.743 1.00 97.50 763 VAL A CA 1
ATOM 6079 C C . VAL A 1 763 ? -23.012 13.140 7.442 1.00 97.50 763 VAL A C 1
ATOM 6081 O O . VAL A 1 763 ? -23.015 14.094 6.664 1.00 97.50 763 VAL A O 1
ATOM 6084 N N . TYR A 1 764 ? -22.378 12.002 7.198 1.00 97.75 764 TYR A N 1
ATOM 6085 C CA . TYR A 1 764 ? -21.589 11.727 6.004 1.00 97.75 764 TYR A CA 1
ATOM 6086 C C . TYR A 1 764 ? -22.210 10.574 5.234 1.00 97.75 764 TYR A C 1
ATOM 6088 O O . TYR A 1 764 ? -22.634 9.574 5.821 1.00 97.75 764 TYR A O 1
ATOM 6096 N N . VAL A 1 765 ? -22.243 10.692 3.911 1.00 97.06 765 VAL A N 1
ATOM 6097 C CA . VAL A 1 765 ? -22.769 9.640 3.040 1.00 97.06 765 VAL A CA 1
ATOM 6098 C C . VAL A 1 765 ? -21.666 9.206 2.091 1.00 97.06 765 VAL A C 1
ATOM 6100 O O . VAL A 1 765 ? -21.334 9.931 1.154 1.00 97.06 765 VAL A O 1
ATOM 6103 N N . ASN A 1 766 ? -21.115 8.015 2.326 1.00 95.44 766 ASN A N 1
ATOM 6104 C CA . ASN A 1 766 ? -20.013 7.497 1.532 1.00 95.44 766 ASN A CA 1
ATOM 6105 C C . ASN A 1 766 ? -20.504 6.949 0.187 1.00 95.44 766 ASN A C 1
ATOM 6107 O O . ASN A 1 766 ? -21.319 6.022 0.146 1.00 95.44 766 ASN A O 1
ATOM 6111 N N . ALA A 1 767 ? -19.949 7.466 -0.907 1.00 91.25 767 ALA A N 1
ATOM 6112 C CA . ALA A 1 767 ? -20.104 6.902 -2.250 1.00 91.25 767 ALA A CA 1
ATOM 6113 C C . ALA A 1 767 ? -18.937 5.985 -2.672 1.00 91.25 767 ALA A C 1
ATOM 6115 O O . ALA A 1 767 ? -18.891 5.524 -3.807 1.00 91.25 767 ALA A O 1
ATOM 6116 N N . GLY A 1 768 ? -18.012 5.688 -1.757 1.00 91.62 768 GLY A N 1
ATOM 6117 C CA . GLY A 1 768 ? -16.804 4.902 -1.993 1.00 91.62 768 GLY A CA 1
ATOM 6118 C C . GLY A 1 768 ? -15.554 5.775 -2.107 1.00 91.62 768 GLY A C 1
ATOM 6119 O O . GLY A 1 768 ? -15.606 7.006 -2.024 1.00 91.62 768 GLY A O 1
ATOM 6120 N N . ARG A 1 769 ? -14.410 5.118 -2.296 1.00 94.19 769 ARG A N 1
ATOM 6121 C CA . ARG A 1 769 ? -13.117 5.763 -2.528 1.00 94.19 769 ARG A CA 1
ATOM 6122 C C . ARG A 1 769 ? -12.796 5.766 -4.018 1.00 94.19 769 ARG A C 1
ATOM 6124 O O . ARG A 1 769 ? -13.005 4.745 -4.665 1.00 94.19 769 ARG A O 1
ATOM 6131 N N . ASN A 1 770 ? -12.277 6.875 -4.553 1.00 94.94 770 ASN A N 1
ATOM 6132 C CA . ASN A 1 770 ? -11.756 6.876 -5.922 1.00 94.94 770 ASN A CA 1
ATOM 6133 C C . ASN A 1 770 ? -10.434 6.090 -5.954 1.00 94.94 770 ASN A C 1
ATOM 6135 O O . ASN A 1 770 ? -9.470 6.476 -5.297 1.00 94.94 770 ASN A O 1
ATOM 6139 N N . VAL A 1 771 ? -10.412 4.968 -6.667 1.00 95.31 771 VAL A N 1
ATOM 6140 C CA . VAL A 1 771 ? -9.276 4.037 -6.751 1.00 95.31 771 VAL A CA 1
ATOM 6141 C C . VAL A 1 771 ? -8.553 4.097 -8.095 1.00 95.31 771 VAL A C 1
ATOM 6143 O O . VAL A 1 771 ? -7.605 3.351 -8.301 1.00 95.31 771 VAL A O 1
ATOM 6146 N N . ALA A 1 772 ? -9.009 4.958 -9.005 1.00 96.31 772 ALA A N 1
ATOM 6147 C CA . ALA A 1 772 ? -8.361 5.208 -10.287 1.00 96.31 772 ALA A CA 1
ATOM 6148 C C . ALA A 1 772 ? -7.109 6.111 -10.221 1.00 96.31 772 ALA A C 1
ATOM 6150 O O . ALA A 1 772 ? -6.200 5.841 -11.004 1.00 96.31 772 ALA A O 1
ATOM 6151 N N . PRO A 1 773 ? -7.004 7.130 -9.335 1.00 94.75 773 PRO A N 1
ATOM 6152 C CA . PRO A 1 773 ? -5.894 8.075 -9.371 1.00 94.75 773 PRO A CA 1
ATOM 6153 C C . PRO A 1 773 ? -4.523 7.401 -9.339 1.00 94.75 773 PRO A C 1
ATOM 6155 O O . PRO A 1 773 ? -4.301 6.492 -8.541 1.00 94.75 773 PRO A O 1
ATOM 6158 N N . GLY A 1 774 ? -3.620 7.836 -10.220 1.00 88.81 774 GLY A N 1
ATOM 6159 C CA . GLY A 1 774 ? -2.255 7.299 -10.318 1.00 88.81 774 GLY A CA 1
ATOM 6160 C C . GLY A 1 774 ? -2.171 5.835 -10.775 1.00 88.81 774 GLY A C 1
ATOM 6161 O O . GLY A 1 774 ? -1.107 5.225 -10.706 1.00 88.81 774 GLY A O 1
ATOM 6162 N N . SER A 1 775 ? -3.282 5.242 -11.230 1.00 93.75 775 SER A N 1
ATOM 6163 C CA . SER A 1 775 ? -3.268 3.911 -11.842 1.00 93.75 775 SER A CA 1
ATOM 6164 C C . SER A 1 775 ? -2.552 3.940 -13.192 1.00 93.75 775 SER A C 1
ATOM 6166 O O . SER A 1 775 ? -2.589 4.938 -13.909 1.00 93.75 775 SER A O 1
ATOM 6168 N N . GLU A 1 776 ? -1.942 2.818 -13.575 1.00 93.25 776 GLU A N 1
ATOM 6169 C CA . GLU A 1 776 ? -1.326 2.692 -14.896 1.00 93.25 776 GLU A CA 1
ATOM 6170 C C . GLU A 1 776 ? -2.421 2.719 -15.966 1.00 93.25 776 GLU A C 1
ATOM 6172 O O . GLU A 1 776 ? -3.385 1.948 -15.897 1.00 93.25 776 GLU A O 1
ATOM 6177 N N . VAL A 1 777 ? -2.254 3.584 -16.968 1.00 95.94 777 VAL A N 1
ATOM 6178 C CA . VAL A 1 777 ? -3.175 3.714 -18.097 1.00 95.94 777 VAL A CA 1
ATOM 6179 C C . VAL A 1 777 ? -2.416 3.569 -19.409 1.00 95.94 777 VAL A C 1
ATOM 6181 O O . VAL A 1 777 ? -1.382 4.200 -19.609 1.00 95.94 777 VAL A O 1
ATOM 6184 N N . LYS A 1 778 ? -2.957 2.779 -20.339 1.00 96.06 778 LYS A N 1
ATOM 6185 C CA . LYS A 1 778 ? -2.455 2.675 -21.715 1.00 96.06 778 LYS A CA 1
ATOM 6186 C C . LYS A 1 778 ? -3.556 2.952 -22.713 1.00 96.06 778 LYS A C 1
ATOM 6188 O O . LYS A 1 778 ? -4.680 2.467 -22.563 1.00 96.06 778 LYS A O 1
ATOM 6193 N N . MET A 1 779 ? -3.194 3.666 -23.771 1.00 96.38 779 MET A N 1
ATOM 6194 C CA . MET A 1 779 ? -4.043 3.855 -24.939 1.00 96.38 779 MET A CA 1
ATOM 6195 C C . MET A 1 779 ? -3.449 3.161 -26.166 1.00 96.38 779 MET A C 1
ATOM 6197 O O . MET A 1 779 ? -2.245 2.920 -26.236 1.00 96.38 779 MET A O 1
ATOM 6201 N N . SER A 1 780 ? -4.292 2.818 -27.138 1.00 96.00 780 SER A N 1
ATOM 6202 C CA . SER A 1 780 ? -3.858 2.282 -28.439 1.00 96.00 780 SER A CA 1
ATOM 6203 C C . SER A 1 780 ? -3.041 3.284 -29.257 1.00 96.00 780 SER A C 1
ATOM 6205 O O . SER A 1 780 ? -2.204 2.880 -30.062 1.00 96.00 780 SER A O 1
ATOM 6207 N N . SER A 1 781 ? -3.296 4.578 -29.067 1.00 95.19 781 SER A N 1
ATOM 6208 C CA . SER A 1 781 ? -2.603 5.686 -29.717 1.00 95.19 781 SER A CA 1
ATOM 6209 C C . SER A 1 781 ? -2.762 6.967 -28.896 1.00 95.19 781 SER A C 1
ATOM 6211 O O . SER A 1 781 ? -3.640 7.047 -28.035 1.00 95.19 781 SER A O 1
ATOM 6213 N N . TYR A 1 782 ? -1.950 7.976 -29.208 1.00 93.50 782 TYR A N 1
ATOM 6214 C CA . TYR A 1 782 ? -1.954 9.269 -28.532 1.00 93.50 782 TYR A CA 1
ATOM 6215 C C . TYR A 1 782 ? -2.035 10.420 -29.538 1.00 93.50 782 TYR A C 1
ATOM 6217 O O . TYR A 1 782 ? -1.412 10.383 -30.602 1.00 93.50 782 TYR A O 1
ATOM 6225 N N . TYR A 1 783 ? -2.828 11.438 -29.211 1.00 91.44 783 TYR A N 1
ATOM 6226 C CA . TYR A 1 783 ? -2.913 12.684 -29.965 1.00 91.44 783 TYR A CA 1
ATOM 6227 C C . TYR A 1 783 ? -1.605 13.467 -29.842 1.00 91.44 783 TYR A C 1
ATOM 6229 O O . TYR A 1 783 ? -1.079 13.597 -28.742 1.00 91.44 783 TYR A O 1
ATOM 6237 N N . ASN A 1 784 ? -1.121 14.029 -30.948 1.00 88.62 784 ASN A N 1
ATOM 6238 C CA . ASN A 1 784 ? -0.000 14.963 -30.953 1.00 88.62 784 ASN A CA 1
ATOM 6239 C C . ASN A 1 784 ? -0.498 16.326 -31.452 1.00 88.62 784 ASN A C 1
ATOM 6241 O O . ASN A 1 784 ? -1.131 16.399 -32.512 1.00 88.62 784 ASN A O 1
ATOM 6245 N N . ASP A 1 785 ? -0.270 17.382 -30.675 1.00 82.44 785 ASP A N 1
ATOM 6246 C CA . ASP A 1 785 ? -0.686 18.729 -31.043 1.00 82.44 785 ASP A CA 1
ATOM 6247 C C . ASP A 1 785 ? 0.264 19.386 -32.065 1.00 82.44 785 ASP A C 1
ATOM 6249 O O . ASP A 1 785 ? 1.294 18.849 -32.466 1.00 82.44 785 ASP A O 1
ATOM 6253 N N . THR A 1 786 ? -0.091 20.581 -32.546 1.00 83.19 786 THR A N 1
ATOM 6254 C CA . THR A 1 786 ? 0.719 21.297 -33.550 1.00 83.19 786 THR A CA 1
ATOM 6255 C C . THR A 1 786 ? 2.072 21.779 -33.025 1.00 83.19 786 THR A C 1
ATOM 6257 O O . THR A 1 786 ? 2.901 22.213 -33.821 1.00 83.19 786 THR A O 1
ATOM 6260 N N . LEU A 1 787 ? 2.265 21.774 -31.705 1.00 75.56 787 LEU A N 1
ATOM 6261 C CA . LEU A 1 787 ? 3.509 22.143 -31.037 1.00 75.56 787 LEU A CA 1
ATOM 6262 C C . LEU A 1 787 ? 4.377 20.913 -30.732 1.00 75.56 787 LEU A C 1
ATOM 6264 O O . LEU A 1 787 ? 5.482 21.086 -30.235 1.00 75.56 787 LEU A O 1
ATOM 6268 N N . GLY A 1 788 ? 3.921 19.702 -31.074 1.00 76.31 788 GLY A N 1
ATOM 6269 C CA . GLY A 1 788 ? 4.652 18.461 -30.836 1.00 76.31 788 GLY A CA 1
ATOM 6270 C C . GLY A 1 788 ? 4.335 17.792 -29.499 1.00 76.31 788 GLY A C 1
ATOM 6271 O O . GLY A 1 788 ? 4.950 16.772 -29.194 1.00 76.31 788 GLY A O 1
ATOM 6272 N N . ARG A 1 789 ? 3.384 18.326 -28.720 1.00 74.38 789 ARG A N 1
ATOM 6273 C CA . ARG A 1 789 ? 3.034 17.789 -27.401 1.00 74.38 789 ARG A CA 1
ATOM 6274 C C . ARG A 1 789 ? 2.131 16.580 -27.545 1.00 74.38 789 ARG A C 1
ATOM 6276 O O . ARG A 1 789 ? 1.086 16.645 -28.203 1.00 74.38 789 ARG A O 1
ATOM 6283 N N . VAL A 1 790 ? 2.520 15.487 -26.904 1.00 79.56 790 VAL A N 1
ATOM 6284 C CA . VAL A 1 790 ? 1.820 14.206 -26.980 1.00 79.56 790 VAL A CA 1
ATOM 6285 C C . VAL A 1 790 ? 0.887 14.065 -25.776 1.00 79.56 790 VAL A C 1
ATOM 6287 O O . VAL A 1 790 ? 1.263 14.302 -24.633 1.00 79.56 790 VAL A O 1
ATOM 6290 N N . SER A 1 791 ? -0.370 13.709 -26.029 1.00 88.62 791 SER A N 1
ATOM 6291 C CA . SER A 1 791 ? -1.315 13.351 -24.972 1.00 88.62 791 SER A CA 1
ATOM 6292 C C . SER A 1 791 ? -0.897 12.033 -24.314 1.00 88.62 791 SER A C 1
ATOM 6294 O O . SER A 1 791 ? -0.333 11.171 -24.974 1.00 88.62 791 SER A O 1
ATOM 6296 N N . ARG A 1 792 ? -1.214 11.829 -23.034 1.00 88.00 792 ARG A N 1
ATOM 6297 C CA . ARG A 1 792 ? -0.821 10.625 -22.284 1.00 88.00 792 ARG A CA 1
ATOM 6298 C C . ARG A 1 792 ? -1.989 10.028 -21.514 1.00 88.00 792 ARG A C 1
ATOM 6300 O O . ARG A 1 792 ? -2.954 10.723 -21.193 1.00 88.00 792 ARG A O 1
ATOM 6307 N N . GLY A 1 793 ? -1.916 8.730 -21.220 1.00 91.69 793 GLY A N 1
ATOM 6308 C CA . GLY A 1 793 ? -2.980 7.992 -20.529 1.00 91.69 793 GLY A CA 1
ATOM 6309 C C . GLY A 1 793 ? -3.204 8.449 -19.083 1.00 91.69 793 GLY A C 1
ATOM 6310 O O . GLY A 1 793 ? -4.337 8.442 -18.605 1.00 91.69 793 GLY A O 1
ATOM 6311 N N . SER A 1 794 ? -2.148 8.901 -18.404 1.00 92.19 794 SER A N 1
ATOM 6312 C CA . SER A 1 794 ? -2.195 9.357 -17.008 1.00 92.19 794 SER A CA 1
ATOM 6313 C C . SER A 1 794 ? -3.083 10.587 -16.789 1.00 92.19 794 SER A C 1
ATOM 6315 O O . SER A 1 794 ? -3.650 10.722 -15.711 1.00 92.19 794 SER A O 1
ATOM 6317 N N . LEU A 1 795 ? -3.293 11.427 -17.814 1.00 92.94 795 LEU A N 1
ATOM 6318 C CA . LEU A 1 795 ? -4.196 12.590 -17.737 1.00 92.94 795 LEU A CA 1
ATOM 6319 C C . LEU A 1 795 ? -5.648 12.201 -17.439 1.00 92.94 795 LEU A C 1
ATOM 6321 O O . LEU A 1 795 ? -6.406 13.012 -16.941 1.00 92.94 795 LEU A O 1
ATOM 6325 N N . SER A 1 796 ? -6.052 10.967 -17.741 1.00 95.75 796 SER A N 1
ATOM 6326 C CA . SER A 1 796 ? -7.399 10.478 -17.447 1.00 95.75 796 SER A CA 1
ATOM 6327 C C . SER A 1 796 ? -7.570 10.001 -16.006 1.00 95.75 796 SER A C 1
ATOM 6329 O O . SER A 1 796 ? -8.654 9.546 -15.657 1.00 95.75 796 SER A O 1
ATOM 6331 N N . VAL A 1 797 ? -6.522 10.035 -15.184 1.00 96.06 797 VAL A N 1
ATOM 6332 C CA . VAL A 1 797 ? -6.535 9.589 -13.784 1.00 96.06 797 VAL A CA 1
ATOM 6333 C C . VAL A 1 797 ? -5.700 10.511 -12.893 1.00 96.06 797 VAL A C 1
ATOM 6335 O O . VAL A 1 797 ? -5.134 10.067 -11.893 1.00 96.06 797 VAL A O 1
ATOM 6338 N N . ASP A 1 798 ? -5.585 11.787 -13.257 1.00 92.44 798 ASP A N 1
ATOM 6339 C CA . ASP A 1 798 ? -4.785 12.773 -12.528 1.00 92.44 798 ASP A CA 1
ATOM 6340 C C . ASP A 1 798 ? -5.604 13.537 -11.467 1.00 92.44 798 ASP A C 1
ATOM 6342 O O . ASP A 1 798 ? -5.058 14.332 -10.698 1.00 92.44 798 ASP A O 1
ATOM 6346 N N . GLY A 1 799 ? -6.918 13.290 -11.396 1.00 91.19 799 GLY A N 1
ATOM 6347 C CA . GLY A 1 799 ? -7.816 13.964 -10.465 1.00 91.19 799 GLY A CA 1
ATOM 6348 C C . GLY A 1 799 ? -8.281 15.343 -10.932 1.00 91.19 799 GLY A C 1
ATOM 6349 O O . GLY A 1 799 ? -8.946 16.053 -10.166 1.00 91.19 799 GLY A O 1
ATOM 6350 N N . GLN A 1 800 ? -7.953 15.759 -12.159 1.00 89.94 800 GLN A N 1
ATOM 6351 C CA . GLN A 1 800 ? -8.323 17.056 -12.709 1.00 89.94 800 GLN A CA 1
ATOM 6352 C C . GLN A 1 800 ? -9.509 16.939 -13.663 1.00 89.94 800 GLN A C 1
ATOM 6354 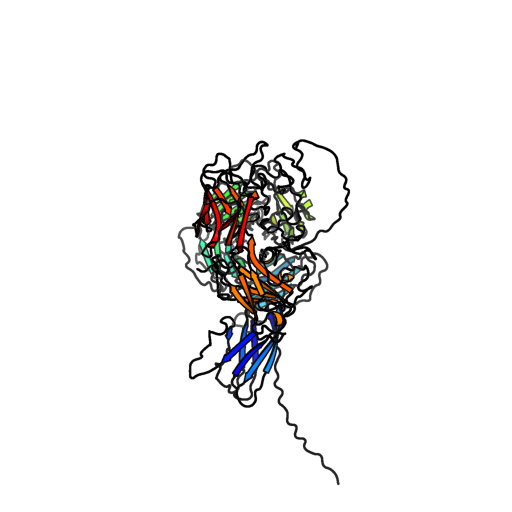O O . GLN A 1 800 ? -9.406 16.617 -14.835 1.00 89.94 800 GLN A O 1
ATOM 6359 N N . THR A 1 801 ? -10.675 17.391 -13.212 1.00 83.88 801 THR A N 1
ATOM 6360 C CA . THR A 1 801 ? -11.893 17.417 -14.047 1.00 83.88 801 THR A CA 1
ATOM 6361 C C . THR A 1 801 ? -11.952 18.581 -15.052 1.00 83.88 801 THR A C 1
ATOM 6363 O O . THR A 1 801 ? -13.027 18.912 -15.561 1.00 83.88 801 THR A O 1
ATOM 6366 N N . LYS A 1 802 ? -10.830 19.261 -15.327 1.00 83.44 802 LYS A N 1
ATOM 6367 C CA . LYS A 1 802 ? -10.815 20.416 -16.236 1.00 83.44 802 LYS A CA 1
ATOM 6368 C C . LYS A 1 802 ? -11.005 19.948 -17.678 1.00 83.44 802 LYS A C 1
ATOM 6370 O O . LYS A 1 802 ? -10.302 19.080 -18.172 1.00 83.44 802 LYS A O 1
ATOM 6375 N N . ASP A 1 803 ? -11.947 20.581 -18.364 1.00 78.88 803 ASP A N 1
ATOM 6376 C CA . ASP A 1 803 ? -12.297 20.300 -19.759 1.00 78.88 803 ASP A CA 1
ATOM 6377 C C . ASP A 1 803 ? -11.467 21.193 -20.691 1.00 78.88 803 ASP A C 1
ATOM 6379 O O . ASP A 1 803 ? -11.979 22.115 -21.332 1.00 78.88 803 ASP A O 1
ATOM 6383 N N . THR A 1 804 ? -10.146 20.998 -20.678 1.00 80.44 804 THR A N 1
ATOM 6384 C CA . THR A 1 804 ? -9.245 21.623 -21.652 1.00 80.44 804 THR A CA 1
ATOM 6385 C C . THR A 1 804 ? -8.626 20.536 -22.519 1.00 80.44 804 THR A C 1
ATOM 6387 O O . THR A 1 804 ? -8.282 19.486 -21.992 1.00 80.44 804 THR A O 1
ATOM 6390 N N . PRO A 1 805 ? -8.431 20.750 -23.831 1.00 75.69 805 PRO A N 1
ATOM 6391 C CA . PRO A 1 805 ? -7.898 19.703 -24.706 1.00 75.69 805 PRO A CA 1
ATOM 6392 C C . PRO A 1 805 ? -6.551 19.115 -24.253 1.00 75.69 805 PRO A C 1
ATOM 6394 O O . PRO A 1 805 ? -6.242 17.976 -24.578 1.00 75.69 805 PRO A O 1
ATOM 6397 N N . LEU A 1 806 ? -5.761 19.890 -23.502 1.00 80.50 806 LEU A N 1
ATOM 6398 C CA . LEU A 1 806 ? -4.446 19.494 -22.992 1.00 80.50 806 LEU A CA 1
ATOM 6399 C C . LEU A 1 806 ? -4.510 18.739 -21.657 1.00 80.50 806 LEU A C 1
ATOM 6401 O O . LEU A 1 806 ? -3.527 18.129 -21.267 1.00 80.50 806 LEU A O 1
ATOM 6405 N N . SER A 1 807 ? -5.650 18.765 -20.965 1.00 88.75 807 SER A N 1
ATOM 6406 C CA . SER A 1 807 ? -5.867 18.064 -19.694 1.00 88.75 807 SER A CA 1
ATOM 6407 C C . SER A 1 807 ? -6.647 16.762 -19.870 1.00 88.75 807 SER A C 1
ATOM 6409 O O . SER A 1 807 ? -7.258 16.290 -18.924 1.00 88.75 807 SER A O 1
ATOM 6411 N N . CYS A 1 808 ? -6.689 16.207 -21.086 1.00 93.81 808 CYS A N 1
ATOM 6412 C CA . CYS A 1 808 ? -7.424 14.979 -21.370 1.00 93.81 808 CYS A CA 1
ATOM 6413 C C . CYS A 1 808 ? -6.550 13.979 -22.125 1.00 93.81 808 CYS A C 1
ATOM 6415 O O . CYS A 1 808 ? -5.851 14.335 -23.079 1.00 93.81 808 CYS A O 1
ATOM 6417 N N . SER A 1 809 ? -6.653 12.706 -21.749 1.00 94.38 809 SER A N 1
ATOM 6418 C CA . SER A 1 809 ? -6.064 11.590 -22.485 1.00 94.38 809 SER A CA 1
ATOM 6419 C C . SER A 1 809 ? -6.785 11.409 -23.812 1.00 94.38 809 SER A C 1
ATOM 6421 O O . SER A 1 809 ? -7.955 11.021 -23.847 1.00 94.38 809 SER A O 1
ATOM 6423 N N . SER A 1 810 ? -6.085 11.711 -24.899 1.00 94.50 810 SER A N 1
ATOM 6424 C CA . SER A 1 810 ? -6.647 11.823 -26.237 1.00 94.50 810 SER A CA 1
ATOM 6425 C C . SER A 1 810 ? -5.974 10.854 -27.203 1.00 94.50 810 SER A C 1
ATOM 6427 O O . SER A 1 810 ? -4.748 10.801 -27.265 1.00 94.50 810 SER A O 1
ATOM 6429 N N . SER A 1 811 ? -6.760 10.102 -27.975 1.00 94.94 811 SER A N 1
ATOM 6430 C CA . SER A 1 811 ? -6.247 9.192 -29.007 1.00 94.94 811 SER A CA 1
ATOM 6431 C C . SER A 1 811 ? -5.799 9.942 -30.264 1.00 94.94 811 SER A C 1
ATOM 6433 O O . SER A 1 811 ? -6.188 11.087 -30.498 1.00 94.94 811 SER A O 1
ATOM 6435 N N . ALA A 1 812 ? -5.009 9.301 -31.126 1.00 93.50 812 ALA A N 1
ATOM 6436 C CA . ALA A 1 812 ? -4.627 9.901 -32.402 1.00 93.50 812 ALA A CA 1
ATOM 6437 C C . ALA A 1 812 ? -5.853 10.127 -33.311 1.00 93.50 812 ALA A C 1
ATOM 6439 O O . ALA A 1 812 ? -6.807 9.348 -33.290 1.00 93.50 812 ALA A O 1
ATOM 6440 N N . ILE A 1 813 ? -5.811 11.169 -34.157 1.00 90.62 813 ILE A N 1
ATOM 6441 C CA . ILE A 1 813 ? -6.932 11.524 -35.057 1.00 90.62 813 ILE A CA 1
ATOM 6442 C C . ILE A 1 813 ? -7.301 10.376 -36.014 1.00 90.62 813 ILE A C 1
ATOM 6444 O O . ILE A 1 813 ? -8.446 10.243 -36.438 1.00 90.62 813 ILE A O 1
ATOM 6448 N N . ASN A 1 814 ? -6.318 9.556 -36.377 1.00 92.25 814 ASN A N 1
ATOM 6449 C CA . ASN A 1 814 ? -6.443 8.456 -37.327 1.00 92.25 814 ASN A CA 1
ATOM 6450 C C . ASN A 1 814 ? -6.690 7.085 -36.672 1.00 92.25 814 ASN A C 1
ATOM 6452 O O . ASN A 1 814 ? -6.738 6.086 -37.392 1.00 92.25 814 ASN A O 1
ATOM 6456 N N . ASP A 1 815 ? -6.838 7.012 -35.348 1.00 93.62 815 ASP A N 1
ATOM 6457 C CA . ASP A 1 815 ? -7.177 5.766 -34.662 1.00 93.62 815 ASP A CA 1
ATOM 6458 C C . ASP A 1 815 ? -8.681 5.496 -34.767 1.00 93.62 815 ASP A C 1
ATOM 6460 O O . ASP A 1 815 ? -9.505 6.165 -34.148 1.00 93.62 815 ASP A O 1
ATOM 6464 N N . LEU A 1 816 ? -9.045 4.524 -35.605 1.00 91.19 816 LEU A N 1
ATOM 6465 C CA . LEU A 1 816 ? -10.443 4.188 -35.885 1.00 91.19 816 LEU A CA 1
ATOM 6466 C C . LEU A 1 816 ? -11.096 3.362 -34.771 1.00 91.19 816 LEU A C 1
ATOM 6468 O O . LEU A 1 816 ? -12.323 3.298 -34.710 1.00 91.19 816 LEU A O 1
ATOM 6472 N N . ASN A 1 817 ? -10.301 2.713 -33.916 1.00 93.44 817 ASN A N 1
ATOM 6473 C CA . ASN A 1 817 ? -10.809 1.904 -32.810 1.00 93.44 817 ASN A CA 1
ATOM 6474 C C . ASN A 1 817 ? -9.962 2.141 -31.556 1.00 93.44 817 ASN A C 1
ATOM 6476 O O . ASN A 1 817 ? -9.240 1.227 -31.136 1.00 93.44 817 ASN A O 1
ATOM 6480 N N . PRO A 1 818 ? -10.037 3.340 -30.951 1.00 96.12 818 PRO A N 1
ATOM 6481 C CA . PRO A 1 818 ? -9.241 3.625 -29.779 1.00 96.12 818 PRO A CA 1
ATOM 6482 C C . PRO A 1 818 ? -9.564 2.660 -28.645 1.00 96.12 818 PRO A C 1
ATOM 6484 O O . PRO A 1 818 ? -10.728 2.354 -28.362 1.00 96.12 818 PRO A O 1
ATOM 6487 N N . VAL A 1 819 ? -8.516 2.198 -27.977 1.00 97.19 819 VAL A N 1
ATOM 6488 C CA . VAL A 1 819 ? -8.601 1.359 -26.787 1.00 97.19 819 VAL A CA 1
ATOM 6489 C C . VAL A 1 819 ? -7.962 2.117 -25.641 1.00 97.19 819 VAL A C 1
ATOM 6491 O O . VAL A 1 819 ? -6.830 2.567 -25.766 1.00 97.19 819 VAL A O 1
ATOM 6494 N N . TRP A 1 820 ? -8.669 2.219 -24.523 1.00 97.62 820 TRP A N 1
ATOM 6495 C CA . TRP A 1 820 ? -8.167 2.759 -23.265 1.00 97.62 820 TRP A CA 1
ATOM 6496 C C . TRP A 1 820 ? -8.200 1.652 -22.213 1.00 97.62 820 TRP A C 1
ATOM 6498 O O . TRP A 1 820 ? -9.209 0.955 -22.077 1.00 97.62 820 TRP A O 1
ATOM 6508 N N . LYS A 1 821 ? -7.095 1.449 -21.495 1.00 98.25 821 LYS A N 1
ATOM 6509 C CA . LYS A 1 821 ? -6.964 0.413 -20.466 1.00 98.25 821 LYS A CA 1
ATOM 6510 C C . LYS A 1 821 ? -6.372 0.994 -19.198 1.00 98.25 821 LYS A C 1
ATOM 6512 O O . LYS A 1 821 ? -5.379 1.703 -19.283 1.00 98.25 821 LYS A O 1
ATOM 6517 N N . LEU A 1 822 ? -6.941 0.627 -18.057 1.00 97.88 822 LEU A N 1
ATOM 6518 C CA . LEU A 1 822 ? -6.480 0.991 -16.721 1.00 97.88 822 LEU A CA 1
ATOM 6519 C C . LEU A 1 822 ? -6.235 -0.269 -15.893 1.00 97.88 822 LEU A C 1
ATOM 6521 O O . LEU A 1 822 ? -7.075 -1.174 -15.892 1.00 97.88 822 LEU A O 1
ATOM 6525 N N . TRP A 1 823 ? -5.128 -0.309 -15.151 1.00 97.50 823 TRP A N 1
ATOM 6526 C CA . TRP A 1 823 ? -4.794 -1.399 -14.229 1.00 97.50 823 TRP A CA 1
ATOM 6527 C C . TRP A 1 823 ? -4.697 -0.915 -12.786 1.00 97.50 823 TRP A C 1
ATOM 6529 O O . TRP A 1 823 ? -3.999 0.048 -12.478 1.00 97.50 823 TRP A O 1
ATOM 6539 N N . PHE A 1 824 ? -5.351 -1.642 -11.883 1.00 95.81 824 PHE A N 1
ATOM 6540 C CA . PHE A 1 824 ? -5.235 -1.428 -10.449 1.00 95.81 824 PHE A CA 1
ATOM 6541 C C . PHE A 1 824 ? -4.036 -2.182 -9.878 1.00 95.81 824 PHE A C 1
ATOM 6543 O O . PHE A 1 824 ? -3.682 -3.277 -10.314 1.00 95.81 824 PHE A O 1
ATOM 6550 N N . SER A 1 825 ? -3.456 -1.639 -8.809 1.00 90.94 825 SER A N 1
ATOM 6551 C CA . SER A 1 825 ? -2.357 -2.286 -8.082 1.00 90.94 825 SER A CA 1
ATOM 6552 C C . SER A 1 825 ? -2.783 -3.541 -7.306 1.00 90.94 825 SER A C 1
ATOM 6554 O O . SER A 1 825 ? -1.933 -4.321 -6.882 1.00 90.94 825 SER A O 1
ATOM 6556 N N . ASN A 1 826 ? -4.085 -3.706 -7.065 1.00 92.62 826 ASN A N 1
ATOM 6557 C CA . ASN A 1 826 ? -4.707 -4.815 -6.348 1.00 92.62 826 ASN A CA 1
ATOM 6558 C C . ASN A 1 826 ? -6.084 -5.096 -6.964 1.00 92.62 826 ASN A C 1
ATOM 6560 O O . ASN A 1 826 ? -6.646 -4.236 -7.632 1.00 92.62 826 ASN A O 1
ATOM 6564 N N . VAL A 1 827 ? -6.672 -6.259 -6.676 1.00 94.75 827 VAL A N 1
ATOM 6565 C CA . VAL A 1 827 ? -8.077 -6.514 -7.020 1.00 94.75 827 VAL A CA 1
ATOM 6566 C C . VAL A 1 827 ? -8.982 -5.576 -6.212 1.00 94.75 827 VAL A C 1
ATOM 6568 O O . VAL A 1 827 ? -8.936 -5.556 -4.977 1.00 94.75 827 VAL A O 1
ATOM 6571 N N . MET A 1 828 ? -9.819 -4.814 -6.914 1.00 94.50 828 MET A N 1
ATOM 6572 C CA . MET A 1 828 ? -10.700 -3.799 -6.338 1.00 94.50 828 MET A CA 1
ATOM 6573 C C . MET A 1 828 ? -12.163 -4.207 -6.482 1.00 94.50 828 MET A C 1
ATOM 6575 O O . MET A 1 828 ? -12.590 -4.665 -7.543 1.00 94.50 828 MET A O 1
ATOM 6579 N N . ARG A 1 829 ? -12.967 -4.006 -5.431 1.00 92.69 829 ARG A N 1
ATOM 6580 C CA . ARG A 1 829 ? -14.428 -4.071 -5.546 1.00 92.69 829 ARG A CA 1
ATOM 6581 C C . ARG A 1 829 ? -14.906 -2.794 -6.225 1.00 92.69 829 ARG A C 1
ATOM 6583 O O . ARG A 1 829 ? -14.812 -1.734 -5.618 1.00 92.69 829 ARG A O 1
ATOM 6590 N N . ILE A 1 830 ? -15.438 -2.901 -7.438 1.00 93.50 830 ILE A N 1
ATOM 6591 C CA . ILE A 1 830 ? -15.910 -1.754 -8.220 1.00 93.50 830 ILE A CA 1
ATOM 6592 C C . ILE A 1 830 ? -17.401 -1.531 -7.969 1.00 93.50 830 ILE A C 1
ATOM 6594 O O . ILE A 1 830 ? -18.223 -2.416 -8.229 1.00 93.50 830 ILE A O 1
ATOM 6598 N N . ASP A 1 831 ? -17.750 -0.349 -7.465 1.00 88.69 831 ASP A N 1
ATOM 6599 C CA . ASP A 1 831 ? -19.126 0.045 -7.160 1.00 88.69 831 ASP A CA 1
ATOM 6600 C C . ASP A 1 831 ? -19.699 1.012 -8.216 1.00 88.69 831 ASP A C 1
ATOM 6602 O O . ASP A 1 831 ? -20.867 0.865 -8.590 1.00 88.69 831 ASP A O 1
ATOM 6606 N N . GLU A 1 832 ? -18.889 1.938 -8.740 1.00 92.06 832 GLU A N 1
ATOM 6607 C CA . GLU A 1 832 ? -19.244 2.875 -9.819 1.00 92.06 832 GLU A CA 1
ATOM 6608 C C . GLU A 1 832 ? -17.996 3.291 -10.616 1.00 92.06 832 GLU A C 1
ATOM 6610 O O . GLU A 1 832 ? -16.906 3.401 -10.063 1.00 92.06 832 GLU A O 1
ATOM 6615 N N . ILE A 1 833 ? -18.157 3.545 -11.914 1.00 95.50 833 ILE A N 1
ATOM 6616 C CA . ILE A 1 833 ? -17.138 4.151 -12.778 1.00 95.50 833 ILE A CA 1
ATOM 6617 C C . ILE A 1 833 ? -17.747 5.396 -13.412 1.00 95.50 833 ILE A C 1
ATOM 6619 O O . ILE A 1 833 ? -18.802 5.318 -14.043 1.00 95.50 833 ILE A O 1
ATOM 6623 N N . MET A 1 834 ? -17.085 6.536 -13.268 1.00 94.88 834 MET A N 1
ATOM 6624 C CA . MET A 1 834 ? -17.456 7.791 -13.900 1.00 94.88 834 MET A CA 1
ATOM 6625 C C . MET A 1 834 ? -16.404 8.159 -14.939 1.00 94.88 834 MET A C 1
ATOM 6627 O O . MET A 1 834 ? -15.234 8.300 -14.610 1.00 94.88 834 MET A O 1
ATOM 6631 N N . LEU A 1 835 ? -16.833 8.337 -16.184 1.00 95.88 835 LEU A N 1
ATOM 6632 C CA . LEU A 1 835 ? -15.995 8.798 -17.286 1.00 95.88 835 LEU A CA 1
ATOM 6633 C C . LEU A 1 835 ? -16.401 10.229 -17.631 1.00 95.88 835 LEU A C 1
ATOM 6635 O O . LEU A 1 835 ? -17.556 10.474 -17.994 1.00 95.88 835 LEU A O 1
ATOM 6639 N N . ASN A 1 836 ? -15.470 11.169 -17.518 1.00 95.50 836 ASN A N 1
ATOM 6640 C CA . ASN A 1 836 ? -15.630 12.540 -17.982 1.00 95.50 836 ASN A CA 1
ATOM 6641 C C . ASN A 1 836 ? -14.921 12.670 -19.328 1.00 95.50 836 ASN A C 1
ATOM 6643 O O . ASN A 1 836 ? -13.702 12.536 -19.418 1.00 95.50 836 ASN A O 1
ATOM 6647 N N . PHE A 1 837 ? -15.697 12.905 -20.378 1.00 94.12 837 PHE A N 1
ATOM 6648 C CA . PHE A 1 837 ? -15.177 13.089 -21.726 1.00 94.12 837 PHE A CA 1
ATOM 6649 C C . PHE A 1 837 ? -14.970 14.576 -22.005 1.00 94.12 837 PHE A C 1
ATOM 6651 O O . PHE A 1 837 ? -15.749 15.409 -21.530 1.00 94.12 837 PHE A O 1
ATOM 6658 N N . GLY A 1 838 ? -13.947 14.886 -22.801 1.00 91.44 838 GLY A N 1
ATOM 6659 C CA . GLY A 1 838 ? -13.711 16.232 -23.316 1.00 91.44 838 GLY A CA 1
ATOM 6660 C C . GLY A 1 838 ? -14.749 16.639 -24.361 1.00 91.44 838 GLY A C 1
ATOM 6661 O O . GLY A 1 838 ? -15.840 16.070 -24.445 1.00 91.44 838 GLY A O 1
ATOM 6662 N N . ALA A 1 839 ? -14.411 17.616 -25.202 1.00 84.38 839 ALA A N 1
ATOM 6663 C CA . ALA A 1 839 ? -15.276 18.038 -26.301 1.00 84.38 839 ALA A CA 1
ATOM 6664 C C . ALA A 1 839 ? -15.622 16.857 -27.237 1.00 84.38 839 ALA A C 1
ATOM 6666 O O . ALA A 1 839 ? -14.795 16.395 -28.021 1.00 84.38 839 ALA A O 1
ATOM 6667 N N . ILE A 1 840 ? -16.867 16.379 -27.157 1.00 78.06 840 ILE A N 1
ATOM 6668 C CA . ILE A 1 840 ? -17.370 15.262 -27.965 1.00 78.06 840 ILE A CA 1
ATOM 6669 C C . ILE A 1 840 ? -17.609 15.750 -29.390 1.00 78.06 840 ILE A C 1
ATOM 6671 O O . ILE A 1 840 ? -18.390 16.675 -29.619 1.00 78.06 840 ILE A O 1
ATOM 6675 N N . THR A 1 841 ? -16.941 15.118 -30.351 1.00 72.75 841 THR A N 1
ATOM 6676 C CA . THR A 1 841 ? -17.008 15.504 -31.768 1.00 72.75 841 THR A CA 1
ATOM 6677 C C . THR A 1 841 ? -18.241 14.936 -32.477 1.00 72.75 841 THR A C 1
ATOM 6679 O O . THR A 1 841 ? -18.727 15.541 -33.434 1.00 72.75 841 THR A O 1
ATOM 6682 N N . SER A 1 842 ? -18.799 13.823 -31.987 1.00 78.38 842 SER A N 1
ATOM 6683 C CA . SER A 1 842 ? -19.991 13.172 -32.534 1.00 78.38 842 SER A CA 1
ATOM 6684 C C . SER A 1 842 ? -20.862 12.570 -31.425 1.00 78.38 842 SER A C 1
ATOM 6686 O O . SER A 1 842 ? -20.421 11.763 -30.614 1.00 78.38 842 SER A O 1
ATOM 6688 N N . ASN A 1 843 ? -22.154 12.917 -31.411 1.00 76.81 843 ASN A N 1
ATOM 6689 C CA . ASN A 1 843 ? -23.125 12.343 -30.465 1.00 76.81 843 ASN A CA 1
ATOM 6690 C C . ASN A 1 843 ? -23.441 10.858 -30.736 1.00 76.81 843 ASN A C 1
ATOM 6692 O O . ASN A 1 843 ? -24.172 10.246 -29.960 1.00 76.81 843 ASN A O 1
ATOM 6696 N N . ASN A 1 844 ? -22.951 10.297 -31.847 1.00 84.75 844 ASN A N 1
ATOM 6697 C CA . ASN A 1 844 ? -23.202 8.909 -32.235 1.00 84.75 844 ASN A CA 1
ATOM 6698 C C . ASN A 1 844 ? -22.079 7.957 -31.814 1.00 84.75 844 ASN A C 1
ATOM 6700 O O . ASN A 1 844 ? -22.167 6.762 -32.104 1.00 84.75 844 ASN A O 1
ATOM 6704 N N . ASP A 1 845 ? -21.044 8.460 -31.148 1.00 88.69 845 ASP A N 1
ATOM 6705 C CA . ASP A 1 845 ? -19.917 7.630 -30.754 1.00 88.69 845 ASP A CA 1
ATOM 6706 C C . ASP A 1 845 ? -20.327 6.736 -29.584 1.00 88.69 845 ASP A C 1
ATOM 6708 O O . ASP A 1 845 ? -21.029 7.146 -28.653 1.00 88.69 845 ASP A O 1
ATOM 6712 N N . SER A 1 846 ? -19.920 5.475 -29.654 1.00 94.19 846 SER A N 1
ATOM 6713 C CA . SER A 1 846 ? -20.244 4.453 -28.669 1.00 94.19 846 SER A CA 1
ATOM 6714 C C . SER A 1 846 ? -18.986 3.750 -28.198 1.00 94.19 846 SER A C 1
ATOM 6716 O O . SER A 1 846 ? -17.948 3.791 -28.857 1.00 94.19 846 SER A O 1
ATOM 6718 N N . PHE A 1 847 ? -19.067 3.105 -27.043 1.00 96.31 847 PHE A N 1
ATOM 6719 C CA . PHE A 1 847 ? -17.967 2.318 -26.521 1.00 96.31 847 PHE A CA 1
ATOM 6720 C C . PHE A 1 847 ? -18.452 1.111 -25.737 1.00 96.31 847 PHE A C 1
ATOM 6722 O O . PHE A 1 847 ? -19.572 1.073 -25.215 1.00 96.31 847 PHE A O 1
ATOM 6729 N N . VAL A 1 848 ? -17.578 0.114 -25.671 1.00 97.69 848 VAL A N 1
ATOM 6730 C CA . VAL A 1 848 ? -17.742 -1.094 -24.874 1.00 97.69 848 VAL A CA 1
ATOM 6731 C C . VAL A 1 848 ? -16.721 -1.047 -23.749 1.00 97.69 848 VAL A C 1
ATOM 6733 O O . VAL A 1 848 ? -15.524 -1.070 -24.010 1.00 97.69 848 VAL A O 1
ATOM 6736 N N . LEU A 1 849 ? -17.192 -0.993 -22.507 1.00 98.25 849 LEU A N 1
ATOM 6737 C CA . LEU A 1 849 ? -16.362 -1.063 -21.310 1.00 98.25 849 LEU A CA 1
ATOM 6738 C C . LEU A 1 849 ? -16.432 -2.465 -20.710 1.00 98.25 849 LEU A C 1
ATOM 6740 O O . LEU A 1 849 ? -17.512 -3.021 -20.514 1.00 98.25 849 LEU A O 1
ATOM 6744 N N . THR A 1 850 ? -15.276 -3.024 -20.384 1.00 98.50 850 THR A N 1
ATOM 6745 C CA . THR A 1 850 ? -15.115 -4.345 -19.782 1.00 98.50 850 THR A CA 1
ATOM 6746 C C . THR A 1 850 ? -14.324 -4.252 -18.485 1.00 98.50 850 THR A C 1
ATOM 6748 O O . THR A 1 850 ? -13.362 -3.495 -18.391 1.00 98.50 850 THR A O 1
ATOM 6751 N N . LEU A 1 851 ? -14.739 -5.024 -17.481 1.00 98.38 851 LEU A N 1
ATOM 6752 C CA . LEU A 1 851 ? -13.991 -5.225 -16.238 1.00 98.38 851 LEU A CA 1
ATOM 6753 C C . LEU A 1 851 ? -13.386 -6.617 -16.261 1.00 98.38 851 LEU A C 1
ATOM 6755 O O . LEU A 1 851 ? -14.107 -7.577 -16.554 1.00 98.38 851 LEU A O 1
ATOM 6759 N N . LYS A 1 852 ? -12.093 -6.728 -15.958 1.00 98.19 852 LYS A N 1
ATOM 6760 C CA . LYS A 1 852 ? -11.358 -7.992 -16.044 1.00 98.19 852 LYS A CA 1
ATOM 6761 C C . LYS A 1 852 ? -10.697 -8.365 -14.719 1.00 98.19 852 LYS A C 1
ATOM 6763 O O . LYS A 1 852 ? -10.300 -7.484 -13.951 1.00 98.19 852 LYS A O 1
ATOM 6768 N N . ASP A 1 853 ? -10.617 -9.666 -14.451 1.00 96.31 853 ASP A N 1
ATOM 6769 C CA . ASP A 1 853 ? -9.852 -10.218 -13.327 1.00 96.31 853 ASP A CA 1
ATOM 6770 C C . ASP A 1 853 ? -8.336 -10.220 -13.612 1.00 96.31 853 ASP A C 1
ATOM 6772 O O . ASP A 1 853 ? -7.863 -9.641 -14.593 1.00 96.31 853 ASP A O 1
ATOM 6776 N N . ASP A 1 854 ? -7.573 -10.848 -12.723 1.00 92.62 854 ASP A N 1
ATOM 6777 C CA . ASP A 1 854 ? -6.124 -11.030 -12.822 1.00 92.62 854 ASP A CA 1
ATOM 6778 C C . ASP A 1 854 ? -5.685 -11.937 -13.981 1.00 92.62 854 ASP A C 1
ATOM 6780 O O . ASP A 1 854 ? -4.611 -11.738 -14.547 1.00 92.62 854 ASP A O 1
ATOM 6784 N N . ASN A 1 855 ? -6.540 -12.871 -14.397 1.00 95.12 855 ASN A N 1
ATOM 6785 C CA . ASN A 1 855 ? -6.321 -13.740 -15.554 1.00 95.12 855 ASN A CA 1
ATOM 6786 C C . ASN A 1 855 ? -6.743 -13.085 -16.883 1.00 95.12 855 ASN A C 1
ATOM 6788 O O . ASN A 1 855 ? -6.628 -13.697 -17.947 1.00 95.12 855 ASN A O 1
ATOM 6792 N N . GLY A 1 856 ? -7.254 -11.849 -16.843 1.00 95.00 856 GLY A N 1
ATOM 6793 C CA . GLY A 1 856 ? -7.798 -11.150 -18.006 1.00 95.00 856 GLY A CA 1
ATOM 6794 C C . GLY A 1 856 ? -9.196 -11.625 -18.425 1.00 95.00 856 GLY A C 1
ATOM 6795 O O . GLY A 1 856 ? -9.684 -11.229 -19.489 1.00 95.00 856 GLY A O 1
ATOM 6796 N N . THR A 1 857 ? -9.865 -12.445 -17.611 1.00 97.25 857 THR A N 1
ATOM 6797 C CA . THR A 1 857 ? -11.237 -12.911 -17.838 1.00 97.25 857 THR A CA 1
ATOM 6798 C C . THR A 1 857 ? -12.206 -11.750 -17.685 1.00 97.25 857 THR A C 1
ATOM 6800 O O . THR A 1 857 ? -12.145 -10.995 -16.718 1.00 97.25 857 THR A O 1
ATOM 6803 N N . THR A 1 858 ? -13.147 -11.608 -18.619 1.00 97.88 858 THR A N 1
ATOM 6804 C CA . THR A 1 858 ? -14.171 -10.557 -18.542 1.00 97.88 858 THR A CA 1
ATOM 6805 C C . THR A 1 858 ? -15.225 -10.908 -17.495 1.00 97.88 858 THR A C 1
ATOM 6807 O O . THR A 1 858 ? -15.967 -11.874 -17.650 1.00 97.88 858 THR A O 1
ATOM 6810 N N . LEU A 1 859 ? -15.313 -10.093 -16.446 1.00 97.06 859 LEU A N 1
ATOM 6811 C CA . LEU A 1 859 ? -16.279 -10.226 -15.353 1.00 97.06 859 LEU A CA 1
ATOM 6812 C C . LEU A 1 859 ? -17.567 -9.444 -15.616 1.00 97.06 859 LEU A C 1
ATOM 6814 O O . LEU A 1 859 ? -18.640 -9.803 -15.133 1.00 97.06 859 LEU A O 1
ATOM 6818 N N . TYR A 1 860 ? -17.455 -8.336 -16.346 1.00 97.44 860 TYR A N 1
ATOM 6819 C CA . TYR A 1 860 ? -18.564 -7.438 -16.636 1.00 97.44 860 TYR A CA 1
ATOM 6820 C C . TYR A 1 860 ? -18.334 -6.722 -17.962 1.00 97.44 860 TYR A C 1
ATOM 6822 O O . TYR A 1 860 ? -17.201 -6.387 -18.306 1.00 97.44 860 TYR A O 1
ATOM 6830 N N . THR A 1 861 ? -19.417 -6.466 -18.693 1.00 97.75 861 THR A N 1
ATOM 6831 C CA . THR A 1 861 ? -19.405 -5.715 -19.949 1.00 97.75 861 THR A CA 1
ATOM 6832 C C . THR A 1 861 ? -20.558 -4.727 -19.953 1.00 97.75 861 THR A C 1
ATOM 6834 O O . THR A 1 861 ? -21.684 -5.065 -19.587 1.00 97.75 861 THR A O 1
ATOM 6837 N N . TRP A 1 862 ? -20.276 -3.507 -20.388 1.00 97.56 862 TRP A N 1
ATOM 6838 C CA . TRP A 1 862 ? -21.250 -2.447 -20.570 1.00 97.56 862 TRP A CA 1
ATOM 6839 C C . TRP A 1 862 ? -21.045 -1.791 -21.931 1.00 97.56 862 TRP A C 1
ATOM 6841 O O . TRP A 1 862 ? -19.916 -1.646 -22.389 1.00 97.56 862 TRP A O 1
ATOM 6851 N N . THR A 1 863 ? -22.133 -1.388 -22.580 1.00 97.12 863 THR A N 1
ATOM 6852 C CA . THR A 1 863 ? -22.096 -0.708 -23.877 1.00 97.12 863 THR A CA 1
ATOM 6853 C C . THR A 1 863 ? -22.978 0.526 -23.814 1.00 97.12 863 THR A C 1
ATOM 6855 O O . THR A 1 863 ? -24.119 0.444 -23.353 1.00 97.12 863 THR A O 1
ATOM 6858 N N . GLY A 1 864 ? -22.478 1.657 -24.303 1.00 94.94 864 GLY A N 1
ATOM 6859 C CA . GLY A 1 864 ? -23.259 2.885 -24.376 1.00 94.94 864 GLY A CA 1
ATOM 6860 C C . GLY A 1 864 ? -22.591 3.978 -25.198 1.00 94.94 864 GLY A C 1
ATOM 6861 O O . GLY A 1 864 ? -21.506 3.786 -25.740 1.00 94.94 864 GLY A O 1
ATOM 6862 N N . GLY A 1 865 ? -23.287 5.106 -25.334 1.00 93.44 865 GLY A N 1
ATOM 6863 C CA . GLY A 1 865 ? -22.799 6.278 -26.061 1.00 93.44 865 GLY A CA 1
ATOM 6864 C C . GLY A 1 865 ? -21.847 7.133 -25.226 1.00 93.44 865 GLY A C 1
ATOM 6865 O O . GLY A 1 865 ? -21.937 7.146 -23.995 1.00 93.44 865 GLY A O 1
ATOM 6866 N N . THR A 1 866 ? -20.967 7.884 -25.883 1.00 91.38 866 THR A N 1
ATOM 6867 C CA . THR A 1 866 ? -20.176 8.931 -25.228 1.00 91.38 866 THR A CA 1
ATOM 6868 C C . THR A 1 866 ? -21.072 10.120 -24.879 1.00 91.38 866 THR A C 1
ATOM 6870 O O . THR A 1 866 ? -21.834 10.609 -25.712 1.00 91.38 866 THR A O 1
ATOM 6873 N N . ALA A 1 867 ? -20.969 10.615 -23.651 1.00 92.12 867 ALA A N 1
ATOM 6874 C CA . ALA A 1 867 ? -21.592 11.856 -23.193 1.00 92.12 867 ALA A CA 1
ATOM 6875 C C . ALA A 1 867 ? -20.579 12.602 -22.328 1.00 92.12 867 ALA A C 1
ATOM 6877 O O . ALA A 1 867 ? -19.658 11.973 -21.824 1.00 92.12 867 ALA A O 1
ATOM 6878 N N . ARG A 1 868 ? -20.731 13.921 -22.127 1.00 91.50 868 ARG A N 1
ATOM 6879 C CA . ARG A 1 868 ? -19.744 14.723 -21.368 1.00 91.50 868 ARG A CA 1
ATOM 6880 C C . ARG A 1 868 ? -19.380 14.083 -20.023 1.00 91.50 868 ARG A C 1
ATOM 6882 O O . ARG A 1 868 ? -18.243 14.154 -19.579 1.00 91.50 868 ARG A O 1
ATOM 6889 N N . ARG A 1 869 ? -20.358 13.421 -19.402 1.00 92.56 869 ARG A N 1
ATOM 6890 C CA . ARG A 1 869 ? -20.172 12.572 -18.233 1.00 92.56 869 ARG A CA 1
ATOM 6891 C C . ARG A 1 869 ? -21.004 11.305 -18.376 1.00 92.56 869 ARG A C 1
ATOM 6893 O O . ARG A 1 869 ? -22.212 11.392 -18.601 1.00 92.56 869 ARG A O 1
ATOM 6900 N N . VAL A 1 870 ? -20.377 10.148 -18.209 1.00 92.81 870 VAL A N 1
ATOM 6901 C CA . VAL A 1 870 ? -21.030 8.834 -18.209 1.00 92.81 870 VAL A CA 1
ATOM 6902 C C . VAL A 1 870 ? -20.787 8.174 -16.855 1.00 92.81 870 VAL A C 1
ATOM 6904 O O . VAL A 1 870 ? -19.648 8.088 -16.416 1.00 92.81 870 VAL A O 1
ATOM 6907 N N . SER A 1 871 ? -21.849 7.714 -16.192 1.00 92.00 871 SER A N 1
ATOM 6908 C CA . SER A 1 871 ? -21.768 6.917 -14.960 1.00 92.00 871 SER A CA 1
ATOM 6909 C C . SER A 1 871 ? -22.189 5.482 -15.264 1.00 92.00 871 SER A C 1
ATOM 6911 O O . SER A 1 871 ? -23.247 5.239 -15.852 1.00 92.00 871 SER A O 1
ATOM 6913 N N . ILE A 1 872 ? -21.335 4.533 -14.892 1.00 93.00 872 ILE A N 1
ATOM 6914 C CA . ILE A 1 872 ? -21.495 3.103 -15.133 1.00 93.00 872 ILE A CA 1
ATOM 6915 C C . ILE A 1 872 ? -21.489 2.407 -13.781 1.00 93.00 872 ILE A C 1
ATOM 6917 O O . ILE A 1 872 ? -20.499 2.418 -13.055 1.00 93.00 872 ILE A O 1
ATOM 6921 N N . ILE A 1 873 ? -22.604 1.758 -13.457 1.00 88.44 873 ILE A N 1
ATOM 6922 C CA . ILE A 1 873 ? -22.788 1.059 -12.186 1.00 88.44 873 ILE A CA 1
ATOM 6923 C C . ILE A 1 873 ? -22.993 -0.427 -12.488 1.00 88.44 873 ILE A C 1
ATOM 6925 O O . ILE A 1 873 ? -24.037 -0.795 -13.048 1.00 88.44 873 ILE A O 1
ATOM 6929 N N . PRO A 1 874 ? -22.028 -1.296 -12.134 1.00 90.06 874 PRO A N 1
ATOM 6930 C CA . PRO A 1 874 ? -22.189 -2.734 -12.280 1.00 90.06 874 PRO A CA 1
ATOM 6931 C C . PRO A 1 874 ? -23.413 -3.241 -11.503 1.00 90.06 874 PRO A C 1
ATOM 6933 O O . PRO A 1 874 ? -23.599 -2.930 -10.323 1.00 90.06 874 PRO A O 1
ATOM 6936 N N . GLN A 1 875 ? -24.259 -4.038 -12.168 1.00 84.25 875 GLN A N 1
ATOM 6937 C CA . GLN A 1 875 ? -25.482 -4.612 -11.572 1.00 84.25 875 GLN A CA 1
ATOM 6938 C C . GLN A 1 875 ? -25.190 -5.704 -10.530 1.00 84.25 875 GLN A C 1
ATOM 6940 O O . GLN A 1 875 ? -26.050 -6.056 -9.724 1.00 84.25 875 GLN A O 1
ATOM 6945 N N . ILE A 1 876 ? -23.976 -6.247 -10.557 1.00 84.69 876 ILE A N 1
ATOM 6946 C CA . ILE A 1 876 ? -23.454 -7.233 -9.612 1.00 84.69 876 ILE A CA 1
ATOM 6947 C C . ILE A 1 876 ? -22.221 -6.650 -8.919 1.00 84.69 876 ILE A C 1
ATOM 6949 O O . ILE A 1 876 ? -21.617 -5.702 -9.415 1.00 84.69 876 ILE A O 1
ATOM 6953 N N . ARG A 1 877 ? -21.834 -7.202 -7.765 1.00 86.88 877 ARG A N 1
ATOM 6954 C CA . ARG A 1 877 ? -20.534 -6.866 -7.166 1.00 86.88 877 ARG A CA 1
ATOM 6955 C C . ARG A 1 877 ? -19.437 -7.443 -8.058 1.00 86.88 877 ARG A C 1
ATOM 6957 O O . ARG A 1 877 ? -19.421 -8.652 -8.267 1.00 86.88 877 ARG A O 1
ATOM 6964 N N . VAL A 1 878 ? -18.557 -6.589 -8.572 1.00 91.19 878 VAL A N 1
ATOM 6965 C CA . VAL A 1 878 ? -17.445 -6.986 -9.445 1.00 91.19 878 VAL A CA 1
ATOM 6966 C C . VAL A 1 878 ? -16.131 -6.718 -8.726 1.00 91.19 878 VAL A C 1
ATOM 6968 O O . VAL A 1 878 ? -15.952 -5.647 -8.148 1.00 91.19 878 VAL A O 1
ATOM 6971 N N . PHE A 1 879 ? -15.226 -7.691 -8.767 1.00 94.94 879 PHE A N 1
ATOM 6972 C CA . PHE A 1 879 ? -13.881 -7.599 -8.211 1.00 94.94 879 PHE A CA 1
ATOM 6973 C C . PHE A 1 879 ? -12.882 -7.611 -9.364 1.00 94.94 879 PHE A C 1
ATOM 6975 O O . PHE A 1 879 ? -12.594 -8.672 -9.901 1.00 94.94 879 PHE A O 1
ATOM 6982 N N . ALA A 1 880 ? -12.419 -6.441 -9.794 1.00 96.56 880 ALA A N 1
ATOM 6983 C CA . ALA A 1 880 ? -11.631 -6.292 -11.015 1.00 96.56 880 ALA A CA 1
ATOM 6984 C C . ALA A 1 880 ? -10.183 -5.895 -10.712 1.00 96.56 880 ALA A C 1
ATOM 6986 O O . ALA A 1 880 ? -9.929 -5.143 -9.771 1.00 96.56 880 ALA A O 1
ATOM 6987 N N . LEU A 1 881 ? -9.250 -6.371 -11.538 1.00 97.06 881 LEU A N 1
ATOM 6988 C CA . LEU A 1 881 ? -7.867 -5.888 -11.579 1.00 97.06 881 LEU A CA 1
ATOM 6989 C C . LEU A 1 881 ? -7.675 -4.828 -12.673 1.00 97.06 881 LEU A C 1
ATOM 6991 O O . LEU A 1 881 ? -6.782 -3.996 -12.564 1.00 97.06 881 LEU A O 1
ATOM 6995 N N . SER A 1 882 ? -8.506 -4.827 -13.720 1.00 98.12 882 SER A N 1
ATOM 6996 C CA . SER A 1 882 ? -8.394 -3.848 -14.807 1.00 98.12 882 SER A CA 1
ATOM 6997 C C . SER A 1 882 ? -9.733 -3.454 -15.429 1.00 98.12 882 SER A C 1
ATOM 6999 O O . SER A 1 882 ? -10.732 -4.179 -15.334 1.00 98.12 882 SER A O 1
ATOM 7001 N N . ILE A 1 883 ? -9.729 -2.284 -16.071 1.00 98.31 883 ILE A N 1
ATOM 7002 C CA . ILE A 1 883 ? -10.819 -1.725 -16.873 1.00 98.31 883 ILE A CA 1
ATOM 7003 C C . ILE A 1 883 ? -10.310 -1.549 -18.303 1.00 98.31 883 ILE A C 1
ATOM 7005 O O . ILE A 1 883 ? -9.222 -1.025 -18.512 1.00 98.31 883 ILE A O 1
ATOM 7009 N N . GLU A 1 884 ? -11.094 -1.954 -19.295 1.00 98.31 884 GLU A N 1
ATOM 7010 C CA . GLU A 1 884 ? -10.777 -1.756 -20.711 1.00 98.31 884 GLU A CA 1
ATOM 7011 C C . GLU A 1 884 ? -11.996 -1.202 -21.446 1.00 98.31 884 GLU A C 1
ATOM 7013 O O . GLU A 1 884 ? -13.060 -1.819 -21.423 1.00 98.31 884 GLU A O 1
ATOM 7018 N N . ALA A 1 885 ? -11.836 -0.057 -22.105 1.00 97.62 885 ALA A N 1
ATOM 7019 C CA . ALA A 1 885 ? -12.850 0.585 -22.929 1.00 97.62 885 ALA A CA 1
ATOM 7020 C C . ALA A 1 885 ? -12.406 0.617 -24.399 1.00 97.62 885 ALA A C 1
ATOM 7022 O O . ALA A 1 885 ? -11.312 1.082 -24.715 1.00 97.62 885 ALA A O 1
ATOM 7023 N N . VAL A 1 886 ? -13.261 0.117 -25.291 1.00 97.25 886 VAL A N 1
ATOM 7024 C CA . VAL A 1 886 ? -13.050 0.095 -26.747 1.00 97.25 886 VAL A CA 1
ATOM 7025 C C . VAL A 1 886 ? -14.092 0.989 -27.406 1.00 97.25 886 VAL A C 1
ATOM 7027 O O . VAL A 1 886 ? -15.289 0.765 -27.223 1.00 97.25 886 VAL A O 1
ATOM 7030 N N . TYR A 1 887 ? -13.647 1.985 -28.166 1.00 94.69 887 TYR A N 1
ATOM 7031 C CA . TYR A 1 887 ? -14.491 3.038 -28.731 1.00 94.69 887 TYR A CA 1
ATOM 7032 C C . TYR A 1 887 ? -14.713 2.852 -30.235 1.00 94.69 887 TYR A C 1
ATOM 7034 O O . TYR A 1 887 ? -13.849 2.342 -30.945 1.00 94.69 887 TYR A O 1
ATOM 7042 N N . SER A 1 888 ? -15.881 3.267 -30.729 1.00 90.12 888 SER A N 1
ATOM 7043 C CA . SER A 1 888 ? -16.254 3.146 -32.139 1.00 90.12 888 SER A CA 1
ATOM 7044 C C . SER A 1 888 ? -15.967 4.432 -32.926 1.00 90.12 888 SER A C 1
ATOM 7046 O O . SER A 1 888 ? -16.645 5.430 -32.696 1.00 90.12 888 SER A O 1
ATOM 7048 N N . ASN A 1 889 ? -15.075 4.367 -33.924 1.00 70.00 889 ASN A N 1
ATOM 7049 C CA . ASN A 1 889 ? -14.954 5.312 -35.049 1.00 70.00 889 ASN A CA 1
ATOM 7050 C C . ASN A 1 889 ? -14.824 6.815 -34.707 1.00 70.00 889 ASN A C 1
ATOM 7052 O O . ASN A 1 889 ? -15.313 7.653 -35.469 1.00 70.00 889 ASN A O 1
ATOM 7056 N N . SER A 1 890 ? -14.137 7.184 -33.625 1.00 77.88 890 SER A N 1
ATOM 7057 C CA . SER A 1 890 ? -13.835 8.592 -33.347 1.00 77.88 890 SER A CA 1
ATOM 7058 C C . SER A 1 890 ? -12.602 8.793 -32.477 1.00 77.88 890 SER A C 1
ATOM 7060 O O . SER A 1 890 ? -12.115 7.866 -31.837 1.00 77.88 890 SER A O 1
ATOM 7062 N N . VAL A 1 891 ? -12.107 10.033 -32.464 1.00 87.50 891 VAL A N 1
ATOM 7063 C CA . VAL A 1 891 ? -11.074 10.484 -31.530 1.00 87.50 891 VAL A CA 1
ATOM 7064 C C . VAL A 1 891 ? -11.666 10.515 -30.131 1.00 87.50 891 VAL A C 1
ATOM 7066 O O . VAL A 1 891 ? -12.644 11.219 -29.877 1.00 87.50 891 VAL A O 1
ATOM 7069 N N . VAL A 1 892 ? -11.054 9.774 -29.218 1.00 91.00 892 VAL A N 1
ATOM 7070 C CA . VAL A 1 892 ? -11.479 9.705 -27.823 1.00 91.00 892 VAL A CA 1
ATOM 7071 C C . VAL A 1 892 ? -10.650 10.680 -27.020 1.00 91.00 892 VAL A C 1
ATOM 7073 O O . VAL A 1 892 ? -9.433 10.611 -27.097 1.00 91.00 892 VAL A O 1
ATOM 7076 N N . ALA A 1 893 ? -11.301 11.539 -26.236 1.00 94.06 893 ALA A N 1
ATOM 7077 C CA . ALA A 1 893 ? -10.665 12.406 -25.249 1.00 94.06 893 ALA A CA 1
ATOM 7078 C C . ALA A 1 893 ? -11.321 12.173 -23.881 1.00 94.06 893 ALA A C 1
ATOM 7080 O O . ALA A 1 893 ? -12.478 12.548 -23.674 1.00 94.06 893 ALA A O 1
ATOM 7081 N N . ILE A 1 894 ? -10.603 11.528 -22.962 1.00 95.69 894 ILE A N 1
ATOM 7082 C CA . ILE A 1 894 ? -11.056 11.243 -21.595 1.00 95.69 894 ILE A CA 1
ATOM 7083 C C . ILE A 1 894 ? -10.308 12.181 -20.656 1.00 95.69 894 ILE A C 1
ATOM 7085 O O . ILE A 1 894 ? -9.094 12.076 -20.519 1.00 95.69 894 ILE A O 1
ATOM 7089 N N . CYS A 1 895 ? -11.028 13.108 -20.037 1.00 96.12 895 CYS A N 1
ATOM 7090 C CA . CYS A 1 895 ? -10.438 14.109 -19.154 1.00 96.12 895 CYS A CA 1
ATOM 7091 C C . CYS A 1 895 ? -10.287 13.614 -17.724 1.00 96.12 895 CYS A C 1
ATOM 7093 O O . CYS A 1 895 ? -9.394 14.062 -17.038 1.00 96.12 895 CYS A O 1
ATOM 7095 N N . GLU A 1 896 ? -11.161 12.716 -17.266 1.00 96.81 896 GLU A N 1
ATOM 7096 C CA . GLU A 1 896 ? -11.023 12.128 -15.934 1.00 96.81 896 GLU A CA 1
ATOM 7097 C C . GLU A 1 896 ? -11.835 10.834 -15.837 1.00 96.81 896 GLU A C 1
ATOM 7099 O O . GLU A 1 896 ? -12.978 10.762 -16.306 1.00 96.81 896 GLU A O 1
ATOM 7104 N N . VAL A 1 897 ? -11.268 9.832 -15.175 1.00 97.44 897 VAL A N 1
ATOM 7105 C CA . VAL A 1 897 ? -11.900 8.570 -14.811 1.00 97.44 897 VAL A CA 1
ATOM 7106 C C . VAL A 1 897 ? -11.896 8.441 -13.300 1.00 97.44 897 VAL A C 1
ATOM 7108 O O . VAL A 1 897 ? -10.872 8.192 -12.674 1.00 97.44 897 VAL A O 1
ATOM 7111 N N . GLU A 1 898 ? -13.080 8.531 -12.707 1.00 96.06 898 GLU A N 1
ATOM 7112 C CA . GLU A 1 898 ? -13.269 8.264 -11.287 1.00 96.06 898 GLU A CA 1
ATOM 7113 C C . GLU A 1 898 ? -13.798 6.835 -11.142 1.00 96.06 898 GLU A C 1
ATOM 7115 O O . GLU A 1 898 ? -14.890 6.523 -11.612 1.00 96.06 898 GLU A O 1
ATOM 7120 N N . THR A 1 899 ? -13.054 5.948 -10.488 1.00 95.94 899 THR A N 1
ATOM 7121 C CA . THR A 1 899 ? -13.553 4.604 -10.171 1.00 95.94 899 THR A CA 1
ATOM 7122 C C . THR A 1 899 ? -13.797 4.498 -8.680 1.00 95.94 899 THR A C 1
ATOM 7124 O O . THR A 1 899 ? -12.849 4.468 -7.906 1.00 95.94 899 THR A O 1
ATOM 7127 N N . TYR A 1 900 ? -15.057 4.423 -8.266 1.00 93.44 900 TYR A N 1
ATOM 7128 C CA . TYR A 1 900 ? -15.431 4.303 -6.863 1.00 93.44 900 TYR A CA 1
ATOM 7129 C C . TYR A 1 900 ? -15.516 2.842 -6.441 1.00 93.44 900 TYR A C 1
ATOM 7131 O O . TYR A 1 900 ? -16.235 2.035 -7.039 1.00 93.44 900 TYR A O 1
ATOM 7139 N N . GLY A 1 901 ? -14.775 2.504 -5.392 1.00 92.00 901 GLY A N 1
ATOM 7140 C CA . GLY A 1 901 ? -14.668 1.141 -4.900 1.00 92.00 901 GLY A CA 1
ATOM 7141 C C . GLY A 1 901 ? -13.887 1.031 -3.598 1.00 92.00 901 GLY A C 1
ATOM 7142 O O . GLY A 1 901 ? -13.504 2.036 -3.004 1.00 92.00 901 GLY A O 1
ATOM 7143 N N . ASP A 1 902 ? -13.639 -0.207 -3.173 1.00 87.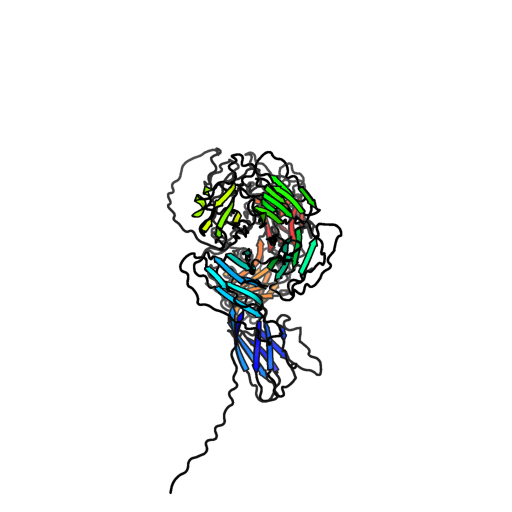69 902 ASP A N 1
ATOM 7144 C CA . ASP A 1 902 ? -12.818 -0.527 -2.001 1.00 87.69 902 ASP A CA 1
ATOM 7145 C C . ASP A 1 902 ? -11.830 -1.656 -2.319 1.00 87.69 902 ASP A C 1
ATOM 7147 O O . ASP A 1 902 ? -12.103 -2.542 -3.136 1.00 87.69 902 ASP A O 1
ATOM 7151 N N . LYS A 1 903 ? -10.686 -1.659 -1.626 1.00 87.62 903 LYS A N 1
ATOM 7152 C CA . LYS A 1 903 ? -9.723 -2.766 -1.689 1.00 87.62 903 LYS A CA 1
ATOM 7153 C C . LYS A 1 903 ? -10.324 -4.013 -1.040 1.00 87.62 903 LYS A C 1
ATOM 7155 O O . LYS A 1 903 ? -10.904 -3.937 0.043 1.00 87.62 903 LYS A O 1
ATOM 7160 N N . VAL A 1 904 ? -10.160 -5.172 -1.675 1.00 79.44 904 VAL A N 1
ATOM 7161 C CA . VAL A 1 904 ? -10.586 -6.447 -1.083 1.00 79.44 904 VAL A CA 1
ATOM 7162 C C . VAL A 1 904 ? -9.631 -6.819 0.050 1.00 79.44 904 VAL A C 1
ATOM 7164 O O . VAL A 1 904 ? -8.424 -6.933 -0.161 1.00 79.44 904 VAL A O 1
ATOM 7167 N N . CYS A 1 905 ? -10.155 -7.015 1.261 1.00 66.62 905 CYS A N 1
ATOM 7168 C CA . CYS A 1 905 ? -9.374 -7.597 2.349 1.00 66.62 905 CYS A CA 1
ATOM 7169 C C . CYS A 1 905 ? -9.022 -9.055 1.985 1.00 66.62 905 CYS A C 1
ATOM 7171 O O . CYS A 1 905 ? -9.944 -9.827 1.702 1.00 66.62 905 CYS A O 1
ATOM 7173 N N . PRO A 1 906 ? -7.736 -9.460 2.025 1.00 48.88 906 PRO A N 1
ATOM 7174 C CA . PRO A 1 906 ? -7.293 -10.800 1.620 1.00 48.88 906 PRO A CA 1
ATOM 7175 C C . PRO A 1 906 ? -7.990 -11.965 2.344 1.00 48.88 906 PRO A C 1
ATOM 7177 O O . PRO A 1 906 ? -7.992 -13.085 1.848 1.00 48.88 906 PRO A O 1
ATOM 7180 N N . SER A 1 907 ? -8.611 -11.720 3.500 1.00 45.75 907 SER A N 1
ATOM 7181 C CA . SER A 1 907 ? -9.245 -12.746 4.332 1.00 45.75 907 SER A CA 1
ATOM 7182 C C . SER A 1 907 ? -10.608 -13.253 3.839 1.00 45.75 907 SER A C 1
ATOM 7184 O O . SER A 1 907 ? -11.087 -14.247 4.374 1.00 45.75 907 SER A O 1
ATOM 7186 N N . ASN A 1 908 ? -11.234 -12.628 2.831 1.00 39.69 908 ASN A N 1
ATOM 7187 C CA . ASN A 1 908 ? -12.624 -12.932 2.441 1.00 39.69 908 ASN A CA 1
ATOM 7188 C C . ASN A 1 908 ? -12.826 -13.393 0.987 1.00 39.69 908 ASN A C 1
ATOM 7190 O O . ASN A 1 908 ? -13.956 -13.394 0.503 1.00 39.69 908 ASN A O 1
ATOM 7194 N N . ILE A 1 909 ? -11.778 -13.831 0.283 1.00 36.03 909 ILE A N 1
ATOM 7195 C CA . ILE A 1 909 ? -11.946 -14.472 -1.032 1.00 36.03 909 ILE A CA 1
ATOM 7196 C C . ILE A 1 909 ? -12.136 -15.981 -0.821 1.00 36.03 909 ILE A C 1
ATOM 7198 O O . ILE A 1 909 ? -11.233 -16.787 -1.026 1.00 36.03 909 ILE A O 1
ATOM 7202 N N . ARG A 1 910 ? -13.332 -16.374 -0.378 1.00 29.97 910 ARG A N 1
ATOM 7203 C CA . ARG A 1 910 ? -13.888 -17.691 -0.711 1.00 29.97 910 ARG A CA 1
ATOM 7204 C C . ARG A 1 910 ? -15.228 -17.465 -1.422 1.00 29.97 910 ARG A C 1
ATOM 7206 O O . ARG A 1 910 ? -15.988 -16.622 -0.945 1.00 29.97 910 ARG A O 1
ATOM 7213 N N . PRO A 1 911 ? -15.461 -18.128 -2.568 1.00 33.47 911 PRO A N 1
ATOM 7214 C CA . PRO A 1 911 ? -16.664 -17.950 -3.378 1.00 33.47 911 PRO A CA 1
ATOM 7215 C C . PRO A 1 911 ? -17.953 -18.333 -2.646 1.00 33.47 911 PRO A C 1
ATOM 7217 O O . PRO A 1 911 ? -17.897 -19.230 -1.771 1.00 33.47 911 PRO A O 1
#

Sequence (911 aa):
MKHFTYYFLIINFLQVKVEAATIDVLEDQPVTVLCRQSPQSERCIDYLKLYDNNKHFLADYFGYTDGAKTVIDKNKSPDWIITTSGHLAGQCNKGDLMRIELNIDMSKLQDSGVFTCIIHFDVGEPETIETNVIIRRKEKNLSFKIWHLEYISSMTVYICSQFGNLNISFRSIFRMNADDLSKSLDTTHTESNEELYAMKCLKKKFFIIFHGMRIEYIEVDTTDLVTMIVVYNWLSYQEAYMALPINEWRSRYIIIYSRAGFVTIISAKNNSSLNVISQEVGEEQLAITEREVELRSCQMILPMMGFVETNTFLGLYVYSDSAFGVVAGQCYLDKQSSVQNLESVLPIEDLPRYTYVAFCPEKRQCYLIVYAMVPGNFTCKKLFGDSHPCWPIKSHANIIVYQNSSNAFLIEGISPMHVVVSMTTVQTGIITLCTIIPSNIFGITYSFMLPDGFSSHYLVLVTQKPYDDLRGHVIQLLKPAFNSSGNSAGVNIFVGPVTNEDTITSISQTPFGCYLFGDSKTNSYATPIHSRFYFNNYVTASTTTTTTTPTNTPWCIPSLKLPGDNKDNDCDGYVDEEIDNSKDDDNDNKIDEDTAAYTETGCLPGWFGTKCDKLCHCNNSQCLKNGDCQENVACLPGFFGLQCQYKDIIIAANVSQEEMKFRHSFKCWNNFTVMSPLKITFSSATRITWIQIEAASKEDLMGLQLTFEKIPNIRCFTGPCQDRRDIYEDESTLIIMCRITRNICQVSITFDEPTKPRQFCAVYVNAGRNVAPGSEVKMSSYYNDTLGRVSRGSLSVDGQTKDTPLSCSSSAINDLNPVWKLWFSNVMRIDEIMLNFGAITSNNDSFVLTLKDDNGTTLYTWTGGTARRVSIIPQIRVFALSIEAVYSNSVVAICEVETYGDKVCPSNIRP

InterPro domains:
  IPR008979 Galactose-binding-like domain superfamily [SSF49785] (768-904)
  IPR035234 IgGFc-binding protein, N-terminal [PF17517] (240-518)

Organism: Biomphalaria glabrata (NCBI:txid6526)

Foldseek 3Di:
DDDDDDDDDDPDPDDFDWDAAEDEDEPFAWDWDKGKDFDPDFWFWQKKWKAFPVRDTDDMDGFDDDDPDGDDPCVPDVAWDWDFDDDGRPGGDPTDIGITITTDGVVPVPAFGWMWMWIWIDDDDTDIDIHIYTYHYDPDWFKFKDFWPPQFQKKKKKKWFPDQQKDKWKWWWKDAPVVPDDDTPRDRPPDDRPRGPDGDIDIDMGGPPDDGIITGIIMITIPTDIWIWMWTDHPHAIAIDTTDTQVPFAQKKKWKFDPQKDKDKFFPDPDWQKDKDKDWDDDDDDPDDGDPDPDDDDPPPPDDPDPDDLPTMIIMMMGIPGGIDMWMGGNDDDDPDLADEGTDMDHDDQDQKFKFKAFDAPQWWKKKKKFFPQPPQKFKFWQDDDGDGQDFPDDDGGITIGTDPGTIIIMMGRGDMWIKMWIAHPQQRHIEIETTHTLVQFFFKFWDFDDPPFPWKKKKKKFLDDLVQKDKPCSVFWDFSDPDPDRVPSITIIMGTDDGTMMMGGNVRGGMWMKMWTHDNRDIYIYTGHDDDDDDDDDDDDDDDDDDDDDDDDDQDQADADAPPQHQNPPLPDAQPADQPQDPLFPPVDGCRHHHDDDVLNEHQQFEDPLSQDGAQWVVSQADRHLHHDQQIDGHQQFDDDSSFFGFQLSQWDKPDCLQSDDGSDQPPDKDWDAFKIKTFHPAFADFFKKKWFFPFLVLVPQKWKWFDDDPPHDWDGGGFAPWDWDDPDGGMIIIGGPGLTTTGMMIIGGPPRPDITITNYMGTTRFGFRQASWDKDKPAWDADPSRHTAGLNLQRNPDLDQDQNSWGKGYQPPQKMKMKTFGPAFWFFFKKKWAWHPDPDQPKKKKKFFAAPVRDTPDIDIDTDDRMDMDGDSDGDGGRMMMMIMHGGMTITRYMGTGTGGDDPPPPDD

Radius of gyration: 35.02 Å; chains: 1; bounding box: 89×87×134 Å

Secondary structure (DSSP, 8-state):
-----PPP---------PPPEEEEE-TT--EEEEEEE--SS--EEEEEEEE-TT--EEEEEE--EETTEE---TTS-TT-EEE--SS-TT---SSPPEEEEEEE-GGG--S-EEEEEEEEEESSS--EEEEEEEEEE----EEEEEEEE-S-SEEEEEEEESSS---EEEEEEEE--TTS-S--EEE----------SS--EEEEEE---TT-EEEEEEEEESS-EEEEEEEEETTEEEEEEEPPGGG-EEEEEEEEETTEEEEEEESSTT--EEEEEE-SSSS------------SS-------S---TT-EEEEEEEEEEEEEEEEEE----TT-------EEEE----SSEEEEE---TTEEEEEEEEESSTT-EEEEESSSS--B---SEEETTEEEEEESS--EEEEESS-EEEEEEEEETTT--EEEEEEPPGGG-BSEEEE---TT-SEEEEEEEESS-GGGEE-TTGGG-EES---S--SSS-EEEEEE--S-EEEEETT---BEEEEEEE-SS-EEEEEPP--------------------------------TT-SS-SSSSS-SS-B-SSSS-SS-SS-SS-SB----TTSS-TTEESTTS-EE--BGGG-B-TTSPBPTTPPBPTTEESGGG-EEEGGGGSEESSGGGG---SSTTSS-EEE-SSEEEEEEEEE--SEEEEEESSHHHHTTEEEEEEPPTTS----EE-TT-EEEEEETTEEEEE----S-EEEEEEEESSTTS-EEEEEEEEEEEEE--TT-EEEES---B-TTSPBP-GGGGGSS-----GGGSEE--TT-SS-EEEEEEEEEEEEEEEEEEE-S-S-TT-EEEEEEE-TT--EEEEEEEE--SEEEE--SS-EEEEEEEEEE-SS--EEEEEEEEEEEPPGGG---

pLDDT: mean 73.13, std 20.22, range [21.64, 98.5]